Protein 1F0L (pdb70)

Solvent-accessible surface area: 42093 Å² total; per-residue (Å²): 50,38,119,83,2,19,33,60,82,116,7,38,3,27,84,78,10,39,4,37,42,6,4,71,32,71,132,6,110,64,26,60,186,32,7,112,88,69,134,85,63,79,31,31,4,73,8,84,19,1,52,1,8,46,6,4,63,46,58,40,12,0,0,30,62,0,23,34,76,151,49,36,21,14,8,99,6,0,0,0,0,62,2,26,2,69,37,36,0,13,1,4,2,7,113,55,51,26,1,38,47,0,7,98,60,4,57,26,48,79,116,85,29,0,1,106,22,0,13,66,158,130,4,19,180,119,24,0,39,72,9,68,14,0,0,1,6,15,87,8,13,80,33,37,117,11,40,27,16,2,3,12,33,113,42,0,102,47,12,63,16,107,82,65,11,26,6,86,107,138,68,78,98,27,8,9,13,2,15,86,12,5,6,87,66,50,99,76,39,81,21,60,19,50,58,0,22,90,72,1,148,86,7,13,69,32,0,102,128,42,32,76,0,103,98,22,44,96,121,16,58,110,120,108,23,50,62,119,134,0,62,97,15,0,62,65,0,9,130,32,0,13,109,14,95,69,0,60,76,0,101,105,48,20,74,107,16,109,15,3,36,12,52,58,4,0,41,7,0,2,21,0,2,67,28,5,79,66,129,19,12,119,57,52,27,103,0,0,44,19,0,12,29,0,34,30,0,0,6,2,0,0,0,0,87,26,43,17,72,3,74,62,46,42,26,0,0,0,0,0,0,0,2,3,4,0,0,39,26,0,20,53,0,30,13,86,58,222,39,18,9,49,125,23,0,7,20,0,0,1,11,0,0,6,6,2,8,9,8,40,24,48,107,50,16,46,78,36,48,138,34,173,41,88,121,65,48,21,2,12,0,0,23,29,66,103,90,16,12,9,7,81,30,55,28,106,15,12,22,38,6,22,0,2,0,13,6,134,42,28,2,18,2,4,6,0,0,24,0,0,18,6,100,43,10,6,33,5,1,87,14,28,0,21,0,1,4,2,3,17,26,7,70,3,62,17,138,86,66,136,50,50,23,12,16,0,98,10,71,16,10,3,6,0,0,60,19,3,12,0,1,0,31,0,3,0,37,32,57,41,114,61,59,10,118,80,100,74,21,80,24,74,23,0,2,1,26,0,33,32,62,68,77,123,180,76,76,53,47,1,110,1,28,16,126,15,86,29,80,120,56,36,116,88,0,16,33,46,80,119,8,38,1,25,89,76,8,50,3,45,41,7,5,65,33,72,133,6,108,62,24,55,183,22,6,143,112,68,131,82,62,77,35,32,5,73,9,87,24,2,49,1,9,48,7,4,60,48,42,38,10,0,0,31,61,0,23,33,98,138,50,22,8,16,8,97,6,0,0,0,0,62,2,21,2,69,33,38,0,14,1,4,3,9,119,49,49,27,2,38,46,0,8,87,56,3,59,26,48,82,117,85,29,0,1,109,21,0,12,49,145,117,5,22,174,134,23,0,46,73,8,68,12,0,0,2,7,18,88,7,12,77,30,33,116,11,41,27,13,2,2,10,35,109,38,0,133,44,11,61,19,97,86,61,19,28,6,86,107,133,67,104,99,26,9,13,13,2,14,100,7,7,9,93,62,47,109,104,27,78,17,68,18,51,57,0,31,90,69,2,156,64,7,11,116,34,0,87,121,48,35,72,0,99,96,32,48,95,104,17,55,105,127,98,20,48,54,120,129,0,57,103,11,0,70,59,1,8,135,27,0,15,104,17,97,54,0,54,87,0,98,100,39,18,75,97,19,112,17,3,35,12,52,55,1,0,34,4,0,1,20,0,1,52,29,3,52,54,110,17,10,115,54,52,26,90,0,0,43,19,0,12,28,0,32,29,0,0,5,0,0,0,0,0,87,27,43,20,77,3,82,69,48,44,14,0,0,0,0,0,0,0,1,1,3,0,0,16,27,0,7,33,0,9,51,90,126,10,123,125,49,12,4,48,124,22,0,6,19,0,0,2,11,0,0,6,5,2,8,10,7,40,26,47,108,51,16,47,83,29,46,136,34,171,37,92,121,64,47,22,2,12,0,1,23,29,66,102,86,15,16,10,1,80,27,56,22,104,22,12,23,40,5,22,0,3,0,12,7,132,43,26,3,18,1,4,5,0,0,20,0,0,18,4,96,52,14,0,40,5,1,90,13,29,0,21,0,1,4,1,0,17,26,6,76,5,75,20,130,85,70,137,49,47,24,12,16,0,76,6,72,16,8,3,6,0,0,61,18,3,14,0,1,0,28,0,4,0,42,32,58,16,116,109,57,6,97,70,132,58,19,79,25,74,20,0,2,1,26,0,34,32,60,61,74,127,181,75,62,54,45,1,112,2,27,15,130,14,92,22,82,115

Secondary structure (DSSP, 8-state):
-HHHHB-GGG-EEEET-EEEEEE-TT-TTGGGG-----SSS-TT-SSGGG-SEEEES-HHHHHTT-B-TTSTTTSPB-EEEEEE-SSEEEEEEBS---HHHHHHHTT--TTS-HHHHHTSHHHHHHHSTT-SEEEEEEE--TT---EEEEE-TTGGGG-EEEEEEEGGGG--STTHHHHHHHHGGG------HHHHHHHHHHHHHHHHT-HHHHHHHHTS--S---HHHHHHHHHHHHHHHTTSGGGHHHHHHHTT-GGG-HHHHHHHHHHHHHH--HHHHT-HHHHHHHHTT-S-HHHHHTEETTEE---SHHHHHHHHHHHHHHHHHHHHHH-----TTTTHHHHHHHHHHHHHHHHHTSPPP--S-SSPPEEETTEEEEESSGGGGEEETT--SEEEEEEEEEESSS-EEE-EEEEE-BTTTEEE-TTT-EEEETTEEE-EEEEEETTTEEEEEESS-EEEBTTB-EEEEEEEEE---S---TTT-S--EEEEEEEEEEETTEEEEEEEEEE-EEE-/-GGGTB-GGG-EEEET-EEEEEE-TT-HHHHTT-----SSS-TT-SSGGG-SEEEES-HHHHHTT-B-TTSTTTSPB-EEEEEE-SSEEEEEEBS---HHHHHHHTT--SSS-HHHHHTSHHHHHHHSTT-SEEEEEEE--TT---EEEEE-TTGGGG-EEEEEEETGGG--STTHHHHHHHHHTT------HHHHHHHHHHHHHHHHH-HHHHHHHHHS--S---HHHHHHHHHHHHHHHTTSGGGHHHHHHHTT-GGG-HHHHHHHHHHHHHH--HHHHT-HHHHHHHHTT-S-HHHHHTEETTEE---SHHHHHHHHHHHHHHHHHHTTTSSS---GGGGTTHHHHHHHHHHHHHHHHHTSPPP--S-SSPPEEETTEEEEESSGGGGEEETT--SEEEEEEEEEESSS-EEE-EEEEE-BTTTEEE-TTT-EEEETTEEEEEEEEEETTTEEEEEESS-EEEBTTB-EEEEEEEEE---S---TT--S--EEEEEEEEEEETTEEEEEEEEEE-EEE-

Organism: Corynephage beta (NCBI:txid10703)

Radius of gyration: 34.05 Å; Cα contacts (8 Å, |Δi|>4): 2420; chains: 2; bounding box: 90×75×73 Å

Structure (mmCIF, N/CA/C/O backbone):
data_1F0L
#
_entry.id   1F0L
#
_cell.length_a   167.770
_cell.length_b   134.880
_cell.length_c   46.870
_cell.angle_alpha   90.00
_cell.angle_beta   90.00
_cell.angle_gamma   90.00
#
_symmetry.space_group_name_H-M   'P 21 21 2'
#
loop_
_entity.id
_entity.type
_entity.pdbx_description
1 polymer 'DIPHTHERIA TOXIN'
2 non-polymer 'CHLORIDE ION'
3 non-polymer "ADENYLYL-3'-5'-PHOSPHO-URIDINE-3'-MONOPHOSPHATE"
4 water water
#
loop_
_atom_site.group_PDB
_atom_site.id
_atom_site.type_symbol
_atom_site.label_atom_id
_atom_site.label_alt_id
_atom_site.label_comp_id
_atom_site.label_asym_id
_atom_site.label_entity_id
_atom_site.label_seq_id
_atom_site.pdbx_PDB_ins_code
_atom_site.Cartn_x
_atom_site.Cartn_y
_atom_site.Cartn_z
_atom_site.occupancy
_atom_site.B_iso_or_equiv
_atom_site.auth_seq_id
_atom_site.auth_comp_id
_atom_site.auth_asym_id
_atom_site.auth_atom_id
_atom_site.pdbx_PDB_model_num
ATOM 1 N N . GLY A 1 1 ? -17.302 3.793 60.569 1.00 28.77 1 GLY A N 1
ATOM 2 C CA . GLY A 1 1 ? -18.323 3.104 59.811 1.00 28.92 1 GLY A CA 1
ATOM 3 C C . GLY A 1 1 ? -18.919 3.998 58.738 1.00 28.46 1 GLY A C 1
ATOM 4 O O . GLY A 1 1 ? -18.571 5.176 58.589 1.00 29.91 1 GLY A O 1
ATOM 5 N N . ALA A 1 2 ? -19.837 3.450 57.963 1.00 30.02 2 ALA A N 1
ATOM 6 C CA . ALA A 1 2 ? -20.446 4.174 56.852 1.00 30.01 2 ALA A CA 1
ATOM 7 C C . ALA A 1 2 ? -21.088 5.475 57.312 1.00 32.15 2 ALA A C 1
ATOM 8 O O . ALA A 1 2 ? -21.015 6.486 56.612 1.00 30.67 2 ALA A O 1
ATOM 10 N N . ASP A 1 3 ? -21.716 5.473 58.491 1.00 33.30 3 ASP A N 1
ATOM 11 C CA . ASP A 1 3 ? -22.451 6.652 58.943 1.00 35.35 3 ASP A CA 1
ATOM 12 C C . ASP A 1 3 ? -21.493 7.775 59.337 1.00 35.04 3 ASP A C 1
ATOM 13 O O . ASP A 1 3 ? -21.943 8.902 59.575 1.00 33.83 3 ASP A O 1
ATOM 18 N N . ASP A 1 4 ? -20.201 7.460 59.372 1.00 33.68 4 ASP A N 1
ATOM 19 C CA . ASP A 1 4 ? -19.167 8.469 59.550 1.00 33.63 4 ASP A CA 1
ATOM 20 C C . ASP A 1 4 ? -18.923 9.255 58.262 1.00 31.57 4 ASP A C 1
ATOM 21 O O . ASP A 1 4 ? -18.559 10.431 58.281 1.00 37.30 4 ASP A O 1
ATOM 26 N N . VAL A 1 5 ? -19.118 8.644 57.093 1.00 27.85 5 VAL A N 1
ATOM 27 C CA . VAL A 1 5 ? -18.797 9.370 55.862 1.00 25.98 5 VAL A CA 1
ATOM 28 C C . VAL A 1 5 ? -19.996 9.406 54.895 1.00 24.67 5 VAL A C 1
ATOM 29 O O . VAL A 1 5 ? -19.881 10.091 53.871 1.00 25.64 5 VAL A O 1
ATOM 33 N N . VAL A 1 6 ? -21.085 8.708 55.165 1.00 22.64 6 VAL A N 1
ATOM 34 C CA . VAL A 1 6 ? -22.241 8.791 54.274 1.00 21.03 6 VAL A CA 1
ATOM 35 C C . VAL A 1 6 ? -23.378 9.664 54.811 1.00 23.74 6 VAL A C 1
ATOM 36 O O . VAL A 1 6 ? -23.758 9.546 55.981 1.00 22.79 6 VAL A O 1
ATOM 40 N N . ASP A 1 7 ? -23.946 10.522 53.982 1.00 22.37 7 ASP A N 1
ATOM 41 C CA . ASP A 1 7 ? -25.143 11.292 54.321 1.00 22.67 7 ASP A CA 1
ATOM 42 C C . ASP A 1 7 ? -26.359 10.526 53.818 1.00 22.28 7 ASP A C 1
ATOM 43 O O . ASP A 1 7 ? -26.675 10.503 52.633 1.00 20.84 7 ASP A O 1
ATOM 48 N N . SER A 1 8 ? -27.034 9.853 54.766 1.00 22.94 8 SER A N 1
ATOM 49 C CA . SER A 1 8 ? -28.160 9.020 54.388 1.00 23.33 8 SER A CA 1
ATOM 50 C C . SER A 1 8 ? -29.310 9.831 53.811 1.00 21.00 8 SER A C 1
ATOM 51 O O . SER A 1 8 ? -30.128 9.282 53.069 1.00 26.05 8 SER A O 1
ATOM 54 N N . SER A 1 9 ? -29.400 11.134 54.145 1.00 23.66 9 SER A N 1
ATOM 55 C CA . SER A 1 9 ? -30.513 11.977 53.739 1.00 23.03 9 SER A CA 1
ATOM 56 C C . SER A 1 9 ? -30.411 12.361 52.267 1.00 21.10 9 SER A C 1
ATOM 57 O O . SER A 1 9 ? -31.371 12.818 51.667 1.00 21.55 9 SER A O 1
ATOM 60 N N . LYS A 1 10 ? -29.203 12.163 51.761 1.00 21.92 10 LYS A N 1
ATOM 61 C CA . LYS A 1 10 ? -28.875 12.496 50.376 1.00 20.18 10 LYS A CA 1
ATOM 62 C C . LYS A 1 10 ? -28.530 11.250 49.568 1.00 17.26 10 LYS A C 1
ATOM 63 O O . LYS A 1 10 ? -28.109 11.363 48.416 1.00 18.86 10 LYS A O 1
ATOM 69 N N . SER A 1 11 ? -28.738 10.082 50.175 1.00 16.52 11 SER A N 1
ATOM 70 C CA . SER A 1 11 ? -28.449 8.786 49.559 1.00 17.35 11 SER A CA 1
ATOM 71 C C . SER A 1 11 ? -29.720 8.012 49.291 1.00 20.20 11 SER A C 1
ATOM 72 O O . SER A 1 11 ? -30.612 7.985 50.122 1.00 18.12 11 SER A O 1
ATOM 75 N N . PHE A 1 12 ? -29.831 7.414 48.106 1.00 18.62 12 PHE A N 1
ATOM 76 C CA . PHE A 1 12 ? -31.088 6.820 47.701 1.00 18.28 12 PHE A CA 1
ATOM 77 C C . PHE A 1 12 ? -30.888 5.940 46.475 1.00 19.26 12 PHE A C 1
ATOM 78 O O . PHE A 1 12 ? -29.895 6.116 45.745 1.00 17.76 12 PHE A O 1
ATOM 86 N N . VAL A 1 13 ? -31.840 5.051 46.228 1.00 17.54 13 VAL A N 1
ATOM 87 C CA . VAL A 1 13 ? -31.896 4.275 45.011 1.00 15.74 13 VAL A CA 1
ATOM 88 C C . VAL A 1 13 ? -32.976 4.814 44.082 1.00 16.55 13 VAL A C 1
ATOM 89 O O . VAL A 1 13 ? -34.123 5.013 44.487 1.00 19.82 13 VAL A O 1
ATOM 93 N N . MET A 1 14 ? -32.658 5.085 42.818 1.00 17.94 14 MET A N 1
ATOM 94 C CA . MET A 1 14 ? -33.616 5.627 41.856 1.00 19.58 14 MET A CA 1
ATOM 95 C C . MET A 1 14 ? -33.559 4.866 40.541 1.00 19.17 14 MET A C 1
ATOM 96 O O . MET A 1 14 ? -32.511 4.427 40.061 1.00 17.36 14 MET A O 1
ATOM 101 N N . GLU A 1 15 ? -34.693 4.682 39.899 1.00 16.94 15 GLU A N 1
ATOM 102 C CA . GLU A 1 15 ? -34.819 4.099 38.587 1.00 16.30 15 GLU A CA 1
ATOM 103 C C . GLU A 1 15 ? -34.511 5.182 37.546 1.00 18.68 15 GLU A C 1
ATOM 104 O O . GLU A 1 15 ? -34.938 6.329 37.652 1.00 19.14 15 GLU A O 1
ATOM 110 N N . ASN A 1 16 ? -33.783 4.765 36.524 1.00 18.21 16 ASN A N 1
ATOM 111 C CA . ASN A 1 16 ? -33.434 5.608 35.396 1.00 17.95 16 ASN A CA 1
ATOM 112 C C . ASN A 1 16 ? -32.784 6.894 35.903 1.00 16.57 16 ASN A C 1
ATOM 113 O O . ASN A 1 16 ? -33.126 8.014 35.524 1.00 17.03 16 ASN A O 1
ATOM 118 N N . PHE A 1 17 ? -31.820 6.704 36.789 1.00 16.98 17 PHE A N 1
ATOM 119 C CA . PHE A 1 17 ? -31.107 7.851 37.357 1.00 16.43 17 PHE A CA 1
ATOM 120 C C . PHE A 1 17 ? -30.369 8.605 36.258 1.00 15.85 17 PHE A C 1
ATOM 121 O O . PHE A 1 17 ? -29.534 8.008 35.585 1.00 17.79 17 PHE A O 1
ATOM 129 N N . SER A 1 18 ? -30.674 9.880 36.072 1.00 16.08 18 SER A N 1
ATOM 130 C CA . SER A 1 18 ? -30.033 10.668 35.024 1.00 19.04 18 SER A CA 1
ATOM 131 C C . SER A 1 18 ? -29.252 11.844 35.592 1.00 17.24 18 SER A C 1
ATOM 132 O O . SER A 1 18 ? -29.516 12.328 36.699 1.00 16.71 18 SER A O 1
ATOM 135 N N . SER A 1 19 ? -28.262 12.266 34.799 1.00 17.62 19 SER A N 1
ATOM 136 C CA . SER A 1 19 ? -27.467 13.426 35.180 1.00 16.31 19 SER A CA 1
ATOM 137 C C . SER A 1 19 ? -26.836 14.013 33.913 1.00 18.28 19 SER A C 1
ATOM 138 O O . SER A 1 19 ? -27.034 13.465 32.831 1.00 17.78 19 SER A O 1
ATOM 141 N N . TYR A 1 20 ? -26.102 15.123 34.045 1.00 15.80 20 TYR A N 1
ATOM 142 C CA . TYR A 1 20 ? -25.575 15.785 32.858 1.00 16.73 20 TYR A CA 1
ATOM 143 C C . TYR A 1 20 ? -24.061 15.861 32.806 1.00 15.91 20 TYR A C 1
ATOM 144 O O . TYR A 1 20 ? -23.388 15.859 33.827 1.00 15.32 20 TYR A O 1
ATOM 153 N N . HIS A 1 21 ? -23.500 15.918 31.610 1.00 14.53 21 HIS A N 1
ATOM 154 C CA . HIS A 1 21 ? -22.066 15.952 31.377 1.00 17.17 21 HIS A CA 1
ATOM 155 C C . HIS A 1 21 ? -21.763 16.968 30.282 1.00 18.13 21 HIS A C 1
ATOM 156 O O . HIS A 1 21 ? -22.328 16.922 29.188 1.00 16.16 21 HIS A O 1
ATOM 163 N N . GLY A 1 22 ? -20.892 17.912 30.608 1.00 16.72 22 GLY A N 1
ATOM 164 C CA . GLY A 1 22 ? -20.460 18.923 29.660 1.00 17.82 22 GLY A CA 1
ATOM 165 C C . GLY A 1 22 ? -19.413 18.332 28.730 1.00 17.38 22 GLY A C 1
ATOM 166 O O . GLY A 1 22 ? -18.482 17.659 29.124 1.00 17.22 22 GLY A O 1
ATOM 167 N N . THR A 1 23 ? -19.618 18.558 27.429 1.00 18.17 23 THR A N 1
ATOM 168 C CA . THR A 1 23 ? -18.832 17.895 26.389 1.00 17.26 23 THR A CA 1
ATOM 169 C C . THR A 1 23 ? -18.162 18.895 25.453 1.00 16.07 23 THR A C 1
ATOM 170 O O . THR A 1 23 ? -18.791 19.892 25.092 1.00 18.53 23 THR A O 1
ATOM 174 N N . LYS A 1 24 ? -16.923 18.634 25.096 1.00 17.43 24 LYS A N 1
ATOM 175 C CA . LYS A 1 24 ? -16.132 19.564 24.298 1.00 19.81 24 LYS A CA 1
ATOM 176 C C . LYS A 1 24 ? -16.386 19.376 22.801 1.00 22.46 24 LYS A C 1
ATOM 177 O O . LYS A 1 24 ? -16.802 18.307 22.363 1.00 21.45 24 LYS A O 1
ATOM 183 N N . PRO A 1 25 ? -16.119 20.422 22.035 1.00 22.77 25 PRO A N 1
ATOM 184 C CA . PRO A 1 25 ? -16.330 20.312 20.577 1.00 22.38 25 PRO A CA 1
ATOM 185 C C . PRO A 1 25 ? -15.528 19.154 20.027 1.00 23.11 25 PRO A C 1
ATOM 186 O O . PRO A 1 25 ? -14.380 18.967 20.428 1.00 25.88 25 PRO A O 1
ATOM 190 N N . GLY A 1 26 ? -16.124 18.377 19.113 1.00 25.04 26 GLY A N 1
ATOM 191 C CA . GLY A 1 26 ? -15.428 17.210 18.600 1.00 24.66 26 GLY A CA 1
ATOM 192 C C . GLY A 1 26 ? -15.900 15.909 19.230 1.00 24.99 26 GLY A C 1
ATOM 193 O O . GLY A 1 26 ? -15.580 14.816 18.754 1.00 23.94 26 GLY A O 1
ATOM 194 N N . TYR A 1 27 ? -16.661 16.038 20.318 1.00 23.24 27 TYR A N 1
ATOM 195 C CA . TYR A 1 27 ? -17.105 14.883 21.076 1.00 20.67 27 TYR A CA 1
ATOM 196 C C . TYR A 1 27 ? -18.611 14.856 21.269 1.00 18.60 27 TYR A C 1
ATOM 197 O O . TYR A 1 27 ? -19.099 13.865 21.848 1.00 21.23 27 TYR A O 1
ATOM 206 N N . VAL A 1 28 ? -19.377 15.845 20.838 1.00 19.09 28 VAL A N 1
ATOM 207 C CA . VAL A 1 28 ? -20.808 15.863 21.143 1.00 21.19 28 VAL A CA 1
ATOM 208 C C . VAL A 1 28 ? -21.485 14.670 20.467 1.00 24.94 28 VAL A C 1
ATOM 209 O O . VAL A 1 28 ? -22.354 14.070 21.095 1.00 26.25 28 VAL A O 1
ATOM 213 N N . ASP A 1 29 ? -21.065 14.355 19.248 1.00 24.17 29 ASP A N 1
ATOM 214 C CA . ASP A 1 29 ? -21.657 13.213 18.563 1.00 24.58 29 ASP A CA 1
ATOM 215 C C . ASP A 1 29 ? -21.107 11.894 19.082 1.00 22.07 29 ASP A C 1
ATOM 216 O O . ASP A 1 29 ? -21.878 10.958 19.351 1.00 27.26 29 ASP A O 1
ATOM 221 N N . SER A 1 30 ? -19.793 11.768 19.206 1.00 22.24 30 SER A N 1
ATOM 222 C CA . SER A 1 30 ? -19.185 10.508 19.573 1.00 24.54 30 SER A CA 1
ATOM 223 C C . SER A 1 30 ? -19.559 10.098 20.996 1.00 23.21 30 SER A C 1
ATOM 224 O O . SER A 1 30 ? -19.758 8.917 21.275 1.00 23.98 30 SER A O 1
ATOM 227 N N . ILE A 1 31 ? -19.672 11.047 21.933 1.00 23.30 31 ILE A N 1
ATOM 228 C CA . ILE A 1 31 ? -20.067 10.629 23.281 1.00 20.88 31 ILE A CA 1
ATOM 229 C C . ILE A 1 31 ? -21.442 9.972 23.292 1.00 21.48 31 ILE A C 1
ATOM 230 O O . ILE A 1 31 ? -21.699 9.164 24.183 1.00 21.59 31 ILE A O 1
ATOM 235 N N . GLN A 1 32 ? -22.332 10.254 22.344 1.00 21.54 32 GLN A N 1
ATOM 236 C CA . GLN A 1 32 ? -23.658 9.618 22.411 1.00 22.47 32 GLN A CA 1
ATOM 237 C C . GLN A 1 32 ? -23.576 8.142 22.075 1.00 23.91 32 GLN A C 1
ATOM 238 O O . GLN A 1 32 ? -24.522 7.382 22.309 1.00 23.67 32 GLN A O 1
ATOM 244 N N . LYS A 1 33 ? -22.441 7.689 21.557 1.00 24.02 33 LYS A N 1
ATOM 245 C CA . LYS A 1 33 ? -22.343 6.250 21.255 1.00 24.80 33 LYS A CA 1
ATOM 246 C C . LYS A 1 33 ? -21.962 5.467 22.493 1.00 24.36 33 LYS A C 1
ATOM 247 O O . LYS A 1 33 ? -21.992 4.238 22.536 1.00 27.03 33 LYS A O 1
ATOM 253 N N . GLY A 1 34 ? -21.569 6.180 23.550 1.00 22.07 34 GLY A N 1
ATOM 254 C CA . GLY A 1 34 ? -21.250 5.477 24.774 1.00 22.22 34 GLY A CA 1
ATOM 255 C C . GLY A 1 34 ? -20.174 6.109 25.626 1.00 22.32 34 GLY A C 1
ATOM 256 O O . GLY A 1 34 ? -19.233 6.678 25.079 1.00 22.82 34 GLY A O 1
ATOM 257 N N . ILE A 1 35 ? -20.340 5.993 26.939 1.00 20.57 35 ILE A N 1
ATOM 258 C CA . ILE A 1 35 ? -19.330 6.464 27.870 1.00 19.60 35 ILE A CA 1
ATOM 259 C C . ILE A 1 35 ? -18.230 5.424 28.048 1.00 21.32 35 ILE A C 1
ATOM 260 O O . ILE A 1 35 ? -18.413 4.248 28.388 1.00 22.20 35 ILE A O 1
ATOM 265 N N . GLN A 1 36 ? -17.001 5.887 27.802 1.00 22.23 36 GLN A N 1
ATOM 266 C CA . GLN A 1 36 ? -15.814 5.064 27.787 1.00 25.39 36 GLN A CA 1
ATOM 267 C C . GLN A 1 36 ? -14.611 5.864 28.292 1.00 23.23 36 GLN A C 1
ATOM 268 O O . GLN A 1 36 ? -14.400 7.013 27.930 1.00 22.08 36 GLN A O 1
ATOM 279 N N . LYS A 1 37 ? -13.849 5.225 29.169 1.00 23.88 37 LYS A N 1
ATOM 280 C CA . LYS A 1 37 ? -12.644 5.846 29.710 1.00 23.62 37 LYS A CA 1
ATOM 281 C C . LYS A 1 37 ? -11.663 6.125 28.566 1.00 24.79 37 LYS A C 1
ATOM 282 O O . LYS A 1 37 ? -11.384 5.172 27.841 1.00 25.17 37 LYS A O 1
ATOM 288 N N . PRO A 1 38 ? -11.168 7.332 28.426 1.00 25.55 38 PRO A N 1
ATOM 289 C CA . PRO A 1 38 ? -10.135 7.625 27.422 1.00 27.79 38 PRO A CA 1
ATOM 290 C C . PRO A 1 38 ? -8.861 6.827 27.689 1.00 30.74 38 PRO A C 1
ATOM 291 O O . PRO A 1 38 ? -8.472 6.471 28.793 1.00 29.21 38 PRO A O 1
ATOM 295 N N . LYS A 1 39 ? -8.171 6.504 26.595 1.00 35.74 39 LYS A N 1
ATOM 296 C CA . LYS A 1 39 ? -6.994 5.643 26.765 1.00 40.74 39 LYS A CA 1
ATOM 297 C C . LYS A 1 39 ? -5.938 6.329 27.624 1.00 42.73 39 LYS A C 1
ATOM 298 O O . LYS A 1 39 ? -5.205 5.672 28.364 1.00 47.51 39 LYS A O 1
ATOM 301 N N . SER A 1 40 ? -5.906 7.653 27.519 1.00 42.23 40 SER A N 1
ATOM 302 C CA . SER A 1 40 ? -4.916 8.448 28.243 1.00 44.32 40 SER A CA 1
ATOM 303 C C . SER A 1 40 ? -5.562 9.652 28.917 1.00 42.95 40 SER A C 1
ATOM 304 O O . SER A 1 40 ? -6.784 9.797 28.934 1.00 46.57 40 SER A O 1
ATOM 307 N N . GLY A 1 41 ? -4.744 10.530 29.486 1.00 40.76 41 GLY A N 1
ATOM 308 C CA . GLY A 1 41 ? -5.231 11.683 30.210 1.00 37.99 41 GLY A CA 1
ATOM 309 C C . GLY A 1 41 ? -5.475 11.311 31.667 1.00 35.47 41 GLY A C 1
ATOM 310 O O . GLY A 1 41 ? -5.161 10.210 32.118 1.00 36.29 41 GLY A O 1
ATOM 311 N N . THR A 1 42 ? -6.043 12.258 32.398 1.00 31.14 42 THR A N 1
ATOM 312 C CA . THR A 1 42 ? -6.225 12.102 33.825 1.00 30.04 42 THR A CA 1
ATOM 313 C C . THR A 1 42 ? -7.465 11.278 34.134 1.00 30.08 42 THR A C 1
ATOM 314 O O . THR A 1 42 ? -7.657 10.954 35.302 1.00 27.85 42 THR A O 1
ATOM 318 N N . GLN A 1 43 ? -8.207 11.004 33.072 1.00 29.87 43 GLN A N 1
ATOM 319 C CA . GLN A 1 43 ? -9.379 10.149 33.126 1.00 28.92 43 GLN A CA 1
ATOM 320 C C . GLN A 1 43 ? -10.227 10.487 34.347 1.00 24.09 43 GLN A C 1
ATOM 321 O O . GLN A 1 43 ? -10.522 9.600 35.120 1.00 20.14 43 GLN A O 1
ATOM 327 N N . GLY A 1 44 ? -10.522 11.774 34.503 1.00 24.73 44 GLY A N 1
ATOM 328 C CA . GLY A 1 44 ? -11.378 12.202 35.592 1.00 25.07 44 GLY A CA 1
ATOM 329 C C . GLY A 1 44 ? -10.683 12.805 36.780 1.00 23.73 44 GLY A C 1
ATOM 330 O O . GLY A 1 44 ? -11.284 13.652 37.460 1.00 25.83 44 GLY A O 1
ATOM 331 N N . ASN A 1 45 ? -9.451 12.427 37.102 1.00 22.75 45 ASN A N 1
ATOM 332 C CA . ASN A 1 45 ? -8.736 13.064 38.187 1.00 22.66 45 ASN A CA 1
ATOM 333 C C . ASN A 1 45 ? -7.223 12.808 38.166 1.00 20.86 45 ASN A C 1
ATOM 334 O O . ASN A 1 45 ? -6.710 11.754 37.826 1.00 23.13 45 ASN A O 1
ATOM 339 N N . TYR A 1 46 ? -6.536 13.849 38.621 1.00 18.70 46 TYR A N 1
ATOM 340 C CA . TYR A 1 46 ? -5.139 13.808 39.033 1.00 18.14 46 TYR A CA 1
ATOM 341 C C . TYR A 1 46 ? -4.851 12.676 39.997 1.00 19.82 46 TYR A C 1
ATOM 342 O O . TYR A 1 46 ? -3.750 12.130 40.037 1.00 19.44 46 TYR A O 1
ATOM 351 N N . ASP A 1 47 ? -5.820 12.381 40.865 1.00 21.23 47 ASP A N 1
ATOM 352 C CA . ASP A 1 47 ? -5.627 11.422 41.951 1.00 20.32 47 ASP A CA 1
ATOM 353 C C . ASP A 1 47 ? -6.288 10.113 41.551 1.00 21.66 47 ASP A C 1
ATOM 354 O O . ASP A 1 47 ? -7.462 10.114 41.215 1.00 19.29 47 ASP A O 1
ATOM 359 N N . ASP A 1 48 ? -5.546 9.022 41.573 1.00 21.55 48 ASP A N 1
ATOM 360 C CA . ASP A 1 48 ? -6.071 7.738 41.117 1.00 20.23 48 ASP A CA 1
ATOM 361 C C . ASP A 1 48 ? -7.311 7.300 41.872 1.00 19.12 48 ASP A C 1
ATOM 362 O O . ASP A 1 48 ? -8.202 6.675 41.293 1.00 19.38 48 ASP A O 1
ATOM 367 N N . ASP A 1 49 ? -7.381 7.647 43.155 1.00 18.16 49 ASP A N 1
ATOM 368 C CA . ASP A 1 49 ? -8.587 7.344 43.881 1.00 19.61 49 ASP A CA 1
ATOM 369 C C . ASP A 1 49 ? -9.842 7.940 43.241 1.00 18.66 49 ASP A C 1
ATOM 370 O O . ASP A 1 49 ? -10.914 7.369 43.445 1.00 19.53 49 ASP A O 1
ATOM 375 N N . TRP A 1 50 ? -9.705 9.050 42.536 1.00 17.28 50 TRP A N 1
ATOM 376 C CA . TRP A 1 50 ? -10.864 9.812 42.071 1.00 16.27 50 TRP A CA 1
ATOM 377 C C . TRP A 1 50 ? -11.056 9.694 40.564 1.00 16.88 50 TRP A C 1
ATOM 378 O O . TRP A 1 50 ? -11.904 10.324 39.949 1.00 17.02 50 TRP A O 1
ATOM 389 N N . LYS A 1 51 ? -10.281 8.812 39.912 1.00 18.72 51 LYS A N 1
ATOM 390 C CA . LYS A 1 51 ? -10.486 8.600 38.488 1.00 18.41 51 LYS A CA 1
ATOM 391 C C . LYS A 1 51 ? -11.849 7.943 38.259 1.00 19.07 51 LYS A C 1
ATOM 392 O O . LYS A 1 51 ? -12.136 6.940 38.918 1.00 21.96 51 LYS A O 1
ATOM 401 N N . GLY A 1 52 ? -12.615 8.531 37.360 1.00 17.32 52 GLY A N 1
ATOM 402 C CA . GLY A 1 52 ? -13.949 8.104 37.012 1.00 17.65 52 GLY A CA 1
ATOM 403 C C . GLY A 1 52 ? -14.611 9.066 36.044 1.00 17.10 52 GLY A C 1
ATOM 404 O O . GLY A 1 52 ? -13.992 10.052 35.615 1.00 17.88 52 GLY A O 1
ATOM 405 N N . PHE A 1 53 ? -15.862 8.810 35.698 1.00 14.32 53 PHE A N 1
ATOM 406 C CA . PHE A 1 53 ? -16.625 9.677 34.829 1.00 15.12 53 PHE A CA 1
ATOM 407 C C . PHE A 1 53 ? -17.478 10.614 35.678 1.00 14.98 53 PHE A C 1
ATOM 408 O O . PHE A 1 53 ? -18.186 10.160 36.586 1.00 16.33 53 PHE A O 1
ATOM 416 N N . TYR A 1 54 ? -17.391 11.895 35.418 1.00 14.57 54 TYR A N 1
ATOM 417 C CA . TYR A 1 54 ? -18.013 12.941 36.200 1.00 14.40 54 TYR A CA 1
ATOM 418 C C . TYR A 1 54 ? -19.240 13.555 35.552 1.00 15.20 54 TYR A C 1
ATOM 419 O O . TYR A 1 54 ? -19.311 13.907 34.383 1.00 17.36 54 TYR A O 1
ATOM 428 N N . SER A 1 55 ? -20.300 13.724 36.356 1.00 14.55 55 SER A N 1
ATOM 429 C CA . SER A 1 55 ? -21.521 14.345 35.870 1.00 15.35 55 SER A CA 1
ATOM 430 C C . SER A 1 55 ? -22.093 15.223 36.980 1.00 15.92 55 SER A C 1
ATOM 431 O O . SER A 1 55 ? -21.475 15.305 38.054 1.00 17.10 55 SER A O 1
ATOM 434 N N . THR A 1 56 ? -23.215 15.836 36.730 1.00 15.51 56 THR A N 1
ATOM 435 C CA . THR A 1 56 ? -23.836 16.737 37.704 1.00 14.18 56 THR A CA 1
ATOM 436 C C . THR A 1 56 ? -25.338 16.779 37.493 1.00 16.02 56 THR A C 1
ATOM 437 O O . THR A 1 56 ? -25.838 16.513 36.402 1.00 17.57 56 THR A O 1
ATOM 441 N N . ASP A 1 57 ? -26.066 17.126 38.536 1.00 16.17 57 ASP A N 1
ATOM 442 C CA . ASP A 1 57 ? -27.521 17.246 38.391 1.00 18.70 57 ASP A CA 1
ATOM 443 C C . ASP A 1 57 ? -27.925 18.484 37.622 1.00 18.42 57 ASP A C 1
ATOM 444 O O . ASP A 1 57 ? -29.085 18.635 37.246 1.00 20.70 57 ASP A O 1
ATOM 449 N N . ASN A 1 58 ? -26.990 19.409 37.387 1.00 15.32 58 ASN A N 1
ATOM 450 C CA . ASN A 1 58 ? -27.372 20.715 36.864 1.00 15.70 58 ASN A CA 1
ATOM 451 C C . ASN A 1 58 ? -26.752 20.905 35.481 1.00 16.10 58 ASN A C 1
ATOM 452 O O . ASN A 1 58 ? -25.534 20.958 35.291 1.00 18.36 58 ASN A O 1
ATOM 457 N N . LYS A 1 59 ? -27.624 20.998 34.485 1.00 16.35 59 LYS A N 1
ATOM 458 C CA . LYS A 1 59 ? -27.190 21.077 33.100 1.00 16.68 59 LYS A CA 1
ATOM 459 C C . LYS A 1 59 ? -26.477 22.402 32.822 1.00 15.43 59 LYS A C 1
ATOM 460 O O . LYS A 1 59 ? -25.681 22.450 31.896 1.00 17.00 59 LYS A O 1
ATOM 466 N N . TYR A 1 60 ? -26.705 23.433 33.616 1.00 15.97 60 TYR A N 1
ATOM 467 C CA . TYR A 1 60 ? -26.014 24.705 33.388 1.00 16.34 60 TYR A CA 1
ATOM 468 C C . TYR A 1 60 ? -24.594 24.620 33.934 1.00 16.38 60 TYR A C 1
ATOM 469 O O . TYR A 1 60 ? -23.632 25.154 33.362 1.00 19.05 60 TYR A O 1
ATOM 478 N N . ASP A 1 61 ? -24.447 23.891 35.032 1.00 15.51 61 ASP A N 1
ATOM 479 C CA . ASP A 1 61 ? -23.094 23.614 35.515 1.00 17.39 61 ASP A CA 1
ATOM 480 C C . ASP A 1 61 ? -22.352 22.684 34.577 1.00 18.59 61 ASP A C 1
ATOM 481 O O . ASP A 1 61 ? -21.144 22.820 34.365 1.00 17.57 61 ASP A O 1
ATOM 486 N N . ALA A 1 62 ? -23.089 21.717 33.993 1.00 16.91 62 ALA A N 1
ATOM 487 C CA . ALA A 1 62 ? -22.421 20.853 33.021 1.00 15.74 62 ALA A CA 1
ATOM 488 C C . ALA A 1 62 ? -21.907 21.706 31.858 1.00 15.90 62 ALA A C 1
ATOM 489 O O . ALA A 1 62 ? -20.801 21.506 31.351 1.00 15.46 62 ALA A O 1
ATOM 491 N N . ALA A 1 63 ? -22.695 22.686 31.425 1.00 16.95 63 ALA A N 1
ATOM 492 C CA . ALA A 1 63 ? -22.289 23.530 30.310 1.00 17.73 63 ALA A CA 1
ATOM 493 C C . ALA A 1 63 ? -20.962 24.235 30.567 1.00 19.46 63 ALA A C 1
ATOM 494 O O . ALA A 1 63 ? -20.274 24.531 29.597 1.00 18.33 63 ALA A O 1
ATOM 496 N N . GLY A 1 64 ? -20.673 24.436 31.851 1.00 20.59 64 GLY A N 1
ATOM 497 C CA . GLY A 1 64 ? -19.416 25.092 32.189 1.00 20.69 64 GLY A CA 1
ATOM 498 C C . GLY A 1 64 ? -18.166 24.291 31.968 1.00 21.91 64 GLY A C 1
ATOM 499 O O . GLY A 1 64 ? -17.033 24.759 32.178 1.00 28.28 64 GLY A O 1
ATOM 500 N N . TYR A 1 65 ? -18.283 23.048 31.548 1.00 19.30 65 TYR A N 1
ATOM 501 C CA . TYR A 1 65 ? -17.192 22.171 31.202 1.00 17.73 65 TYR A CA 1
ATOM 502 C C . TYR A 1 65 ? -17.096 21.951 29.685 1.00 19.63 65 TYR A C 1
ATOM 503 O O . TYR A 1 65 ? -16.354 21.050 29.277 1.00 20.67 65 TYR A O 1
ATOM 512 N N . SER A 1 66 ? -17.854 22.734 28.933 1.00 16.47 66 SER A N 1
ATOM 513 C CA . SER A 1 66 ? -17.918 22.419 27.499 1.00 18.79 66 SER A CA 1
ATOM 514 C C . SER A 1 66 ? -16.951 23.176 26.608 1.00 20.61 66 SER A C 1
ATOM 515 O O . SER A 1 66 ? -17.005 22.961 25.388 1.00 17.59 66 SER A O 1
ATOM 518 N N . VAL A 1 67 ? -16.080 24.049 27.096 1.00 19.62 67 VAL A N 1
ATOM 519 C CA . VAL A 1 67 ? -15.254 24.848 26.184 1.00 19.00 67 VAL A CA 1
ATOM 520 C C . VAL A 1 67 ? -13.927 24.181 25.856 1.00 19.06 67 VAL A C 1
ATOM 521 O O . VAL A 1 67 ? -13.239 23.670 26.736 1.00 18.29 67 VAL A O 1
ATOM 525 N N . ASP A 1 68 ? -13.589 24.221 24.570 1.00 19.21 68 ASP A N 1
ATOM 526 C CA . ASP A 1 68 ? -12.362 23.764 23.974 1.00 22.01 68 ASP A CA 1
ATOM 527 C C . ASP A 1 68 ? -11.173 24.018 24.888 1.00 22.28 68 ASP A C 1
ATOM 528 O O . ASP A 1 68 ? -10.874 25.172 25.201 1.00 22.34 68 ASP A O 1
ATOM 533 N N . ASN A 1 69 ? -10.512 22.988 25.372 1.00 21.95 69 ASN A N 1
ATOM 534 C CA . ASN A 1 69 ? -9.385 23.104 26.276 1.00 21.94 69 ASN A CA 1
ATOM 535 C C . ASN A 1 69 ? -8.176 23.759 25.607 1.00 22.51 69 ASN A C 1
ATOM 536 O O . ASN A 1 69 ? -7.291 24.213 26.328 1.00 24.33 69 ASN A O 1
ATOM 538 N N . GLU A 1 70 ? -8.131 23.843 24.279 1.00 22.27 70 GLU A N 1
ATOM 539 C CA . GLU A 1 70 ? -6.975 24.502 23.658 1.00 25.54 70 GLU A CA 1
ATOM 540 C C . GLU A 1 70 ? -7.135 26.010 23.669 1.00 21.94 70 GLU A C 1
ATOM 541 O O . GLU A 1 70 ? -6.198 26.804 23.500 1.00 27.38 70 GLU A O 1
ATOM 547 N N . ASN A 1 71 ? -8.360 26.451 23.850 1.00 22.16 71 ASN A N 1
ATOM 548 C CA . ASN A 1 71 ? -8.716 27.859 23.818 1.00 21.99 71 ASN A CA 1
ATOM 549 C C . ASN A 1 71 ? -9.802 28.118 24.851 1.00 19.35 71 ASN A C 1
ATOM 550 O O . ASN A 1 71 ? -10.924 28.395 24.463 1.00 21.39 71 ASN A O 1
ATOM 555 N N . PRO A 1 72 ? -9.439 28.011 26.113 1.00 20.22 72 PRO A N 1
ATOM 556 C CA . PRO A 1 72 ? -10.461 28.005 27.160 1.00 21.59 72 PRO A CA 1
ATOM 557 C C . PRO A 1 72 ? -11.166 29.326 27.367 1.00 26.15 72 PRO A C 1
ATOM 558 O O . PRO A 1 72 ? -12.324 29.374 27.785 1.00 26.55 72 PRO A O 1
ATOM 562 N N . LEU A 1 73 ? -10.503 30.444 27.063 1.00 27.63 73 LEU A N 1
ATOM 563 C CA . LEU A 1 73 ? -11.174 31.723 27.249 1.00 26.01 73 LEU A CA 1
ATOM 564 C C . LEU A 1 73 ? -12.074 32.124 26.100 1.00 23.55 73 LEU A C 1
ATOM 565 O O . LEU A 1 73 ? -13.107 32.740 26.351 1.00 31.25 73 LEU A O 1
ATOM 570 N N . SER A 1 74 ? -11.706 31.819 24.860 1.00 25.31 74 SER A N 1
ATOM 571 C CA . SER A 1 74 ? -12.452 32.315 23.723 1.00 25.92 74 SER A CA 1
ATOM 572 C C . SER A 1 74 ? -12.944 31.226 22.773 1.00 27.96 74 SER A C 1
ATOM 573 O O . SER A 1 74 ? -13.621 31.563 21.801 1.00 27.57 74 SER A O 1
ATOM 576 N N . GLY A 1 75 ? -12.589 29.994 23.049 1.00 26.70 75 GLY A N 1
ATOM 577 C CA . GLY A 1 75 ? -12.830 28.849 22.195 1.00 25.76 75 GLY A CA 1
ATOM 578 C C . GLY A 1 75 ? -14.314 28.509 22.138 1.00 25.12 75 GLY A C 1
ATOM 579 O O . GLY A 1 75 ? -15.183 29.020 22.849 1.00 23.68 75 GLY A O 1
ATOM 580 N N . LYS A 1 76 ? -14.602 27.584 21.213 1.00 22.42 76 LYS A N 1
ATOM 581 C CA . LYS A 1 76 ? -15.981 27.144 21.058 1.00 20.64 76 LYS A CA 1
ATOM 582 C C . LYS A 1 76 ? -16.405 26.227 22.207 1.00 19.96 76 LYS A C 1
ATOM 583 O O . LYS A 1 76 ? -15.618 25.463 22.748 1.00 19.87 76 LYS A O 1
ATOM 589 N N . ALA A 1 77 ? -17.700 26.316 22.488 1.00 17.74 77 ALA A N 1
ATOM 590 C CA . ALA A 1 77 ? -18.347 25.416 23.444 1.00 20.19 77 ALA A CA 1
ATOM 591 C C . ALA A 1 77 ? -18.999 24.248 22.707 1.00 21.48 77 ALA A C 1
ATOM 592 O O . ALA A 1 77 ? -19.607 24.514 21.645 1.00 21.83 77 ALA A O 1
ATOM 594 N N . GLY A 1 78 ? -18.858 23.046 23.258 1.00 19.43 78 GLY A N 1
ATOM 595 C CA . GLY A 1 78 ? -19.369 21.832 22.600 1.00 20.49 78 GLY A CA 1
ATOM 596 C C . GLY A 1 78 ? -20.845 21.648 22.870 1.00 21.74 78 GLY A C 1
ATOM 597 O O . GLY A 1 78 ? -21.771 22.009 22.134 1.00 21.58 78 GLY A O 1
ATOM 598 N N . GLY A 1 79 ? -21.162 21.074 24.023 1.00 19.23 79 GLY A N 1
ATOM 599 C CA . GLY A 1 79 ? -22.563 20.918 24.371 1.00 19.91 79 GLY A CA 1
ATOM 600 C C . GLY A 1 79 ? -22.739 20.207 25.704 1.00 18.52 79 GLY A C 1
ATOM 601 O O . GLY A 1 79 ? -21.782 20.078 26.468 1.00 17.49 79 GLY A O 1
ATOM 602 N N . VAL A 1 80 ? -23.958 19.769 25.974 1.00 18.76 80 VAL A N 1
ATOM 603 C CA . VAL A 1 80 ? -24.290 19.029 27.183 1.00 19.25 80 VAL A CA 1
ATOM 604 C C . VAL A 1 80 ? -25.015 17.747 26.770 1.00 18.27 80 VAL A C 1
ATOM 605 O O . VAL A 1 80 ? -25.894 17.807 25.887 1.00 19.42 80 VAL A O 1
ATOM 609 N N . VAL A 1 81 ? -24.629 16.640 27.395 1.00 18.57 81 VAL A N 1
ATOM 610 C CA . VAL A 1 81 ? -25.361 15.397 27.173 1.00 18.11 81 VAL A CA 1
ATOM 611 C C . VAL A 1 81 ? -25.970 14.907 28.497 1.00 20.62 81 VAL A C 1
ATOM 612 O O . VAL A 1 81 ? -25.395 15.221 29.542 1.00 17.17 81 VAL A O 1
ATOM 616 N N . LYS A 1 82 ? -27.091 14.193 28.348 1.00 17.71 82 LYS A N 1
ATOM 617 C CA . LYS A 1 82 ? -27.781 13.619 29.504 1.00 18.42 82 LYS A CA 1
ATOM 618 C C . LYS A 1 82 ? -27.478 12.132 29.529 1.00 17.85 82 LYS A C 1
ATOM 619 O O . LYS A 1 82 ? -27.730 11.457 28.516 1.00 18.91 82 LYS A O 1
ATOM 630 N N . VAL A 1 83 ? -26.960 11.644 30.642 1.00 16.05 83 VAL A N 1
ATOM 631 C CA . VAL A 1 83 ? -26.580 10.251 30.801 1.00 17.27 83 VAL A CA 1
ATOM 632 C C . VAL A 1 83 ? -27.497 9.595 31.813 1.00 18.85 83 VAL A C 1
ATOM 633 O O . VAL A 1 83 ? -27.716 10.139 32.909 1.00 20.26 83 VAL A O 1
ATOM 637 N N . THR A 1 84 ? -28.043 8.436 31.403 1.00 17.28 84 THR A N 1
ATOM 638 C CA . THR A 1 84 ? -29.027 7.753 32.239 1.00 17.58 84 THR A CA 1
ATOM 639 C C . THR A 1 84 ? -28.656 6.298 32.473 1.00 16.13 84 THR A C 1
ATOM 640 O O . THR A 1 84 ? -28.323 5.588 31.505 1.00 19.65 84 THR A O 1
ATOM 644 N N . TYR A 1 85 ? -28.699 5.831 33.712 1.00 16.05 85 TYR A N 1
ATOM 645 C CA . TYR A 1 85 ? -28.480 4.392 33.947 1.00 16.40 85 TYR A CA 1
ATOM 646 C C . TYR A 1 85 ? -29.793 3.617 33.843 1.00 15.92 85 TYR A C 1
ATOM 647 O O . TYR A 1 85 ? -30.761 4.042 34.472 1.00 19.66 85 TYR A O 1
ATOM 656 N N . PRO A 1 86 ? -29.871 2.554 33.070 1.00 18.14 86 PRO A N 1
ATOM 657 C CA . PRO A 1 86 ? -31.129 1.771 33.115 1.00 20.44 86 PRO A CA 1
ATOM 658 C C . PRO A 1 86 ? -31.220 1.078 34.457 1.00 21.52 86 PRO A C 1
ATOM 659 O O . PRO A 1 86 ? -30.234 0.910 35.207 1.00 19.42 86 PRO A O 1
ATOM 663 N N . GLY A 1 87 ? -32.447 0.673 34.814 1.00 20.38 87 GLY A N 1
ATOM 664 C CA . GLY A 1 87 ? -32.512 -0.055 36.078 1.00 18.62 87 GLY A CA 1
ATOM 665 C C . GLY A 1 87 ? -32.388 0.838 37.288 1.00 16.39 87 GLY A C 1
ATOM 666 O O . GLY A 1 87 ? -32.744 2.016 37.214 1.00 18.67 87 GLY A O 1
ATOM 667 N N . LEU A 1 88 ? -31.924 0.270 38.385 1.00 16.14 88 LEU A N 1
ATOM 668 C CA . LEU A 1 88 ? -31.792 0.931 39.658 1.00 15.11 88 LEU A CA 1
ATOM 669 C C . LEU A 1 88 ? -30.355 1.334 39.972 1.00 16.61 88 LEU A C 1
ATOM 670 O O . LEU A 1 88 ? -29.455 0.502 39.869 1.00 17.85 88 LEU A O 1
ATOM 675 N N . THR A 1 89 ? -30.141 2.590 40.352 1.00 16.93 89 THR A N 1
ATOM 676 C CA . THR A 1 89 ? -28.842 3.123 40.733 1.00 17.93 89 THR A CA 1
ATOM 677 C C . THR A 1 89 ? -28.853 3.653 42.162 1.00 18.94 89 THR A C 1
ATOM 678 O O . THR A 1 89 ? -29.796 4.366 42.535 1.00 16.99 89 THR A O 1
ATOM 682 N N . LYS A 1 90 ? -27.835 3.321 42.937 1.00 17.63 90 LYS A N 1
ATOM 683 C CA . LYS A 1 90 ? -27.655 3.890 44.260 1.00 16.45 90 LYS A CA 1
ATOM 684 C C . LYS A 1 90 ? -26.759 5.124 44.156 1.00 15.56 90 LYS A C 1
ATOM 685 O O . LYS A 1 90 ? -25.652 5.058 43.623 1.00 15.49 90 LYS A O 1
ATOM 691 N N . VAL A 1 91 ? -27.292 6.218 44.660 1.00 16.44 91 VAL A N 1
ATOM 692 C CA . VAL A 1 91 ? -26.527 7.444 44.871 1.00 15.26 91 VAL A CA 1
ATOM 693 C C . VAL A 1 91 ? -26.062 7.433 46.319 1.00 16.01 91 VAL A C 1
ATOM 694 O O . VAL A 1 91 ? -26.889 7.376 47.237 1.00 16.28 91 VAL A O 1
ATOM 698 N N . LEU A 1 92 ? -24.755 7.419 46.478 1.00 15.28 92 LEU A N 1
ATOM 699 C CA . LEU A 1 92 ? -24.146 7.384 47.798 1.00 14.18 92 LEU A CA 1
ATOM 700 C C . LEU A 1 92 ? -23.480 8.730 48.082 1.00 15.55 92 LEU A C 1
ATOM 701 O O . LEU A 1 92 ? -22.388 9.001 47.559 1.00 14.79 92 LEU A O 1
ATOM 706 N N . ALA A 1 93 ? -24.128 9.544 48.903 1.00 15.15 93 ALA A N 1
ATOM 707 C CA . ALA A 1 93 ? -23.675 10.895 49.213 1.00 15.60 93 ALA A CA 1
ATOM 708 C C . ALA A 1 93 ? -22.646 10.921 50.322 1.00 17.33 93 ALA A C 1
ATOM 709 O O . ALA A 1 93 ? -22.847 10.309 51.382 1.00 19.09 93 ALA A O 1
ATOM 711 N N . LEU A 1 94 ? -21.527 11.603 50.071 1.00 16.73 94 LEU A N 1
ATOM 712 C CA . LEU A 1 94 ? -20.426 11.639 51.001 1.00 18.18 94 LEU A CA 1
ATOM 713 C C . LEU A 1 94 ? -20.314 12.960 51.752 1.00 17.87 94 LEU A C 1
ATOM 714 O O . LEU A 1 94 ? -20.579 13.989 51.129 1.00 18.52 94 LEU A O 1
ATOM 719 N N . LYS A 1 95 ? -19.922 12.795 53.019 1.00 18.12 95 LYS A N 1
ATOM 720 C CA . LYS A 1 95 ? -19.813 13.912 53.950 1.00 20.13 95 LYS A CA 1
ATOM 721 C C . LYS A 1 95 ? -18.410 14.494 53.974 1.00 18.79 95 LYS A C 1
ATOM 722 O O . LYS A 1 95 ? -18.163 15.604 54.468 1.00 21.00 95 LYS A O 1
ATOM 728 N N . VAL A 1 96 ? -17.502 13.736 53.393 1.00 18.49 96 VAL A N 1
ATOM 729 C CA . VAL A 1 96 ? -16.140 14.214 53.197 1.00 20.70 96 VAL A CA 1
ATOM 730 C C . VAL A 1 96 ? -15.687 13.886 51.775 1.00 21.00 96 VAL A C 1
ATOM 731 O O . VAL A 1 96 ? -16.224 12.993 51.104 1.00 22.42 96 VAL A O 1
ATOM 735 N N . ASP A 1 97 ? -14.698 14.603 51.256 1.00 20.11 97 ASP A N 1
ATOM 736 C CA . ASP A 1 97 ? -14.165 14.217 49.936 1.00 18.82 97 ASP A CA 1
ATOM 737 C C . ASP A 1 97 ? -12.708 13.767 50.006 1.00 19.10 97 ASP A C 1
ATOM 738 O O . ASP A 1 97 ? -11.917 13.984 49.084 1.00 20.75 97 ASP A O 1
ATOM 743 N N . ASN A 1 98 ? -12.350 13.107 51.095 1.00 18.55 98 ASN A N 1
ATOM 744 C CA . ASN A 1 98 ? -11.062 12.533 51.395 1.00 18.53 98 ASN A CA 1
ATOM 745 C C . ASN A 1 98 ? -11.078 11.028 51.134 1.00 21.53 98 ASN A C 1
ATOM 746 O O . ASN A 1 98 ? -11.733 10.342 51.919 1.00 21.55 98 ASN A O 1
ATOM 751 N N . ALA A 1 99 ? -10.395 10.555 50.100 1.00 18.68 99 ALA A N 1
ATOM 752 C CA . ALA A 1 99 ? -10.520 9.158 49.694 1.00 20.43 99 ALA A CA 1
ATOM 753 C C . ALA A 1 99 ? -10.014 8.213 50.776 1.00 20.73 99 ALA A C 1
ATOM 754 O O . ALA A 1 99 ? -10.624 7.179 51.036 1.00 21.01 99 ALA A O 1
ATOM 756 N N . GLU A 1 100 ? -8.887 8.563 51.407 1.00 20.88 100 GLU A N 1
ATOM 757 C CA . GLU A 1 100 ? -8.331 7.720 52.461 1.00 22.27 100 GLU A CA 1
ATOM 758 C C . GLU A 1 100 ? -9.325 7.582 53.605 1.00 25.27 100 GLU A C 1
ATOM 759 O O . GLU A 1 100 ? -9.581 6.491 54.128 1.00 23.06 100 GLU A O 1
ATOM 770 N N . THR A 1 101 ? -9.921 8.718 53.991 1.00 23.59 101 THR A N 1
ATOM 771 C CA . THR A 1 101 ? -10.919 8.609 55.055 1.00 23.94 101 THR A CA 1
ATOM 772 C C . THR A 1 101 ? -12.075 7.721 54.648 1.00 23.36 101 THR A C 1
ATOM 773 O O . THR A 1 101 ? -12.514 6.855 55.412 1.00 23.93 101 THR A O 1
ATOM 777 N N . ILE A 1 102 ? -12.581 7.928 53.432 1.00 21.79 102 ILE A N 1
ATOM 778 C CA . ILE A 1 102 ? -13.676 7.103 52.927 1.00 20.82 102 ILE A CA 1
ATOM 779 C C . ILE A 1 102 ? -13.297 5.632 52.840 1.00 22.08 102 ILE A C 1
ATOM 780 O O . ILE A 1 102 ? -14.126 4.785 53.220 1.00 23.31 102 ILE A O 1
ATOM 785 N N . LYS A 1 103 ? -12.117 5.258 52.371 1.00 21.34 103 LYS A N 1
ATOM 786 C CA . LYS A 1 103 ? -11.702 3.855 52.284 1.00 23.44 103 LYS A CA 1
ATOM 787 C C . LYS A 1 103 ? -11.576 3.247 53.679 1.00 25.00 103 LYS A C 1
ATOM 788 O O . LYS A 1 103 ? -12.040 2.135 53.949 1.00 25.17 103 LYS A O 1
ATOM 794 N N . LYS A 1 104 ? -11.005 3.994 54.622 1.00 26.91 104 LYS A N 1
ATOM 795 C CA . LYS A 1 104 ? -10.945 3.541 56.007 1.00 28.14 104 LYS A CA 1
ATOM 796 C C . LYS A 1 104 ? -12.331 3.337 56.616 1.00 29.04 104 LYS A C 1
ATOM 797 O O . LYS A 1 104 ? -12.564 2.294 57.230 1.00 28.87 104 LYS A O 1
ATOM 803 N N . GLU A 1 105 ? -13.213 4.318 56.496 1.00 27.00 105 GLU A N 1
ATOM 804 C CA . GLU A 1 105 ? -14.484 4.275 57.218 1.00 27.37 105 GLU A CA 1
ATOM 805 C C . GLU A 1 105 ? -15.474 3.302 56.594 1.00 25.03 105 GLU A C 1
ATOM 806 O O . GLU A 1 105 ? -16.369 2.810 57.284 1.00 27.83 105 GLU A O 1
ATOM 812 N N . LEU A 1 106 ? -15.366 3.026 55.306 1.00 24.51 106 LEU A N 1
ATOM 813 C CA . LEU A 1 106 ? -16.222 2.048 54.635 1.00 24.67 106 LEU A CA 1
ATOM 814 C C . LEU A 1 106 ? -15.591 0.653 54.626 1.00 26.53 106 LEU A C 1
ATOM 815 O O . LEU A 1 106 ? -16.154 -0.260 54.028 1.00 34.56 106 LEU A O 1
ATOM 820 N N . GLY A 1 107 ? -14.450 0.479 55.267 1.00 27.37 107 GLY A N 1
ATOM 821 C CA . GLY A 1 107 ? -13.748 -0.789 55.375 1.00 27.81 107 GLY A CA 1
ATOM 822 C C . GLY A 1 107 ? -13.329 -1.345 54.032 1.00 29.39 107 GLY A C 1
ATOM 823 O O . GLY A 1 107 ? -13.497 -2.523 53.697 1.00 32.58 107 GLY A O 1
ATOM 824 N N . LEU A 1 108 ? -12.764 -0.463 53.212 1.00 26.17 108 LEU A N 1
ATOM 825 C CA . LEU A 1 108 ? -12.301 -0.838 51.889 1.00 25.51 108 LEU A CA 1
ATOM 826 C C . LEU A 1 108 ? -10.803 -1.158 51.952 1.00 26.63 108 LEU A C 1
ATOM 827 O O . LEU A 1 108 ? -10.179 -0.997 53.004 1.00 31.44 108 LEU A O 1
ATOM 832 N N . SER A 1 109 ? -10.243 -1.593 50.842 1.00 28.23 109 SER A N 1
ATOM 833 C CA . SER A 1 109 ? -8.800 -1.774 50.741 1.00 28.69 109 SER A CA 1
ATOM 834 C C . SER A 1 109 ? -8.070 -0.447 50.782 1.00 29.36 109 SER A C 1
ATOM 835 O O . SER A 1 109 ? -8.487 0.508 50.112 1.00 27.60 109 SER A O 1
ATOM 838 N N . LEU A 1 110 ? -6.963 -0.311 51.513 1.00 31.33 110 LEU A N 1
ATOM 839 C CA . LEU A 1 110 ? -6.260 0.976 51.501 1.00 31.64 110 LEU A CA 1
ATOM 840 C C . LEU A 1 110 ? -5.229 1.055 50.382 1.00 31.41 110 LEU A C 1
ATOM 841 O O . LEU A 1 110 ? -4.500 2.044 50.185 1.00 30.66 110 LEU A O 1
ATOM 846 N N . THR A 1 111 ? -5.152 -0.024 49.613 1.00 31.07 111 THR A N 1
ATOM 847 C CA . THR A 1 111 ? -4.161 -0.163 48.551 1.00 31.84 111 THR A CA 1
ATOM 848 C C . THR A 1 111 ? -4.790 -0.331 47.178 1.00 31.05 111 THR A C 1
ATOM 849 O O . THR A 1 111 ? -4.132 -0.734 46.218 1.00 34.89 111 THR A O 1
ATOM 853 N N . GLU A 1 112 ? -6.069 -0.013 47.036 1.00 27.35 112 GLU A N 1
ATOM 854 C CA . GLU A 1 112 ? -6.716 0.019 45.735 1.00 25.32 112 GLU A CA 1
ATOM 855 C C . GLU A 1 112 ? -7.462 1.358 45.584 1.00 21.54 112 GLU A C 1
ATOM 856 O O . GLU A 1 112 ? -7.923 1.855 46.622 1.00 25.16 112 GLU A O 1
ATOM 862 N N . PRO A 1 113 ? -7.541 1.904 44.394 1.00 20.30 113 PRO A N 1
ATOM 863 C CA . PRO A 1 113 ? -8.215 3.205 44.208 1.00 20.39 113 PRO A CA 1
ATOM 864 C C . PRO A 1 113 ? -9.687 3.109 44.595 1.00 20.44 113 PRO A C 1
ATOM 865 O O . PRO A 1 113 ? -10.417 2.190 44.252 1.00 20.58 113 PRO A O 1
ATOM 869 N N . LEU A 1 114 ? -10.149 4.105 45.337 1.00 18.53 114 LEU A N 1
ATOM 870 C CA . LEU A 1 114 ? -11.505 4.233 45.811 1.00 18.06 114 LEU A CA 1
ATOM 871 C C . LEU A 1 114 ? -12.522 4.036 44.696 1.00 19.14 114 LEU A C 1
ATOM 872 O O . LEU A 1 114 ? -13.421 3.206 44.836 1.00 16.95 114 LEU A O 1
ATOM 877 N N . MET A 1 115 ? -12.386 4.812 43.608 1.00 19.94 115 MET A N 1
ATOM 878 C CA . MET A 1 115 ? -13.431 4.713 42.583 1.00 17.39 115 MET A CA 1
ATOM 879 C C . MET A 1 115 ? -13.384 3.354 41.877 1.00 17.24 115 MET A C 1
ATOM 880 O O . MET A 1 115 ? -14.433 2.905 41.382 1.00 21.21 115 MET A O 1
ATOM 885 N N . GLU A 1 116 ? -12.232 2.707 41.797 1.00 18.85 116 GLU A N 1
ATOM 886 C CA . GLU A 1 116 ? -12.194 1.323 41.307 1.00 18.63 116 GLU A CA 1
ATOM 887 C C . GLU A 1 116 ? -13.010 0.406 42.203 1.00 18.42 116 GLU A C 1
ATOM 888 O O . GLU A 1 116 ? -13.780 -0.432 41.742 1.00 18.33 116 GLU A O 1
ATOM 894 N N . GLN A 1 117 ? -12.859 0.569 43.507 1.00 18.74 117 GLN A N 1
ATOM 895 C CA . GLN A 1 117 ? -13.570 -0.324 44.426 1.00 20.35 117 GLN A CA 1
ATOM 896 C C . GLN A 1 117 ? -15.067 -0.086 44.358 1.00 19.54 117 GLN A C 1
ATOM 897 O O . GLN A 1 117 ? -15.883 -0.978 44.532 1.00 19.44 117 GLN A O 1
ATOM 903 N N . VAL A 1 118 ? -15.430 1.175 44.104 1.00 17.82 118 VAL A N 1
ATOM 904 C CA . VAL A 1 118 ? -16.845 1.505 43.994 1.00 18.80 118 VAL A CA 1
ATOM 905 C C . VAL A 1 118 ? -17.537 0.691 42.930 1.00 19.79 118 VAL A C 1
ATOM 906 O O . VAL A 1 118 ? -18.744 0.436 43.019 1.00 20.50 118 VAL A O 1
ATOM 910 N N . GLY A 1 119 ? -16.806 0.251 41.906 1.00 18.90 119 GLY A N 1
ATOM 911 C CA . GLY A 1 119 ? -17.526 -0.496 40.889 1.00 19.64 119 GLY A CA 1
ATOM 912 C C . GLY A 1 119 ? -17.430 -1.994 41.091 1.00 20.57 119 GLY A C 1
ATOM 913 O O . GLY A 1 119 ? -17.829 -2.755 40.214 1.00 23.40 119 GLY A O 1
ATOM 914 N N . THR A 1 120 ? -16.912 -2.441 42.227 1.00 21.95 120 THR A N 1
ATOM 915 C CA . THR A 1 120 ? -16.835 -3.908 42.364 1.00 21.68 120 THR A CA 1
ATOM 916 C C . THR A 1 120 ? -18.168 -4.481 42.843 1.00 22.75 120 THR A C 1
ATOM 917 O O . THR A 1 120 ? -19.015 -3.835 43.452 1.00 21.04 120 THR A O 1
ATOM 921 N N . GLU A 1 121 ? -18.346 -5.768 42.522 1.00 23.64 121 GLU A N 1
ATOM 922 C CA . GLU A 1 121 ? -19.581 -6.456 42.888 1.00 24.82 121 GLU A CA 1
ATOM 923 C C . GLU A 1 121 ? -19.769 -6.454 44.398 1.00 22.10 121 GLU A C 1
ATOM 924 O O . GLU A 1 121 ? -20.905 -6.306 44.867 1.00 22.24 121 GLU A O 1
ATOM 930 N N . GLU A 1 122 ? -18.700 -6.609 45.179 1.00 21.36 122 GLU A N 1
ATOM 931 C CA . GLU A 1 122 ? -18.815 -6.626 46.634 1.00 24.16 122 GLU A CA 1
ATOM 932 C C . GLU A 1 122 ? -19.327 -5.311 47.227 1.00 22.96 122 GLU A C 1
ATOM 933 O O . GLU A 1 122 ? -20.200 -5.224 48.087 1.00 21.60 122 GLU A O 1
ATOM 944 N N . PHE A 1 123 ? -18.796 -4.197 46.791 1.00 22.72 123 PHE A N 1
ATOM 945 C CA . PHE A 1 123 ? -19.130 -2.823 47.147 1.00 19.32 123 PHE A CA 1
ATOM 946 C C . PHE A 1 123 ? -20.606 -2.587 46.829 1.00 18.80 123 PHE A C 1
ATOM 947 O O . PHE A 1 123 ? -21.379 -2.044 47.605 1.00 19.93 123 PHE A O 1
ATOM 955 N N . ILE A 1 124 ? -20.996 -2.984 45.626 1.00 18.53 124 ILE A N 1
ATOM 956 C CA . ILE A 1 124 ? -22.350 -2.780 45.156 1.00 17.91 124 ILE A CA 1
ATOM 957 C C . ILE A 1 124 ? -23.298 -3.628 45.991 1.00 21.03 124 ILE A C 1
ATOM 958 O O . ILE A 1 124 ? -24.356 -3.151 46.374 1.00 18.26 124 ILE A O 1
ATOM 963 N N . LYS A 1 125 ? -22.948 -4.866 46.336 1.00 22.48 125 LYS A N 1
ATOM 964 C CA . LYS A 1 125 ? -23.833 -5.614 47.240 1.00 23.17 125 LYS A CA 1
ATOM 965 C C . LYS A 1 125 ? -23.871 -4.964 48.614 1.00 23.66 125 LYS A C 1
ATOM 966 O O . LYS A 1 125 ? -24.963 -4.833 49.170 1.00 26.08 125 LYS A O 1
ATOM 977 N N . ARG A 1 126 ? -22.738 -4.561 49.183 1.00 21.92 126 ARG A N 1
ATOM 978 C CA . ARG A 1 126 ? -22.684 -3.933 50.493 1.00 22.83 126 ARG A CA 1
ATOM 979 C C . ARG A 1 126 ? -23.422 -2.599 50.560 1.00 24.58 126 ARG A C 1
ATOM 980 O O . ARG A 1 126 ? -24.144 -2.378 51.540 1.00 22.84 126 ARG A O 1
ATOM 988 N N . PHE A 1 127 ? -23.243 -1.731 49.578 1.00 21.56 127 PHE A N 1
ATOM 989 C CA . PHE A 1 127 ? -23.796 -0.373 49.684 1.00 19.35 127 PHE A CA 1
ATOM 990 C C . PHE A 1 127 ? -24.879 -0.050 48.672 1.00 18.49 127 PHE A C 1
ATOM 991 O O . PHE A 1 127 ? -25.386 1.089 48.660 1.00 21.14 127 PHE A O 1
ATOM 999 N N . GLY A 1 128 ? -25.302 -0.935 47.794 1.00 18.93 128 GLY A N 1
ATOM 1000 C CA . GLY A 1 128 ? -26.239 -0.653 46.739 1.00 17.65 128 GLY A CA 1
ATOM 1001 C C . GLY A 1 128 ? -27.708 -0.686 47.094 1.00 19.16 128 GLY A C 1
ATOM 1002 O O . GLY A 1 128 ? -28.487 -0.158 46.306 1.00 17.26 128 GLY A O 1
ATOM 1003 N N . ASP A 1 129 ? -28.070 -1.277 48.219 1.00 20.67 129 ASP A N 1
ATOM 1004 C CA . ASP A 1 129 ? -29.476 -1.397 48.604 1.00 19.96 129 ASP A CA 1
ATOM 1005 C C . ASP A 1 129 ? -30.293 -1.959 47.447 1.00 23.05 129 ASP A C 1
ATOM 1006 O O . ASP A 1 129 ? -31.382 -1.482 47.122 1.00 20.45 129 ASP A O 1
ATOM 1011 N N . GLY A 1 130 ? -29.741 -2.979 46.789 1.00 22.57 130 GLY A N 1
ATOM 1012 C CA . GLY A 1 130 ? -30.417 -3.623 45.688 1.00 23.76 130 GLY A CA 1
ATOM 1013 C C . GLY A 1 130 ? -30.138 -3.085 44.306 1.00 24.09 130 GLY A C 1
ATOM 1014 O O . GLY A 1 130 ? -30.523 -3.696 43.301 1.00 25.27 130 GLY A O 1
ATOM 1015 N N . ALA A 1 131 ? -29.463 -1.939 44.198 1.00 20.32 131 ALA A N 1
ATOM 1016 C CA . ALA A 1 131 ? -29.201 -1.347 42.899 1.00 18.19 131 ALA A CA 1
ATOM 1017 C C . ALA A 1 131 ? -28.143 -2.122 42.131 1.00 18.23 131 ALA A C 1
ATOM 1018 O O . ALA A 1 131 ? -27.394 -2.880 42.764 1.00 18.26 131 ALA A O 1
ATOM 1020 N N . SER A 1 132 ? -28.093 -1.876 40.815 1.00 19.04 132 SER A N 1
ATOM 1021 C CA . SER A 1 132 ? -27.139 -2.509 39.887 1.00 19.65 132 SER A CA 1
ATOM 1022 C C . SER A 1 132 ? -25.757 -1.879 39.978 1.00 18.32 132 SER A C 1
ATOM 1023 O O . SER A 1 132 ? -24.757 -2.519 39.613 1.00 19.87 132 SER A O 1
ATOM 1026 N N . ARG A 1 133 ? -25.640 -0.639 40.450 1.00 17.73 133 ARG A N 1
ATOM 1027 C CA . ARG A 1 133 ? -24.357 0.038 40.620 1.00 14.58 133 ARG A CA 1
ATOM 1028 C C . ARG A 1 133 ? -24.502 1.218 41.586 1.00 16.46 133 ARG A C 1
ATOM 1029 O O . ARG A 1 133 ? -25.640 1.610 41.895 1.00 16.93 133 ARG A O 1
ATOM 1037 N N . VAL A 1 134 ? -23.364 1.701 42.066 1.00 14.87 134 VAL A N 1
ATOM 1038 C CA . VAL A 1 134 ? -23.306 2.857 42.942 1.00 15.32 134 VAL A CA 1
ATOM 1039 C C . VAL A 1 134 ? -22.551 4.006 42.259 1.00 16.99 134 VAL A C 1
ATOM 1040 O O . VAL A 1 134 ? -21.584 3.790 41.511 1.00 16.76 134 VAL A O 1
ATOM 1044 N N . VAL A 1 135 ? -23.067 5.188 42.528 1.00 15.45 135 VAL A N 1
ATOM 1045 C CA . VAL A 1 135 ? -22.535 6.457 42.069 1.00 16.85 135 VAL A CA 1
ATOM 1046 C C . VAL A 1 135 ? -22.260 7.283 43.322 1.00 17.44 135 VAL A C 1
ATOM 1047 O O . VAL A 1 135 ? -23.140 7.291 44.173 1.00 16.46 135 VAL A O 1
ATOM 1054 N N . LEU A 1 136 ? -21.101 7.917 43.452 1.00 16.30 136 LEU A N 1
ATOM 1055 C CA . LEU A 1 136 ? -20.870 8.761 44.617 1.00 16.05 136 LEU A CA 1
ATOM 1056 C C . LEU A 1 136 ? -21.362 10.169 44.327 1.00 16.26 136 LEU A C 1
ATOM 1057 O O . LEU A 1 136 ? -21.296 10.598 43.177 1.00 17.11 136 LEU A O 1
ATOM 1062 N N . SER A 1 137 ? -21.836 10.857 45.349 1.00 15.49 137 SER A N 1
ATOM 1063 C CA . SER A 1 137 ? -22.174 12.263 45.157 1.00 16.96 137 SER A CA 1
ATOM 1064 C C . SER A 1 137 ? -21.509 13.106 46.252 1.00 16.48 137 SER A C 1
ATOM 1065 O O . SER A 1 137 ? -21.278 12.688 47.372 1.00 17.07 137 SER A O 1
ATOM 1068 N N . LEU A 1 138 ? -21.194 14.309 45.813 1.00 17.02 138 LEU A N 1
ATOM 1069 C CA . LEU A 1 138 ? -20.606 15.357 46.620 1.00 15.97 138 LEU A CA 1
ATOM 1070 C C . LEU A 1 138 ? -21.203 16.701 46.285 1.00 13.69 138 LEU A C 1
ATOM 1071 O O . LEU A 1 138 ? -21.659 16.916 45.182 1.00 15.03 138 LEU A O 1
ATOM 1076 N N . PRO A 1 139 ? -21.188 17.650 47.207 1.00 15.17 139 PRO A N 1
ATOM 1077 C CA . PRO A 1 139 ? -21.591 19.005 46.847 1.00 16.21 139 PRO A CA 1
ATOM 1078 C C . PRO A 1 139 ? -20.728 19.506 45.698 1.00 16.51 139 PRO A C 1
ATOM 1079 O O . PRO A 1 139 ? -19.534 19.225 45.682 1.00 16.50 139 PRO A O 1
ATOM 1083 N N . PHE A 1 140 ? -21.378 20.194 44.766 1.00 15.07 140 PHE A N 1
ATOM 1084 C CA . PHE A 1 140 ? -20.680 20.700 43.606 1.00 14.54 140 PHE A CA 1
ATOM 1085 C C . PHE A 1 140 ? -19.675 21.809 43.920 1.00 15.68 140 PHE A C 1
ATOM 1086 O O . PHE A 1 140 ? -18.547 21.780 43.441 1.00 14.65 140 PHE A O 1
ATOM 1094 N N . ALA A 1 141 ? -20.127 22.793 44.702 1.00 15.53 141 ALA A N 1
ATOM 1095 C CA . ALA A 1 141 ? -19.244 23.929 44.967 1.00 16.56 141 ALA A CA 1
ATOM 1096 C C . ALA A 1 141 ? -19.805 24.810 46.079 1.00 15.41 141 ALA A C 1
ATOM 1097 O O . ALA A 1 141 ? -21.013 24.795 46.309 1.00 15.11 141 ALA A O 1
ATOM 1099 N N . GLU A 1 142 ? -18.914 25.565 46.729 1.00 16.62 142 GLU A N 1
ATOM 1100 C CA . GLU A 1 142 ? -19.410 26.606 47.636 1.00 15.47 142 GLU A CA 1
ATOM 1101 C C . GLU A 1 142 ? -20.201 27.625 46.839 1.00 17.38 142 GLU A C 1
ATOM 1102 O O . GLU A 1 142 ? -19.827 28.041 45.730 1.00 18.93 142 GLU A O 1
ATOM 1108 N N . GLY A 1 143 ? -21.355 28.082 47.341 1.00 17.18 143 GLY A N 1
ATOM 1109 C CA . GLY A 1 143 ? -22.133 29.036 46.582 1.00 19.21 143 GLY A CA 1
ATOM 1110 C C . GLY A 1 143 ? -23.084 28.438 45.570 1.00 20.31 143 GLY A C 1
ATOM 1111 O O . GLY A 1 143 ? -23.755 29.130 44.803 1.00 20.14 143 GLY A O 1
ATOM 1112 N N . SER A 1 144 ? -23.163 27.112 45.564 1.00 19.93 144 SER A N 1
ATOM 1113 C CA . SER A 1 144 ? -23.979 26.310 44.683 1.00 18.40 144 SER A CA 1
ATOM 1114 C C . SER A 1 144 ? -24.833 25.293 45.435 1.00 17.55 144 SER A C 1
ATOM 1115 O O . SER A 1 144 ? -24.364 24.818 46.478 1.00 19.73 144 SER A O 1
ATOM 1118 N N . SER A 1 145 ? -26.000 24.971 44.892 1.00 18.99 145 SER A N 1
ATOM 1119 C CA . SER A 1 145 ? -26.838 23.930 45.498 1.00 17.53 145 SER A CA 1
ATOM 1120 C C . SER A 1 145 ? -26.861 22.650 44.676 1.00 19.18 145 SER A C 1
ATOM 1121 O O . SER A 1 145 ? -27.556 21.667 44.914 1.00 19.46 145 SER A O 1
ATOM 1128 N N . SER A 1 146 ? -26.082 22.586 43.632 1.00 18.64 146 SER A N 1
ATOM 1129 C CA . SER A 1 146 ? -25.820 21.528 42.695 1.00 16.77 146 SER A CA 1
ATOM 1130 C C . SER A 1 146 ? -24.996 20.415 43.341 1.00 15.52 146 SER A C 1
ATOM 1131 O O . SER A 1 146 ? -24.338 20.566 44.362 1.00 14.15 146 SER A O 1
ATOM 1134 N N . VAL A 1 147 ? -25.096 19.264 42.672 1.00 15.38 147 VAL A N 1
ATOM 1135 C CA . VAL A 1 147 ? -24.441 18.047 43.060 1.00 16.59 147 VAL A CA 1
ATOM 1136 C C . VAL A 1 147 ? -23.482 17.536 41.986 1.00 16.38 147 VAL A C 1
ATOM 1137 O O . VAL A 1 147 ? -23.795 17.633 40.799 1.00 15.89 147 VAL A O 1
ATOM 1141 N N . GLU A 1 148 ? -22.356 17.003 42.423 1.00 15.57 148 GLU A N 1
ATOM 1142 C CA . GLU A 1 148 ? -21.383 16.317 41.582 1.00 14.01 148 GLU A CA 1
ATOM 1143 C C . GLU A 1 148 ? -21.558 14.811 41.745 1.00 15.59 148 GLU A C 1
ATOM 1144 O O . GLU A 1 148 ? -21.648 14.358 42.892 1.00 15.20 148 GLU A O 1
ATOM 1150 N N . TYR A 1 149 ? -21.639 14.103 40.618 1.00 13.33 149 TYR A N 1
ATOM 1151 C CA . TYR A 1 149 ? -21.701 12.659 40.618 1.00 14.09 149 TYR A CA 1
ATOM 1152 C C . TYR A 1 149 ? -20.403 12.075 40.106 1.00 15.57 149 TYR A C 1
ATOM 1153 O O . TYR A 1 149 ? -19.890 12.548 39.094 1.00 15.97 149 TYR A O 1
ATOM 1162 N N . ILE A 1 150 ? -19.885 11.065 40.798 1.00 16.50 150 ILE A N 1
ATOM 1163 C CA . ILE A 1 150 ? -18.659 10.421 40.328 1.00 16.06 150 ILE A CA 1
ATOM 1164 C C . ILE A 1 150 ? -18.978 8.952 40.078 1.00 17.82 150 ILE A C 1
ATOM 1165 O O . ILE A 1 150 ? -19.375 8.244 41.007 1.00 16.06 150 ILE A O 1
ATOM 1170 N N . ASN A 1 151 ? -18.818 8.560 38.825 1.00 17.38 151 ASN A N 1
ATOM 1171 C CA . ASN A 1 151 ? -19.208 7.266 38.310 1.00 15.83 151 ASN A CA 1
ATOM 1172 C C . ASN A 1 151 ? -17.994 6.375 38.097 1.00 17.84 151 ASN A C 1
ATOM 1173 O O . ASN A 1 151 ? -17.006 6.849 37.548 1.00 16.46 151 ASN A O 1
ATOM 1178 N N . ASN A 1 152 ? -18.104 5.114 38.488 1.00 17.06 152 ASN A N 1
ATOM 1179 C CA . ASN A 1 152 ? -17.020 4.169 38.204 1.00 16.74 152 ASN A CA 1
ATOM 1180 C C . ASN A 1 152 ? -16.933 3.974 36.700 1.00 16.80 152 ASN A C 1
ATOM 1181 O O . ASN A 1 152 ? -17.955 3.891 36.021 1.00 17.39 152 ASN A O 1
ATOM 1186 N N . TRP A 1 153 ? -15.714 3.939 36.171 1.00 16.45 153 TRP A N 1
ATOM 1187 C CA . TRP A 1 153 ? -15.545 3.912 34.722 1.00 17.79 153 TRP A CA 1
ATOM 1188 C C . TRP A 1 153 ? -16.195 2.672 34.100 1.00 16.94 153 TRP A C 1
ATOM 1189 O O . TRP A 1 153 ? -16.844 2.810 33.059 1.00 18.24 153 TRP A O 1
ATOM 1200 N N . GLU A 1 154 ? -16.018 1.516 34.717 1.00 18.40 154 GLU A N 1
ATOM 1201 C CA . GLU A 1 154 ? -16.594 0.326 34.056 1.00 22.08 154 GLU A CA 1
ATOM 1202 C C . GLU A 1 154 ? -18.102 0.320 34.185 1.00 20.13 154 GLU A C 1
ATOM 1203 O O . GLU A 1 154 ? -18.822 -0.013 33.250 1.00 19.39 154 GLU A O 1
ATOM 1209 N N . GLN A 1 155 ? -18.610 0.748 35.349 1.00 20.18 155 GLN A N 1
ATOM 1210 C CA . GLN A 1 155 ? -20.077 0.797 35.470 1.00 19.61 155 GLN A CA 1
ATOM 1211 C C . GLN A 1 155 ? -20.712 1.819 34.563 1.00 16.92 155 GLN A C 1
ATOM 1212 O O . GLN A 1 155 ? -21.852 1.733 34.114 1.00 18.70 155 GLN A O 1
ATOM 1218 N N . ALA A 1 156 ? -19.975 2.882 34.263 1.00 15.72 156 ALA A N 1
ATOM 1219 C CA . ALA A 1 156 ? -20.472 3.954 33.420 1.00 18.09 156 ALA A CA 1
ATOM 1220 C C . ALA A 1 156 ? -20.691 3.486 31.987 1.00 17.75 156 ALA A C 1
ATOM 1221 O O . ALA A 1 156 ? -21.408 4.170 31.257 1.00 19.08 156 ALA A O 1
ATOM 1223 N N . LYS A 1 157 ? -20.117 2.346 31.581 1.00 18.88 157 LYS A N 1
ATOM 1224 C CA . LYS A 1 157 ? -20.410 1.819 30.248 1.00 19.52 157 LYS A CA 1
ATOM 1225 C C . LYS A 1 157 ? -21.883 1.474 30.053 1.00 19.54 157 LYS A C 1
ATOM 1226 O O . LYS A 1 157 ? -22.316 1.411 28.891 1.00 26.04 157 LYS A O 1
ATOM 1232 N N . ALA A 1 158 ? -22.622 1.275 31.124 1.00 18.24 158 ALA A N 1
ATOM 1233 C CA . ALA A 1 158 ? -24.043 0.980 31.096 1.00 20.11 158 ALA A CA 1
ATOM 1234 C C . ALA A 1 158 ? -24.912 2.182 30.758 1.00 18.70 158 ALA A C 1
ATOM 1235 O O . ALA A 1 158 ? -26.095 2.052 30.441 1.00 20.28 158 ALA A O 1
ATOM 1237 N N . LEU A 1 159 ? -24.334 3.388 30.838 1.00 17.88 159 LEU A N 1
ATOM 1238 C CA . LEU A 1 159 ? -25.083 4.594 30.593 1.00 17.61 159 LEU A CA 1
ATOM 1239 C C . LEU A 1 159 ? -25.622 4.747 29.172 1.00 17.53 159 LEU A C 1
ATOM 1240 O O . LEU A 1 159 ? -24.914 4.464 28.209 1.00 18.38 159 LEU A O 1
ATOM 1245 N N . SER A 1 160 ? -26.849 5.198 29.090 1.00 18.13 160 SER A N 1
ATOM 1246 C CA . SER A 1 160 ? -27.415 5.687 27.852 1.00 21.27 160 SER A CA 1
ATOM 1247 C C . SER A 1 160 ? -27.199 7.193 27.778 1.00 21.89 160 SER A C 1
ATOM 1248 O O . SER A 1 160 ? -27.345 7.941 28.744 1.00 23.53 160 SER A O 1
ATOM 1255 N N . VAL A 1 161 ? -26.821 7.626 26.582 1.00 20.16 161 VAL A N 1
ATOM 1256 C CA . VAL A 1 161 ? -26.420 9.019 26.370 1.00 21.63 161 VAL A CA 1
ATOM 1257 C C . VAL A 1 161 ? -27.350 9.708 25.384 1.00 23.69 161 VAL A C 1
ATOM 1258 O O . VAL A 1 161 ? -27.548 9.219 24.262 1.00 25.56 161 VAL A O 1
ATOM 1262 N N . GLU A 1 162 ? -27.954 10.828 25.787 1.00 21.49 162 GLU A N 1
ATOM 1263 C CA . GLU A 1 162 ? -28.785 11.635 24.925 1.00 22.66 162 GLU A CA 1
ATOM 1264 C C . GLU A 1 162 ? -28.251 13.061 24.816 1.00 23.65 162 GLU A C 1
ATOM 1265 O O . GLU A 1 162 ? -27.603 13.539 25.740 1.00 20.58 162 GLU A O 1
ATOM 1271 N N . LEU A 1 163 ? -28.569 13.719 23.704 1.00 24.34 163 LEU A N 1
ATOM 1272 C CA . LEU A 1 163 ? -28.223 15.129 23.573 1.00 21.92 163 LEU A CA 1
ATOM 1273 C C . LEU A 1 163 ? -29.185 16.020 24.330 1.00 22.24 163 LEU A C 1
ATOM 1274 O O . LEU A 1 163 ? -30.409 15.987 24.274 1.00 22.80 163 LEU A O 1
ATOM 1279 N N . GLU A 1 164 ? -28.588 16.932 25.096 1.00 21.87 164 GLU A N 1
ATOM 1280 C CA . GLU A 1 164 ? -29.325 17.979 25.753 1.00 20.60 164 GLU A CA 1
ATOM 1281 C C . GLU A 1 164 ? -29.239 19.250 24.918 1.00 21.03 164 GLU A C 1
ATOM 1282 O O . GLU A 1 164 ? -30.264 19.828 24.551 1.00 23.87 164 GLU A O 1
ATOM 1288 N N . ILE A 1 165 ? -28.045 19.698 24.582 1.00 22.05 165 ILE A N 1
ATOM 1289 C CA . ILE A 1 165 ? -27.834 20.815 23.659 1.00 21.57 165 ILE A CA 1
ATOM 1290 C C . ILE A 1 165 ? -26.451 20.714 23.020 1.00 19.98 165 ILE A C 1
ATOM 1291 O O . ILE A 1 165 ? -25.459 20.293 23.591 1.00 20.42 165 ILE A O 1
ATOM 1296 N N . ASN A 1 166 ? -26.380 21.108 21.759 1.00 21.74 166 ASN A N 1
ATOM 1297 C CA . ASN A 1 166 ? -25.142 21.221 21.002 1.00 22.29 166 ASN A CA 1
ATOM 1298 C C . ASN A 1 166 ? -25.015 22.703 20.635 1.00 22.30 166 ASN A C 1
ATOM 1299 O O . ASN A 1 166 ? -25.717 23.243 19.780 1.00 24.47 166 ASN A O 1
ATOM 1304 N N . PHE A 1 167 ? -24.084 23.347 21.331 1.00 21.08 167 PHE A N 1
ATOM 1305 C CA . PHE A 1 167 ? -23.948 24.784 21.202 1.00 21.90 167 PHE A CA 1
ATOM 1306 C C . PHE A 1 167 ? -23.570 25.222 19.790 1.00 23.28 167 PHE A C 1
ATOM 1307 O O . PHE A 1 167 ? -23.990 26.315 19.400 1.00 23.29 167 PHE A O 1
ATOM 1315 N N . GLU A 1 168 ? -22.803 24.381 19.115 1.00 26.14 168 GLU A N 1
ATOM 1316 C CA . GLU A 1 168 ? -22.278 24.730 17.796 1.00 27.70 168 GLU A CA 1
ATOM 1317 C C . GLU A 1 168 ? -23.381 24.741 16.745 1.00 31.70 168 GLU A C 1
ATOM 1318 O O . GLU A 1 168 ? -23.296 25.477 15.758 1.00 35.29 168 GLU A O 1
ATOM 1324 N N . THR A 1 169 ? -24.415 23.933 16.953 1.00 32.58 169 THR A N 1
ATOM 1325 C CA . THR A 1 169 ? -25.517 23.811 16.001 1.00 34.09 169 THR A CA 1
ATOM 1326 C C . THR A 1 169 ? -26.263 25.126 15.831 1.00 37.41 169 THR A C 1
ATOM 1327 O O . THR A 1 169 ? -26.821 25.378 14.760 1.00 41.53 169 THR A O 1
ATOM 1331 N N . ARG A 1 170 ? -26.255 25.950 16.865 1.00 38.08 170 ARG A N 1
ATOM 1332 C CA . ARG A 1 170 ? -26.853 27.274 16.910 1.00 40.37 170 ARG A CA 1
ATOM 1333 C C . ARG A 1 170 ? -26.181 28.240 15.940 1.00 38.10 170 ARG A C 1
ATOM 1334 O O . ARG A 1 170 ? -26.794 29.229 15.556 1.00 40.01 170 ARG A O 1
ATOM 1342 N N . GLY A 1 171 ? -24.954 27.947 15.546 1.00 37.71 171 GLY A N 1
ATOM 1343 C CA . GLY A 1 171 ? -24.186 28.680 14.566 1.00 37.30 171 GLY A CA 1
ATOM 1344 C C . GLY A 1 171 ? -23.959 30.128 14.925 1.00 37.09 171 GLY A C 1
ATOM 1345 O O . GLY A 1 171 ? -23.921 30.986 14.036 1.00 35.87 171 GLY A O 1
ATOM 1346 N N . LYS A 1 172 ? -23.802 30.408 16.216 1.00 33.80 172 LYS A N 1
ATOM 1347 C CA . LYS A 1 172 ? -23.639 31.777 16.702 1.00 32.35 172 LYS A CA 1
ATOM 1348 C C . LYS A 1 172 ? -22.161 32.114 16.899 1.00 29.10 172 LYS A C 1
ATOM 1349 O O . LYS A 1 172 ? -21.318 31.227 16.836 1.00 24.95 172 LYS A O 1
ATOM 1358 N N . ARG A 1 173 ? -21.900 33.392 17.130 1.00 29.09 173 ARG A N 1
ATOM 1359 C CA . ARG A 1 173 ? -20.561 33.911 17.306 1.00 26.88 173 ARG A CA 1
ATOM 1360 C C . ARG A 1 173 ? -20.038 33.637 18.719 1.00 27.46 173 ARG A C 1
ATOM 1361 O O . ARG A 1 173 ? -20.856 33.599 19.636 1.00 27.87 173 ARG A O 1
ATOM 1369 N N . GLY A 1 174 ? -18.734 33.484 18.834 1.00 27.23 174 GLY A N 1
ATOM 1370 C CA . GLY A 1 174 ? -17.989 33.335 20.064 1.00 26.61 174 GLY A CA 1
ATOM 1371 C C . GLY A 1 174 ? -18.590 32.272 20.982 1.00 25.73 174 GLY A C 1
ATOM 1372 O O . GLY A 1 174 ? -18.767 31.149 20.505 1.00 31.10 174 GLY A O 1
ATOM 1373 N N . GLN A 1 175 ? -18.854 32.662 22.226 1.00 23.39 175 GLN A N 1
ATOM 1374 C CA . GLN A 1 175 ? -19.466 31.774 23.212 1.00 21.40 175 GLN A CA 1
ATOM 1375 C C . GLN A 1 175 ? -20.895 32.158 23.490 1.00 21.60 175 GLN A C 1
ATOM 1376 O O . GLN A 1 175 ? -21.495 31.873 24.523 1.00 20.31 175 GLN A O 1
ATOM 1382 N N . ASP A 1 176 ? -21.538 32.835 22.534 1.00 23.06 176 ASP A N 1
ATOM 1383 C CA . ASP A 1 176 ? -22.852 33.412 22.766 1.00 21.75 176 ASP A CA 1
ATOM 1384 C C . ASP A 1 176 ? -23.884 32.344 23.120 1.00 21.73 176 ASP A C 1
ATOM 1385 O O . ASP A 1 176 ? -24.737 32.531 23.994 1.00 24.50 176 ASP A O 1
ATOM 1390 N N . ALA A 1 177 ? -23.808 31.231 22.386 1.00 21.25 177 ALA A N 1
ATOM 1391 C CA . ALA A 1 177 ? -24.867 30.219 22.610 1.00 22.00 177 ALA A CA 1
ATOM 1392 C C . ALA A 1 177 ? -24.770 29.610 24.001 1.00 21.03 177 ALA A C 1
ATOM 1393 O O . ALA A 1 177 ? -25.789 29.433 24.674 1.00 23.41 177 ALA A O 1
ATOM 1395 N N . MET A 1 178 ? -23.548 29.298 24.422 1.00 20.44 178 MET A N 1
ATOM 1396 C CA . MET A 1 178 ? -23.299 28.827 25.781 1.00 18.94 178 MET A CA 1
ATOM 1397 C C . MET A 1 178 ? -23.817 29.813 26.810 1.00 22.64 178 MET A C 1
ATOM 1398 O O . MET A 1 178 ? -24.525 29.460 27.758 1.00 22.59 178 MET A O 1
ATOM 1403 N N . TYR A 1 179 ? -23.466 31.104 26.667 1.00 21.41 179 TYR A N 1
ATOM 1404 C CA . TYR A 1 179 ? -23.960 32.040 27.678 1.00 22.69 179 TYR A CA 1
ATOM 1405 C C . TYR A 1 179 ? -25.454 32.262 27.586 1.00 22.21 179 TYR A C 1
ATOM 1406 O O . TYR A 1 179 ? -26.066 32.457 28.645 1.00 22.06 179 TYR A O 1
ATOM 1415 N N . GLU A 1 180 ? -26.109 32.224 26.417 1.00 21.13 180 GLU A N 1
ATOM 1416 C CA . GLU A 1 180 ? -27.570 32.370 26.403 1.00 22.65 180 GLU A CA 1
ATOM 1417 C C . GLU A 1 180 ? -28.231 31.228 27.176 1.00 19.77 180 GLU A C 1
ATOM 1418 O O . GLU A 1 180 ? -29.179 31.397 27.933 1.00 24.24 180 GLU A O 1
ATOM 1424 N N . TYR A 1 181 ? -27.697 30.030 26.953 1.00 19.21 181 TYR A N 1
ATOM 1425 C CA . TYR A 1 181 ? -28.171 28.845 27.668 1.00 21.61 181 TYR A CA 1
ATOM 1426 C C . TYR A 1 181 ? -28.054 29.022 29.166 1.00 22.49 181 TYR A C 1
ATOM 1427 O O . TYR A 1 181 ? -28.995 28.803 29.914 1.00 20.82 181 TYR A O 1
ATOM 1436 N N . MET A 1 182 ? -26.866 29.402 29.660 1.00 23.66 182 MET A N 1
ATOM 1437 C CA . MET A 1 182 ? -26.697 29.591 31.092 1.00 22.94 182 MET A CA 1
ATOM 1438 C C . MET A 1 182 ? -27.665 30.600 31.680 1.00 24.15 182 MET A C 1
ATOM 1439 O O . MET A 1 182 ? -28.048 30.494 32.845 1.00 26.00 182 MET A O 1
ATOM 1444 N N . ALA A 1 183 ? -28.064 31.608 30.908 1.00 23.75 183 ALA A N 1
ATO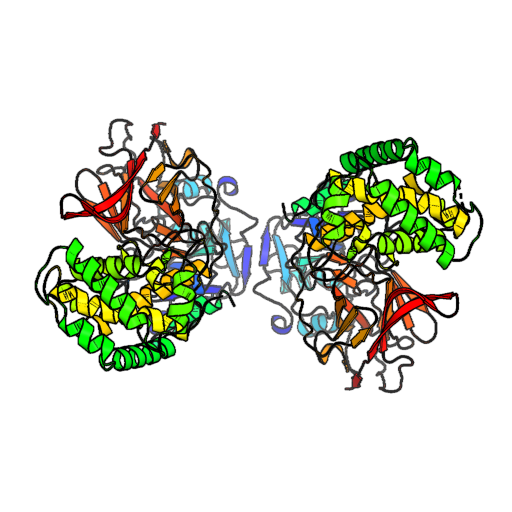M 1445 C CA . ALA A 1 183 ? -28.956 32.647 31.395 1.00 27.11 183 ALA A CA 1
ATOM 1446 C C . ALA A 1 183 ? -30.370 32.125 31.639 1.00 28.63 183 ALA A C 1
ATOM 1447 O O . ALA A 1 183 ? -31.135 32.700 32.411 1.00 25.81 183 ALA A O 1
ATOM 1449 N N . GLN A 1 184 ? -30.709 31.023 30.976 1.00 30.12 184 GLN A N 1
ATOM 1450 C CA . GLN A 1 184 ? -32.009 30.410 31.266 1.00 31.60 184 GLN A CA 1
ATOM 1451 C C . GLN A 1 184 ? -32.130 30.041 32.739 1.00 30.71 184 GLN A C 1
ATOM 1452 O O . GLN A 1 184 ? -33.242 29.992 33.287 1.00 32.22 184 GLN A O 1
ATOM 1458 N N . ALA A 1 185 ? -31.000 29.770 33.385 1.00 29.89 185 ALA A N 1
ATOM 1459 C CA . ALA A 1 185 ? -30.950 29.438 34.799 1.00 32.20 185 ALA A CA 1
ATOM 1460 C C . ALA A 1 185 ? -31.714 30.462 35.643 1.00 34.08 185 ALA A C 1
ATOM 1461 O O . ALA A 1 185 ? -32.562 30.069 36.446 1.00 37.18 185 ALA A O 1
ATOM 1463 N N . CYS A 1 186 ? -31.404 31.730 35.433 1.00 32.16 186 CYS A N 1
ATOM 1464 C CA A CYS A 1 186 ? -32.132 32.755 36.192 0.39 33.48 186 CYS A CA 1
ATOM 1465 C CA B CYS A 1 186 ? -31.879 32.915 36.089 0.61 33.07 186 CYS A CA 1
ATOM 1466 C C A CYS A 1 186 ? -33.426 33.181 35.498 0.39 34.98 186 CYS A C 1
ATOM 1467 C C B CYS A 1 186 ? -33.329 33.247 35.747 0.61 35.01 186 CYS A C 1
ATOM 1468 O O A CYS A 1 186 ? -34.138 34.043 36.015 0.39 34.36 186 CYS A O 1
ATOM 1469 O O B CYS A 1 186 ? -34.123 33.541 36.632 0.61 36.05 186 CYS A O 1
ATOM 1474 N N A ALA A 1 187 ? -33.691 32.591 34.340 0.39 36.53 187 ALA A N 1
ATOM 1475 N N B ALA A 1 187 ? -33.610 33.263 34.450 0.61 36.40 187 ALA A N 1
ATOM 1476 C CA A ALA A 1 187 ? -34.843 32.940 33.525 0.39 37.55 187 ALA A CA 1
ATOM 1477 C CA B ALA A 1 187 ? -34.887 33.711 33.926 0.61 37.80 187 ALA A CA 1
ATOM 1478 C C A ALA A 1 187 ? -34.786 32.275 32.158 0.39 38.61 187 ALA A C 1
ATOM 1479 C C B ALA A 1 187 ? -35.433 32.743 32.880 0.61 38.08 187 ALA A C 1
ATOM 1480 O O A ALA A 1 187 ? -35.779 32.252 31.428 0.39 38.77 187 ALA A O 1
ATOM 1481 O O B ALA A 1 187 ? -35.491 31.537 33.155 0.61 41.63 187 ALA A O 1
ATOM 1484 N N A CYS A 1 201 ? -31.610 38.985 36.040 0.39 35.63 201 CYS A N 1
ATOM 1485 N N B CYS A 1 201 ? -32.625 39.503 35.836 0.61 38.23 201 CYS A N 1
ATOM 1486 C CA A CYS A 1 201 ? -31.279 38.044 34.979 0.39 32.95 201 CYS A CA 1
ATOM 1487 C CA B CYS A 1 201 ? -31.722 38.711 35.010 0.61 33.44 201 CYS A CA 1
ATOM 1488 C C A CYS A 1 201 ? -31.094 38.755 33.638 0.39 33.47 201 CYS A C 1
ATOM 1489 C C B CYS A 1 201 ? -31.279 39.481 33.780 0.61 33.21 201 CYS A C 1
ATOM 1490 O O A CYS A 1 201 ? -31.995 38.766 32.800 0.39 28.21 201 CYS A O 1
ATOM 1491 O O B CYS A 1 201 ? -32.082 40.153 33.129 0.61 23.88 201 CYS A O 1
ATOM 1496 N N A ILE A 1 202 ? -29.915 39.334 33.459 0.39 34.15 202 ILE A N 1
ATOM 1497 N N B ILE A 1 202 ? -29.981 39.379 33.466 0.61 34.12 202 ILE A N 1
ATOM 1498 C CA . ILE A 1 202 ? -29.520 40.059 32.253 1.00 36.28 202 ILE A CA 1
ATOM 1499 C C . ILE A 1 202 ? -29.347 39.047 31.128 1.00 35.06 202 ILE A C 1
ATOM 1500 O O . ILE A 1 202 ? -28.561 38.105 31.243 1.00 35.75 202 ILE A O 1
ATOM 1505 N N . ASN A 1 203 ? -30.088 39.180 30.027 1.00 35.47 203 ASN A N 1
ATOM 1506 C CA . ASN A 1 203 ? -29.876 38.188 28.972 1.00 34.74 203 ASN A CA 1
ATOM 1507 C C . ASN A 1 203 ? -29.931 38.857 27.603 1.00 33.79 203 ASN A C 1
ATOM 1508 O O . ASN A 1 203 ? -30.838 38.756 26.794 1.00 35.41 203 ASN A O 1
ATOM 1513 N N . LEU A 1 204 ? -28.849 39.584 27.364 1.00 31.80 204 LEU A N 1
ATOM 1514 C CA . LEU A 1 204 ? -28.800 40.420 26.177 1.00 27.59 204 LEU A CA 1
ATOM 1515 C C . LEU A 1 204 ? -28.570 39.615 24.912 1.00 25.21 204 LEU A C 1
ATOM 1516 O O . LEU A 1 204 ? -27.988 38.535 24.894 1.00 27.31 204 LEU A O 1
ATOM 1521 N N . ASP A 1 205 ? -29.083 40.223 23.836 1.00 23.81 205 ASP A N 1
ATOM 1522 C CA . ASP A 1 205 ? -28.860 39.682 22.511 1.00 26.45 205 ASP A CA 1
ATOM 1523 C C . ASP A 1 205 ? -27.575 40.274 21.942 1.00 27.13 205 ASP A C 1
ATOM 1524 O O . ASP A 1 205 ? -27.566 41.444 21.571 1.00 27.15 205 ASP A O 1
ATOM 1529 N N . TRP A 1 206 ? -26.536 39.459 21.914 1.00 27.34 206 TRP A N 1
ATOM 1530 C CA . TRP A 1 206 ? -25.203 39.946 21.555 1.00 26.43 206 TRP A CA 1
ATOM 1531 C C . TRP A 1 206 ? -25.107 40.139 20.055 1.00 29.52 206 TRP A C 1
ATOM 1532 O O . TRP A 1 206 ? -24.305 40.936 19.562 1.00 28.68 206 TRP A O 1
ATOM 1543 N N . ASP A 1 207 ? -25.977 39.474 19.285 1.00 31.47 207 ASP A N 1
ATOM 1544 C CA . ASP A 1 207 ? -26.028 39.726 17.841 1.00 32.53 207 ASP A CA 1
ATOM 1545 C C . ASP A 1 207 ? -26.498 41.148 17.558 1.00 30.43 207 ASP A C 1
ATOM 1546 O O . ASP A 1 207 ? -25.922 41.847 16.737 1.00 36.24 207 ASP A O 1
ATOM 1551 N N . VAL A 1 208 ? -27.537 41.590 18.240 1.00 28.94 208 VAL A N 1
ATOM 1552 C CA . VAL A 1 208 ? -28.033 42.952 18.125 1.00 28.35 208 VAL A CA 1
ATOM 1553 C C . VAL A 1 208 ? -27.019 43.975 18.628 1.00 30.71 208 VAL A C 1
ATOM 1554 O O . VAL A 1 208 ? -26.862 45.063 18.078 1.00 28.89 208 VAL A O 1
ATOM 1558 N N . ILE A 1 209 ? -26.319 43.609 19.713 1.00 28.93 209 ILE A N 1
ATOM 1559 C CA . ILE A 1 209 ? -25.330 44.536 20.251 1.00 27.76 209 ILE A CA 1
ATOM 1560 C C . ILE A 1 209 ? -24.146 44.688 19.314 1.00 27.64 209 ILE A C 1
ATOM 1561 O O . ILE A 1 209 ? -23.599 45.786 19.165 1.00 31.56 209 ILE A O 1
ATOM 1566 N N . ARG A 1 210 ? -23.728 43.612 18.666 1.00 28.26 210 ARG A N 1
ATOM 1567 C CA . ARG A 1 210 ? -22.646 43.676 17.687 1.00 31.32 210 ARG A CA 1
ATOM 1568 C C . ARG A 1 210 ? -23.015 44.635 16.551 1.00 34.20 210 ARG A C 1
ATOM 1569 O O . ARG A 1 210 ? -22.268 45.543 16.184 1.00 36.53 210 ARG A O 1
ATOM 1577 N N . ASP A 1 211 ? -24.195 44.467 15.969 1.00 34.50 211 ASP A N 1
ATOM 1578 C CA . ASP A 1 211 ? -24.632 45.358 14.895 1.00 35.24 211 ASP A CA 1
ATOM 1579 C C . ASP A 1 211 ? -24.804 46.794 15.356 1.00 35.13 211 ASP A C 1
ATOM 1580 O O . ASP A 1 211 ? -24.360 47.719 14.670 1.00 41.13 211 ASP A O 1
ATOM 1589 N N . LYS A 1 212 ? -25.448 47.029 16.501 1.00 32.74 212 LYS A N 1
ATOM 1590 C CA . LYS A 1 212 ? -25.533 48.398 16.989 1.00 32.11 212 LYS A CA 1
ATOM 1591 C C . LYS A 1 212 ? -24.137 48.992 17.169 1.00 33.93 212 LYS A C 1
ATOM 1592 O O . LYS A 1 212 ? -23.949 50.186 16.924 1.00 33.31 212 LYS A O 1
ATOM 1598 N N . THR A 1 213 ? -23.191 48.155 17.603 1.00 33.88 213 THR A N 1
ATOM 1599 C CA . THR A 1 213 ? -21.849 48.688 17.833 1.00 33.51 213 THR A CA 1
ATOM 1600 C C . THR A 1 213 ? -21.227 49.104 16.507 1.00 34.53 213 THR A C 1
ATOM 1601 O O . THR A 1 213 ? -20.620 50.162 16.364 1.00 31.48 213 THR A O 1
ATOM 1605 N N . LYS A 1 214 ? -21.369 48.298 15.453 1.00 35.36 214 LYS A N 1
ATOM 1606 C CA . LYS A 1 214 ? -20.782 48.747 14.191 1.00 38.30 214 LYS A CA 1
ATOM 1607 C C . LYS A 1 214 ? -21.459 50.018 13.699 1.00 37.56 214 LYS A C 1
ATOM 1608 O O . LYS A 1 214 ? -20.832 50.932 13.175 1.00 37.60 214 LYS A O 1
ATOM 1614 N N . THR A 1 215 ? -22.776 50.053 13.854 1.00 37.40 215 THR A N 1
ATOM 1615 C CA . THR A 1 215 ? -23.520 51.176 13.302 1.00 37.62 215 THR A CA 1
ATOM 1616 C C . THR A 1 215 ? -23.147 52.442 14.053 1.00 38.78 215 THR A C 1
ATOM 1617 O O . THR A 1 215 ? -23.098 53.544 13.510 1.00 38.59 215 THR A O 1
ATOM 1621 N N . LYS A 1 216 ? -22.876 52.263 15.346 1.00 37.88 216 LYS A N 1
ATOM 1622 C CA . LYS A 1 216 ? -22.541 53.459 16.128 1.00 37.45 216 LYS A CA 1
ATOM 1623 C C . LYS A 1 216 ? -21.112 53.890 15.814 1.00 38.58 216 LYS A C 1
ATOM 1624 O O . LYS A 1 216 ? -20.816 55.082 15.707 1.00 39.54 216 LYS A O 1
ATOM 1630 N N . ILE A 1 217 ? -20.219 52.913 15.650 1.00 38.15 217 ILE A N 1
ATOM 1631 C CA . ILE A 1 217 ? -18.833 53.237 15.337 1.00 38.69 217 ILE A CA 1
ATOM 1632 C C . ILE A 1 217 ? -18.784 54.084 14.062 1.00 40.95 217 ILE A C 1
ATOM 1633 O O . ILE A 1 217 ? -18.299 55.217 14.070 1.00 35.47 217 ILE A O 1
ATOM 1638 N N . GLU A 1 218 ? -19.294 53.486 12.987 1.00 42.69 218 GLU A N 1
ATOM 1639 C CA . GLU A 1 218 ? -19.366 54.175 11.701 1.00 44.79 218 GLU A CA 1
ATOM 1640 C C . GLU A 1 218 ? -19.981 55.563 11.867 1.00 43.58 218 GLU A C 1
ATOM 1641 O O . GLU A 1 218 ? -19.464 56.542 11.327 1.00 41.34 218 GLU A O 1
ATOM 1644 N N . SER A 1 219 ? -21.069 55.628 12.628 1.00 43.33 219 SER A N 1
ATOM 1645 C CA . SER A 1 219 ? -21.729 56.903 12.872 1.00 44.51 219 SER A CA 1
ATOM 1646 C C . SER A 1 219 ? -20.708 57.895 13.432 1.00 44.93 219 SER A C 1
ATOM 1647 O O . SER A 1 219 ? -20.646 59.056 13.025 1.00 46.02 219 SER A O 1
ATOM 1650 N N . LEU A 1 220 ? -19.898 57.424 14.383 1.00 44.94 220 LEU A N 1
ATOM 1651 C CA . LEU A 1 220 ? -19.035 58.387 15.080 1.00 44.27 220 LEU A CA 1
ATOM 1652 C C . LEU A 1 220 ? -17.883 58.854 14.216 1.00 44.25 220 LEU A C 1
ATOM 1653 O O . LEU A 1 220 ? -17.403 59.996 14.291 1.00 42.25 220 LEU A O 1
ATOM 1658 N N . LYS A 1 221 ? -17.406 57.965 13.357 1.00 44.41 221 LYS A N 1
ATOM 1659 C CA . LYS A 1 221 ? -16.283 58.336 12.499 1.00 44.72 221 LYS A CA 1
ATOM 1660 C C . LYS A 1 221 ? -16.621 59.397 11.459 1.00 46.21 221 LYS A C 1
ATOM 1661 O O . LYS A 1 221 ? -15.703 60.043 10.944 1.00 49.99 221 LYS A O 1
ATOM 1667 N N . GLU A 1 222 ? -17.886 59.607 11.134 1.00 46.59 222 GLU A N 1
ATOM 1668 C CA . GLU A 1 222 ? -18.349 60.605 10.182 1.00 45.60 222 GLU A CA 1
ATOM 1669 C C . GLU A 1 222 ? -18.757 61.900 10.858 1.00 41.97 222 GLU A C 1
ATOM 1670 O O . GLU A 1 222 ? -19.283 62.843 10.264 1.00 41.78 222 GLU A O 1
ATOM 1676 N N . HIS A 1 223 ? -18.540 61.975 12.166 1.00 39.63 223 HIS A N 1
ATOM 1677 C CA . HIS A 1 223 ? -18.976 63.160 12.904 1.00 38.87 223 HIS A CA 1
ATOM 1678 C C . HIS A 1 223 ? -17.909 64.248 12.813 1.00 38.72 223 HIS A C 1
ATOM 1679 O O . HIS A 1 223 ? -16.748 63.989 13.138 1.00 42.10 223 HIS A O 1
ATOM 1686 N N . GLY A 1 224 ? -18.339 65.416 12.353 1.00 39.06 224 GLY A N 1
ATOM 1687 C CA . GLY A 1 224 ? -17.490 66.560 12.165 1.00 39.22 224 GLY A CA 1
ATOM 1688 C C . GLY A 1 224 ? -16.502 66.760 13.307 1.00 40.79 224 GLY A C 1
ATOM 1689 O O . GLY A 1 224 ? -15.302 66.570 13.115 1.00 41.90 224 GLY A O 1
ATOM 1690 N N . PRO A 1 225 ? -17.048 67.102 14.467 1.00 42.52 225 PRO A N 1
ATOM 1691 C CA . PRO A 1 225 ? -16.243 67.426 15.649 1.00 42.84 225 PRO A CA 1
ATOM 1692 C C . PRO A 1 225 ? -15.390 66.245 16.084 1.00 40.50 225 PRO A C 1
ATOM 1693 O O . PRO A 1 225 ? -14.323 66.402 16.671 1.00 37.54 225 PRO A O 1
ATOM 1697 N N . ILE A 1 226 ? -15.863 65.027 15.795 1.00 39.72 226 ILE A N 1
ATOM 1698 C CA . ILE A 1 226 ? -15.017 63.904 16.208 1.00 38.79 226 ILE A CA 1
ATOM 1699 C C . ILE A 1 226 ? -13.836 63.767 15.261 1.00 40.68 226 ILE A C 1
ATOM 1700 O O . ILE A 1 226 ? -12.690 63.824 15.710 1.00 37.95 226 ILE A O 1
ATOM 1705 N N . LYS A 1 227 ? -14.077 63.608 13.956 1.00 45.06 227 LYS A N 1
ATOM 1706 C CA . LYS A 1 227 ? -12.920 63.464 13.061 1.00 47.61 227 LYS A CA 1
ATOM 1707 C C . LYS A 1 227 ? -12.043 64.710 13.092 1.00 47.81 227 LYS A C 1
ATOM 1708 O O . LYS A 1 227 ? -10.856 64.661 12.757 1.00 47.30 227 LYS A O 1
ATOM 1714 N N . ASN A 1 228 ? -12.604 65.850 13.505 1.00 48.57 228 ASN A N 1
ATOM 1715 C CA . ASN A 1 228 ? -11.680 66.993 13.638 1.00 50.23 228 ASN A CA 1
ATOM 1716 C C . ASN A 1 228 ? -10.800 66.741 14.859 1.00 48.94 228 ASN A C 1
ATOM 1717 O O . ASN A 1 228 ? -9.582 66.954 14.822 1.00 45.90 228 ASN A O 1
ATOM 1722 N N . LYS A 1 229 ? -11.417 66.251 15.939 1.00 47.67 229 LYS A N 1
ATOM 1723 C CA . LYS A 1 229 ? -10.671 65.889 17.136 1.00 46.06 229 LYS A CA 1
ATOM 1724 C C . LYS A 1 229 ? -9.563 64.897 16.803 1.00 43.53 229 LYS A C 1
ATOM 1725 O O . LYS A 1 229 ? -8.439 65.003 17.289 1.00 43.59 229 LYS A O 1
ATOM 1731 N N . MET A 1 230 ? -9.913 63.932 15.965 1.00 42.82 230 MET A N 1
ATOM 1732 C CA . MET A 1 230 ? -8.955 62.953 15.466 1.00 42.97 230 MET A CA 1
ATOM 1733 C C . MET A 1 230 ? -7.765 63.674 14.856 1.00 45.34 230 MET A C 1
ATOM 1734 O O . MET A 1 230 ? -6.608 63.426 15.180 1.00 46.26 230 MET A O 1
ATOM 1743 N N . SER A 1 231 ? -8.064 64.612 13.956 1.00 47.98 231 SER A N 1
ATOM 1744 C CA . SER A 1 231 ? -7.017 65.401 13.313 1.00 48.74 231 SER A CA 1
ATOM 1745 C C . SER A 1 231 ? -6.033 66.012 14.299 1.00 49.98 231 SER A C 1
ATOM 1746 O O . SER A 1 231 ? -4.872 66.259 13.953 1.00 59.56 231 SER A O 1
ATOM 1749 N N . GLU A 1 232 ? -6.453 66.278 15.535 1.00 48.53 232 GLU A N 1
ATOM 1750 C CA . GLU A 1 232 ? -5.533 66.848 16.510 1.00 48.34 232 GLU A CA 1
ATOM 1751 C C . GLU A 1 232 ? -4.635 65.798 17.151 1.00 48.27 232 GLU A C 1
ATOM 1752 O O . GLU A 1 232 ? -3.723 66.117 17.926 1.00 46.91 232 GLU A O 1
ATOM 1758 N N . SER A 1 233 ? -4.845 64.503 16.901 1.00 46.50 233 SER A N 1
ATOM 1759 C CA . SER A 1 233 ? -4.020 63.549 17.644 1.00 44.66 233 SER A CA 1
ATOM 1760 C C . SER A 1 233 ? -2.559 63.603 17.212 1.00 44.45 233 SER A C 1
ATOM 1761 O O . SER A 1 233 ? -2.311 63.788 16.018 1.00 48.03 233 SER A O 1
ATOM 1764 N N . PRO A 1 234 ? -1.630 63.434 18.145 1.00 44.73 234 PRO A N 1
ATOM 1765 C CA . PRO A 1 234 ? -0.206 63.391 17.815 1.00 44.63 234 PRO A CA 1
ATOM 1766 C C . PRO A 1 234 ? 0.103 62.294 16.793 1.00 44.93 234 PRO A C 1
ATOM 1767 O O . PRO A 1 234 ? 1.078 62.388 16.054 1.00 47.98 234 PRO A O 1
ATOM 1771 N N . ASN A 1 235 ? -0.739 61.263 16.786 1.00 44.27 235 ASN A N 1
ATOM 1772 C CA . ASN A 1 235 ? -0.591 60.166 15.840 1.00 45.48 235 ASN A CA 1
ATOM 1773 C C . ASN A 1 235 ? 0.820 59.609 15.899 1.00 45.21 235 ASN A C 1
ATOM 1774 O O . ASN A 1 235 ? 1.417 59.215 14.903 1.00 50.15 235 ASN A O 1
ATOM 1779 N N . LYS A 1 236 ? 1.352 59.592 17.115 1.00 43.76 236 LYS A N 1
ATOM 1780 C CA . LYS A 1 236 ? 2.720 59.143 17.316 1.00 43.73 236 LYS A CA 1
ATOM 1781 C C . LYS A 1 236 ? 2.943 58.765 18.776 1.00 39.06 236 LYS A C 1
ATOM 1782 O O . LYS A 1 236 ? 2.192 59.140 19.672 1.00 36.20 236 LYS A O 1
ATOM 1788 N N . THR A 1 237 ? 4.002 57.985 18.994 1.00 36.88 237 THR A N 1
ATOM 1789 C CA . THR A 1 237 ? 4.301 57.583 20.368 1.00 34.35 237 THR A CA 1
ATOM 1790 C C . THR A 1 237 ? 4.499 58.833 21.228 1.00 33.97 237 THR A C 1
ATOM 1791 O O . THR A 1 237 ? 5.429 59.603 20.964 1.00 34.49 237 THR A O 1
ATOM 1795 N N . VAL A 1 238 ? 3.638 59.018 22.208 1.00 31.75 238 VAL A N 1
ATOM 1796 C CA . VAL A 1 238 ? 3.648 60.095 23.183 1.00 32.22 238 VAL A CA 1
ATOM 1797 C C . VAL A 1 238 ? 3.569 59.483 24.572 1.00 32.81 238 VAL A C 1
ATOM 1798 O O . VAL A 1 238 ? 3.244 58.311 24.748 1.00 30.20 238 VAL A O 1
ATOM 1802 N N . SER A 1 239 ? 3.828 60.261 25.617 1.00 34.36 239 SER A N 1
ATOM 1803 C CA . SER A 1 239 ? 3.697 59.653 26.945 1.00 32.39 239 SER A CA 1
ATOM 1804 C C . SER A 1 239 ? 2.245 59.342 27.290 1.00 30.11 239 SER A C 1
ATOM 1805 O O . SER A 1 239 ? 1.292 59.880 26.737 1.00 28.93 239 SER A O 1
ATOM 1808 N N . GLU A 1 240 ? 2.127 58.452 28.255 1.00 32.28 240 GLU A N 1
ATOM 1809 C CA . GLU A 1 240 ? 0.876 58.009 28.835 1.00 36.09 240 GLU A CA 1
ATOM 1810 C C . GLU A 1 240 ? 0.023 59.188 29.278 1.00 34.50 240 GLU A C 1
ATOM 1811 O O . GLU A 1 240 ? -1.196 59.227 29.138 1.00 35.09 240 GLU A O 1
ATOM 1817 N N . GLU A 1 241 ? 0.664 60.208 29.835 1.00 31.61 241 GLU A N 1
ATOM 1818 C CA . GLU A 1 241 ? -0.038 61.395 30.304 1.00 31.47 241 GLU A CA 1
ATOM 1819 C C . GLU A 1 241 ? -0.706 62.116 29.152 1.00 28.82 241 GLU A C 1
ATOM 1820 O O . GLU A 1 241 ? -1.905 62.412 29.116 1.00 30.00 241 GLU A O 1
ATOM 1826 N N . LYS A 1 242 ? 0.121 62.398 28.132 1.00 25.71 242 LYS A N 1
ATOM 1827 C CA . LYS A 1 242 ? -0.398 63.029 26.946 1.00 27.08 242 LYS A CA 1
ATOM 1828 C C . LYS A 1 242 ? -1.515 62.204 26.314 1.00 27.16 242 LYS A C 1
ATOM 1829 O O . LYS A 1 242 ? -2.524 62.744 25.885 1.00 28.22 242 LYS A O 1
ATOM 1835 N N . ALA A 1 243 ? -1.271 60.898 26.276 1.00 27.14 243 ALA A N 1
ATOM 1836 C CA . ALA A 1 243 ? -2.232 59.995 25.637 1.00 29.30 243 ALA A CA 1
ATOM 1837 C C . ALA A 1 243 ? -3.589 60.044 26.336 1.00 28.34 243 ALA A C 1
ATOM 1838 O O . ALA A 1 243 ? -4.606 60.222 25.662 1.00 25.67 243 ALA A O 1
ATOM 1840 N N . LYS A 1 244 ? -3.602 59.891 27.650 1.00 28.87 244 LYS A N 1
ATOM 1841 C CA . LYS A 1 244 ? -4.809 59.922 28.467 1.00 30.68 244 LYS A CA 1
ATOM 1842 C C . LYS A 1 244 ? -5.540 61.260 28.373 1.00 27.54 244 LYS A C 1
ATOM 1843 O O . LYS A 1 244 ? -6.766 61.344 28.338 1.00 26.84 244 LYS A O 1
ATOM 1854 N N . GLN A 1 245 ? -4.773 62.345 28.342 1.00 27.42 245 GLN A N 1
ATOM 1855 C CA . GLN A 1 245 ? -5.349 63.677 28.246 1.00 27.95 245 GLN A CA 1
ATOM 1856 C C . GLN A 1 245 ? -6.142 63.854 26.958 1.00 24.45 245 GLN A C 1
ATOM 1857 O O . GLN A 1 245 ? -7.292 64.295 26.977 1.00 29.91 245 GLN A O 1
ATOM 1863 N N . TYR A 1 246 ? -5.539 63.491 25.840 1.00 22.63 246 TYR A N 1
ATOM 1864 C CA . TYR A 1 246 ? -6.144 63.559 24.525 1.00 24.91 246 TYR A CA 1
ATOM 1865 C C . TYR A 1 246 ? -7.405 62.696 24.488 1.00 23.90 246 TYR A C 1
ATOM 1866 O O . TYR A 1 246 ? -8.467 63.068 23.999 1.00 28.89 246 TYR A O 1
ATOM 1875 N N . LEU A 1 247 ? -7.257 61.500 25.049 1.00 24.70 247 LEU A N 1
ATOM 1876 C CA . LEU A 1 247 ? -8.387 60.565 25.022 1.00 22.84 247 LEU A CA 1
ATOM 1877 C C . LEU A 1 247 ? -9.521 61.053 25.897 1.00 24.34 247 LEU A C 1
ATOM 1878 O O . LEU A 1 247 ? -10.695 60.879 25.578 1.00 26.68 247 LEU A O 1
ATOM 1883 N N . GLU A 1 248 ? -9.227 61.695 27.028 1.00 25.50 248 GLU A N 1
ATOM 1884 C CA . GLU A 1 248 ? -10.349 62.236 27.801 1.00 28.05 248 GLU A CA 1
ATOM 1885 C C . GLU A 1 248 ? -11.097 63.268 26.967 1.00 29.43 248 GLU A C 1
ATOM 1886 O O . GLU A 1 248 ? -12.320 63.306 26.964 1.00 28.27 248 GLU A O 1
ATOM 1892 N N . GLU A 1 249 ? -10.327 64.092 26.264 1.00 29.97 249 GLU A N 1
ATOM 1893 C CA . GLU A 1 249 ? -10.937 65.125 25.427 1.00 30.62 249 GLU A CA 1
ATOM 1894 C C . GLU A 1 249 ? -11.790 64.482 24.329 1.00 29.73 249 GLU A C 1
ATOM 1895 O O . GLU A 1 249 ? -12.911 64.929 24.104 1.00 31.83 249 GLU A O 1
ATOM 1901 N N . PHE A 1 250 ? -11.270 63.451 23.691 1.00 30.07 250 PHE A N 1
ATOM 1902 C CA . PHE A 1 250 ? -11.977 62.694 22.662 1.00 30.91 250 PHE A CA 1
ATOM 1903 C C . PHE A 1 250 ? -13.296 62.149 23.217 1.00 30.37 250 PHE A C 1
ATOM 1904 O O . PHE A 1 250 ? -14.311 62.150 22.515 1.00 30.20 250 PHE A O 1
ATOM 1912 N N . HIS A 1 251 ? -13.270 61.682 24.464 1.00 30.68 251 HIS A N 1
ATOM 1913 C CA . HIS A 1 251 ? -14.488 61.108 25.062 1.00 30.70 251 HIS A CA 1
ATOM 1914 C C . HIS A 1 251 ? -15.562 62.173 25.238 1.00 33.09 251 HIS A C 1
ATOM 1915 O O . HIS A 1 251 ? -16.713 61.939 24.870 1.00 29.94 251 HIS A O 1
ATOM 1922 N N . GLN A 1 252 ? -15.182 63.332 25.777 1.00 32.72 252 GLN A N 1
ATOM 1923 C CA . GLN A 1 252 ? -16.100 64.437 25.984 1.00 34.90 252 GLN A CA 1
ATOM 1924 C C . GLN A 1 252 ? -16.813 64.799 24.679 1.00 32.62 252 GLN A C 1
ATOM 1925 O O . GLN A 1 252 ? -18.004 65.100 24.626 1.00 33.10 252 GLN A O 1
ATOM 1931 N N . THR A 1 253 ? -16.014 64.756 23.625 1.00 31.52 253 THR A N 1
ATOM 1932 C CA . THR A 1 253 ? -16.433 65.166 22.288 1.00 33.32 253 THR A CA 1
ATOM 1933 C C . THR A 1 253 ? -17.458 64.206 21.717 1.00 33.91 253 THR A C 1
ATOM 1934 O O . THR A 1 253 ? -18.547 64.584 21.275 1.00 35.45 253 THR A O 1
ATOM 1938 N N . ALA A 1 254 ? -17.074 62.929 21.758 1.00 34.75 254 ALA A N 1
ATOM 1939 C CA . ALA A 1 254 ? -17.944 61.862 21.270 1.00 34.23 254 ALA A CA 1
ATOM 1940 C C . ALA A 1 254 ? -19.191 61.698 22.111 1.00 33.32 254 ALA A C 1
ATOM 1941 O O . ALA A 1 254 ? -20.265 61.366 21.601 1.00 36.68 254 ALA A O 1
ATOM 1943 N N . LEU A 1 255 ? -19.080 61.913 23.418 1.00 33.44 255 LEU A N 1
ATOM 1944 C CA . LEU A 1 255 ? -20.265 61.762 24.263 1.00 36.99 255 LEU A CA 1
ATOM 1945 C C . LEU A 1 255 ? -21.344 62.784 23.923 1.00 39.62 255 LEU A C 1
ATOM 1946 O O . LEU A 1 255 ? -22.496 62.614 24.342 1.00 39.45 255 LEU A O 1
ATOM 1951 N N . GLU A 1 256 ? -21.051 63.840 23.166 1.00 41.19 256 GLU A N 1
ATOM 1952 C CA . GLU A 1 256 ? -22.046 64.827 22.765 1.00 43.01 256 GLU A CA 1
ATOM 1953 C C . GLU A 1 256 ? -22.854 64.387 21.545 1.00 42.26 256 GLU A C 1
ATOM 1954 O O . GLU A 1 256 ? -23.848 65.031 21.196 1.00 44.01 256 GLU A O 1
ATOM 1960 N N . HIS A 1 257 ? -22.412 63.311 20.914 1.00 40.77 257 HIS A N 1
ATOM 1961 C CA . HIS A 1 257 ? -22.980 62.760 19.692 1.00 40.09 257 HIS A CA 1
ATOM 1962 C C . HIS A 1 257 ? -24.353 62.111 19.874 1.00 40.41 257 HIS A C 1
ATOM 1963 O O . HIS A 1 257 ? -24.552 61.366 20.832 1.00 43.94 257 HIS A O 1
ATOM 1970 N N . PRO A 1 258 ? -25.301 62.400 18.986 1.00 40.74 258 PRO A N 1
ATOM 1971 C CA A PRO A 1 258 ? -26.631 61.799 18.966 0.67 41.09 258 PRO A CA 1
ATOM 1972 C CA B PRO A 1 258 ? -26.643 61.812 19.022 0.33 40.96 258 PRO A CA 1
ATOM 1973 C C . PRO A 1 258 ? -26.750 60.335 19.391 1.00 38.82 258 PRO A C 1
ATOM 1974 O O . PRO A 1 258 ? -27.470 60.039 20.357 1.00 40.06 258 PRO A O 1
ATOM 1981 N N . GLU A 1 259 ? -26.114 59.417 18.709 1.00 36.19 259 GLU A N 1
ATOM 1982 C CA . GLU A 1 259 ? -26.161 57.991 18.979 1.00 36.86 259 GLU A CA 1
ATOM 1983 C C . GLU A 1 259 ? -25.594 57.586 20.341 1.00 34.74 259 GLU A C 1
ATOM 1984 O O . GLU A 1 259 ? -25.729 56.401 20.688 1.00 36.08 259 GLU A O 1
ATOM 1990 N N . LEU A 1 260 ? -24.991 58.461 21.136 1.00 33.15 260 LEU A N 1
ATOM 1991 C CA . LEU A 1 260 ? -24.527 58.115 22.489 1.00 31.06 260 LEU A CA 1
ATOM 1992 C C . LEU A 1 260 ? -25.280 58.865 23.576 1.00 33.59 260 LEU A C 1
ATOM 1993 O O . LEU A 1 260 ? -24.826 59.102 24.707 1.00 33.35 260 LEU A O 1
ATOM 1998 N N . SER A 1 261 ? -26.496 59.296 23.234 1.00 32.99 261 SER A N 1
ATOM 1999 C CA . SER A 1 261 ? -27.266 60.187 24.082 1.00 35.13 261 SER A CA 1
ATOM 2000 C C . SER A 1 261 ? -27.620 59.550 25.416 1.00 35.26 261 SER A C 1
ATOM 2001 O O . SER A 1 261 ? -27.578 60.211 26.447 1.00 35.70 261 SER A O 1
ATOM 2004 N N . GLU A 1 262 ? -27.960 58.272 25.389 1.00 36.57 262 GLU A N 1
ATOM 2005 C CA . GLU A 1 262 ? -28.299 57.577 26.624 1.00 37.64 262 GLU A CA 1
ATOM 2006 C C . GLU A 1 262 ? -27.062 57.497 27.524 1.00 36.67 262 GLU A C 1
ATOM 2007 O O . GLU A 1 262 ? -27.149 57.753 28.725 1.00 36.24 262 GLU A O 1
ATOM 2013 N N . LEU A 1 263 ? -25.930 57.166 26.914 1.00 36.92 263 LEU A N 1
ATOM 2014 C CA . LEU A 1 263 ? -24.662 57.122 27.636 1.00 38.40 263 LEU A CA 1
ATOM 2015 C C . LEU A 1 263 ? -24.349 58.448 28.316 1.00 41.36 263 LEU A C 1
ATOM 2016 O O . LEU A 1 263 ? -23.974 58.462 29.496 1.00 47.47 263 LEU A O 1
ATOM 2021 N N . LYS A 1 264 ? -24.504 59.570 27.611 1.00 41.82 264 LYS A N 1
ATOM 2022 C CA . LYS A 1 264 ? -24.171 60.844 28.249 1.00 42.59 264 LYS A CA 1
ATOM 2023 C C . LYS A 1 264 ? -24.996 61.061 29.509 1.00 43.39 264 LYS A C 1
ATOM 2024 O O . LYS A 1 264 ? -24.466 61.500 30.538 1.00 47.24 264 LYS A O 1
ATOM 2030 N N . THR A 1 265 ? -26.287 60.737 29.431 1.00 41.29 265 THR A N 1
ATOM 2031 C CA . THR A 1 265 ? -27.146 61.039 30.578 1.00 42.30 265 THR A CA 1
ATOM 2032 C C . THR A 1 265 ? -26.649 60.347 31.838 1.00 41.72 265 THR A C 1
ATOM 2033 O O . THR A 1 265 ? -26.462 60.959 32.886 1.00 35.10 265 THR A O 1
ATOM 2037 N N . VAL A 1 266 ? -26.434 59.043 31.701 1.00 43.11 266 VAL A N 1
ATOM 2038 C CA . VAL A 1 266 ? -26.023 58.228 32.829 1.00 45.26 266 VAL A CA 1
ATOM 2039 C C . VAL A 1 266 ? -24.599 58.540 33.277 1.00 46.24 266 VAL A C 1
ATOM 2040 O O . VAL A 1 266 ? -24.233 58.258 34.417 1.00 42.41 266 VAL A O 1
ATOM 2044 N N . THR A 1 267 ? -23.796 59.105 32.381 1.00 47.40 267 THR A N 1
ATOM 2045 C CA . THR A 1 267 ? -22.364 59.220 32.674 1.00 49.63 267 THR A CA 1
ATOM 2046 C C . THR A 1 267 ? -22.061 60.058 33.901 1.00 51.25 267 THR A C 1
ATOM 2047 O O . THR A 1 267 ? -21.145 59.733 34.668 1.00 54.41 267 THR A O 1
ATOM 2051 N N . GLY A 1 268 ? -22.805 61.141 34.135 1.00 50.54 268 GLY A N 1
ATOM 2052 C CA . GLY A 1 268 ? -22.468 61.955 35.299 1.00 49.76 268 GLY A CA 1
ATOM 2053 C C . GLY A 1 268 ? -22.883 61.284 36.595 1.00 49.48 268 GLY A C 1
ATOM 2054 O O . GLY A 1 268 ? -22.377 61.605 37.672 1.00 52.47 268 GLY A O 1
ATOM 2055 N N . THR A 1 269 ? -23.800 60.354 36.464 1.00 49.53 269 THR A N 1
ATOM 2056 C CA . THR A 1 269 ? -24.500 59.614 37.500 1.00 49.07 269 THR A CA 1
ATOM 2057 C C . THR A 1 269 ? -23.603 58.770 38.391 1.00 45.15 269 THR A C 1
ATOM 2058 O O . THR A 1 269 ? -23.929 58.497 39.554 1.00 40.41 269 THR A O 1
ATOM 2062 N N . ASN A 1 270 ? -22.453 58.336 37.881 1.00 41.47 270 ASN A N 1
ATOM 2063 C CA . ASN A 1 270 ? -21.554 57.509 38.677 1.00 38.42 270 ASN A CA 1
ATOM 2064 C C . ASN A 1 270 ? -20.106 57.741 38.272 1.00 34.70 270 ASN A C 1
ATOM 2065 O O . ASN A 1 270 ? -19.847 57.671 37.067 1.00 32.99 270 ASN A O 1
ATOM 2070 N N . PRO A 1 271 ? -19.210 57.992 39.211 1.00 34.81 271 PRO A N 1
ATOM 2071 C CA . PRO A 1 271 ? -17.806 58.282 38.883 1.00 34.65 271 PRO A CA 1
ATOM 2072 C C . PRO A 1 271 ? -17.134 57.170 38.085 1.00 31.58 271 PRO A C 1
ATOM 2073 O O . PRO A 1 271 ? -16.191 57.414 37.329 1.00 34.66 271 PRO A O 1
ATOM 2077 N N . VAL A 1 272 ? -17.612 55.940 38.248 1.00 28.82 272 VAL A N 1
ATOM 2078 C CA . VAL A 1 272 ? -17.054 54.811 37.517 1.00 28.11 272 VAL A CA 1
ATOM 2079 C C . VAL A 1 272 ? -17.108 54.977 36.004 1.00 28.29 272 VAL A C 1
ATOM 2080 O O . VAL A 1 272 ? -16.291 54.455 35.233 1.00 28.24 272 VAL A O 1
ATOM 2084 N N . PHE A 1 273 ? -18.099 55.729 35.540 1.00 28.41 273 PHE A N 1
ATOM 2085 C CA . PHE A 1 273 ? -18.347 55.814 34.101 1.00 28.55 273 PHE A CA 1
ATOM 2086 C C . PHE A 1 273 ? -17.647 57.009 33.473 1.00 26.66 273 PHE A C 1
ATOM 2087 O O . PHE A 1 273 ? -17.797 57.249 32.277 1.00 26.36 273 PHE A O 1
ATOM 2095 N N . ALA A 1 274 ? -16.871 57.734 34.277 1.00 26.57 274 ALA A N 1
ATOM 2096 C CA . ALA A 1 274 ? -16.237 58.940 33.745 1.00 25.27 274 ALA A CA 1
ATOM 2097 C C . ALA A 1 274 ? -15.217 58.689 32.653 1.00 24.57 274 ALA A C 1
ATOM 2098 O O . ALA A 1 274 ? -14.528 57.687 32.461 1.00 24.91 274 ALA A O 1
ATOM 2100 N N . GLY A 1 275 ? -15.063 59.743 31.842 1.00 24.71 275 GLY A N 1
ATOM 2101 C CA . GLY A 1 275 ? -14.194 59.754 30.698 1.00 24.39 275 GLY A CA 1
ATOM 2102 C C . GLY A 1 275 ? -12.758 59.446 31.035 1.00 23.77 275 GLY A C 1
ATOM 2103 O O . GLY A 1 275 ? -12.088 58.784 30.266 1.00 26.03 275 GLY A O 1
ATOM 2104 N N . ALA A 1 276 ? -12.274 59.951 32.167 1.00 27.09 276 ALA A N 1
ATOM 2105 C CA . ALA A 1 276 ? -10.935 59.598 32.625 1.00 26.79 276 ALA A CA 1
ATOM 2106 C C . ALA A 1 276 ? -10.771 58.086 32.697 1.00 24.33 276 ALA A C 1
ATOM 2107 O O . ALA A 1 276 ? -9.698 57.571 32.410 1.00 21.69 276 ALA A O 1
ATOM 2109 N N . ASN A 1 277 ? -11.833 57.395 33.083 1.00 24.16 277 ASN A N 1
ATOM 2110 C CA . ASN A 1 277 ? -11.758 55.951 33.273 1.00 24.80 277 ASN A CA 1
ATOM 2111 C C . ASN A 1 277 ? -11.794 55.250 31.929 1.00 22.47 277 ASN A C 1
ATOM 2112 O O . ASN A 1 277 ? -11.082 54.279 31.663 1.00 22.47 277 ASN A O 1
ATOM 2117 N N . TYR A 1 278 ? -12.622 55.768 31.023 1.00 21.91 278 TYR A N 1
ATOM 2118 C CA . TYR A 1 278 ? -12.594 55.236 29.667 1.00 23.50 278 TYR A CA 1
ATOM 2119 C C . TYR A 1 278 ? -11.229 55.434 29.032 1.00 23.67 278 TYR A C 1
ATOM 2120 O O . TYR A 1 278 ? -10.683 54.593 28.326 1.00 23.52 278 TYR A O 1
ATOM 2129 N N . ALA A 1 279 ? -10.637 56.619 29.281 1.00 22.91 279 ALA A N 1
ATOM 2130 C CA . ALA A 1 279 ? -9.309 56.869 28.717 1.00 20.85 279 ALA A CA 1
ATOM 2131 C C . ALA A 1 279 ? -8.204 56.008 29.303 1.00 20.98 279 ALA A C 1
ATOM 2132 O O . ALA A 1 279 ? -7.274 55.529 28.653 1.00 20.80 279 ALA A O 1
ATOM 2134 N N . ALA A 1 280 ? -8.255 55.771 30.608 1.00 22.27 280 ALA A N 1
ATOM 2135 C CA . ALA A 1 280 ? -7.273 54.913 31.244 1.00 21.94 280 ALA A CA 1
ATOM 2136 C C . ALA A 1 280 ? -7.350 53.482 30.713 1.00 19.95 280 ALA A C 1
ATOM 2137 O O . ALA A 1 280 ? -6.340 52.806 30.544 1.00 20.48 280 ALA A O 1
ATOM 2139 N N . TRP A 1 281 ? -8.592 53.053 30.473 1.00 20.46 281 TRP A N 1
ATOM 2140 C CA . TRP A 1 281 ? -8.827 51.727 29.935 1.00 18.55 281 TRP A CA 1
ATOM 2141 C C . TRP A 1 281 ? -8.210 51.614 28.554 1.00 17.76 281 TRP A C 1
ATOM 2142 O O . TRP A 1 281 ? -7.423 50.698 28.284 1.00 20.71 281 TRP A O 1
ATOM 2153 N N . ALA A 1 282 ? -8.579 52.571 27.684 1.00 19.75 282 ALA A N 1
ATOM 2154 C CA . ALA A 1 282 ? -8.083 52.524 26.299 1.00 20.47 282 ALA A CA 1
ATOM 2155 C C . ALA A 1 282 ? -6.558 52.529 26.275 1.00 20.92 282 ALA A C 1
ATOM 2156 O O . ALA A 1 282 ? -5.902 51.800 25.535 1.00 21.93 282 ALA A O 1
ATOM 2158 N N . VAL A 1 283 ? -5.970 53.374 27.119 1.00 20.47 283 VAL A N 1
ATOM 2159 C CA . VAL A 1 283 ? -4.515 53.438 27.219 1.00 21.69 283 VAL A CA 1
ATOM 2160 C C . VAL A 1 283 ? -3.913 52.102 27.622 1.00 20.40 283 VAL A C 1
ATOM 2161 O O . VAL A 1 283 ? -2.953 51.581 27.053 1.00 21.96 283 VAL A O 1
ATOM 2165 N N . ASN A 1 284 ? -4.527 51.495 28.674 1.00 18.89 284 ASN A N 1
ATOM 2166 C CA . ASN A 1 284 ? -4.001 50.227 29.158 1.00 18.05 284 ASN A CA 1
ATOM 2167 C C . ASN A 1 284 ? -4.084 49.130 28.092 1.00 17.34 284 ASN A C 1
ATOM 2168 O O . ASN A 1 284 ? -3.158 48.342 27.921 1.00 22.54 284 ASN A O 1
ATOM 2173 N N . VAL A 1 285 ? -5.191 49.103 27.375 1.00 18.37 285 VAL A N 1
ATOM 2174 C CA . VAL A 1 285 ? -5.379 48.164 26.282 1.00 16.65 285 VAL A CA 1
ATOM 2175 C C . VAL A 1 285 ? -4.286 48.344 25.231 1.00 20.27 285 VAL A C 1
ATOM 2176 O O . VAL A 1 285 ? -3.595 47.391 24.880 1.00 21.97 285 VAL A O 1
ATOM 2180 N N . ALA A 1 286 ? -4.112 49.571 24.735 1.00 22.78 286 ALA A N 1
ATOM 2181 C CA . ALA A 1 286 ? -3.087 49.756 23.696 1.00 23.43 286 ALA A CA 1
ATOM 2182 C C . ALA A 1 286 ? -1.707 49.350 24.165 1.00 22.48 286 ALA A C 1
ATOM 2183 O O . ALA A 1 286 ? -0.862 48.926 23.402 1.00 24.79 286 ALA A O 1
ATOM 2185 N N . GLN A 1 287 ? -1.469 49.490 25.462 1.00 22.85 287 GLN A N 1
ATOM 2186 C CA . GLN A 1 287 ? -0.176 49.190 26.033 1.00 24.37 287 GLN A CA 1
ATOM 2187 C C . GLN A 1 287 ? 0.132 47.707 26.005 1.00 24.44 287 GLN A C 1
ATOM 2188 O O . GLN A 1 287 ? 1.272 47.319 25.767 1.00 27.05 287 GLN A O 1
ATOM 2194 N N . VAL A 1 288 ? -0.904 46.883 26.247 1.00 21.52 288 VAL A N 1
ATOM 2195 C CA . VAL A 1 288 ? -0.657 45.455 26.397 1.00 21.52 288 VAL A CA 1
ATOM 2196 C C . VAL A 1 288 ? -0.902 44.676 25.112 1.00 21.73 288 VAL A C 1
ATOM 2197 O O . VAL A 1 288 ? -0.489 43.517 25.018 1.00 26.36 288 VAL A O 1
ATOM 2201 N N . ILE A 1 289 ? -1.545 45.285 24.117 1.00 22.35 289 ILE A N 1
ATOM 2202 C CA . ILE A 1 289 ? -1.783 44.490 22.905 1.00 23.94 289 ILE A CA 1
ATOM 2203 C C . ILE A 1 289 ? -0.690 44.717 21.868 1.00 25.38 289 ILE A C 1
ATOM 2204 O O . ILE A 1 289 ? -0.653 45.798 21.284 1.00 28.08 289 ILE A O 1
ATOM 2209 N N . ASP A 1 290 ? 0.152 43.709 21.684 1.00 25.78 290 ASP A N 1
ATOM 2210 C CA . ASP A 1 290 ? 1.164 43.790 20.630 1.00 26.67 290 ASP A CA 1
ATOM 2211 C C . ASP A 1 290 ? 0.626 43.072 19.404 1.00 27.15 290 ASP A C 1
ATOM 2212 O O . ASP A 1 290 ? -0.466 42.508 19.493 1.00 31.28 290 ASP A O 1
ATOM 2217 N N . SER A 1 291 ? 1.356 43.084 18.306 1.00 28.52 291 SER A N 1
ATOM 2218 C CA . SER A 1 291 ? 1.008 42.452 17.047 1.00 29.44 291 SER A CA 1
ATOM 2219 C C . SER A 1 291 ? 0.572 40.999 17.188 1.00 28.83 291 SER A C 1
ATOM 2220 O O . SER A 1 291 ? -0.507 40.641 16.713 1.00 29.39 291 SER A O 1
ATOM 2223 N N . GLU A 1 292 ? 1.360 40.161 17.819 1.00 30.29 292 GLU A N 1
ATOM 2224 C CA . GLU A 1 292 ? 1.042 38.745 17.989 1.00 34.18 292 GLU A CA 1
ATOM 2225 C C . GLU A 1 292 ? -0.273 38.572 18.737 1.00 34.28 292 GLU A C 1
ATOM 2226 O O . GLU A 1 292 ? -1.137 37.792 18.349 1.00 40.06 292 GLU A O 1
ATOM 2232 N N . THR A 1 293 ? -0.429 39.328 19.817 1.00 31.27 293 THR A N 1
ATOM 2233 C CA . THR A 1 293 ? -1.666 39.287 20.596 1.00 25.81 293 THR A CA 1
ATOM 2234 C C . THR A 1 293 ? -2.857 39.766 19.804 1.00 25.95 293 THR A C 1
ATOM 2235 O O . THR A 1 293 ? -3.943 39.175 19.830 1.00 26.79 293 THR A O 1
ATOM 2239 N N . ALA A 1 294 ? -2.723 40.867 19.069 1.00 24.27 294 ALA A N 1
ATOM 2240 C CA . ALA A 1 294 ? -3.846 41.433 18.328 1.00 24.56 294 ALA A CA 1
ATOM 2241 C C . ALA A 1 294 ? -4.408 40.448 17.274 1.00 26.55 294 ALA A C 1
ATOM 2242 O O . ALA A 1 294 ? -5.587 40.578 16.944 1.00 25.55 294 ALA A O 1
ATOM 2244 N N . ASP A 1 295 ? -3.564 39.556 16.807 1.00 28.69 295 ASP A N 1
ATOM 2245 C CA . ASP A 1 295 ? -3.802 38.596 15.753 1.00 33.70 295 ASP A CA 1
ATOM 2246 C C . ASP A 1 295 ? -4.426 37.307 16.270 1.00 34.18 295 ASP A C 1
ATOM 2247 O O . ASP A 1 295 ? -4.561 36.323 15.548 1.00 33.61 295 ASP A O 1
ATOM 2252 N N . ASN A 1 296 ? -4.806 37.307 17.546 1.00 32.61 296 ASN A N 1
ATOM 2253 C CA . ASN A 1 296 ? -5.248 36.057 18.162 1.00 30.19 296 ASN A CA 1
ATOM 2254 C C . ASN A 1 296 ? -6.246 36.366 19.269 1.00 28.11 296 ASN A C 1
ATOM 2255 O O . ASN A 1 296 ? -5.884 37.000 20.260 1.00 25.73 296 ASN A O 1
ATOM 2260 N N . LEU A 1 297 ? -7.489 35.942 19.053 1.00 26.60 297 LEU A N 1
ATOM 2261 C CA . LEU A 1 297 ? -8.557 36.289 19.987 1.00 24.86 297 LEU A CA 1
ATOM 2262 C C . LEU A 1 297 ? -8.302 35.715 21.375 1.00 24.20 297 LEU A C 1
ATOM 2263 O O . LEU A 1 297 ? -8.681 36.371 22.362 1.00 22.20 297 LEU A O 1
ATOM 2268 N N . GLU A 1 298 ? -7.727 34.517 21.438 1.00 24.43 298 GLU A N 1
ATOM 2269 C CA . GLU A 1 298 ? -7.527 33.863 22.731 1.00 21.74 298 GLU A CA 1
ATOM 2270 C C . GLU A 1 298 ? -6.471 34.630 23.523 1.00 20.83 298 GLU A C 1
ATOM 2271 O O . GLU A 1 298 ? -6.656 34.948 24.698 1.00 19.40 298 GLU A O 1
ATOM 2277 N N . LYS A 1 299 ? -5.361 34.978 22.867 1.00 20.27 299 LYS A N 1
ATOM 2278 C CA . LYS A 1 299 ? -4.389 35.864 23.498 1.00 19.90 299 LYS A CA 1
ATOM 2279 C C . LYS A 1 299 ? -4.942 37.230 23.859 1.00 20.97 299 LYS A C 1
ATOM 2280 O O . LYS A 1 299 ? -4.604 37.758 24.930 1.00 20.88 299 LYS A O 1
ATOM 2286 N N . THR A 1 300 ? -5.779 37.823 23.014 1.00 19.58 300 THR A N 1
ATOM 2287 C CA . THR A 1 300 ? -6.388 39.113 23.297 1.00 19.05 300 THR A CA 1
ATOM 2288 C C . THR A 1 300 ? -7.209 39.014 24.582 1.00 17.68 300 THR A C 1
ATOM 2289 O O . THR A 1 300 ? -7.087 39.814 25.492 1.00 18.35 300 THR A O 1
ATOM 2293 N N . THR A 1 301 ? -8.062 37.997 24.627 1.00 18.62 301 THR A N 1
ATOM 2294 C CA . THR A 1 301 ? -8.892 37.828 25.818 1.00 16.40 301 THR A CA 1
ATOM 2295 C C . THR A 1 301 ? -8.047 37.567 27.050 1.00 17.92 301 THR A C 1
ATOM 2296 O O . THR A 1 301 ? -8.389 38.088 28.123 1.00 17.67 301 THR A O 1
ATOM 2300 N N . ALA A 1 302 ? -6.965 36.802 26.926 1.00 16.96 302 ALA A N 1
ATOM 2301 C CA . ALA A 1 302 ? -6.078 36.595 28.086 1.00 19.00 302 ALA A CA 1
ATOM 2302 C C . ALA A 1 302 ? -5.557 37.939 28.587 1.00 20.30 302 ALA A C 1
ATOM 2303 O O . ALA A 1 302 ? -5.517 38.231 29.782 1.00 19.58 302 ALA A O 1
ATOM 2305 N N . ALA A 1 303 ? -5.121 38.767 27.636 1.00 19.00 303 ALA A N 1
ATOM 2306 C CA . ALA A 1 303 ? -4.562 40.051 28.049 1.00 19.33 303 ALA A CA 1
ATOM 2307 C C . ALA A 1 303 ? -5.597 40.995 28.646 1.00 18.45 303 ALA A C 1
ATOM 2308 O O . ALA A 1 303 ? -5.334 41.645 29.656 1.00 19.13 303 ALA A O 1
ATOM 2310 N N . LEU A 1 304 ? -6.774 41.125 28.027 1.00 16.87 304 LEU A N 1
ATOM 2311 C CA . LEU A 1 304 ? -7.765 42.056 28.508 1.00 16.54 304 LEU A CA 1
ATOM 2312 C C . LEU A 1 304 ? -8.307 41.590 29.860 1.00 15.90 304 LEU A C 1
ATOM 2313 O O . LEU A 1 304 ? -8.680 42.400 30.707 1.00 15.72 304 LEU A O 1
ATOM 2318 N N . SER A 1 305 ? -8.334 40.246 30.021 1.00 15.76 305 SER A N 1
ATOM 2319 C CA . SER A 1 305 ? -8.998 39.712 31.211 1.00 17.37 305 SER A CA 1
ATOM 2320 C C . SER A 1 305 ? -8.284 40.044 32.512 1.00 16.34 305 SER A C 1
ATOM 2321 O O . SER A 1 305 ? -8.886 39.877 33.573 1.00 16.95 305 SER A O 1
ATOM 2324 N N . ILE A 1 306 ? -7.031 40.488 32.451 1.00 14.90 306 ILE A N 1
ATOM 2325 C CA . ILE A 1 306 ? -6.317 40.774 33.683 1.00 15.65 306 ILE A CA 1
ATOM 2326 C C . ILE A 1 306 ? -6.131 42.260 33.914 1.00 17.63 306 ILE A C 1
ATOM 2327 O O . ILE A 1 306 ? -5.389 42.639 34.831 1.00 18.81 306 ILE A O 1
ATOM 2332 N N . LEU A 1 307 ? -6.852 43.088 33.162 1.00 16.62 307 LEU A N 1
ATOM 2333 C CA . LEU A 1 307 ? -6.788 44.525 33.374 1.00 16.85 307 LEU A CA 1
ATOM 2334 C C . LEU A 1 307 ? -7.791 44.970 34.418 1.00 18.62 307 LEU A C 1
ATOM 2335 O O . LEU A 1 307 ? -8.883 44.415 34.582 1.00 17.25 307 LEU A O 1
ATOM 2340 N N . PRO A 1 308 ? -7.432 46.060 35.097 1.00 18.11 308 PRO A N 1
ATOM 2341 C CA . PRO A 1 308 ? -8.377 46.729 35.976 1.00 18.02 308 PRO A CA 1
ATOM 2342 C C . PRO A 1 308 ? -9.293 47.676 35.213 1.00 18.25 308 PRO A C 1
ATOM 2343 O O . PRO A 1 308 ? -9.017 47.978 34.059 1.00 19.50 308 PRO A O 1
ATOM 2347 N N . GLY A 1 309 ? -10.387 48.135 35.837 1.00 19.26 309 GLY A N 1
ATOM 2348 C CA . GLY A 1 309 ? -11.205 49.158 35.253 1.00 17.82 309 GLY A CA 1
ATOM 2349 C C . GLY A 1 309 ? -12.248 48.745 34.257 1.00 20.06 309 GLY A C 1
ATOM 2350 O O . GLY A 1 309 ? -12.920 49.609 33.681 1.00 22.32 309 GLY A O 1
ATOM 2351 N N . ILE A 1 310 ? -12.429 47.442 34.031 1.00 19.68 310 ILE A N 1
ATOM 2352 C CA . ILE A 1 310 ? -13.427 47.061 33.027 1.00 20.96 310 ILE A CA 1
ATOM 2353 C C . ILE A 1 310 ? -14.837 47.421 33.474 1.00 21.11 310 ILE A C 1
ATOM 2354 O O . ILE A 1 310 ? -15.756 47.513 32.652 1.00 21.84 310 ILE A O 1
ATOM 2359 N N . GLY A 1 311 ? -15.033 47.661 34.770 1.00 18.56 311 GLY A N 1
ATOM 2360 C CA . GLY A 1 311 ? -16.340 48.117 35.209 1.00 18.41 311 GLY A CA 1
ATOM 2361 C C . GLY A 1 311 ? -16.791 49.416 34.583 1.00 22.39 311 GLY A C 1
ATOM 2362 O O . GLY A 1 311 ? -17.989 49.701 34.459 1.00 23.98 311 GLY A O 1
ATOM 2363 N N . SER A 1 312 ? -15.850 50.266 34.179 1.00 21.46 312 SER A N 1
ATOM 2364 C CA . SER A 1 312 ? -16.256 51.520 33.541 1.00 22.57 312 SER A CA 1
ATOM 2365 C C . SER A 1 312 ? -16.973 51.241 32.236 1.00 25.66 312 SER A C 1
ATOM 2366 O O . SER A 1 312 ? -18.102 51.706 32.011 1.00 30.33 312 SER A O 1
ATOM 2373 N N . VAL A 1 313 ? -16.368 50.447 31.356 1.00 23.33 313 VAL A N 1
ATOM 2374 C CA . VAL A 1 313 ? -17.000 50.161 30.071 1.00 22.26 313 VAL A CA 1
ATOM 2375 C C . VAL A 1 313 ? -18.245 49.304 30.237 1.00 21.33 313 VAL A C 1
ATOM 2376 O O . VAL A 1 313 ? -19.212 49.428 29.482 1.00 24.19 313 VAL A O 1
ATOM 2383 N N . MET A 1 314 ? -18.264 48.417 31.236 1.00 22.20 314 MET A N 1
ATOM 2384 C CA . MET A 1 314 ? -19.479 47.619 31.379 1.00 21.19 314 MET A CA 1
ATOM 2385 C C . MET A 1 314 ? -20.591 48.310 32.137 1.00 18.61 314 MET A C 1
ATOM 2386 O O . MET A 1 314 ? -21.713 47.799 32.291 1.00 22.56 314 MET A O 1
ATOM 2391 N N . GLY A 1 315 ? -20.313 49.468 32.716 1.00 19.11 315 GLY A N 1
ATOM 2392 C CA . GLY A 1 315 ? -21.266 50.183 33.521 1.00 21.98 315 GLY A CA 1
ATOM 2393 C C . GLY A 1 315 ? -21.689 49.360 34.719 1.00 24.01 315 GLY A C 1
ATOM 2394 O O . GLY A 1 315 ? -22.883 49.289 35.026 1.00 26.42 315 GLY A O 1
ATOM 2395 N N . ILE A 1 316 ? -20.720 48.760 35.400 1.00 21.23 316 ILE A N 1
ATOM 2396 C CA . ILE A 1 316 ? -20.974 47.989 36.606 1.00 22.83 316 ILE A CA 1
ATOM 2397 C C . ILE A 1 316 ? -20.281 48.618 37.802 1.00 24.32 316 ILE A C 1
ATOM 2398 O O . ILE A 1 316 ? -19.077 48.851 37.819 1.00 25.15 316 ILE A O 1
ATOM 2403 N N . ALA A 1 317 ? -21.068 48.918 38.817 1.00 23.13 317 ALA A N 1
ATOM 2404 C CA . ALA A 1 317 ? -20.626 49.591 40.010 1.00 24.07 317 ALA A CA 1
ATOM 2405 C C . ALA A 1 317 ? -21.641 49.381 41.129 1.00 24.25 317 ALA A C 1
ATOM 2406 O O . ALA A 1 317 ? -22.809 49.245 40.808 1.00 24.69 317 ALA A O 1
ATOM 2408 N N . ASP A 1 318 ? -21.170 49.395 42.351 1.00 25.67 318 ASP A N 1
ATOM 2409 C CA . ASP A 1 318 ? -22.000 49.393 43.544 1.00 27.26 318 ASP A CA 1
ATOM 2410 C C . ASP A 1 318 ? -22.941 48.209 43.565 1.00 27.55 318 ASP A C 1
ATOM 2411 O O . ASP A 1 318 ? -24.040 48.267 44.121 1.00 27.58 318 ASP A O 1
ATOM 2416 N N . GLY A 1 319 ? -22.485 47.090 42.993 1.00 27.26 319 GLY A N 1
ATOM 2417 C CA . GLY A 1 319 ? -23.232 45.853 43.165 1.00 26.67 319 GLY A CA 1
ATOM 2418 C C . GLY A 1 319 ? -24.277 45.677 42.075 1.00 25.94 319 GLY A C 1
ATOM 2419 O O . GLY A 1 319 ? -25.044 44.715 42.126 1.00 28.35 319 GLY A O 1
ATOM 2420 N N . ALA A 1 320 ? -24.302 46.587 41.106 1.00 27.15 320 ALA A N 1
ATOM 2421 C CA . ALA A 1 320 ? -25.308 46.482 40.054 1.00 27.34 320 ALA A CA 1
ATOM 2422 C C . ALA A 1 320 ? -24.778 46.670 38.645 1.00 25.86 320 ALA A C 1
ATOM 2423 O O . ALA A 1 320 ? -23.797 47.337 38.365 1.00 23.43 320 ALA A O 1
ATOM 2425 N N . VAL A 1 321 ? -25.501 46.090 37.685 1.00 27.05 321 VAL A N 1
ATOM 2426 C CA . VAL A 1 321 ? -25.199 46.247 36.270 1.00 25.37 321 VAL A CA 1
ATOM 2427 C C . VAL A 1 321 ? -26.059 47.357 35.684 1.00 27.88 321 VAL A C 1
ATOM 2428 O O . VAL A 1 321 ? -27.253 47.145 35.432 1.00 28.19 321 VAL A O 1
ATOM 2432 N N . HIS A 1 322 ? -25.477 48.541 35.498 1.00 27.58 322 HIS A N 1
ATOM 2433 C CA . HIS A 1 322 ? -26.290 49.692 35.108 1.00 29.10 322 HIS A CA 1
ATOM 2434 C C . HIS A 1 322 ? -26.565 49.688 33.617 1.00 28.64 322 HIS A C 1
ATOM 2435 O O . HIS A 1 322 ? -27.681 50.025 33.206 1.00 35.80 322 HIS A O 1
ATOM 2448 N N . HIS A 1 323 ? -25.576 49.306 32.841 1.00 26.49 323 HIS A N 1
ATOM 2449 C CA . HIS A 1 323 ? -25.658 49.158 31.397 1.00 24.54 323 HIS A CA 1
ATOM 2450 C C . HIS A 1 323 ? -26.312 47.808 31.106 1.00 25.44 323 HIS A C 1
ATOM 2451 O O . HIS A 1 323 ? -25.648 46.824 30.790 1.00 27.54 323 HIS A O 1
ATOM 2458 N N . ASN A 1 324 ? -27.641 47.812 31.240 1.00 26.85 324 ASN A N 1
ATOM 2459 C CA . ASN A 1 324 ? -28.446 46.604 31.099 1.00 28.36 324 ASN A CA 1
ATOM 2460 C C . ASN A 1 324 ? -29.383 46.616 29.905 1.00 28.90 324 ASN A C 1
ATOM 2461 O O . ASN A 1 324 ? -30.433 45.954 29.910 1.00 37.53 324 ASN A O 1
ATOM 2466 N N . THR A 1 325 ? -29.084 47.328 28.830 1.00 29.57 325 THR A N 1
ATOM 2467 C CA . THR A 1 325 ? -29.840 47.159 27.592 1.00 30.12 325 THR A CA 1
ATOM 2468 C C . THR A 1 325 ? -28.890 47.005 26.425 1.00 29.55 325 THR A C 1
ATOM 2469 O O . THR A 1 325 ? -27.733 47.453 26.481 1.00 27.46 325 THR A O 1
ATOM 2473 N N . GLU A 1 326 ? -29.327 46.389 25.331 1.00 27.09 326 GLU A N 1
ATOM 2474 C CA . GLU A 1 326 ? -28.442 46.291 24.177 1.00 28.46 326 GLU A CA 1
ATOM 2475 C C . GLU A 1 326 ? -27.987 47.676 23.708 1.00 27.53 326 GLU A C 1
ATOM 2476 O O . GLU A 1 326 ? -26.870 47.853 23.247 1.00 28.94 326 GLU A O 1
ATOM 2482 N N . GLU A 1 327 ? -28.879 48.667 23.822 1.00 27.49 327 GLU A N 1
ATOM 2483 C CA . GLU A 1 327 ? -28.543 49.947 23.174 1.00 29.88 327 GLU A CA 1
ATOM 2484 C C . GLU A 1 327 ? -27.367 50.622 23.873 1.00 29.90 327 GLU A C 1
ATOM 2485 O O . GLU A 1 327 ? -26.381 50.942 23.207 1.00 29.64 327 GLU A O 1
ATOM 2491 N N . ILE A 1 328 ? -27.481 50.820 25.169 1.00 32.54 328 ILE A N 1
ATOM 2492 C CA . ILE A 1 328 ? -26.457 51.407 26.026 1.00 33.07 328 ILE A CA 1
ATOM 2493 C C . ILE A 1 328 ? -25.206 50.544 26.121 1.00 30.26 328 ILE A C 1
ATOM 2494 O O . ILE A 1 328 ? -24.106 51.117 26.159 1.00 27.75 328 ILE A O 1
ATOM 2499 N N . VAL A 1 329 ? -25.279 49.211 26.128 1.00 25.07 329 VAL A N 1
ATOM 2500 C CA . VAL A 1 329 ? -24.040 48.413 26.074 1.00 23.89 329 VAL A CA 1
ATOM 2501 C C . VAL A 1 329 ? -23.333 48.681 24.762 1.00 25.73 329 VAL A C 1
ATOM 2502 O O . VAL A 1 329 ? -22.116 48.885 24.635 1.00 27.42 329 VAL A O 1
ATOM 2506 N N . ALA A 1 330 ? -24.104 48.721 23.665 1.00 26.59 330 ALA A N 1
ATOM 2507 C CA . ALA A 1 330 ? -23.524 48.997 22.359 1.00 26.39 330 ALA A CA 1
ATOM 2508 C C . ALA A 1 330 ? -22.883 50.391 22.296 1.00 23.50 330 ALA A C 1
ATOM 2509 O O . ALA A 1 330 ? -21.843 50.524 21.668 1.00 28.31 330 ALA A O 1
ATOM 2511 N N . GLN A 1 331 ? -23.515 51.373 22.912 1.00 25.33 331 GLN A N 1
ATOM 2512 C CA . GLN A 1 331 ? -22.967 52.738 22.957 1.00 25.14 331 GLN A CA 1
ATOM 2513 C C . GLN A 1 331 ? -21.624 52.692 23.687 1.00 26.73 331 GLN A C 1
ATOM 2514 O O . GLN A 1 331 ? -20.628 53.206 23.187 1.00 28.98 331 GLN A O 1
ATOM 2520 N N . SER A 1 332 ? -21.615 52.067 24.863 1.00 26.24 332 SER A N 1
ATOM 2521 C CA . SER A 1 332 ? -20.388 51.972 25.661 1.00 25.72 332 SER A CA 1
ATOM 2522 C C . SER A 1 332 ? -19.294 51.254 24.912 1.00 20.49 332 SER A C 1
ATOM 2523 O O . SER A 1 332 ? -18.133 51.696 24.833 1.00 23.21 332 SER A O 1
ATOM 2526 N N . ILE A 1 333 ? -19.604 50.084 24.339 1.00 21.14 333 ILE A N 1
ATOM 2527 C CA . ILE A 1 333 ? -18.626 49.324 23.591 1.00 20.29 333 ILE A CA 1
ATOM 2528 C C . ILE A 1 333 ? -18.131 50.100 22.371 1.00 23.28 333 ILE A C 1
ATOM 2529 O O . ILE A 1 333 ? -16.937 50.101 22.073 1.00 25.97 333 ILE A O 1
ATOM 2534 N N . ALA A 1 334 ? -19.005 50.806 21.662 1.00 24.00 334 ALA A N 1
ATOM 2535 C CA . ALA A 1 334 ? -18.589 51.575 20.503 1.00 23.58 334 ALA A CA 1
ATOM 2536 C C . ALA A 1 334 ? -17.587 52.666 20.893 1.00 22.89 334 ALA A C 1
ATOM 2537 O O . ALA A 1 334 ? -16.558 52.765 20.229 1.00 26.77 334 ALA A O 1
ATOM 2539 N N . LEU A 1 335 ? -17.933 53.402 21.928 1.00 23.76 335 LEU A N 1
ATOM 2540 C CA . LEU A 1 335 ? -17.086 54.511 22.388 1.00 22.65 335 LEU A CA 1
ATOM 2541 C C . LEU A 1 335 ? -15.731 53.975 22.801 1.00 23.49 335 LEU A C 1
ATOM 2542 O O . LEU A 1 335 ? -14.661 54.440 22.412 1.00 25.96 335 LEU A O 1
ATOM 2547 N N . SER A 1 336 ? -15.712 52.904 23.615 1.00 24.37 336 SER A N 1
ATOM 2548 C CA . SER A 1 336 ? -14.441 52.326 24.023 1.00 24.31 336 SER A CA 1
ATOM 2549 C C . SER A 1 336 ? -13.617 51.836 22.852 1.00 24.91 336 SER A C 1
ATOM 2550 O O . SER A 1 336 ? -12.392 51.997 22.740 1.00 23.08 336 SER A O 1
ATOM 2553 N N . SER A 1 337 ? -14.281 51.201 21.871 1.00 25.72 337 SER A N 1
ATOM 2554 C CA . SER A 1 337 ? -13.600 50.734 20.691 1.00 23.71 337 SER A CA 1
ATOM 2555 C C . SER A 1 337 ? -12.936 51.889 19.924 1.00 22.39 337 SER A C 1
ATOM 2556 O O . SER A 1 337 ? -11.781 51.761 19.504 1.00 22.25 337 SER A O 1
ATOM 2559 N N . LEU A 1 338 ? -13.697 52.950 19.766 1.00 25.88 338 LEU A N 1
ATOM 2560 C CA . LEU A 1 338 ? -13.182 54.135 19.047 1.00 25.76 338 LEU A CA 1
ATOM 2561 C C . LEU A 1 338 ? -11.964 54.672 19.780 1.00 25.32 338 LEU A C 1
ATOM 2562 O O . LEU A 1 338 ? -10.947 55.017 19.165 1.00 27.88 338 LEU A O 1
ATOM 2567 N N . MET A 1 339 ? -12.030 54.739 21.107 1.00 24.54 339 MET A N 1
ATOM 2568 C CA . MET A 1 339 ? -10.923 55.226 21.935 1.00 24.64 339 MET A CA 1
ATOM 2569 C C . MET A 1 339 ? -9.706 54.344 21.883 1.00 23.42 339 MET A C 1
ATOM 2570 O O . MET A 1 339 ? -8.531 54.755 21.872 1.00 26.68 339 MET A O 1
ATOM 2575 N N . VAL A 1 340 ? -9.904 53.025 21.835 1.00 21.26 340 VAL A N 1
ATOM 2576 C CA . VAL A 1 340 ? -8.808 52.097 21.684 1.00 19.36 340 VAL A CA 1
ATOM 2577 C C . VAL A 1 340 ? -8.081 52.271 20.359 1.00 18.93 340 VAL A C 1
ATOM 2578 O O . VAL A 1 340 ? -6.859 52.152 20.212 1.00 25.64 340 VAL A O 1
ATOM 2582 N N . ALA A 1 341 ? -8.883 52.564 19.331 1.00 23.52 341 ALA A N 1
ATOM 2583 C CA . ALA A 1 341 ? -8.261 52.833 18.048 1.00 25.15 341 ALA A CA 1
ATOM 2584 C C . ALA A 1 341 ? -7.414 54.108 18.179 1.00 23.66 341 ALA A C 1
ATOM 2585 O O . ALA A 1 341 ? -6.360 54.114 17.561 1.00 33.19 341 ALA A O 1
ATOM 2587 N N . GLN A 1 342 ? -7.867 55.072 18.948 1.00 27.28 342 GLN A N 1
ATOM 2588 C CA . GLN A 1 342 ? -7.099 56.339 18.990 1.00 27.95 342 GLN A CA 1
ATOM 2589 C C . GLN A 1 342 ? -5.829 56.129 19.794 1.00 28.67 342 GLN A C 1
ATOM 2590 O O . GLN A 1 342 ? -4.774 56.708 19.523 1.00 31.34 342 GLN A O 1
ATOM 2596 N N . ALA A 1 343 ? -5.902 55.270 20.817 1.00 25.06 343 ALA A N 1
ATOM 2597 C CA . ALA A 1 343 ? -4.769 55.058 21.699 1.00 24.31 343 ALA A CA 1
ATOM 2598 C C . ALA A 1 343 ? -3.628 54.261 21.116 1.00 23.19 343 ALA A C 1
ATOM 2599 O O . ALA A 1 343 ? -2.466 54.324 21.502 1.00 26.58 343 ALA A O 1
ATOM 2601 N N . ILE A 1 344 ? -3.939 53.397 20.156 1.00 24.91 344 ILE A N 1
ATOM 2602 C CA . ILE A 1 344 ? -2.942 52.455 19.664 1.00 26.75 344 ILE A CA 1
ATOM 2603 C C . ILE A 1 344 ? -1.717 53.167 19.078 1.00 26.85 344 ILE A C 1
ATOM 2604 O O . ILE A 1 344 ? -0.634 52.716 19.464 1.00 27.53 344 ILE A O 1
ATOM 2609 N N . PRO A 1 345 ? -1.874 54.173 18.234 1.00 27.84 345 PRO A N 1
ATOM 2610 C CA . PRO A 1 345 ? -0.681 54.886 17.770 1.00 29.38 345 PRO A CA 1
ATOM 2611 C C . PRO A 1 345 ? 0.017 55.658 18.887 1.00 30.16 345 PRO A C 1
ATOM 2612 O O . PRO A 1 345 ? 1.233 55.868 18.834 1.00 37.44 345 PRO A O 1
ATOM 2616 N N . LEU A 1 346 ? -0.743 56.103 19.879 1.00 29.51 346 LEU A N 1
ATOM 2617 C CA . LEU A 1 346 ? -0.135 56.952 20.910 1.00 28.99 346 LEU A CA 1
ATOM 2618 C C . LEU A 1 346 ? 0.750 56.183 21.861 1.00 28.73 346 LEU A C 1
ATOM 2619 O O . LEU A 1 346 ? 1.801 56.614 22.326 1.00 28.41 346 LEU A O 1
ATOM 2624 N N . VAL A 1 347 ? 0.290 54.971 22.204 1.00 30.67 347 VAL A N 1
ATOM 2625 C CA . VAL A 1 347 ? 1.047 54.170 23.162 1.00 33.53 347 VAL A CA 1
ATOM 2626 C C . VAL A 1 347 ? 1.185 52.714 22.714 1.00 38.01 347 VAL A C 1
ATOM 2627 O O . VAL A 1 347 ? 2.182 52.090 23.106 1.00 43.94 347 VAL A O 1
ATOM 2631 N N . GLY A 1 348 ? 0.289 52.134 21.931 1.00 42.45 348 GLY A N 1
ATOM 2632 C CA . GLY A 1 348 ? 0.409 50.751 21.474 1.00 46.18 348 GLY A CA 1
ATOM 2633 C C . GLY A 1 348 ? 1.436 50.589 20.374 1.00 49.53 348 GLY A C 1
ATOM 2634 O O . GLY A 1 348 ? 2.401 51.358 20.300 1.00 51.69 348 GLY A O 1
ATOM 2635 N N . GLU A 1 349 ? 1.252 49.602 19.499 1.00 52.02 349 GLU A N 1
ATOM 2636 C CA . GLU A 1 349 ? 2.204 49.405 18.405 1.00 56.01 349 GLU A CA 1
ATOM 2637 C C . GLU A 1 349 ? 1.683 48.507 17.291 1.00 60.13 349 GLU A C 1
ATOM 2638 O O . GLU A 1 349 ? 2.436 47.714 16.702 1.00 61.86 349 GLU A O 1
ATOM 2640 N N . LEU A 1 350 ? 0.389 48.588 16.955 1.00 61.87 350 LEU A N 1
ATOM 2641 C CA . LEU A 1 350 ? -0.109 47.684 15.911 1.00 64.04 350 LEU A CA 1
ATOM 2642 C C . LEU A 1 350 ? -0.662 48.453 14.712 1.00 66.07 350 LEU A C 1
ATOM 2643 O O . LEU A 1 350 ? -1.205 49.544 14.822 1.00 72.82 350 LEU A O 1
ATOM 2645 N N . ILE A 1 353 ? -4.021 46.956 11.216 1.00 54.15 353 ILE A N 1
ATOM 2646 C CA . ILE A 1 353 ? -5.168 47.783 11.585 1.00 52.42 353 ILE A CA 1
ATOM 2647 C C . ILE A 1 353 ? -6.461 46.976 11.633 1.00 47.43 353 ILE A C 1
ATOM 2648 O O . ILE A 1 353 ? -6.672 46.064 10.825 1.00 51.82 353 ILE A O 1
ATOM 2653 N N . GLY A 1 354 ? -7.343 47.310 12.579 1.00 40.50 354 GLY A N 1
ATOM 2654 C CA . GLY A 1 354 ? -8.616 46.611 12.641 1.00 35.53 354 GLY A CA 1
ATOM 2655 C C . GLY A 1 354 ? -8.858 45.865 13.936 1.00 31.04 354 GLY A C 1
ATOM 2656 O O . GLY A 1 354 ? -10.007 45.517 14.214 1.00 28.37 354 GLY A O 1
ATOM 2657 N N . PHE A 1 355 ? -7.805 45.650 14.721 1.00 28.68 355 PHE A N 1
ATOM 2658 C CA . PHE A 1 355 ? -8.022 45.102 16.069 1.00 25.85 355 PHE A CA 1
ATOM 2659 C C . PHE A 1 355 ? -9.123 45.789 16.840 1.00 24.35 355 PHE A C 1
ATOM 2660 O O . PHE A 1 355 ? -9.936 45.190 17.569 1.00 24.38 355 PHE A O 1
ATOM 2668 N N . ALA A 1 356 ? -9.258 47.113 16.783 1.00 22.86 356 ALA A N 1
ATOM 2669 C CA . ALA A 1 356 ? -10.131 47.823 17.703 1.00 22.90 356 ALA A CA 1
ATOM 2670 C C . ALA A 1 356 ? -11.613 47.515 17.482 1.00 23.42 356 ALA A C 1
ATOM 2671 O O . ALA A 1 356 ? -12.399 47.476 18.432 1.00 26.85 356 ALA A O 1
ATOM 2673 N N . ALA A 1 357 ? -12.007 47.293 16.228 1.00 25.35 357 ALA A N 1
ATOM 2674 C CA . ALA A 1 357 ? -13.434 47.077 15.976 1.00 25.01 357 ALA A CA 1
ATOM 2675 C C . ALA A 1 357 ? -13.718 45.585 15.819 1.00 23.44 357 ALA A C 1
ATOM 2676 O O . ALA A 1 357 ? -14.868 45.180 15.723 1.00 27.53 357 ALA A O 1
ATOM 2678 N N . TYR A 1 358 ? -12.676 44.762 15.776 1.00 23.86 358 TYR A N 1
ATOM 2679 C CA . TYR A 1 358 ? -12.936 43.316 15.691 1.00 25.23 358 TYR A CA 1
ATOM 2680 C C . TYR A 1 358 ? -12.523 42.636 17.009 1.00 24.51 358 TYR A C 1
ATOM 2681 O O . TYR A 1 358 ? -13.433 42.485 17.832 1.00 28.16 358 TYR A O 1
ATOM 2690 N N . ASN A 1 359 ? -11.300 42.197 17.180 1.00 23.13 359 ASN A N 1
ATOM 2691 C CA . ASN A 1 359 ? -10.905 41.331 18.291 1.00 23.91 359 ASN A CA 1
ATOM 2692 C C . ASN A 1 359 ? -11.088 42.068 19.604 1.00 26.17 359 ASN A C 1
ATOM 2693 O O . ASN A 1 359 ? -11.416 41.407 20.593 1.00 25.17 359 ASN A O 1
ATOM 2698 N N . PHE A 1 360 ? -10.915 43.389 19.598 1.00 24.38 360 PHE A N 1
ATOM 2699 C CA . PHE A 1 360 ? -11.200 44.068 20.862 1.00 18.78 360 PHE A CA 1
ATOM 2700 C C . PHE A 1 360 ? -12.661 43.885 21.228 1.00 21.14 360 PHE A C 1
ATOM 2701 O O . PHE A 1 360 ? -13.026 43.598 22.357 1.00 20.66 360 PHE A O 1
ATOM 2709 N N . VAL A 1 361 ? -13.536 44.075 20.235 1.00 20.50 361 VAL A N 1
ATOM 2710 C CA . VAL A 1 361 ? -14.963 44.000 20.460 1.00 21.66 361 VAL A CA 1
ATOM 2711 C C . VAL A 1 361 ? -15.349 42.540 20.788 1.00 21.17 361 VAL A C 1
ATOM 2712 O O . VAL A 1 361 ? -16.124 42.370 21.737 1.00 18.71 361 VAL A O 1
ATOM 2716 N N . GLU A 1 362 ? -14.854 41.567 20.052 1.00 22.10 362 GLU A N 1
ATOM 2717 C CA . GLU A 1 362 ? -15.251 40.172 20.298 1.00 23.13 362 GLU A CA 1
ATOM 2718 C C . GLU A 1 362 ? -14.740 39.724 21.664 1.00 22.49 362 GLU A C 1
ATOM 2719 O O . GLU A 1 362 ? -15.425 39.030 22.406 1.00 21.02 362 GLU A O 1
ATOM 2725 N N . SER A 1 363 ? -13.529 40.133 22.000 1.00 22.36 363 SER A N 1
ATOM 2726 C CA . SER A 1 363 ? -12.999 39.756 23.307 1.00 21.92 363 SER A CA 1
ATOM 2727 C C . SER A 1 363 ? -13.768 40.412 24.436 1.00 19.98 363 SER A C 1
ATOM 2728 O O . SER A 1 363 ? -14.145 39.778 25.440 1.00 21.08 363 SER A O 1
ATOM 2731 N N . ILE A 1 364 ? -13.983 41.722 24.327 1.00 18.39 364 ILE A N 1
ATOM 2732 C CA . ILE A 1 364 ? -14.674 42.406 25.418 1.00 17.71 364 ILE A CA 1
ATOM 2733 C C . ILE A 1 364 ? -16.118 41.924 25.562 1.00 18.47 364 ILE A C 1
ATOM 2734 O O . ILE A 1 364 ? -16.617 41.878 26.692 1.00 21.37 364 ILE A O 1
ATOM 2739 N N . ILE A 1 365 ? -16.778 41.549 24.471 1.00 19.05 365 ILE A N 1
ATOM 2740 C CA . ILE A 1 365 ? -18.129 40.957 24.535 1.00 18.50 365 ILE A CA 1
ATOM 2741 C C . ILE A 1 365 ? -18.100 39.690 25.388 1.00 17.54 365 ILE A C 1
ATOM 2742 O O . ILE A 1 365 ? -18.971 39.470 26.259 1.00 22.97 365 ILE A O 1
ATOM 2747 N N . ASN A 1 366 ? -17.080 38.861 25.180 1.00 17.36 366 ASN A N 1
ATOM 2748 C CA . ASN A 1 366 ? -16.932 37.644 25.976 1.00 15.76 366 ASN A CA 1
ATOM 2749 C C . ASN A 1 366 ? -16.817 38.010 27.452 1.00 18.44 366 ASN A C 1
ATOM 2750 O O . ASN A 1 366 ? -17.414 37.416 28.341 1.00 19.41 366 ASN A O 1
ATOM 2755 N N . LEU A 1 367 ? -16.032 39.049 27.764 1.00 18.67 367 LEU A N 1
ATOM 2756 C CA . LEU A 1 367 ? -15.934 39.372 29.201 1.00 17.60 367 LEU A CA 1
ATOM 2757 C C . LEU A 1 367 ? -17.198 39.938 29.819 1.00 18.15 367 LEU A C 1
ATOM 2758 O O . LEU A 1 367 ? -17.485 39.667 30.981 1.00 17.36 367 LEU A O 1
ATOM 2763 N N . PHE A 1 368 ? -17.979 40.736 29.093 1.00 16.49 368 PHE A N 1
ATOM 2764 C CA . PHE A 1 368 ? -19.295 41.144 29.542 1.00 16.90 368 PHE A CA 1
ATOM 2765 C C . PHE A 1 368 ? -20.115 39.897 29.883 1.00 16.92 368 PHE A C 1
ATOM 2766 O O . PHE A 1 368 ? -20.782 39.861 30.905 1.00 20.27 368 PHE A O 1
ATOM 2774 N N . GLN A 1 369 ? -20.011 38.923 28.980 1.00 16.72 369 GLN A N 1
ATOM 2775 C CA . GLN A 1 369 ? -20.837 37.726 29.132 1.00 17.10 369 GLN A CA 1
ATOM 2776 C C . GLN A 1 369 ? -20.484 37.027 30.441 1.00 17.12 369 GLN A C 1
ATOM 2777 O O . GLN A 1 369 ? -21.344 36.563 31.178 1.00 18.16 369 GLN A O 1
ATOM 2783 N N . VAL A 1 370 ? -19.191 36.965 30.739 1.00 18.01 370 VAL A N 1
ATOM 2784 C CA . VAL A 1 370 ? -18.736 36.336 31.973 1.00 17.56 370 VAL A CA 1
ATOM 2785 C C . VAL A 1 370 ? -19.236 37.039 33.207 1.00 18.96 370 VAL A C 1
ATOM 2786 O O . VAL A 1 370 ? -19.758 36.465 34.165 1.00 20.18 370 VAL A O 1
ATOM 2790 N N . VAL A 1 371 ? -19.075 38.372 33.212 1.00 18.24 371 VAL A N 1
ATOM 2791 C CA . VAL A 1 371 ? -19.473 39.133 34.385 1.00 16.86 371 VAL A CA 1
ATOM 2792 C C . VAL A 1 371 ? -20.986 39.176 34.508 1.00 20.19 371 VAL A C 1
ATOM 2793 O O . VAL A 1 371 ? -21.468 39.066 35.633 1.00 19.02 371 VAL A O 1
ATOM 2797 N N . HIS A 1 372 ? -21.739 39.316 33.414 1.00 19.26 372 HIS A N 1
ATOM 2798 C CA . HIS A 1 372 ? -23.198 39.261 33.477 1.00 18.53 372 HIS A CA 1
ATOM 2799 C C . HIS A 1 372 ? -23.652 37.921 34.037 1.00 19.89 372 HIS A C 1
ATOM 2800 O O . HIS A 1 372 ? -24.571 37.819 34.847 1.00 19.50 372 HIS A O 1
ATOM 2807 N N . ASN A 1 373 ? -23.000 36.853 33.586 1.00 18.47 373 ASN A N 1
ATOM 2808 C CA . ASN A 1 373 ? -23.350 35.522 34.114 1.00 19.27 373 ASN A CA 1
ATOM 2809 C C . ASN A 1 373 ? -23.138 35.455 35.620 1.00 19.82 373 ASN A C 1
ATOM 2810 O O . ASN A 1 373 ? -23.941 34.851 36.346 1.00 20.68 373 ASN A O 1
ATOM 2815 N N . SER A 1 374 ? -22.081 36.089 36.156 1.00 18.30 374 SER A N 1
ATOM 2816 C CA . SER A 1 374 ? -21.885 36.137 37.593 1.00 17.55 374 SER A CA 1
ATOM 2817 C C . SER A 1 374 ? -22.951 36.927 38.322 1.00 19.79 374 SER A C 1
ATOM 2818 O O . SER A 1 374 ? -23.486 36.481 39.349 1.00 18.91 374 SER A O 1
ATOM 2821 N N . TYR A 1 375 ? -23.308 38.090 37.800 1.00 18.06 375 TYR A N 1
ATOM 2822 C CA . TYR A 1 375 ? -24.369 38.884 38.422 1.00 19.88 375 TYR A CA 1
ATOM 2823 C C . TYR A 1 375 ? -25.733 38.231 38.313 1.00 21.05 375 TYR A C 1
ATOM 2824 O O . TYR A 1 375 ? -26.652 38.568 39.064 1.00 24.40 375 TYR A O 1
ATOM 2833 N N . ASN A 1 376 ? -25.874 37.284 37.372 1.00 20.53 376 ASN A N 1
ATOM 2834 C CA . ASN A 1 376 ? -27.161 36.593 37.228 1.00 22.74 376 ASN A CA 1
ATOM 2835 C C . ASN A 1 376 ? -27.308 35.470 38.251 1.00 24.76 376 ASN A C 1
ATOM 2836 O O . ASN A 1 376 ? -28.381 34.848 38.347 1.00 27.68 376 ASN A O 1
ATOM 2841 N N . ARG A 1 377 ? -26.259 35.186 38.998 1.00 24.20 377 ARG A N 1
ATOM 2842 C CA . ARG A 1 377 ? -26.199 34.143 40.016 1.00 22.00 377 ARG A CA 1
ATOM 2843 C C . ARG A 1 377 ? -26.365 34.725 41.410 1.00 23.60 377 ARG A C 1
ATOM 2844 O O . ARG A 1 377 ? -26.060 35.894 41.648 1.00 27.94 377 ARG A O 1
ATOM 2852 N N . PRO A 1 378 ? -26.821 33.944 42.377 1.00 26.25 378 PRO A N 1
ATOM 2853 C CA A PRO A 1 378 ? -26.899 34.460 43.745 0.60 26.37 378 PRO A CA 1
ATOM 2854 C CA B PRO A 1 378 ? -26.893 34.423 43.757 0.40 26.46 378 PRO A CA 1
ATOM 2855 C C . PRO A 1 378 ? -25.492 34.761 44.253 1.00 26.07 378 PRO A C 1
ATOM 2856 O O . PRO A 1 378 ? -24.528 34.029 43.980 1.00 24.81 378 PRO A O 1
ATOM 2863 N N . ALA A 1 379 ? -25.378 35.870 44.986 1.00 26.30 379 ALA A N 1
ATOM 2864 C CA . ALA A 1 379 ? -24.114 36.294 45.538 1.00 26.34 379 ALA A CA 1
ATOM 2865 C C . ALA A 1 379 ? -23.657 35.322 46.630 1.00 25.21 379 ALA A C 1
ATOM 2866 O O . ALA A 1 379 ? -24.330 35.063 47.624 1.00 26.56 379 ALA A O 1
ATOM 2868 N N . TYR A 1 380 ? -22.450 34.806 46.401 1.00 23.80 380 TYR A N 1
ATOM 2869 C CA . TYR A 1 380 ? -21.854 33.885 47.353 1.00 23.53 380 TYR A CA 1
ATOM 2870 C C . TYR A 1 380 ? -21.616 34.660 48.650 1.00 26.27 380 TYR A C 1
ATOM 2871 O O . TYR A 1 380 ? -21.181 35.802 48.489 1.00 30.75 380 TYR A O 1
ATOM 2880 N N . SER A 1 381 ? -21.905 34.044 49.770 1.00 28.15 381 SER A N 1
ATOM 2881 C CA . SER A 1 381 ? -21.685 34.450 51.141 1.00 33.17 381 SER A CA 1
ATOM 2882 C C . SER A 1 381 ? -20.750 35.644 51.242 1.00 34.18 381 SER A C 1
ATOM 2883 O O . SER A 1 381 ? -19.540 35.459 51.351 1.00 32.41 381 SER A O 1
ATOM 2886 N N . PRO A 1 382 ? -21.266 36.859 51.144 1.00 34.06 382 PRO A N 1
ATOM 2887 C CA . PRO A 1 382 ? -20.421 38.065 51.076 1.00 34.28 382 PRO A CA 1
ATOM 2888 C C . PRO A 1 382 ? -19.532 38.338 52.275 1.00 33.32 382 PRO A C 1
ATOM 2889 O O . PRO A 1 382 ? -18.427 38.877 52.117 1.00 31.07 382 PRO A O 1
ATOM 2893 N N . GLY A 1 383 ? -19.921 38.006 53.503 1.00 31.32 383 GLY A N 1
ATOM 2894 C CA . GLY A 1 383 ? -19.043 38.434 54.594 1.00 27.32 383 GLY A CA 1
ATOM 2895 C C . GLY A 1 383 ? -17.859 37.538 54.863 1.00 25.65 383 GLY A C 1
ATOM 2896 O O . GLY A 1 383 ? -17.959 36.321 54.919 1.00 26.90 383 GLY A O 1
ATOM 2897 N N . HIS A 1 384 ? -16.669 38.126 55.076 1.00 24.11 384 HIS A N 1
ATOM 2898 C CA . HIS A 1 384 ? -15.505 37.390 55.516 1.00 22.09 384 HIS A CA 1
ATOM 2899 C C . HIS A 1 384 ? -15.670 36.900 56.952 1.00 21.61 384 HIS A C 1
ATOM 2900 O O . HIS A 1 384 ? -16.056 37.622 57.880 1.00 24.70 384 HIS A O 1
ATOM 2907 N N . LYS A 1 385 ? -15.376 35.634 57.157 1.00 22.39 385 LYS A N 1
ATOM 2908 C CA . LYS A 1 385 ? -15.643 34.935 58.406 1.00 24.45 385 LYS A CA 1
ATOM 2909 C C . LYS A 1 385 ? -14.404 34.871 59.295 1.00 24.49 385 LYS A C 1
ATOM 2910 O O . LYS A 1 385 ? -14.467 34.470 60.460 1.00 22.90 385 LYS A O 1
ATOM 2916 N N . THR A 1 386 ? -13.278 35.274 58.730 1.00 22.55 386 THR A N 1
ATOM 2917 C CA . THR A 1 386 ? -12.039 35.584 59.434 1.00 21.17 386 THR A CA 1
ATOM 2918 C C . THR A 1 386 ? -11.546 36.928 58.924 1.00 20.37 386 THR A C 1
ATOM 2919 O O . THR A 1 386 ? -11.972 37.376 57.864 1.00 20.89 386 THR A O 1
ATOM 2923 N N . GLN A 1 387 ? -10.687 37.609 59.684 1.00 23.95 387 GLN A N 1
ATOM 2924 C CA . GLN A 1 387 ? -10.294 38.950 59.281 1.00 22.83 387 GLN A CA 1
ATOM 2925 C C . GLN A 1 387 ? -9.567 38.948 57.941 1.00 18.25 387 GLN A C 1
ATOM 2926 O O . GLN A 1 387 ? -8.555 38.294 57.746 1.00 20.43 387 GLN A O 1
ATOM 2932 N N . PRO A 1 388 ? -10.061 39.684 56.948 1.00 18.59 388 PRO A N 1
ATOM 2933 C CA . PRO A 1 388 ? -9.388 39.619 55.647 1.00 18.63 388 PRO A CA 1
ATOM 2934 C C . PRO A 1 388 ? -8.099 40.425 55.516 1.00 19.69 388 PRO A C 1
ATOM 2935 O O . PRO A 1 388 ? -7.817 41.332 56.284 1.00 23.13 388 PRO A O 1
ATOM 2939 N N . PHE A 1 389 ? -7.327 40.054 54.504 1.00 20.83 389 PHE A N 1
ATOM 2940 C CA . PHE A 1 389 ? -6.181 40.834 54.051 1.00 21.07 389 PHE A CA 1
ATOM 2941 C C . PHE A 1 389 ? -6.707 41.718 52.925 1.00 19.79 389 PHE A C 1
ATOM 2942 O O . PHE A 1 389 ? -7.363 41.235 51.997 1.00 18.72 389 PHE A O 1
ATOM 2950 N N . LEU A 1 390 ? -6.445 43.015 53.056 1.00 20.63 390 LEU A N 1
ATOM 2951 C CA . LEU A 1 390 ? -6.943 44.005 52.112 1.00 20.45 390 LEU A CA 1
ATOM 2952 C C . LEU A 1 390 ? -5.836 44.602 51.247 1.00 21.28 390 LEU A C 1
ATOM 2953 O O . LEU A 1 390 ? -4.807 45.061 51.756 1.00 23.87 390 LEU A O 1
ATOM 2958 N N . HIS A 1 391 ? -6.025 44.595 49.925 1.00 18.88 391 HIS A N 1
ATOM 2959 C CA . HIS A 1 391 ? -4.997 45.125 49.019 1.00 18.59 391 HIS A CA 1
ATOM 2960 C C . HIS A 1 391 ? -5.578 45.455 47.650 1.00 19.56 391 HIS A C 1
ATOM 2961 O O . HIS A 1 391 ? -6.247 44.587 47.080 1.00 19.05 391 HIS A O 1
ATOM 2968 N N . ASP A 1 392 ? -5.341 46.645 47.115 1.00 18.66 392 ASP A N 1
ATOM 2969 C CA . ASP A 1 392 ? -5.723 47.078 45.789 1.00 21.14 392 ASP A CA 1
ATOM 2970 C C . ASP A 1 392 ? -7.198 46.824 45.494 1.00 21.15 392 ASP A C 1
ATOM 2971 O O . ASP A 1 392 ? -7.586 46.593 44.341 1.00 23.09 392 ASP A O 1
ATOM 2976 N N . GLY A 1 393 ? -8.021 46.879 46.548 1.00 18.41 393 GLY A N 1
ATOM 2977 C CA . GLY A 1 393 ? -9.472 46.781 46.353 1.00 20.27 393 GLY A CA 1
ATOM 2978 C C . GLY A 1 393 ? -10.000 45.378 46.623 1.00 17.92 393 GLY A C 1
ATOM 2979 O O . GLY A 1 393 ? -11.214 45.150 46.716 1.00 20.45 393 GLY A O 1
ATOM 2980 N N . TYR A 1 394 ? -9.096 44.430 46.751 1.00 18.69 394 TYR A N 1
ATOM 2981 C CA . TYR A 1 394 ? -9.424 43.038 47.035 1.00 18.46 394 TYR A CA 1
ATOM 2982 C C . TYR A 1 394 ? -9.405 42.805 48.546 1.00 18.86 394 TYR A C 1
ATOM 2983 O O . TYR A 1 394 ? -8.702 43.505 49.283 1.00 21.38 394 TYR A O 1
ATOM 2992 N N . ALA A 1 395 ? -10.155 41.789 48.938 1.00 18.33 395 ALA A N 1
ATOM 2993 C CA . ALA A 1 395 ? -10.169 41.263 50.285 1.00 18.89 395 ALA A CA 1
ATOM 2994 C C . ALA A 1 395 ? -10.161 39.731 50.233 1.00 19.67 395 ALA A C 1
ATOM 2995 O O . ALA A 1 395 ? -11.013 39.152 49.546 1.00 19.39 395 ALA A O 1
ATOM 2997 N N . VAL A 1 396 ? -9.193 39.147 50.908 1.00 19.61 396 VAL A N 1
ATOM 2998 C CA . VAL A 1 396 ? -9.009 37.703 50.925 1.00 18.80 396 VAL A CA 1
ATOM 2999 C C . VAL A 1 396 ? -8.948 37.231 52.375 1.00 19.78 396 VAL A C 1
ATOM 3000 O O . VAL A 1 396 ? -8.313 37.866 53.220 1.00 18.72 396 VAL A O 1
ATOM 3004 N N . SER A 1 397 ? -9.654 36.135 52.631 1.00 18.79 397 SER A N 1
ATOM 3005 C CA . SER A 1 397 ? -9.624 35.564 53.973 1.00 18.05 397 SER A CA 1
ATOM 3006 C C . SER A 1 397 ? -9.702 34.047 53.955 1.00 18.47 397 SER A C 1
ATOM 3007 O O . SER A 1 397 ? -10.251 33.447 53.032 1.00 18.44 397 SER A O 1
ATOM 3010 N N . TRP A 1 398 ? -9.140 33.410 54.980 1.00 18.28 398 TRP A N 1
ATOM 3011 C CA . TRP A 1 398 ? -9.416 31.996 55.197 1.00 18.13 398 TRP A CA 1
ATOM 3012 C C . TRP A 1 398 ? -10.896 31.806 55.486 1.00 19.87 398 TRP A C 1
ATOM 3013 O O . TRP A 1 398 ? -11.489 32.528 56.305 1.00 19.30 398 TRP A O 1
ATOM 3024 N N . ASN A 1 399 ? -11.538 30.830 54.829 1.00 18.10 399 ASN A N 1
ATOM 3025 C CA . ASN A 1 399 ? -12.969 30.649 55.072 1.00 18.91 399 ASN A CA 1
ATOM 3026 C C . ASN A 1 399 ? -13.251 30.377 56.550 1.00 18.34 399 ASN A C 1
ATOM 3027 O O . ASN A 1 399 ? -14.230 30.887 57.089 1.00 22.86 399 ASN A O 1
ATOM 3032 N N . THR A 1 400 ? -12.406 29.590 57.168 1.00 18.00 400 THR A N 1
ATOM 3033 C CA . THR A 1 400 ? -12.415 29.248 58.581 1.00 21.25 400 THR A CA 1
ATOM 3034 C C . THR A 1 400 ? -10.982 29.143 59.087 1.00 21.33 400 THR A C 1
ATOM 3035 O O . THR A 1 400 ? -10.026 29.012 58.325 1.00 20.51 400 THR A O 1
ATOM 3039 N N . VAL A 1 401 ? -10.764 29.191 60.408 1.00 22.04 401 VAL A N 1
ATOM 3040 C CA . VAL A 1 401 ? -9.403 29.086 60.919 1.00 21.90 401 VAL A CA 1
ATOM 3041 C C . VAL A 1 401 ? -8.743 27.788 60.471 1.00 20.50 401 VAL A C 1
ATOM 3042 O O . VAL A 1 401 ? -7.579 27.747 60.055 1.00 24.87 401 VAL A O 1
ATOM 3046 N N . GLU A 1 402 ? -9.508 26.696 60.493 1.00 19.53 402 GLU A N 1
ATOM 3047 C CA . GLU A 1 402 ? -8.983 25.396 60.139 1.00 22.83 402 GLU A CA 1
ATOM 3048 C C . GLU A 1 402 ? -8.409 25.399 58.717 1.00 23.66 402 GLU A C 1
ATOM 3049 O O . GLU A 1 402 ? -7.448 24.701 58.452 1.00 22.24 402 GLU A O 1
ATOM 3055 N N . ASP A 1 403 ? -8.989 26.191 57.822 1.00 22.63 403 ASP A N 1
ATOM 3056 C CA . ASP A 1 403 ? -8.491 26.215 56.442 1.00 21.01 403 ASP A CA 1
ATOM 3057 C C . ASP A 1 403 ? -7.078 26.757 56.418 1.00 20.83 403 ASP A C 1
ATOM 3058 O O . ASP A 1 403 ? -6.307 26.421 55.536 1.00 20.89 403 ASP A O 1
ATOM 3063 N N . SER A 1 404 ? -6.707 27.589 57.389 1.00 21.23 404 SER A N 1
ATOM 3064 C CA . SER A 1 404 ? -5.364 28.131 57.459 1.00 21.52 404 SER A CA 1
ATOM 3065 C C . SER A 1 404 ? -4.304 27.185 58.028 1.00 23.26 404 SER A C 1
ATOM 3066 O O . SER A 1 404 ? -3.134 27.544 58.137 1.00 27.10 404 SER A O 1
ATOM 3069 N N . ILE A 1 405 ? -4.685 25.984 58.408 1.00 22.03 405 ILE A N 1
ATOM 3070 C CA . ILE A 1 405 ? -3.775 25.034 59.027 1.00 21.90 405 ILE A CA 1
ATOM 3071 C C . ILE A 1 405 ? -3.533 23.854 58.101 1.00 22.31 405 ILE A C 1
ATOM 3072 O O . ILE A 1 405 ? -4.467 23.244 57.574 1.00 24.50 405 ILE A O 1
ATOM 3077 N N . ILE A 1 406 ? -2.274 23.527 57.884 1.00 21.59 406 ILE A N 1
ATOM 3078 C CA . ILE A 1 406 ? -1.943 22.259 57.254 1.00 21.83 406 ILE A CA 1
ATOM 3079 C C . ILE A 1 406 ? -1.572 21.321 58.392 1.00 22.32 406 ILE A C 1
ATOM 3080 O O . ILE A 1 406 ? -0.546 21.565 59.036 1.00 26.74 406 ILE A O 1
ATOM 3085 N N . ARG A 1 407 ? -2.387 20.338 58.660 1.00 23.37 407 ARG A N 1
ATOM 3086 C CA . ARG A 1 407 ? -2.170 19.332 59.683 1.00 24.47 407 ARG A CA 1
ATOM 3087 C C . ARG A 1 407 ? -1.060 18.388 59.240 1.00 25.88 407 ARG A C 1
ATOM 3088 O O . ARG A 1 407 ? -1.189 17.698 58.235 1.00 27.00 407 ARG A O 1
ATOM 3096 N N . THR A 1 408 ? 0.022 18.350 60.002 1.00 28.21 408 THR A N 1
ATOM 3097 C CA . THR A 1 408 ? 1.244 17.646 59.653 1.00 30.98 408 THR A CA 1
ATOM 3098 C C . THR A 1 408 ? 1.034 16.157 59.417 1.00 30.14 408 THR A C 1
ATOM 3099 O O . THR A 1 408 ? 1.731 15.538 58.607 1.00 29.53 408 THR A O 1
ATOM 3106 N N . GLY A 1 409 ? 0.071 15.562 60.113 1.00 28.65 409 GLY A N 1
ATOM 3107 C CA . GLY A 1 409 ? -0.182 14.132 59.995 1.00 28.19 409 GLY A CA 1
ATOM 3108 C C . GLY A 1 409 ? -1.368 13.776 59.108 1.00 27.15 409 GLY A C 1
ATOM 3109 O O . GLY A 1 409 ? -1.830 12.636 59.158 1.00 29.93 409 GLY A O 1
ATOM 3110 N N . PHE A 1 410 ? -1.862 14.717 58.312 1.00 26.40 410 PHE A N 1
ATOM 3111 C CA . PHE A 1 410 ? -3.086 14.496 57.543 1.00 26.72 410 PHE A CA 1
ATOM 3112 C C . PHE A 1 410 ? -2.914 13.289 56.641 1.00 26.04 410 PHE A C 1
ATOM 3113 O O . PHE A 1 410 ? -1.843 12.986 56.146 1.00 25.74 410 PHE A O 1
ATOM 3121 N N . GLN A 1 411 ? -4.028 12.593 56.393 1.00 26.03 411 GLN A N 1
ATOM 3122 C CA . GLN A 1 411 ? -3.883 11.413 55.542 1.00 27.83 411 GLN A CA 1
ATOM 3123 C C . GLN A 1 411 ? -4.637 11.639 54.233 1.00 24.16 411 GLN A C 1
ATOM 3124 O O . GLN A 1 411 ? -5.743 12.155 54.204 1.00 25.34 411 GLN A O 1
ATOM 3130 N N . GLY A 1 412 ? -3.999 11.237 53.140 1.00 24.56 412 GLY A N 1
ATOM 3131 C CA . GLY A 1 412 ? -4.667 11.194 51.849 1.00 22.49 412 GLY A CA 1
ATOM 3132 C C . GLY A 1 412 ? -4.645 12.504 51.097 1.00 20.52 412 GLY A C 1
ATOM 3133 O O . GLY A 1 412 ? -3.962 12.620 50.074 1.00 21.12 412 GLY A O 1
ATOM 3134 N N . GLU A 1 413 ? -5.411 13.445 51.611 1.00 20.17 413 GLU A N 1
ATOM 3135 C CA . GLU A 1 413 ? -5.551 14.757 50.987 1.00 19.04 413 GLU A CA 1
ATOM 3136 C C . GLU A 1 413 ? -6.137 15.723 51.999 1.00 17.68 413 GLU A C 1
ATOM 3137 O O . GLU A 1 413 ? -6.560 15.315 53.086 1.00 18.64 413 GLU A O 1
ATOM 3143 N N . SER A 1 414 ? -6.139 16.999 51.634 1.00 18.36 414 SER A N 1
ATOM 3144 C CA . SER A 1 414 ? -6.577 18.107 52.460 1.00 19.62 414 SER A CA 1
ATOM 3145 C C . SER A 1 414 ? -7.119 19.215 51.564 1.00 19.69 414 SER A C 1
ATOM 3146 O O . SER A 1 414 ? -6.555 19.551 50.516 1.00 28.53 414 SER A O 1
ATOM 3151 N N . GLY A 1 415 ? -8.224 19.791 51.962 1.00 17.16 415 GLY A N 1
ATOM 3152 C CA . GLY A 1 415 ? -8.824 20.897 51.261 1.00 18.09 415 GLY A CA 1
ATOM 3153 C C . GLY A 1 415 ? -8.863 22.150 52.095 1.00 17.88 415 GLY A C 1
ATOM 3154 O O . GLY A 1 415 ? -8.991 22.130 53.320 1.00 19.59 415 GLY A O 1
ATOM 3155 N N . HIS A 1 416 ? -8.626 23.288 51.462 1.00 15.48 416 HIS A N 1
ATOM 3156 C CA . HIS A 1 416 ? -8.492 24.606 52.075 1.00 16.48 416 HIS A CA 1
ATOM 3157 C C . HIS A 1 416 ? -9.289 25.647 51.312 1.00 16.42 416 HIS A C 1
ATOM 3158 O O . HIS A 1 416 ? -9.073 25.844 50.108 1.00 19.39 416 HIS A O 1
ATOM 3165 N N . ASP A 1 417 ? -10.214 26.347 51.946 1.00 17.33 417 ASP A N 1
ATOM 3166 C CA . ASP A 1 417 ? -11.051 27.336 51.306 1.00 16.65 417 ASP A CA 1
ATOM 3167 C C . ASP A 1 417 ? -10.649 28.760 51.675 1.00 18.99 417 ASP A C 1
ATOM 3168 O O . ASP A 1 417 ? -10.454 29.054 52.863 1.00 16.13 417 ASP A O 1
ATOM 3173 N N . ILE A 1 418 ? -10.584 29.593 50.644 1.00 17.96 418 ILE A N 1
ATOM 3174 C CA . ILE A 1 418 ? -10.246 31.011 50.792 1.00 17.26 418 ILE A CA 1
ATOM 3175 C C . ILE A 1 418 ? -11.294 31.864 50.114 1.00 16.79 418 ILE A C 1
ATOM 3176 O O . ILE A 1 418 ? -11.588 31.690 48.940 1.00 17.79 418 ILE A O 1
ATOM 3181 N N . LYS A 1 419 ? -11.870 32.812 50.827 1.00 16.29 419 LYS A N 1
ATOM 3182 C CA . LYS A 1 419 ? -12.862 33.706 50.273 1.00 16.39 419 LYS A CA 1
ATOM 3183 C C . LYS A 1 419 ? -12.153 34.889 49.606 1.00 16.96 419 LYS A C 1
ATOM 3184 O O . LYS A 1 419 ? -11.212 35.450 50.155 1.00 17.17 419 LYS A O 1
ATOM 3190 N N . ILE A 1 420 ? -12.624 35.244 48.415 1.00 16.63 420 ILE A N 1
ATOM 3191 C CA . ILE A 1 420 ? -12.043 36.361 47.680 1.00 17.04 420 ILE A CA 1
ATOM 3192 C C . ILE A 1 420 ? -13.147 37.299 47.236 1.00 19.18 420 ILE A C 1
ATOM 3193 O O . ILE A 1 420 ? -14.115 36.906 46.559 1.00 19.81 420 ILE A O 1
ATOM 3198 N N . THR A 1 421 ? -13.060 38.564 47.632 1.00 17.82 421 THR A N 1
ATOM 3199 C CA . THR A 1 421 ? -14.017 39.580 47.225 1.00 17.68 421 THR A CA 1
ATOM 3200 C C . THR A 1 421 ? -13.235 40.815 46.742 1.00 18.25 421 THR A C 1
ATOM 3201 O O . THR A 1 421 ? -12.023 40.885 46.863 1.00 17.59 421 THR A O 1
ATOM 3205 N N . ALA A 1 422 ? -13.981 41.764 46.175 1.00 20.39 422 ALA A N 1
ATOM 3206 C CA . ALA A 1 422 ? -13.407 43.077 45.855 1.00 21.38 422 ALA A CA 1
ATOM 3207 C C . ALA A 1 422 ? -14.509 44.069 46.184 1.00 22.43 422 ALA A C 1
ATOM 3208 O O . ALA A 1 422 ? -15.687 43.739 46.251 1.00 22.14 422 ALA A O 1
ATOM 3210 N N . GLU A 1 423 ? -14.076 45.288 46.446 1.00 22.07 423 GLU A N 1
ATOM 3211 C CA . GLU A 1 423 ? -14.922 46.267 47.102 1.00 23.01 423 GLU A CA 1
ATOM 3212 C C . GLU A 1 423 ? -16.031 46.832 46.235 1.00 21.02 423 GLU A C 1
ATOM 3213 O O . GLU A 1 423 ? -17.063 47.226 46.776 1.00 25.10 423 GLU A O 1
ATOM 3219 N N . ASN A 1 424 ? -15.846 46.920 44.924 1.00 20.52 424 ASN A N 1
ATOM 3220 C CA . ASN A 1 424 ? -16.837 47.624 44.128 1.00 20.62 424 ASN A CA 1
ATOM 3221 C C . ASN A 1 424 ? -16.835 47.120 42.697 1.00 20.58 424 ASN A C 1
ATOM 3222 O O . ASN A 1 424 ? -17.564 46.151 42.393 1.00 21.63 424 ASN A O 1
ATOM 3227 N N . THR A 1 425 ? -16.106 47.724 41.776 1.00 18.80 425 THR A N 1
ATOM 3228 C CA . THR A 1 425 ? -16.156 47.293 40.383 1.00 18.80 425 THR A CA 1
ATOM 3229 C C . THR A 1 425 ? -15.494 45.939 40.150 1.00 20.23 425 THR A C 1
ATOM 3230 O O . THR A 1 425 ? -14.750 45.462 41.002 1.00 18.67 425 THR A O 1
ATOM 3234 N N . PRO A 1 426 ? -15.761 45.264 39.030 1.00 18.99 426 PRO A N 1
ATOM 3235 C CA . PRO A 1 426 ? -15.171 43.949 38.811 1.00 19.88 426 PRO A CA 1
ATOM 3236 C C . PRO A 1 426 ? -13.659 43.982 38.609 1.00 19.05 426 PRO A C 1
ATOM 3237 O O . PRO A 1 426 ? -13.190 44.649 37.682 1.00 20.43 426 PRO A O 1
ATOM 3241 N N . LEU A 1 427 ? -12.979 43.231 39.461 1.00 17.17 427 LEU A N 1
ATOM 3242 C CA . LEU A 1 427 ? -11.535 43.099 39.451 1.00 17.94 427 LEU A CA 1
ATOM 3243 C C . LEU A 1 427 ? -11.124 41.653 39.227 1.00 16.14 427 LEU A C 1
ATOM 3244 O O . LEU A 1 427 ? -11.706 40.740 39.809 1.00 17.75 427 LEU A O 1
ATOM 3249 N N . PRO A 1 428 ? -10.170 41.412 38.352 1.00 14.97 428 PRO A N 1
ATOM 3250 C CA . PRO A 1 428 ? -9.820 40.052 37.945 1.00 15.53 428 PRO A CA 1
ATOM 3251 C C . PRO A 1 428 ? -8.917 39.351 38.939 1.00 16.39 428 PRO A C 1
ATOM 3252 O O . PRO A 1 428 ? -8.139 39.946 39.690 1.00 16.37 428 PRO A O 1
ATOM 3256 N N . ILE A 1 429 ? -9.005 38.032 38.931 1.00 15.65 429 ILE A N 1
ATOM 3257 C CA . ILE A 1 429 ? -8.046 37.175 39.596 1.00 17.08 429 ILE A CA 1
ATOM 3258 C C . ILE A 1 429 ? -7.286 36.426 38.517 1.00 19.10 429 ILE A C 1
ATOM 3259 O O . ILE A 1 429 ? -7.860 35.618 37.784 1.00 17.03 429 ILE A O 1
ATOM 3264 N N . ALA A 1 430 ? -6.015 36.788 38.356 1.00 15.98 430 ALA A N 1
ATOM 3265 C CA . ALA A 1 430 ? -5.197 36.185 37.326 1.00 14.89 430 ALA A CA 1
ATOM 3266 C C . ALA A 1 430 ? -4.763 34.771 37.618 1.00 17.20 430 ALA A C 1
ATOM 3267 O O . ALA A 1 430 ? -4.545 33.990 36.683 1.00 19.40 430 ALA A O 1
ATOM 3269 N N . GLY A 1 431 ? -4.575 34.425 38.884 1.00 16.46 431 GLY A N 1
ATOM 3270 C CA . GLY A 1 431 ? -4.078 33.137 39.281 1.00 17.28 431 GLY A CA 1
ATOM 3271 C C . GLY A 1 431 ? -3.735 33.097 40.756 1.00 16.69 431 GLY A C 1
ATOM 3272 O O . GLY A 1 431 ? -3.929 34.074 41.483 1.00 18.35 431 GLY A O 1
ATOM 3273 N N . VAL A 1 432 ? -3.288 31.943 41.175 1.00 14.26 432 VAL A N 1
ATOM 3274 C CA . VAL A 1 432 ? -2.952 31.651 42.569 1.00 16.45 432 VAL A CA 1
ATOM 3275 C C . VAL A 1 432 ? -1.641 30.882 42.614 1.00 16.75 432 VAL A C 1
ATOM 3276 O O . VAL A 1 432 ? -1.245 30.172 41.705 1.00 16.75 432 VAL A O 1
ATOM 3280 N N . LEU A 1 433 ? -0.955 31.101 43.727 1.00 16.64 433 LEU A N 1
ATOM 3281 C CA . LEU A 1 433 ? 0.373 30.593 44.016 1.00 15.88 433 LEU A CA 1
ATOM 3282 C C . LEU A 1 433 ? 0.248 29.679 45.228 1.00 16.86 433 LEU A C 1
ATOM 3283 O O . LEU A 1 433 ? -0.066 30.128 46.330 1.00 18.75 433 LEU A O 1
ATOM 3288 N N . LEU A 1 434 ? 0.486 28.405 44.993 1.00 18.04 434 LEU A N 1
ATOM 3289 C CA . LEU A 1 434 ? 0.281 27.391 46.015 1.00 18.05 434 LEU A CA 1
ATOM 3290 C C . LEU A 1 434 ? 1.555 26.715 46.456 1.00 19.50 434 LEU A C 1
ATOM 3291 O O . LEU A 1 434 ? 2.364 26.311 45.622 1.00 19.18 434 LEU A O 1
ATOM 3296 N N . PRO A 1 435 ? 1.763 26.525 47.752 1.00 20.78 435 PRO A N 1
ATOM 3297 C CA . PRO A 1 435 ? 3.003 25.898 48.230 1.00 21.84 435 PRO A CA 1
ATOM 3298 C C . PRO A 1 435 ? 3.006 24.393 48.087 1.00 22.87 435 PRO A C 1
ATOM 3299 O O . PRO A 1 435 ? 1.982 23.734 48.267 1.00 21.33 435 PRO A O 1
ATOM 3303 N N A THR A 1 436 ? 4.170 23.807 47.797 0.50 22.35 436 THR A N 1
ATOM 3304 N N B THR A 1 436 ? 4.173 23.834 47.764 0.50 22.36 436 THR A N 1
ATOM 3305 C CA A THR A 1 436 ? 4.279 22.356 47.743 0.50 22.18 436 THR A CA 1
ATOM 3306 C CA B THR A 1 436 ? 4.280 22.390 47.681 0.50 22.15 436 THR A CA 1
ATOM 3307 C C A THR A 1 436 ? 5.410 21.847 48.636 0.50 22.88 436 THR A C 1
ATOM 3308 C C B THR A 1 436 ? 5.562 21.902 48.358 0.50 22.97 436 THR A C 1
ATOM 3309 O O A THR A 1 436 ? 6.184 22.633 49.191 0.50 22.34 436 THR A O 1
ATOM 3310 O O B THR A 1 436 ? 6.468 22.686 48.624 0.50 25.28 436 THR A O 1
ATOM 3317 N N A ILE A 1 437 ? 5.525 20.537 48.793 0.50 23.90 437 ILE A N 1
ATOM 3318 N N B ILE A 1 437 ? 5.595 20.614 48.613 0.50 24.00 437 ILE A N 1
ATOM 3319 C CA A ILE A 1 437 ? 6.682 19.903 49.409 0.50 24.98 437 ILE A CA 1
ATOM 3320 C CA B ILE A 1 437 ? 6.746 19.780 48.855 0.50 25.56 437 ILE A CA 1
ATOM 3321 C C A ILE A 1 437 ? 7.128 18.728 48.522 0.50 26.89 437 ILE A C 1
ATOM 3322 C C B ILE A 1 437 ? 6.734 18.694 47.772 0.50 28.41 437 ILE A C 1
ATOM 3323 O O A ILE A 1 437 ? 6.309 17.847 48.257 0.50 27.55 437 ILE A O 1
ATOM 3324 O O B ILE A 1 437 ? 6.198 17.617 48.058 0.50 26.21 437 ILE A O 1
ATOM 3333 N N A PRO A 1 438 ? 8.381 18.794 48.101 0.50 29.46 438 PRO A N 1
ATOM 3334 N N B PRO A 1 438 ? 7.250 18.977 46.584 0.50 31.06 438 PRO A N 1
ATOM 3335 C CA A PRO A 1 438 ? 9.030 17.830 47.211 0.50 32.22 438 PRO A CA 1
ATOM 3336 C CA B PRO A 1 438 ? 7.123 18.108 45.404 0.50 33.31 438 PRO A CA 1
ATOM 3337 C C A PRO A 1 438 ? 8.558 16.402 47.437 0.50 34.64 438 PRO A C 1
ATOM 3338 C C B PRO A 1 438 ? 7.182 16.607 45.650 0.50 35.51 438 PRO A C 1
ATOM 3339 O O A PRO A 1 438 ? 8.991 15.738 48.373 0.50 32.39 438 PRO A O 1
ATOM 3340 O O B PRO A 1 438 ? 6.608 15.860 44.846 0.50 35.27 438 PRO A O 1
ATOM 3347 N N A GLY A 1 439 ? 7.670 16.005 46.537 0.50 36.63 439 GLY A N 1
ATOM 3348 N N B GLY A 1 439 ? 7.800 16.110 46.717 0.50 36.56 439 GLY A N 1
ATOM 3349 C CA A GLY A 1 439 ? 6.935 14.762 46.590 0.50 36.65 439 GLY A CA 1
ATOM 3350 C CA B GLY A 1 439 ? 7.769 14.715 47.090 0.50 36.41 439 GLY A CA 1
ATOM 3351 C C A GLY A 1 439 ? 5.789 14.838 47.592 0.50 36.61 439 GLY A C 1
ATOM 3352 C C B GLY A 1 439 ? 6.610 14.229 47.935 0.50 36.35 439 GLY A C 1
ATOM 3353 O O A GLY A 1 439 ? 4.634 14.947 47.185 0.50 45.29 439 GLY A O 1
ATOM 3354 O O B GLY A 1 439 ? 6.092 13.137 47.673 0.50 35.24 439 GLY A O 1
ATOM 3355 N N A LYS A 1 440 ? 6.125 14.792 48.870 0.50 35.61 440 LYS A N 1
ATOM 3356 N N B LYS A 1 440 ? 6.175 14.957 48.947 0.50 35.62 440 LYS A N 1
ATOM 3357 C CA . LYS A 1 440 ? 5.201 14.609 49.967 1.00 33.98 440 LYS A CA 1
ATOM 3358 C C . LYS A 1 440 ? 3.893 15.373 49.847 1.00 30.50 440 LYS A C 1
ATOM 3359 O O . LYS A 1 440 ? 2.816 14.860 50.184 1.00 30.42 440 LYS A O 1
ATOM 3361 N N . LEU A 1 441 ? 3.913 16.615 49.387 1.00 25.57 441 LEU A N 1
ATOM 3362 C CA . LEU A 1 441 ? 2.715 17.432 49.343 1.00 23.45 441 LEU A CA 1
ATOM 3363 C C . LEU A 1 441 ? 2.565 18.100 47.977 1.00 23.47 441 LEU A C 1
ATOM 3364 O O . LEU A 1 441 ? 3.355 18.970 47.624 1.00 22.69 441 LEU A O 1
ATOM 3369 N N . ASP A 1 442 ? 1.546 17.678 47.228 1.00 21.15 442 ASP A N 1
ATOM 3370 C CA . ASP A 1 442 ? 1.363 18.214 45.882 1.00 20.87 442 ASP A CA 1
ATOM 3371 C C . ASP A 1 442 ? -0.027 18.803 45.693 1.00 19.57 442 ASP A C 1
ATOM 3372 O O . ASP A 1 442 ? -0.930 18.440 46.424 1.00 19.24 442 ASP A O 1
ATOM 3377 N N . VAL A 1 443 ? -0.162 19.689 44.730 1.00 18.49 443 VAL A N 1
ATOM 3378 C CA . VAL A 1 443 ? -1.470 20.249 44.390 1.00 19.56 443 VAL A CA 1
ATOM 3379 C C . VAL A 1 443 ? -2.221 19.231 43.546 1.00 16.86 443 VAL A C 1
ATOM 3380 O O . VAL A 1 443 ? -1.702 18.797 42.519 1.00 19.15 443 VAL A O 1
ATOM 3384 N N . ASN A 1 444 ? -3.428 18.881 43.992 1.00 16.56 444 ASN A N 1
ATOM 3385 C CA . ASN A 1 444 ? -4.335 18.091 43.140 1.00 16.82 444 ASN A CA 1
ATOM 3386 C C . ASN A 1 444 ? -4.897 19.068 42.117 1.00 16.67 444 ASN A C 1
ATOM 3387 O O . ASN A 1 444 ? -5.779 19.896 42.396 1.00 15.25 444 ASN A O 1
ATOM 3392 N N . LYS A 1 445 ? -4.356 18.948 40.898 1.00 18.73 445 LYS A N 1
ATOM 3393 C CA . LYS A 1 445 ? -4.747 19.917 39.888 1.00 18.56 445 LYS A CA 1
ATOM 3394 C C . LYS A 1 445 ? -6.162 19.741 39.350 1.00 18.53 445 LYS A C 1
ATOM 3395 O O . LYS A 1 445 ? -6.623 20.602 38.596 1.00 20.03 445 LYS A O 1
ATOM 3407 N N . SER A 1 446 ? -6.810 18.632 39.700 1.00 17.05 446 SER A N 1
ATOM 3408 C CA . SER A 1 446 ? -8.178 18.395 39.258 1.00 15.40 446 SER A CA 1
ATOM 3409 C C . SER A 1 446 ? -9.183 18.933 40.262 1.00 15.21 446 SER A C 1
ATOM 3410 O O . SER A 1 446 ? -10.262 19.406 39.911 1.00 16.43 446 SER A O 1
ATOM 3413 N N . LYS A 1 447 ? -8.855 18.821 41.549 1.00 15.64 447 LYS A N 1
ATOM 3414 C CA . LYS A 1 447 ? -9.818 19.233 42.583 1.00 16.10 447 LYS A CA 1
ATOM 3415 C C . LYS A 1 447 ? -9.616 20.655 43.068 1.00 15.13 447 LYS A C 1
ATOM 3416 O O . LYS A 1 447 ? -10.477 21.198 43.762 1.00 16.59 447 LYS A O 1
ATOM 3422 N N . THR A 1 448 ? -8.483 21.276 42.723 1.00 14.39 448 THR A N 1
ATOM 3423 C CA . THR A 1 448 ? -8.270 22.692 42.980 1.00 15.56 448 THR A CA 1
ATOM 3424 C C . THR A 1 448 ? -9.053 23.556 41.995 1.00 17.79 448 THR A C 1
ATOM 3425 O O . THR A 1 448 ? -8.976 23.322 40.795 1.00 17.92 448 THR A O 1
ATOM 3429 N N . HIS A 1 449 ? -9.836 24.522 42.470 1.00 15.98 449 HIS A N 1
ATOM 3430 C CA . HIS A 1 449 ? -10.684 25.329 41.590 1.00 15.33 449 HIS A CA 1
ATOM 3431 C C . HIS A 1 449 ? -11.079 26.650 42.223 1.00 15.92 449 HIS A C 1
ATOM 3432 O O . HIS A 1 449 ? -10.804 26.849 43.408 1.00 16.22 449 HIS A O 1
ATOM 3439 N N . ILE A 1 450 ? -11.720 27.548 41.476 1.00 14.66 450 ILE A N 1
ATOM 3440 C CA . ILE A 1 450 ? -12.313 28.756 41.999 1.00 16.09 450 ILE A CA 1
ATOM 3441 C C . ILE A 1 450 ? -13.800 28.771 41.640 1.00 15.53 450 ILE A C 1
ATOM 3442 O O . ILE A 1 450 ? -14.120 28.540 40.476 1.00 16.55 450 ILE A O 1
ATOM 3447 N N . SER A 1 451 ? -14.650 28.982 42.621 1.00 15.17 451 SER A N 1
ATOM 3448 C CA . SER A 1 451 ? -16.095 29.068 42.406 1.00 15.00 451 SER A CA 1
ATOM 3449 C C . SER A 1 451 ? -16.556 30.499 42.567 1.00 16.64 451 SER A C 1
ATOM 3450 O O . SER A 1 451 ? -16.355 31.094 43.643 1.00 18.12 451 SER A O 1
ATOM 3455 N N . VAL A 1 452 ? -17.157 31.052 41.525 1.00 14.44 452 VAL A N 1
ATOM 3456 C CA . VAL A 1 452 ? -17.583 32.437 41.521 1.00 12.80 452 VAL A CA 1
ATOM 3457 C C . VAL A 1 452 ? -19.104 32.496 41.557 1.00 16.76 452 VAL A C 1
ATOM 3458 O O . VAL A 1 452 ? -19.744 32.107 40.574 1.00 15.43 452 VAL A O 1
ATOM 3462 N N . ASN A 1 453 ? -19.698 32.909 42.663 1.00 16.51 453 ASN A N 1
ATOM 3463 C CA . ASN A 1 453 ? -21.122 32.825 42.888 1.00 15.90 453 ASN A CA 1
ATOM 3464 C C . ASN A 1 453 ? -21.695 31.459 42.462 1.00 15.57 453 ASN A C 1
ATOM 3465 O O . ASN A 1 453 ? -22.759 31.435 41.858 1.00 17.28 453 ASN A O 1
ATOM 3470 N N . GLY A 1 454 ? -20.949 30.430 42.808 1.00 1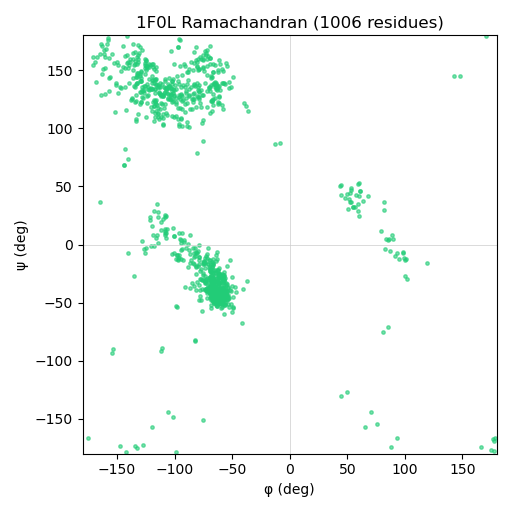5.21 454 GLY A N 1
ATOM 3471 C CA . GLY A 1 454 ? -21.240 29.048 42.533 1.00 16.13 454 GLY A CA 1
ATOM 3472 C C . GLY A 1 454 ? -20.879 28.489 41.194 1.00 17.62 454 GLY A C 1
ATOM 3473 O O . GLY A 1 454 ? -21.049 27.276 41.018 1.00 16.39 454 GLY A O 1
ATOM 3474 N N . ARG A 1 455 ? -20.378 29.295 40.266 1.00 15.45 455 ARG A N 1
ATOM 3475 C CA . ARG A 1 455 ? -19.814 28.788 39.014 1.00 14.19 455 ARG A CA 1
ATOM 3476 C C . ARG A 1 455 ? -18.427 28.232 39.270 1.00 14.74 455 ARG A C 1
ATOM 3477 O O . ARG A 1 455 ? -17.516 28.970 39.663 1.00 15.74 455 ARG A O 1
ATOM 3485 N N . LYS A 1 456 ? -18.216 26.947 39.027 1.00 15.16 456 LYS A N 1
ATOM 3486 C CA . LYS A 1 456 ? -16.970 26.276 39.362 1.00 15.79 456 LYS A CA 1
ATOM 3487 C C . LYS A 1 456 ? -16.065 26.389 38.146 1.00 17.06 456 LYS A C 1
ATOM 3488 O O . LYS A 1 456 ? -16.413 25.965 37.050 1.00 16.73 456 LYS A O 1
ATOM 3494 N N . ILE A 1 457 ? -14.907 27.007 38.363 1.00 15.48 457 ILE A N 1
ATOM 3495 C CA . ILE A 1 457 ? -13.905 27.197 37.335 1.00 13.97 457 ILE A CA 1
ATOM 3496 C C . ILE A 1 457 ? -12.656 26.366 37.606 1.00 15.56 457 ILE A C 1
ATOM 3497 O O . ILE A 1 457 ? -12.018 26.429 38.653 1.00 15.26 457 ILE A O 1
ATOM 3502 N N . ARG A 1 458 ? -12.336 25.518 36.639 1.00 15.11 458 ARG A N 1
ATOM 3503 C CA . ARG A 1 458 ? -11.175 24.651 36.707 1.00 16.64 458 ARG A CA 1
ATOM 3504 C C . ARG A 1 458 ? -9.907 25.458 36.492 1.00 15.77 458 ARG A C 1
ATOM 3505 O O . ARG A 1 458 ? -9.974 26.606 36.061 1.00 17.72 458 ARG A O 1
ATOM 3513 N N . MET A 1 459 ? -8.779 24.831 36.804 1.00 15.54 459 MET A N 1
ATOM 3514 C CA . MET A 1 459 ? -7.516 25.547 36.726 1.00 16.87 459 MET A CA 1
ATOM 3515 C C . MET A 1 459 ? -6.496 24.826 35.861 1.00 19.44 459 MET A C 1
ATOM 3516 O O . MET A 1 459 ? -6.536 23.612 35.699 1.00 22.23 459 MET A O 1
ATOM 3525 N N . ARG A 1 460 ? -5.541 25.613 35.349 1.00 19.57 460 ARG A N 1
ATOM 3526 C CA . ARG A 1 460 ? -4.381 25.053 34.685 1.00 19.87 460 ARG A CA 1
ATOM 3527 C C . ARG A 1 460 ? -3.153 25.430 35.549 1.00 17.67 460 ARG A C 1
ATOM 3528 O O . ARG A 1 460 ? -2.979 26.625 35.772 1.00 21.17 460 ARG A O 1
ATOM 3531 N N . CYS A 1 461 ? -2.444 24.440 36.022 1.00 17.50 461 CYS A N 1
ATOM 3532 C CA . CYS A 1 461 ? -1.405 24.605 37.020 1.00 18.82 461 CYS A CA 1
ATOM 3533 C C . CYS A 1 461 ? -0.041 24.143 36.517 1.00 22.35 461 CYS A C 1
ATOM 3534 O O . CYS A 1 461 ? 0.111 23.102 35.873 1.00 26.73 461 CYS A O 1
ATOM 3537 N N . ARG A 1 462 ? 0.969 24.945 36.865 1.00 20.66 462 ARG A N 1
ATOM 3538 C CA . ARG A 1 462 ? 2.333 24.518 36.552 1.00 20.59 462 ARG A CA 1
ATOM 3539 C C . ARG A 1 462 ? 3.294 24.916 37.665 1.00 19.59 462 ARG A C 1
ATOM 3540 O O . ARG A 1 462 ? 3.074 25.912 38.341 1.00 22.60 462 ARG A O 1
ATOM 3548 N N . ALA A 1 463 ? 4.356 24.136 37.798 1.00 19.70 463 ALA A N 1
ATOM 3549 C CA . ALA A 1 463 ? 5.409 24.421 38.769 1.00 22.16 463 ALA A CA 1
ATOM 3550 C C . ALA A 1 463 ? 6.154 25.711 38.440 1.00 21.19 463 ALA A C 1
ATOM 3551 O O . ALA A 1 463 ? 6.446 25.994 37.273 1.00 24.18 463 ALA A O 1
ATOM 3553 N N . ILE A 1 464 ? 6.450 26.492 39.477 1.00 20.12 464 ILE A N 1
ATOM 3554 C CA . ILE A 1 464 ? 7.317 27.669 39.302 1.00 21.36 464 ILE A CA 1
ATOM 3555 C C . ILE A 1 464 ? 8.368 27.655 40.404 1.00 21.89 464 ILE A C 1
ATOM 3556 O O . ILE A 1 464 ? 8.499 26.696 41.169 1.00 23.78 464 ILE A O 1
ATOM 3561 N N . ASP A 1 465 ? 9.200 28.697 40.477 1.00 21.60 465 ASP A N 1
ATOM 3562 C CA . ASP A 1 465 ? 10.366 28.549 41.340 1.00 21.49 465 ASP A CA 1
ATOM 3563 C C . ASP A 1 465 ? 10.009 28.435 42.811 1.00 21.12 465 ASP A C 1
ATOM 3564 O O . ASP A 1 465 ? 9.051 29.078 43.249 1.00 23.71 465 ASP A O 1
ATOM 3569 N N . GLY A 1 466 ? 10.802 27.694 43.594 1.00 20.66 466 GLY A N 1
ATOM 3570 C CA . GLY A 1 466 ? 10.663 27.692 45.029 1.00 21.09 466 GLY A CA 1
ATOM 3571 C C . GLY A 1 466 ? 9.595 26.803 45.644 1.00 21.48 466 GLY A C 1
ATOM 3572 O O . GLY A 1 466 ? 9.068 27.156 46.705 1.00 23.99 466 GLY A O 1
ATOM 3573 N N . ASP A 1 467 ? 9.281 25.696 45.009 1.00 24.04 467 ASP A N 1
ATOM 3574 C CA . ASP A 1 467 ? 8.277 24.771 45.516 1.00 24.25 467 ASP A CA 1
ATOM 3575 C C . ASP A 1 467 ? 6.926 25.474 45.636 1.00 26.06 467 ASP A C 1
ATOM 3576 O O . ASP A 1 467 ? 6.244 25.510 46.663 1.00 23.75 467 ASP A O 1
ATOM 3581 N N . VAL A 1 468 ? 6.593 26.056 44.485 1.00 24.33 468 VAL A N 1
ATOM 3582 C CA . VAL A 1 468 ? 5.349 26.788 44.339 1.00 20.83 468 VAL A CA 1
ATOM 3583 C C . VAL A 1 468 ? 4.715 26.327 43.030 1.00 22.14 468 VAL A C 1
ATOM 3584 O O . VAL A 1 468 ? 5.417 26.143 42.046 1.00 20.80 468 VAL A O 1
ATOM 3588 N N . THR A 1 469 ? 3.400 26.130 43.075 1.00 19.92 469 THR A N 1
ATOM 3589 C CA . THR A 1 469 ? 2.638 25.813 41.873 1.00 19.53 469 THR A CA 1
ATOM 3590 C C . THR A 1 469 ? 1.692 26.972 41.567 1.00 19.13 469 THR A C 1
ATOM 3591 O O . THR A 1 469 ? 0.960 27.452 42.426 1.00 18.31 469 THR A O 1
ATOM 3595 N N . PHE A 1 470 ? 1.723 27.407 40.322 1.00 18.10 470 PHE A N 1
ATOM 3596 C CA . PHE A 1 470 ? 0.919 28.523 39.865 1.00 17.98 470 PHE A CA 1
ATOM 3597 C C . PHE A 1 470 ? -0.286 27.963 39.112 1.00 18.67 470 PHE A C 1
ATOM 3598 O O . PHE A 1 470 ? -0.029 27.195 38.181 1.00 19.09 470 PHE A O 1
ATOM 3606 N N . CYS A 1 471 ? -1.469 28.337 39.555 1.00 18.31 471 CYS A N 1
ATOM 3607 C CA . CYS A 1 471 ? -2.694 27.902 38.873 1.00 18.09 471 CYS A CA 1
ATOM 3608 C C . CYS A 1 471 ? -3.442 29.104 38.323 1.00 17.60 471 CYS A C 1
ATOM 3609 O O . CYS A 1 471 ? -3.694 30.086 39.006 1.00 17.36 471 CYS A O 1
ATOM 3612 N N . ARG A 1 472 ? -3.824 29.020 37.051 1.00 18.32 472 ARG A N 1
ATOM 3613 C CA . ARG A 1 472 ? -4.569 30.040 36.346 1.00 19.20 472 ARG A CA 1
ATOM 3614 C C . ARG A 1 472 ? -5.985 29.528 36.107 1.00 16.74 472 ARG A C 1
ATOM 3615 O O . ARG A 1 472 ? -6.127 28.368 35.700 1.00 19.35 472 ARG A O 1
ATOM 3623 N N . PRO A 1 473 ? -7.026 30.318 36.327 1.00 14.83 473 PRO A N 1
ATOM 3624 C CA . PRO A 1 473 ? -8.367 29.821 36.028 1.00 15.70 473 PRO A CA 1
ATOM 3625 C C . PRO A 1 473 ? -8.564 29.613 34.513 1.00 16.76 473 PRO A C 1
ATOM 3626 O O . PRO A 1 473 ? -7.981 30.361 33.728 1.00 15.77 473 PRO A O 1
ATOM 3630 N N . LYS A 1 474 ? -9.386 28.616 34.163 1.00 16.92 474 LYS A N 1
ATOM 3631 C CA A LYS A 1 474 ? -9.630 28.284 32.756 0.46 18.03 474 LYS A CA 1
ATOM 3632 C CA B LYS A 1 474 ? -9.603 28.291 32.752 0.54 17.97 474 LYS A CA 1
ATOM 3633 C C A LYS A 1 474 ? -10.760 29.096 32.148 0.46 18.00 474 LYS A C 1
ATOM 3634 C C B LYS A 1 474 ? -10.349 29.427 32.065 0.54 18.10 474 LYS A C 1
ATOM 3635 O O A LYS A 1 474 ? -11.115 28.968 30.971 0.46 21.31 474 LYS A O 1
ATOM 3636 O O B LYS A 1 474 ? -9.973 29.825 30.956 0.54 19.13 474 LYS A O 1
ATOM 3647 N N A SER A 1 475 ? -11.368 29.973 32.929 0.46 16.05 475 SER A N 1
ATOM 3648 N N B SER A 1 475 ? -11.376 29.925 32.738 0.54 15.77 475 SER A N 1
ATOM 3649 C CA A SER A 1 475 ? -12.187 31.021 32.336 0.46 17.06 475 SER A CA 1
ATOM 3650 C CA B SER A 1 475 ? -12.211 31.032 32.331 0.54 17.15 475 SER A CA 1
ATOM 3651 C C . SER A 1 475 ? -11.991 32.265 33.191 1.00 15.94 475 SER A C 1
ATOM 3652 O O . SER A 1 475 ? -11.552 32.144 34.342 1.00 17.66 475 SER A O 1
ATOM 3657 N N . PRO A 1 476 ? -12.274 33.437 32.686 1.00 15.44 476 PRO A N 1
ATOM 3658 C CA . PRO A 1 476 ? -11.974 34.647 33.468 1.00 15.74 476 PRO A CA 1
ATOM 3659 C C . PRO A 1 476 ? -12.714 34.707 34.795 1.00 16.60 476 PRO A C 1
ATOM 3660 O O . PRO A 1 476 ? -13.929 34.512 34.827 1.00 19.68 476 PRO A O 1
ATOM 3664 N N . VAL A 1 477 ? -11.980 35.029 35.854 1.00 15.01 477 VAL A N 1
ATOM 3665 C CA . VAL A 1 477 ? -12.472 35.251 37.191 1.00 13.69 477 VAL A CA 1
ATOM 3666 C C . VAL A 1 477 ? -12.498 36.752 37.497 1.00 15.01 477 VAL A C 1
ATOM 3667 O O . VAL A 1 477 ? -11.472 37.416 37.375 1.00 15.94 477 VAL A O 1
ATOM 3671 N N . TYR A 1 478 ? -13.620 37.284 37.896 1.00 15.18 478 TYR A N 1
ATOM 3672 C CA . TYR A 1 478 ? -13.822 38.602 38.437 1.00 14.27 478 TYR A CA 1
ATOM 3673 C C . TYR A 1 478 ? -14.618 38.535 39.757 1.00 15.82 478 TYR A C 1
ATOM 3674 O O . TYR A 1 478 ? -15.551 37.771 39.858 1.00 16.71 478 TYR A O 1
ATOM 3683 N N . VAL A 1 479 ? -14.198 39.388 40.686 1.00 14.75 479 VAL A N 1
ATOM 3684 C CA . VAL A 1 479 ? -14.895 39.599 41.946 1.00 16.98 479 VAL A CA 1
ATOM 3685 C C . VAL A 1 479 ? -15.185 41.088 42.085 1.00 17.51 479 VAL A C 1
ATOM 3686 O O . VAL A 1 479 ? -14.585 41.955 41.433 1.00 18.62 479 VAL A O 1
ATOM 3690 N N . GLY A 1 480 ? -16.150 41.378 42.931 1.00 16.56 480 GLY A N 1
ATOM 3691 C CA . GLY A 1 480 ? -16.604 42.756 43.073 1.00 18.54 480 GLY A CA 1
ATOM 3692 C C . GLY A 1 480 ? -17.783 42.781 44.038 1.00 19.98 480 GLY A C 1
ATOM 3693 O O . GLY A 1 480 ? -18.035 41.780 44.730 1.00 18.37 480 GLY A O 1
ATOM 3694 N N . ASN A 1 481 ? -18.467 43.925 44.065 1.00 19.65 481 ASN A N 1
ATOM 3695 C CA . ASN A 1 481 ? -19.658 44.025 44.925 1.00 20.03 481 ASN A CA 1
ATOM 3696 C C . ASN A 1 481 ? -20.719 43.132 44.319 1.00 21.76 481 ASN A C 1
ATOM 3697 O O . ASN A 1 481 ? -21.153 43.388 43.198 1.00 24.60 481 ASN A O 1
ATOM 3702 N N . GLY A 1 482 ? -21.089 42.057 45.012 1.00 21.34 482 GLY A N 1
ATOM 3703 C CA . GLY A 1 482 ? -22.124 41.179 44.499 1.00 19.50 482 GLY A CA 1
ATOM 3704 C C . GLY A 1 482 ? -21.599 39.940 43.799 1.00 21.78 482 GLY A C 1
ATOM 3705 O O . GLY A 1 482 ? -22.409 39.081 43.442 1.00 20.27 482 GLY A O 1
ATOM 3706 N N . VAL A 1 483 ? -20.303 39.840 43.601 1.00 19.87 483 VAL A N 1
ATOM 3707 C CA . VAL A 1 483 ? -19.648 38.719 42.948 1.00 19.73 483 VAL A CA 1
ATOM 3708 C C . VAL A 1 483 ? -18.449 38.307 43.793 1.00 18.70 483 VAL A C 1
ATOM 3709 O O . VAL A 1 483 ? -17.406 38.945 43.893 1.00 17.07 483 VAL A O 1
ATOM 3713 N N . HIS A 1 484 ? -18.638 37.160 44.458 1.00 19.92 484 HIS A N 1
ATOM 3714 C CA . HIS A 1 484 ? -17.655 36.682 45.412 1.00 16.20 484 HIS A CA 1
ATOM 3715 C C . HIS A 1 484 ? -17.203 35.283 45.053 1.00 18.35 484 HIS A C 1
ATOM 3716 O O . HIS A 1 484 ? -17.914 34.492 44.427 1.00 18.01 484 HIS A O 1
ATOM 3723 N N . ALA A 1 485 ? -15.983 34.937 45.419 1.00 17.18 485 ALA A N 1
ATOM 3724 C CA . ALA A 1 485 ? -15.409 33.657 45.066 1.00 19.47 485 ALA A CA 1
ATOM 3725 C C . ALA A 1 485 ? -14.898 32.888 46.288 1.00 20.09 485 ALA A C 1
ATOM 3726 O O . ALA A 1 485 ? -14.549 33.437 47.322 1.00 18.90 485 ALA A O 1
ATOM 3728 N N . ASN A 1 486 ? -14.889 31.591 46.066 1.00 16.59 486 ASN A N 1
ATOM 3729 C CA . ASN A 1 486 ? -14.198 30.637 46.895 1.00 16.09 486 ASN A CA 1
ATOM 3730 C C . ASN A 1 486 ? -13.072 29.984 46.105 1.00 16.92 486 ASN A C 1
ATOM 3731 O O . ASN A 1 486 ? -13.369 29.310 45.120 1.00 18.07 486 ASN A O 1
ATOM 3736 N N . LEU A 1 487 ? -11.837 30.192 46.554 1.00 14.06 487 LEU A N 1
ATOM 3737 C CA . LEU A 1 487 ? -10.700 29.419 46.117 1.00 14.28 487 LEU A CA 1
ATOM 3738 C C . LEU A 1 487 ? -10.604 28.143 46.949 1.00 12.99 487 LEU A C 1
ATOM 3739 O O . LEU A 1 487 ? -10.429 28.216 48.161 1.00 16.03 487 LEU A O 1
ATOM 3744 N N . HIS A 1 488 ? -10.742 27.003 46.304 1.00 14.37 488 HIS A N 1
ATOM 3745 C CA . HIS A 1 488 ? -10.585 25.694 46.947 1.00 15.22 488 HIS A CA 1
ATOM 3746 C C . HIS A 1 488 ? -9.277 25.084 46.494 1.00 15.89 488 HIS A C 1
ATOM 3747 O O . HIS A 1 488 ? -9.108 24.714 45.336 1.00 15.28 488 HIS A O 1
ATOM 3754 N N . VAL A 1 489 ? -8.344 24.988 47.452 1.00 14.98 489 VAL A N 1
ATOM 3755 C CA . VAL A 1 489 ? -7.080 24.322 47.239 1.00 16.18 489 VAL A CA 1
ATOM 3756 C C . VAL A 1 489 ? -7.182 22.888 47.733 1.00 17.33 489 VAL A C 1
ATOM 3757 O O . VAL A 1 489 ? -7.562 22.671 48.891 1.00 16.64 489 VAL A O 1
ATOM 3761 N N . ALA A 1 490 ? -6.871 21.964 46.851 1.00 16.41 490 ALA A N 1
ATOM 3762 C CA . ALA A 1 490 ? -6.828 20.546 47.176 1.00 18.42 490 ALA A CA 1
ATOM 3763 C C . ALA A 1 490 ? -5.391 20.050 47.160 1.00 18.46 490 ALA A C 1
ATOM 3764 O O . ALA A 1 490 ? -4.820 20.071 46.071 1.00 19.76 490 ALA A O 1
ATOM 3766 N N . PHE A 1 491 ? -4.866 19.688 48.324 1.00 17.23 491 PHE A N 1
ATOM 3767 C CA . PHE A 1 491 ? -3.555 19.077 48.414 1.00 16.83 491 PHE A CA 1
ATOM 3768 C C . PHE A 1 491 ? -3.695 17.555 48.407 1.00 19.60 491 PHE A C 1
ATOM 3769 O O . PHE A 1 491 ? -4.632 16.989 48.954 1.00 20.13 491 PHE A O 1
ATOM 3777 N N . HIS A 1 492 ? -2.722 16.907 47.813 1.00 19.11 492 HIS A N 1
ATOM 3778 C CA . HIS A 1 492 ? -2.621 15.459 47.785 1.00 20.22 492 HIS A CA 1
ATOM 3779 C C . HIS A 1 492 ? -1.360 15.026 48.510 1.00 18.77 492 HIS A C 1
ATOM 3780 O O . HIS A 1 492 ? -0.288 15.610 48.317 1.00 20.36 492 HIS A O 1
ATOM 3787 N N . ARG A 1 493 ? -1.471 14.031 49.368 1.00 23.55 493 ARG A N 1
ATOM 3788 C CA . ARG A 1 493 ? -0.279 13.524 50.050 1.00 29.06 493 ARG A CA 1
ATOM 3789 C C . ARG A 1 493 ? 0.301 12.402 49.197 1.00 30.93 493 ARG A C 1
ATOM 3790 O O . ARG A 1 493 ? -0.365 11.382 49.059 1.00 28.47 493 ARG A O 1
ATOM 3798 N N . SER A 1 494 ? 1.489 12.594 48.643 1.00 32.75 494 SER A N 1
ATOM 3799 C CA . SER A 1 494 ? 2.058 11.585 47.762 1.00 37.50 494 SER A CA 1
ATOM 3800 C C . SER A 1 494 ? 3.102 10.730 48.466 1.00 40.05 494 SER A C 1
ATOM 3801 O O . SER A 1 494 ? 3.748 9.934 47.778 1.00 44.87 494 SER A O 1
ATOM 3804 N N . SER A 1 495 ? 3.232 10.915 49.772 1.00 42.74 495 SER A N 1
ATOM 3805 C CA . SER A 1 495 ? 4.207 10.204 50.574 1.00 47.18 495 SER A CA 1
ATOM 3806 C C . SER A 1 495 ? 3.815 10.155 52.058 1.00 50.86 495 SER A C 1
ATOM 3807 O O . SER A 1 495 ? 3.450 11.166 52.665 1.00 46.31 495 SER A O 1
ATOM 3810 N N . SER A 1 496 ? 3.900 8.946 52.609 1.00 55.01 496 SER A N 1
ATOM 3811 C CA . SER A 1 496 ? 3.627 8.582 53.978 1.00 58.98 496 SER A CA 1
ATOM 3812 C C . SER A 1 496 ? 4.563 9.328 54.934 1.00 61.47 496 SER A C 1
ATOM 3813 O O . SER A 1 496 ? 4.100 9.767 55.985 1.00 63.27 496 SER A O 1
ATOM 3816 N N . GLU A 1 497 ? 5.818 9.425 54.517 1.00 63.11 497 GLU A N 1
ATOM 3817 C CA . GLU A 1 497 ? 6.874 10.136 55.225 1.00 64.31 497 GLU A CA 1
ATOM 3818 C C . GLU A 1 497 ? 6.337 11.433 55.817 1.00 64.82 497 GLU A C 1
ATOM 3819 O O . GLU A 1 497 ? 5.812 12.255 55.058 1.00 68.43 497 GLU A O 1
ATOM 3821 N N . LYS A 1 498 ? 6.440 11.618 57.130 1.00 64.19 498 LYS A N 1
ATOM 3822 C CA . LYS A 1 498 ? 5.781 12.736 57.804 1.00 63.02 498 LYS A CA 1
ATOM 3823 C C . LYS A 1 498 ? 6.267 14.100 57.318 1.00 61.63 498 LYS A C 1
ATOM 3824 O O . LYS A 1 498 ? 7.349 14.236 56.750 1.00 60.31 498 LYS A O 1
ATOM 3826 N N . ILE A 1 499 ? 5.448 15.133 57.536 1.00 60.75 499 ILE A N 1
ATOM 3827 C CA . ILE A 1 499 ? 5.815 16.473 57.078 1.00 59.42 499 ILE A CA 1
ATOM 3828 C C . ILE A 1 499 ? 6.226 17.341 58.257 1.00 57.24 499 ILE A C 1
ATOM 3829 O O . ILE A 1 499 ? 5.512 17.413 59.256 1.00 52.95 499 ILE A O 1
ATOM 3831 N N . HIS A 1 500 ? 7.375 18.014 58.180 1.00 55.81 500 HIS A N 1
ATOM 3832 C CA . HIS A 1 500 ? 7.787 18.846 59.311 1.00 54.47 500 HIS A CA 1
ATOM 3833 C C . HIS A 1 500 ? 7.532 20.324 59.058 1.00 54.67 500 HIS A C 1
ATOM 3834 O O . HIS A 1 500 ? 7.743 20.815 57.948 1.00 52.98 500 HIS A O 1
ATOM 3841 N N . SER A 1 501 ? 7.096 21.021 60.096 1.00 55.01 501 SER A N 1
ATOM 3842 C CA . SER A 1 501 ? 6.691 22.406 60.143 1.00 55.73 501 SER A CA 1
ATOM 3843 C C . SER A 1 501 ? 7.702 23.394 59.569 1.00 55.36 501 SER A C 1
ATOM 3844 O O . SER A 1 501 ? 7.311 24.551 59.364 1.00 60.08 501 SER A O 1
ATOM 3847 N N . ASN A 1 502 ? 8.927 22.952 59.350 1.00 53.48 502 ASN A N 1
ATOM 3848 C CA . ASN A 1 502 ? 10.046 23.701 58.826 1.00 50.74 502 ASN A CA 1
ATOM 3849 C C . ASN A 1 502 ? 10.546 23.106 57.512 1.00 47.57 502 ASN A C 1
ATOM 3850 O O . ASN A 1 502 ? 11.576 23.503 56.971 1.00 49.23 502 ASN A O 1
ATOM 3852 N N . GLU A 1 503 ? 9.798 22.140 56.997 1.00 44.11 503 GLU A N 1
ATOM 3853 C CA . GLU A 1 503 ? 10.121 21.493 55.735 1.00 41.84 503 GLU A CA 1
ATOM 3854 C C . GLU A 1 503 ? 9.661 22.294 54.533 1.00 39.00 503 GLU A C 1
ATOM 3855 O O . GLU A 1 503 ? 10.176 22.172 53.423 1.00 41.06 503 GLU A O 1
ATOM 3861 N N . ILE A 1 504 ? 8.644 23.137 54.683 1.00 37.20 504 ILE A N 1
ATOM 3862 C CA . ILE A 1 504 ? 8.107 23.734 53.449 1.00 35.76 504 ILE A CA 1
ATOM 3863 C C . ILE A 1 504 ? 8.860 24.998 53.083 1.00 33.80 504 ILE A C 1
ATOM 3864 O O . ILE A 1 504 ? 9.112 25.831 53.967 1.00 35.19 504 ILE A O 1
ATOM 3869 N N . SER A 1 505 ? 9.237 25.158 51.818 1.00 31.15 505 SER A N 1
ATOM 3870 C CA . SER A 1 505 ? 9.923 26.380 51.406 1.00 30.16 505 SER A CA 1
ATOM 3871 C C . SER A 1 505 ? 8.995 27.583 51.468 1.00 33.35 505 SER A C 1
ATOM 3872 O O . SER A 1 505 ? 9.262 28.677 51.972 1.00 36.98 505 SER A O 1
ATOM 3875 N N . SER A 1 506 ? 7.792 27.412 50.909 1.00 34.12 506 SER A N 1
ATOM 3876 C CA . SER A 1 506 ? 6.851 28.521 50.975 1.00 34.29 506 SER A CA 1
ATOM 3877 C C . SER A 1 506 ? 5.811 28.250 52.057 1.00 34.28 506 SER A C 1
ATOM 3878 O O . SER A 1 506 ? 5.376 27.105 52.145 1.00 34.56 506 SER A O 1
ATOM 3881 N N . ASP A 1 507 ? 5.437 29.286 52.802 1.00 34.66 507 ASP A N 1
ATOM 3882 C CA . ASP A 1 507 ? 4.378 29.104 53.792 1.00 36.88 507 ASP A CA 1
ATOM 3883 C C . ASP A 1 507 ? 3.196 30.028 53.541 1.00 33.43 507 ASP A C 1
ATOM 3884 O O . ASP A 1 507 ? 2.414 30.363 54.431 1.00 37.18 507 ASP A O 1
ATOM 3889 N N . SER A 1 508 ? 3.026 30.486 52.301 1.00 29.77 508 SER A N 1
ATOM 3890 C CA . SER A 1 508 ? 1.848 31.312 52.060 1.00 28.96 508 SER A CA 1
ATOM 3891 C C . SER A 1 508 ? 1.129 30.837 50.791 1.00 26.44 508 SER A C 1
ATOM 3892 O O . SER A 1 508 ? 1.732 30.167 49.959 1.00 28.37 508 SER A O 1
ATOM 3895 N N . ILE A 1 509 ? -0.123 31.235 50.689 1.00 24.24 509 ILE A N 1
ATOM 3896 C CA . ILE A 1 509 ? -0.850 31.127 49.427 1.00 23.77 509 ILE A CA 1
ATOM 3897 C C . ILE A 1 509 ? -0.961 32.530 48.837 1.00 21.39 509 ILE A C 1
ATOM 3898 O O . ILE A 1 509 ? -1.380 33.474 49.523 1.00 22.32 509 ILE A O 1
ATOM 3903 N N . GLY A 1 510 ? -0.587 32.678 47.569 1.00 18.89 510 GLY A N 1
ATOM 3904 C CA . GLY A 1 510 ? -0.679 33.958 46.896 1.00 17.82 510 GLY A CA 1
ATOM 3905 C C . GLY A 1 510 ? -1.880 34.056 45.996 1.00 19.81 510 GLY A C 1
ATOM 3906 O O . GLY A 1 510 ? -2.284 33.075 45.363 1.00 22.12 510 GLY A O 1
ATOM 3907 N N . VAL A 1 511 ? -2.465 35.244 45.970 1.00 18.03 511 VAL A N 1
ATOM 3908 C CA . VAL A 1 511 ? -3.551 35.545 45.054 1.00 17.09 511 VAL A CA 1
ATOM 3909 C C . VAL A 1 511 ? -3.132 36.687 44.138 1.00 15.42 511 VAL A C 1
ATOM 3910 O O . VAL A 1 511 ? -2.765 37.746 44.603 1.00 18.41 511 VAL A O 1
ATOM 3914 N N . LEU A 1 512 ? -3.161 36.442 42.842 1.00 16.27 512 LEU A N 1
ATOM 3915 C CA . LEU A 1 512 ? -2.728 37.469 41.904 1.00 17.32 512 LEU A CA 1
ATOM 3916 C C . LEU A 1 512 ? -3.941 38.168 41.314 1.00 17.61 512 LEU A C 1
ATOM 3917 O O . LEU A 1 512 ? -4.810 37.460 40.825 1.00 16.24 512 LEU A O 1
ATOM 3922 N N . GLY A 1 513 ? -3.929 39.487 41.392 1.00 17.19 513 GLY A N 1
ATOM 3923 C CA . GLY A 1 513 ? -4.956 40.354 40.862 1.00 18.04 513 GLY A CA 1
ATOM 3924 C C . GLY A 1 513 ? -4.568 40.988 39.540 1.00 15.60 513 GLY A C 1
ATOM 3925 O O . GLY A 1 513 ? -3.847 40.382 38.739 1.00 18.18 513 GLY A O 1
ATOM 3926 N N . TYR A 1 514 ? -5.067 42.190 39.345 1.00 16.93 514 TYR A N 1
ATOM 3927 C CA . TYR A 1 514 ? -4.989 42.865 38.061 1.00 19.37 514 TYR A CA 1
ATOM 3928 C C . TYR A 1 514 ? -3.531 43.254 37.759 1.00 20.22 514 TYR A C 1
ATOM 3929 O O . TYR A 1 514 ? -2.753 43.436 38.679 1.00 18.35 514 TYR A O 1
ATOM 3938 N N . GLN A 1 515 ? -3.291 43.389 36.458 1.00 21.17 515 GLN A N 1
ATOM 3939 C CA . GLN A 1 515 ? -1.983 43.840 35.969 1.00 23.31 515 GLN A CA 1
ATOM 3940 C C . GLN A 1 515 ? -1.882 45.347 36.106 1.00 22.28 515 GLN A C 1
ATOM 3941 O O . GLN A 1 515 ? -2.822 46.099 35.806 1.00 21.78 515 GLN A O 1
ATOM 3947 N N . LYS A 1 516 ? -0.733 45.825 36.596 1.00 21.73 516 LYS A N 1
ATOM 3948 C CA . LYS A 1 516 ? -0.461 47.240 36.808 1.00 23.87 516 LYS A CA 1
ATOM 3949 C C . LYS A 1 516 ? 1.019 47.496 36.502 1.00 23.93 516 LYS A C 1
ATOM 3950 O O . LYS A 1 516 ? 1.788 46.569 36.268 1.00 25.08 516 LYS A O 1
ATOM 3956 N N . THR A 1 517 ? 1.390 48.772 36.463 1.00 25.78 517 THR A N 1
ATOM 3957 C CA . THR A 1 517 ? 2.799 49.075 36.189 1.00 28.18 517 THR A CA 1
ATOM 3958 C C . THR A 1 517 ? 3.526 49.464 37.470 1.00 28.29 517 THR A C 1
ATOM 3959 O O . THR A 1 517 ? 3.086 50.343 38.204 1.00 28.25 517 THR A O 1
ATOM 3963 N N . VAL A 1 518 ? 4.656 48.807 37.701 1.00 26.64 518 VAL A N 1
ATOM 3964 C CA . VAL A 1 518 ? 5.563 49.178 38.778 1.00 28.12 518 VAL A CA 1
ATOM 3965 C C . VAL A 1 518 ? 6.959 49.326 38.188 1.00 29.04 518 VAL A C 1
ATOM 3966 O O . VAL A 1 518 ? 7.436 48.405 37.529 1.00 30.77 518 VAL A O 1
ATOM 3970 N N . ASP A 1 519 ? 7.604 50.472 38.427 1.00 29.05 519 ASP A N 1
ATOM 3971 C CA . ASP A 1 519 ? 8.968 50.634 37.898 1.00 31.64 519 ASP A C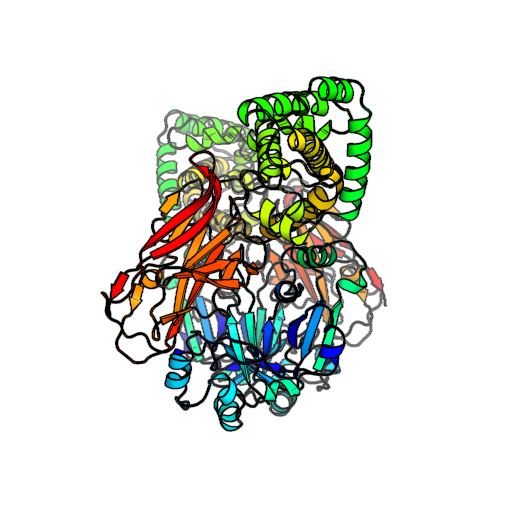A 1
ATOM 3972 C C . ASP A 1 519 ? 8.972 50.451 36.390 1.00 33.25 519 ASP A C 1
ATOM 3973 O O . ASP A 1 519 ? 9.836 49.793 35.815 1.00 36.16 519 ASP A O 1
ATOM 3978 N N . HIS A 1 520 ? 7.973 51.041 35.743 1.00 35.09 520 HIS A N 1
ATOM 3979 C CA . HIS A 1 520 ? 7.840 51.001 34.287 1.00 38.48 520 HIS A CA 1
ATOM 3980 C C . HIS A 1 520 ? 7.731 49.588 33.738 1.00 35.61 520 HIS A C 1
ATOM 3981 O O . HIS A 1 520 ? 8.134 49.310 32.612 1.00 38.20 520 HIS A O 1
ATOM 3988 N N . THR A 1 521 ? 7.192 48.679 34.532 1.00 32.55 521 THR A N 1
ATOM 3989 C CA . THR A 1 521 ? 7.140 47.255 34.225 1.00 30.89 521 THR A CA 1
ATOM 3990 C C . THR A 1 521 ? 5.756 46.708 34.579 1.00 29.16 521 THR A C 1
ATOM 3991 O O . THR A 1 521 ? 5.136 47.115 35.561 1.00 30.35 521 THR A O 1
ATOM 3995 N N . LYS A 1 522 ? 5.268 45.775 33.755 1.00 29.93 522 LYS A N 1
ATOM 3996 C CA . LYS A 1 522 ? 3.974 45.189 34.088 1.00 26.69 522 LYS A CA 1
ATOM 3997 C C . LYS A 1 522 ? 4.092 44.051 35.092 1.00 24.27 522 LYS A C 1
ATOM 3998 O O . LYS A 1 522 ? 4.790 43.081 34.850 1.00 24.90 522 LYS A O 1
ATOM 4004 N N . VAL A 1 523 ? 3.337 44.192 36.176 1.00 21.85 523 VAL A N 1
ATOM 4005 C CA . VAL A 1 523 ? 3.333 43.202 37.234 1.00 20.27 523 VAL A CA 1
ATOM 4006 C C . VAL A 1 523 ? 1.888 42.952 37.660 1.00 16.95 523 VAL A C 1
ATOM 4007 O O . VAL A 1 523 ? 1.018 43.774 37.347 1.00 22.43 523 VAL A O 1
ATOM 4011 N N . ASN A 1 524 ? 1.638 41.877 38.384 1.00 17.59 524 ASN A N 1
ATOM 4012 C CA . ASN A 1 524 ? 0.288 41.615 38.860 1.00 17.00 524 ASN A CA 1
ATOM 4013 C C . ASN A 1 524 ? 0.205 41.989 40.340 1.00 17.46 524 ASN A C 1
ATOM 4014 O O . ASN A 1 524 ? 1.155 41.702 41.068 1.00 19.11 524 ASN A O 1
ATOM 4019 N N . SER A 1 525 ? -0.890 42.634 40.713 1.00 17.82 525 SER A N 1
ATOM 4020 C CA . SER A 1 525 ? -1.211 42.897 42.109 1.00 19.54 525 SER A CA 1
ATOM 4021 C C . SER A 1 525 ? -1.102 41.587 42.881 1.00 19.15 525 SER A C 1
ATOM 4022 O O . SER A 1 525 ? -1.568 40.541 42.398 1.00 17.68 525 SER A O 1
ATOM 4025 N N . LYS A 1 526 ? -0.492 41.539 44.055 1.00 17.71 526 LYS A N 1
ATOM 4026 C CA . LYS A 1 526 ? -0.329 40.319 44.821 1.00 18.77 526 LYS A CA 1
ATOM 4027 C C . LYS A 1 526 ? -0.757 40.445 46.282 1.00 20.76 526 LYS A C 1
ATOM 4028 O O . LYS A 1 526 ? -0.339 41.416 46.905 1.00 21.91 526 LYS A O 1
ATOM 4034 N N . LEU A 1 527 ? -1.565 39.490 46.757 1.00 21.14 527 LEU A N 1
ATOM 4035 C CA . LEU A 1 527 ? -2.043 39.297 48.095 1.00 21.04 527 LEU A CA 1
ATOM 4036 C C . LEU A 1 527 ? -1.642 37.910 48.596 1.00 23.72 527 LEU A C 1
ATOM 4037 O O . LEU A 1 527 ? -1.659 36.944 47.828 1.00 21.63 527 LEU A O 1
ATOM 4042 N N . SER A 1 528 ? -1.296 37.822 49.870 1.00 24.25 528 SER A N 1
ATOM 4043 C CA . SER A 1 528 ? -0.822 36.570 50.461 1.00 24.55 528 SER A CA 1
ATOM 4044 C C . SER A 1 528 ? -1.532 36.294 51.783 1.00 25.14 528 SER A C 1
ATOM 4045 O O . SER A 1 528 ? -1.786 37.171 52.613 1.00 28.13 528 SER A O 1
ATOM 4048 N N . LEU A 1 529 ? -1.899 35.039 52.008 1.00 23.93 529 LEU A N 1
ATOM 4049 C CA . LEU A 1 529 ? -2.408 34.555 53.288 1.00 21.80 529 LEU A CA 1
ATOM 4050 C C . LEU A 1 529 ? -1.454 33.500 53.816 1.00 23.00 529 LEU A C 1
ATOM 4051 O O . LEU A 1 529 ? -0.939 32.652 53.086 1.00 26.09 529 LEU A O 1
ATOM 4056 N N . PHE A 1 530 ? -1.182 33.516 55.122 1.00 23.84 530 PHE A N 1
ATOM 4057 C CA . PHE A 1 530 ? -0.170 32.583 55.610 1.00 26.24 530 PHE A CA 1
ATOM 4058 C C . PHE A 1 530 ? -0.753 31.366 56.314 1.00 24.42 530 PHE A C 1
ATOM 4059 O O . PHE A 1 530 ? -1.677 31.506 57.102 1.00 29.26 530 PHE A O 1
ATOM 4067 N N . PHE A 1 531 ? -0.212 30.208 55.976 1.00 25.60 531 PHE A N 1
ATOM 4068 C CA . PHE A 1 531 ? -0.578 28.917 56.524 1.00 30.08 531 PHE A CA 1
ATOM 4069 C C . PHE A 1 531 ? 0.072 28.721 57.895 1.00 31.94 531 PHE A C 1
ATOM 4070 O O . PHE A 1 531 ? 1.155 29.259 58.138 1.00 31.22 531 PHE A O 1
ATOM 4078 N N . GLU A 1 532 ? -0.574 27.946 58.749 1.00 32.87 532 GLU A N 1
ATOM 4079 C CA . GLU A 1 532 ? 0.058 27.537 60.008 1.00 35.48 532 GLU A CA 1
ATOM 4080 C C . GLU A 1 532 ? 0.295 26.039 59.905 1.00 36.57 532 GLU A C 1
ATOM 4081 O O . GLU A 1 532 ? -0.701 25.324 59.774 1.00 34.24 532 GLU A O 1
ATOM 4087 N N . ILE A 1 533 ? 1.538 25.556 59.924 1.00 38.86 533 ILE A N 1
ATOM 4088 C CA . ILE A 1 533 ? 1.687 24.099 59.886 1.00 40.67 533 ILE A CA 1
ATOM 4089 C C . ILE A 1 533 ? 1.793 23.545 61.308 1.00 40.17 533 ILE A C 1
ATOM 4090 O O . ILE A 1 533 ? 2.685 23.974 62.044 1.00 39.61 533 ILE A O 1
ATOM 4095 N N . LYS A 1 534 ? 0.911 22.617 61.685 1.00 38.75 534 LYS A N 1
ATOM 4096 C CA . LYS A 1 534 ? 0.968 22.033 63.026 1.00 38.70 534 LYS A CA 1
ATOM 4097 C C . LYS A 1 534 ? 0.294 20.669 63.098 1.00 39.60 534 LYS A C 1
ATOM 4098 O O . LYS A 1 534 ? -0.538 20.286 62.272 1.00 35.94 534 LYS A O 1
ATOM 4104 N N . SER A 1 535 ? 0.640 19.892 64.129 1.00 40.37 535 SER A N 1
ATOM 4105 C CA . SER A 1 535 ? -0.018 18.596 64.300 1.00 40.55 535 SER A CA 1
ATOM 4106 C C . SER A 1 535 ? -1.532 18.719 64.365 1.00 41.02 535 SER A C 1
ATOM 4107 O O . SER A 1 535 ? -2.240 17.799 63.888 1.00 42.73 535 SER A O 1
ATOM 4113 N N . GLY B 1 1 ? -50.862 2.687 32.806 1.00 37.14 1 GLY B N 1
ATOM 4114 C CA . GLY B 1 1 ? -49.573 2.300 33.332 1.00 32.06 1 GLY B CA 1
ATOM 4115 C C . GLY B 1 1 ? -49.128 3.250 34.431 1.00 32.57 1 GLY B C 1
ATOM 4116 O O . GLY B 1 1 ? -49.624 4.379 34.445 1.00 32.36 1 GLY B O 1
ATOM 4117 N N . ALA B 1 2 ? -48.245 2.775 35.289 1.00 33.18 2 ALA B N 1
ATOM 4118 C CA . ALA B 1 2 ? -47.647 3.553 36.355 1.00 34.89 2 ALA B CA 1
ATOM 4119 C C . ALA B 1 2 ? -47.158 4.901 35.844 1.00 35.98 2 ALA B C 1
ATOM 4120 O O . ALA B 1 2 ? -47.252 5.915 36.537 1.00 33.45 2 ALA B O 1
ATOM 4122 N N . ASP B 1 3 ? -46.634 4.908 34.620 1.00 37.78 3 ASP B N 1
ATOM 4123 C CA . ASP B 1 3 ? -46.072 6.115 34.022 1.00 39.09 3 ASP B CA 1
ATOM 4124 C C . ASP B 1 3 ? -47.082 7.223 33.846 1.00 37.83 3 ASP B C 1
ATOM 4125 O O . ASP B 1 3 ? -46.721 8.395 33.733 1.00 37.13 3 ASP B O 1
ATOM 4130 N N . ASP B 1 4 ? -48.358 6.859 33.818 1.00 37.83 4 ASP B N 1
ATOM 4131 C CA . ASP B 1 4 ? -49.426 7.843 33.718 1.00 38.57 4 ASP B CA 1
ATOM 4132 C C . ASP B 1 4 ? -49.620 8.559 35.046 1.00 35.89 4 ASP B C 1
ATOM 4133 O O . ASP B 1 4 ? -50.258 9.606 35.166 1.00 35.51 4 ASP B O 1
ATOM 4138 N N . VAL B 1 5 ? -49.078 7.961 36.131 1.00 31.75 5 VAL B N 1
ATOM 4139 C CA . VAL B 1 5 ? -49.391 8.522 37.445 1.00 26.97 5 VAL B CA 1
ATOM 4140 C C . VAL B 1 5 ? -48.212 8.543 38.411 1.00 26.75 5 VAL B C 1
ATOM 4141 O O . VAL B 1 5 ? -48.413 9.177 39.471 1.00 30.05 5 VAL B O 1
ATOM 4145 N N . VAL B 1 6 ? -47.059 7.963 38.134 1.00 26.33 6 VAL B N 1
ATOM 4146 C CA . VAL B 1 6 ? -45.886 8.039 38.993 1.00 27.52 6 VAL B CA 1
ATOM 4147 C C . VAL B 1 6 ? -44.799 8.949 38.440 1.00 29.90 6 VAL B C 1
ATOM 4148 O O . VAL B 1 6 ? -44.468 8.831 37.258 1.00 30.01 6 VAL B O 1
ATOM 4152 N N . ASP B 1 7 ? -44.211 9.815 39.268 1.00 29.49 7 ASP B N 1
ATOM 4153 C CA . ASP B 1 7 ? -43.028 10.585 38.864 1.00 28.34 7 ASP B CA 1
ATOM 4154 C C . ASP B 1 7 ? -41.741 9.937 39.331 1.00 28.17 7 ASP B C 1
ATOM 4155 O O . ASP B 1 7 ? -41.369 9.988 40.504 1.00 25.01 7 ASP B O 1
ATOM 4160 N N . SER B 1 8 ? -40.970 9.274 38.457 1.00 29.32 8 SER B N 1
ATOM 4161 C CA . SER B 1 8 ? -39.768 8.570 38.861 1.00 30.66 8 SER B CA 1
ATOM 4162 C C . SER B 1 8 ? -38.677 9.480 39.391 1.00 27.05 8 SER B C 1
ATOM 4163 O O . SER B 1 8 ? -37.780 9.087 40.126 1.00 28.18 8 SER B O 1
ATOM 4166 N N . SER B 1 9 ? -38.754 10.749 38.947 1.00 26.08 9 SER B N 1
ATOM 4167 C CA . SER B 1 9 ? -37.695 11.671 39.326 1.00 25.84 9 SER B CA 1
ATOM 4168 C C . SER B 1 9 ? -37.788 12.028 40.805 1.00 22.27 9 SER B C 1
ATOM 4169 O O . SER B 1 9 ? -36.843 12.545 41.381 1.00 23.98 9 SER B O 1
ATOM 4172 N N . LYS B 1 10 ? -38.988 11.732 41.339 1.00 21.54 10 LYS B N 1
ATOM 4173 C CA . LYS B 1 10 ? -39.252 12.082 42.723 1.00 19.92 10 LYS B CA 1
ATOM 4174 C C . LYS B 1 10 ? -39.483 10.824 43.568 1.00 17.82 10 LYS B C 1
ATOM 4175 O O . LYS B 1 10 ? -39.837 10.912 44.742 1.00 16.79 10 LYS B O 1
ATOM 4183 N N . SER B 1 11 ? -39.291 9.665 42.965 1.00 17.29 11 SER B N 1
ATOM 4184 C CA . SER B 1 11 ? -39.516 8.367 43.611 1.00 15.50 11 SER B CA 1
ATOM 4185 C C . SER B 1 11 ? -38.186 7.699 43.890 1.00 16.52 11 SER B C 1
ATOM 4186 O O . SER B 1 11 ? -37.288 7.781 43.065 1.00 19.38 11 SER B O 1
ATOM 4189 N N . PHE B 1 12 ? -38.038 7.021 45.008 1.00 16.52 12 PHE B N 1
ATOM 4190 C CA . PHE B 1 12 ? -36.709 6.557 45.404 1.00 16.38 12 PHE B CA 1
ATOM 4191 C C . PHE B 1 12 ? -36.849 5.622 46.593 1.00 18.28 12 PHE B C 1
ATOM 4192 O O . PHE B 1 12 ? -37.865 5.635 47.277 1.00 15.40 12 PHE B O 1
ATOM 4200 N N . VAL B 1 13 ? -35.796 4.830 46.801 1.00 17.68 13 VAL B N 1
ATOM 4201 C CA . VAL B 1 13 ? -35.719 4.009 48.003 1.00 16.89 13 VAL B CA 1
ATOM 4202 C C . VAL B 1 13 ? -34.640 4.573 48.922 1.00 17.89 13 VAL B C 1
ATOM 4203 O O . VAL B 1 13 ? -33.507 4.847 48.504 1.00 19.14 13 VAL B O 1
ATOM 4207 N N . MET B 1 14 ? -34.951 4.777 50.195 1.00 16.15 14 MET B N 1
ATOM 4208 C CA . MET B 1 14 ? -34.021 5.329 51.155 1.00 16.22 14 MET B CA 1
ATOM 4209 C C . MET B 1 14 ? -34.011 4.505 52.443 1.00 16.34 14 MET B C 1
ATOM 4210 O O . MET B 1 14 ? -35.030 3.973 52.914 1.00 17.37 14 MET B O 1
ATOM 4215 N N . GLU B 1 15 ? -32.815 4.451 53.030 1.00 15.46 15 GLU B N 1
ATOM 4216 C CA . GLU B 1 15 ? -32.655 3.851 54.341 1.00 16.03 15 GLU B CA 1
ATOM 4217 C C . GLU B 1 15 ? -33.007 4.860 55.428 1.00 16.97 15 GLU B C 1
ATOM 4218 O O . GLU B 1 15 ? -32.673 6.041 55.391 1.00 18.20 15 GLU B O 1
ATOM 4224 N N . ASN B 1 16 ? -33.740 4.364 56.433 1.00 17.33 16 ASN B N 1
ATOM 4225 C CA . ASN B 1 16 ? -34.125 5.156 57.590 1.00 17.61 16 ASN B CA 1
ATOM 4226 C C . ASN B 1 16 ? -34.822 6.447 57.152 1.00 17.42 16 ASN B C 1
ATOM 4227 O O . ASN B 1 16 ? -34.492 7.527 57.626 1.00 20.04 16 ASN B O 1
ATOM 4232 N N . PHE B 1 17 ? -35.742 6.221 56.232 1.00 16.02 17 PHE B N 1
ATOM 4233 C CA . PHE B 1 17 ? -36.585 7.290 55.715 1.00 16.91 17 PHE B CA 1
ATOM 4234 C C . PHE B 1 17 ? -37.371 7.928 56.873 1.00 17.09 17 PHE B C 1
ATOM 4235 O O . PHE B 1 17 ? -38.151 7.235 57.519 1.00 18.69 17 PHE B O 1
ATOM 4243 N N . SER B 1 18 ? -37.136 9.221 57.035 1.00 15.30 18 SER B N 1
ATOM 4244 C CA . SER B 1 18 ? -37.768 9.983 58.110 1.00 16.25 18 SER B CA 1
ATOM 4245 C C . SER B 1 18 ? -38.630 11.123 57.567 1.00 14.77 18 SER B C 1
ATOM 4246 O O . SER B 1 18 ? -38.421 11.661 56.499 1.00 17.81 18 SER B O 1
ATOM 4249 N N . SER B 1 19 ? -39.597 11.476 58.416 1.00 15.90 19 SER B N 1
ATOM 4250 C CA . SER B 1 19 ? -40.486 12.612 58.151 1.00 16.73 19 SER B CA 1
ATOM 4251 C C . SER B 1 19 ? -41.085 13.105 59.459 1.00 16.65 19 SER B C 1
ATOM 4252 O O . SER B 1 19 ? -40.851 12.550 60.519 1.00 17.26 19 SER B O 1
ATOM 4255 N N . TYR B 1 20 ? -41.852 14.187 59.366 1.00 16.11 20 TYR B N 1
ATOM 4256 C CA . TYR B 1 20 ? -42.392 14.871 60.524 1.00 15.83 20 TYR B CA 1
ATOM 4257 C C . TYR B 1 20 ? -43.908 14.821 60.572 1.00 17.18 20 TYR B C 1
ATOM 4258 O O . TYR B 1 20 ? -44.567 14.782 59.532 1.00 15.97 20 TYR B O 1
ATOM 4267 N N . HIS B 1 21 ? -44.414 14.824 61.794 1.00 15.80 21 HIS B N 1
ATOM 4268 C CA . HIS B 1 21 ? -45.867 14.849 62.017 1.00 15.29 21 HIS B CA 1
ATOM 4269 C C . HIS B 1 21 ? -46.251 15.801 63.130 1.00 16.75 21 HIS B C 1
ATOM 4270 O O . HIS B 1 21 ? -45.773 15.706 64.264 1.00 16.84 21 HIS B O 1
ATOM 4277 N N . GLY B 1 22 ? -47.169 16.716 62.814 1.00 16.95 22 GLY B N 1
ATOM 4278 C CA . GLY B 1 22 ? -47.627 17.689 63.792 1.00 16.41 22 GLY B CA 1
ATOM 4279 C C . GLY B 1 22 ? -48.604 17.023 64.740 1.00 15.92 22 GLY B C 1
ATOM 4280 O O . GLY B 1 22 ? -49.520 16.317 64.352 1.00 16.79 22 GLY B O 1
ATOM 4281 N N . THR B 1 23 ? -48.370 17.276 66.029 1.00 17.50 23 THR B N 1
ATOM 4282 C CA . THR B 1 23 ? -49.117 16.570 67.075 1.00 17.79 23 THR B CA 1
ATOM 4283 C C . THR B 1 23 ? -49.792 17.542 68.032 1.00 16.99 23 THR B C 1
ATOM 4284 O O . THR B 1 23 ? -49.180 18.546 68.416 1.00 16.14 23 THR B O 1
ATOM 4288 N N . LYS B 1 24 ? -51.028 17.272 68.388 1.00 17.61 24 LYS B N 1
ATOM 4289 C CA . LYS B 1 24 ? -51.858 18.168 69.185 1.00 19.37 24 LYS B CA 1
ATOM 4290 C C . LYS B 1 24 ? -51.521 18.019 70.674 1.00 22.66 24 LYS B C 1
ATOM 4291 O O . LYS B 1 24 ? -51.010 16.957 71.046 1.00 20.60 24 LYS B O 1
ATOM 4297 N N . PRO B 1 25 ? -51.840 19.027 71.468 1.00 20.87 25 PRO B N 1
ATOM 4298 C CA . PRO B 1 25 ? -51.658 18.915 72.924 1.00 20.73 25 PRO B CA 1
ATOM 4299 C C . PRO B 1 25 ? -52.344 17.671 73.454 1.00 21.09 25 PRO B C 1
ATOM 4300 O O . PRO B 1 25 ? -53.462 17.355 73.082 1.00 23.31 25 PRO B O 1
ATOM 4304 N N . GLY B 1 26 ? -51.632 16.951 74.318 1.00 22.92 26 GLY B N 1
ATOM 4305 C CA . GLY B 1 26 ? -52.159 15.750 74.929 1.00 26.87 26 GLY B CA 1
ATOM 4306 C C . GLY B 1 26 ? -51.664 14.476 74.271 1.00 27.65 26 GLY B C 1
ATOM 4307 O O . GLY B 1 26 ? -51.833 13.389 74.822 1.00 26.62 26 GLY B O 1
ATOM 4308 N N . TYR B 1 27 ? -51.060 14.598 73.091 1.00 26.17 27 TYR B N 1
ATOM 4309 C CA . TYR B 1 27 ? -50.599 13.431 72.364 1.00 22.18 27 TYR B CA 1
ATOM 4310 C C . TYR B 1 27 ? -49.096 13.452 72.112 1.00 19.82 27 TYR B C 1
ATOM 4311 O O . TYR B 1 27 ? -48.585 12.489 71.521 1.00 23.75 27 TYR B O 1
ATOM 4320 N N . VAL B 1 28 ? -48.377 14.477 72.515 1.00 19.61 28 VAL B N 1
ATOM 4321 C CA . VAL B 1 28 ? -46.949 14.525 72.169 1.00 21.78 28 VAL B CA 1
ATOM 4322 C C . VAL B 1 28 ? -46.230 13.356 72.828 1.00 23.86 28 VAL B C 1
ATOM 4323 O O . VAL B 1 28 ? -45.367 12.737 72.227 1.00 26.20 28 VAL B O 1
ATOM 4327 N N . ASP B 1 29 ? -46.595 13.005 74.068 1.00 23.68 29 ASP B N 1
ATOM 4328 C CA . ASP B 1 29 ? -45.885 11.871 74.671 1.00 24.69 29 ASP B CA 1
ATOM 4329 C C . ASP B 1 29 ? -46.381 10.535 74.144 1.00 24.27 29 ASP B C 1
ATOM 4330 O O . ASP B 1 29 ? -45.598 9.614 73.857 1.00 24.67 29 ASP B O 1
ATOM 4335 N N . SER B 1 30 ? -47.697 10.378 74.045 1.00 22.07 30 SER B N 1
ATOM 4336 C CA . SER B 1 30 ? -48.283 9.092 73.706 1.00 22.98 30 SER B CA 1
ATOM 4337 C C . SER B 1 30 ? -47.944 8.691 72.277 1.00 22.53 30 SER B C 1
ATOM 4338 O O . SER B 1 30 ? -47.799 7.511 71.973 1.00 22.50 30 SER B O 1
ATOM 4341 N N . ILE B 1 31 ? -47.789 9.686 71.398 1.00 21.22 31 ILE B N 1
ATOM 4342 C CA . ILE B 1 31 ? -47.517 9.285 70.016 1.00 21.12 31 ILE B CA 1
ATOM 4343 C C . ILE B 1 31 ? -46.137 8.654 69.894 1.00 24.20 31 ILE B C 1
ATOM 4344 O O . ILE B 1 31 ? -45.877 7.866 68.983 1.00 23.20 31 ILE B O 1
ATOM 4349 N N . GLN B 1 32 ? -45.246 8.990 70.823 1.00 22.72 32 GLN B N 1
ATOM 4350 C CA . GLN B 1 32 ? -43.892 8.433 70.798 1.00 23.43 32 GLN B CA 1
ATOM 4351 C C . GLN B 1 32 ? -43.884 6.943 71.123 1.00 25.38 32 GLN B C 1
ATOM 4352 O O . GLN B 1 32 ? -42.884 6.265 70.865 1.00 25.18 32 GLN B O 1
ATOM 4358 N N . LYS B 1 33 ? -44.976 6.422 71.638 1.00 26.36 33 LYS B N 1
ATOM 4359 C CA . LYS B 1 33 ? -45.116 4.991 71.890 1.00 26.99 33 LYS B CA 1
ATOM 4360 C C . LYS B 1 33 ? -45.440 4.198 70.640 1.00 24.33 33 LYS B C 1
ATOM 4361 O O . LYS B 1 33 ? -45.383 2.969 70.608 1.00 25.40 33 LYS B O 1
ATOM 4370 N N . GLY B 1 34 ? -45.776 4.874 69.540 1.00 22.12 34 GLY B N 1
ATOM 4371 C CA . GLY B 1 34 ? -46.129 4.134 68.335 1.00 21.33 34 GLY B CA 1
ATOM 4372 C C . GLY B 1 34 ? -47.261 4.804 67.575 1.00 23.45 34 GLY B C 1
ATOM 4373 O O . GLY B 1 34 ? -48.155 5.356 68.203 1.00 23.38 34 GLY B O 1
ATOM 4374 N N . ILE B 1 35 ? -47.194 4.704 66.258 1.00 21.78 35 ILE B N 1
ATOM 4375 C CA . ILE B 1 35 ? -48.241 5.169 65.364 1.00 19.80 35 ILE B CA 1
ATOM 4376 C C . ILE B 1 35 ? -49.302 4.081 65.243 1.00 21.97 35 ILE B C 1
ATOM 4377 O O . ILE B 1 35 ? -49.059 2.918 64.922 1.00 19.48 35 ILE B O 1
ATOM 4382 N N . GLN B 1 36 ? -50.524 4.477 65.597 1.00 21.34 36 GLN B N 1
ATOM 4383 C CA . GLN B 1 36 ? -51.676 3.607 65.590 1.00 24.57 36 GLN B CA 1
ATOM 4384 C C . GLN B 1 36 ? -52.900 4.362 65.055 1.00 23.59 36 GLN B C 1
ATOM 4385 O O . GLN B 1 36 ? -53.041 5.527 65.425 1.00 22.59 36 GLN B O 1
ATOM 4396 N N . LYS B 1 37 ? -53.679 3.666 64.238 1.00 26.59 37 LYS B N 1
ATOM 4397 C CA . LYS B 1 37 ? -54.889 4.255 63.666 1.00 25.43 37 LYS B CA 1
ATOM 4398 C C . LYS B 1 37 ? -55.864 4.535 64.793 1.00 26.59 37 LYS B C 1
ATOM 4399 O O . LYS B 1 37 ? -56.146 3.604 65.549 1.00 25.92 37 LYS B O 1
ATOM 4405 N N . PRO B 1 38 ? -56.337 5.765 64.903 1.00 26.46 38 PRO B N 1
ATOM 4406 C CA . PRO B 1 38 ? -57.349 6.091 65.903 1.00 29.26 38 PRO B CA 1
ATOM 4407 C C . PRO B 1 38 ? -58.570 5.179 65.782 1.00 31.04 38 PRO B C 1
ATOM 4408 O O . PRO B 1 38 ? -58.889 4.654 64.711 1.00 31.99 38 PRO B O 1
ATOM 4412 N N . LYS B 1 39 ? -59.241 5.016 66.907 1.00 33.47 39 LYS B N 1
ATOM 4413 C CA . LYS B 1 39 ? -60.410 4.170 67.041 1.00 37.54 39 LYS B CA 1
ATOM 4414 C C . LYS B 1 39 ? -61.565 4.683 66.192 1.00 41.57 39 LYS B C 1
ATOM 4415 O O . LYS B 1 39 ? -62.374 3.926 65.650 1.00 49.78 39 LYS B O 1
ATOM 4418 N N . SER B 1 40 ? -61.656 6.014 66.067 1.00 42.96 40 SER B N 1
ATOM 4419 C CA . SER B 1 40 ? -62.748 6.522 65.223 1.00 43.67 40 SER B CA 1
ATOM 4420 C C . SER B 1 40 ? -62.307 7.805 64.545 1.00 42.05 40 SER B C 1
ATOM 4421 O O . SER B 1 40 ? -61.141 8.174 64.673 1.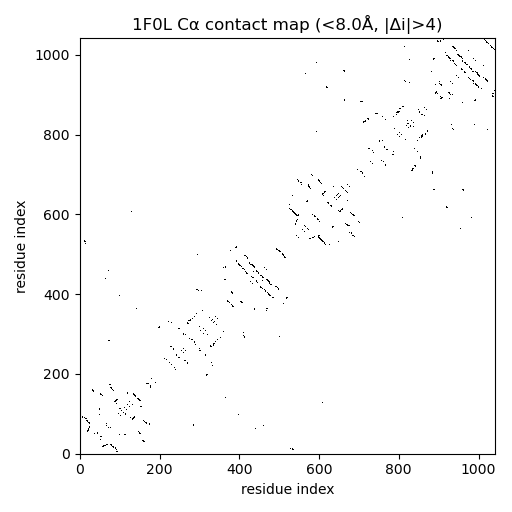00 46.55 40 SER B O 1
ATOM 4424 N N . GLY B 1 41 ? -63.217 8.479 63.850 1.00 40.14 41 GLY B N 1
ATOM 4425 C CA . GLY B 1 41 ? -62.842 9.716 63.179 1.00 36.91 41 GLY B CA 1
ATOM 4426 C C . GLY B 1 41 ? -62.423 9.473 61.750 1.00 33.96 41 GLY B C 1
ATOM 4427 O O . GLY B 1 41 ? -62.649 8.411 61.182 1.00 39.63 41 GLY B O 1
ATOM 4428 N N . THR B 1 42 ? -61.793 10.454 61.108 1.00 30.96 42 THR B N 1
ATOM 4429 C CA . THR B 1 42 ? -61.559 10.300 59.673 1.00 27.51 42 THR B CA 1
ATOM 4430 C C . THR B 1 42 ? -60.266 9.539 59.379 1.00 27.93 42 THR B C 1
ATOM 4431 O O . THR B 1 42 ? -60.058 9.215 58.213 1.00 29.62 42 THR B O 1
ATOM 4435 N N . GLN B 1 43 ? -59.485 9.292 60.416 1.00 27.52 43 GLN B N 1
ATOM 4436 C CA . GLN B 1 43 ? -58.285 8.471 60.334 1.00 29.12 43 GLN B CA 1
ATOM 4437 C C . GLN B 1 43 ? -57.453 8.827 59.105 1.00 24.55 43 GLN B C 1
ATOM 4438 O O . GLN B 1 43 ? -57.131 7.943 58.306 1.00 21.17 43 GLN B O 1
ATOM 4444 N N . GLY B 1 44 ? -57.164 10.108 58.931 1.00 24.74 44 GLY B N 1
ATOM 4445 C CA . GLY B 1 44 ? -56.399 10.610 57.799 1.00 24.78 44 GLY B CA 1
ATOM 4446 C C . GLY B 1 44 ? -57.191 11.225 56.676 1.00 23.59 44 GLY B C 1
ATOM 4447 O O . GLY B 1 44 ? -56.692 12.077 55.941 1.00 23.09 44 GLY B O 1
ATOM 4448 N N . ASN B 1 45 ? -58.455 10.838 56.453 1.00 23.89 45 ASN B N 1
ATOM 4449 C CA . ASN B 1 45 ? -59.200 11.454 55.359 1.00 23.38 45 ASN B CA 1
ATOM 4450 C C . ASN B 1 45 ? -60.708 11.151 55.368 1.00 21.21 45 ASN B C 1
ATOM 4451 O O . ASN B 1 45 ? -61.197 10.054 55.597 1.00 23.19 45 ASN B O 1
ATOM 4456 N N . TYR B 1 46 ? -61.446 12.213 55.050 1.00 17.91 46 TYR B N 1
ATOM 4457 C CA . TYR B 1 46 ? -62.815 12.165 54.580 1.00 19.42 46 TYR B CA 1
ATOM 4458 C C . TYR B 1 46 ? -63.081 11.035 53.603 1.00 20.30 46 TYR B C 1
ATOM 4459 O O . TYR B 1 46 ? -64.157 10.443 53.570 1.00 20.61 46 TYR B O 1
ATOM 4468 N N . ASP B 1 47 ? -62.103 10.776 52.735 1.00 20.17 47 ASP B N 1
ATOM 4469 C CA . ASP B 1 47 ? -62.246 9.802 51.660 1.00 20.84 47 ASP B CA 1
ATOM 4470 C C . ASP B 1 47 ? -61.527 8.505 52.021 1.00 20.48 47 ASP B C 1
ATOM 4471 O O . ASP B 1 47 ? -60.316 8.570 52.289 1.00 19.20 47 ASP B O 1
ATOM 4476 N N . ASP B 1 48 ? -62.250 7.398 52.021 1.00 20.33 48 ASP B N 1
ATOM 4477 C CA . ASP B 1 48 ? -61.715 6.126 52.454 1.00 21.19 48 ASP B CA 1
ATOM 4478 C C . ASP B 1 48 ? -60.443 5.762 51.678 1.00 19.19 48 ASP B C 1
ATOM 4479 O O . ASP B 1 48 ? -59.592 5.118 52.273 1.00 18.17 48 ASP B O 1
ATOM 4484 N N . ASP B 1 49 ? -60.377 6.160 50.403 1.00 19.68 49 ASP B N 1
ATOM 4485 C CA . ASP B 1 49 ? -59.180 5.858 49.617 1.00 20.98 49 ASP B CA 1
ATOM 4486 C C . ASP B 1 49 ? -57.917 6.465 50.207 1.00 19.15 49 ASP B C 1
ATOM 4487 O O . ASP B 1 49 ? -56.805 5.946 49.951 1.00 17.39 49 ASP B O 1
ATOM 4492 N N . TRP B 1 50 ? -58.025 7.566 50.942 1.00 17.41 50 TRP B N 1
ATOM 4493 C CA . TRP B 1 50 ? -56.882 8.359 51.379 1.00 17.59 50 TRP B CA 1
ATOM 4494 C C . TRP B 1 50 ? -56.665 8.286 52.890 1.00 17.54 50 TRP B C 1
ATOM 4495 O O . TRP B 1 50 ? -55.861 9.005 53.488 1.00 17.08 50 TRP B O 1
ATOM 4506 N N . LYS B 1 51 ? -57.367 7.334 53.506 1.00 19.68 51 LYS B N 1
ATOM 4507 C CA . LYS B 1 51 ? -57.159 7.060 54.926 1.00 18.07 51 LYS B CA 1
ATOM 4508 C C . LYS B 1 51 ? -55.758 6.482 55.149 1.00 17.76 51 LYS B C 1
ATOM 4509 O O . LYS B 1 51 ? -55.359 5.497 54.519 1.00 22.90 51 LYS B O 1
ATOM 4521 N N . GLY B 1 52 ? -55.035 7.146 56.039 1.00 18.29 52 GLY B N 1
ATOM 4522 C CA . GLY B 1 52 ? -53.654 6.783 56.333 1.00 18.25 52 GLY B CA 1
ATOM 4523 C C . GLY B 1 52 ? -53.075 7.750 57.342 1.00 17.64 52 GLY B C 1
ATOM 4524 O O . GLY B 1 52 ? -53.799 8.631 57.802 1.00 18.43 52 GLY B O 1
ATOM 4525 N N . PHE B 1 53 ? -51.794 7.561 57.664 1.00 15.62 53 PHE B N 1
ATOM 4526 C CA . PHE B 1 53 ? -51.060 8.418 58.565 1.00 15.22 53 PHE B CA 1
ATOM 4527 C C . PHE B 1 53 ? -50.233 9.392 57.736 1.00 14.76 53 PHE B C 1
ATOM 4528 O O . PHE B 1 53 ? -49.508 8.973 56.815 1.00 18.15 53 PHE B O 1
ATOM 4536 N N . TYR B 1 54 ? -50.394 10.670 58.011 1.00 12.54 54 TYR B N 1
ATOM 4537 C CA . TYR B 1 54 ? -49.828 11.723 57.177 1.00 13.43 54 TYR B CA 1
ATOM 4538 C C . TYR B 1 54 ? -48.613 12.358 57.816 1.00 13.77 54 TYR B C 1
ATOM 4539 O O . TYR B 1 54 ? -48.551 12.654 59.019 1.00 17.12 54 TYR B O 1
ATOM 4548 N N . SER B 1 55 ? -47.570 12.585 57.021 1.00 14.87 55 SER B N 1
ATOM 4549 C CA . SER B 1 55 ? -46.377 13.278 57.471 1.00 14.73 55 SER B CA 1
ATOM 4550 C C . SER B 1 55 ? -45.857 14.189 56.366 1.00 15.16 55 SER B C 1
ATOM 4551 O O . SER B 1 55 ? -46.482 14.232 55.306 1.00 16.64 55 SER B O 1
ATOM 4554 N N . THR B 1 56 ? -44.770 14.887 56.650 1.00 16.39 56 THR B N 1
ATOM 4555 C CA . THR B 1 56 ? -44.214 15.822 55.659 1.00 14.29 56 THR B CA 1
ATOM 4556 C C . THR B 1 56 ? -42.710 15.909 55.860 1.00 16.79 56 THR B C 1
ATOM 4557 O O . THR B 1 56 ? -42.200 15.670 56.955 1.00 16.51 56 THR B O 1
ATOM 4561 N N . ASP B 1 57 ? -41.986 16.304 54.807 1.00 13.85 57 ASP B N 1
ATOM 4562 C CA . ASP B 1 57 ? -40.538 16.442 54.951 1.00 16.16 57 ASP B CA 1
ATOM 4563 C C . ASP B 1 57 ? -40.127 17.659 55.766 1.00 18.19 57 ASP B C 1
ATOM 4564 O O . ASP B 1 57 ? -38.968 17.741 56.198 1.00 20.37 57 ASP B O 1
ATOM 4569 N N . ASN B 1 58 ? -41.063 18.592 55.981 1.00 17.28 58 ASN B N 1
ATOM 4570 C CA . ASN B 1 58 ? -40.725 19.909 56.499 1.00 18.08 58 ASN B CA 1
ATOM 4571 C C . ASN B 1 58 ? -41.334 20.079 57.880 1.00 17.51 58 ASN B C 1
ATOM 4572 O O . ASN B 1 58 ? -42.543 20.081 58.080 1.00 16.32 58 ASN B O 1
ATOM 4577 N N . LYS B 1 59 ? -40.463 20.167 58.878 1.00 15.91 59 LYS B N 1
ATOM 4578 C CA . LYS B 1 59 ? -40.947 20.190 60.249 1.00 15.64 59 LYS B CA 1
ATOM 4579 C C . LYS B 1 59 ? -41.750 21.439 60.609 1.00 16.96 59 LYS B C 1
ATOM 4580 O O . LYS B 1 59 ? -42.571 21.335 61.539 1.00 16.18 59 LYS B O 1
ATOM 4586 N N . TYR B 1 60 ? -41.534 22.539 59.924 1.00 16.73 60 TYR B N 1
ATOM 4587 C CA . TYR B 1 60 ? -42.283 23.773 60.120 1.00 17.90 60 TYR B CA 1
ATOM 4588 C C . TYR B 1 60 ? -43.700 23.645 59.573 1.00 17.33 60 TYR B C 1
ATOM 4589 O O . TYR B 1 60 ? -44.685 24.127 60.137 1.00 19.36 60 TYR B O 1
ATOM 4598 N N . ASP B 1 61 ? -43.829 22.970 58.427 1.00 19.17 61 ASP B N 1
ATOM 4599 C CA . ASP B 1 61 ? -45.150 22.616 57.927 1.00 17.86 61 ASP B CA 1
ATOM 4600 C C . ASP B 1 61 ? -45.831 21.631 58.859 1.00 17.72 61 ASP B C 1
ATOM 4601 O O . ASP B 1 61 ? -47.033 21.683 59.076 1.00 17.16 61 ASP B O 1
ATOM 4606 N N . ALA B 1 62 ? -45.067 20.700 59.444 1.00 16.50 62 ALA B N 1
ATOM 4607 C CA . ALA B 1 62 ? -45.687 19.779 60.397 1.00 16.13 62 ALA B CA 1
ATOM 4608 C C . ALA B 1 62 ? -46.249 20.540 61.593 1.00 17.54 62 ALA B C 1
ATOM 4609 O O . ALA B 1 62 ? -47.341 20.292 62.121 1.00 14.37 62 ALA B O 1
ATOM 4611 N N . ALA B 1 63 ? -45.464 21.534 62.056 1.00 16.65 63 ALA B N 1
ATOM 4612 C CA . ALA B 1 63 ? -45.943 22.329 63.174 1.00 16.27 63 ALA B CA 1
ATOM 4613 C C . ALA B 1 63 ? -47.291 22.998 62.891 1.00 17.17 63 ALA B C 1
ATOM 4614 O O . ALA B 1 63 ? -47.995 23.275 63.861 1.00 17.43 63 ALA B O 1
ATOM 4616 N N . GLY B 1 64 ? -47.618 23.203 61.622 1.00 18.05 64 GLY B N 1
ATOM 4617 C CA . GLY B 1 64 ? -48.894 23.775 61.221 1.00 20.21 64 GLY B CA 1
ATOM 4618 C C . GLY B 1 64 ? -50.119 22.950 61.576 1.00 22.20 64 GLY B C 1
ATOM 4619 O O . GLY B 1 64 ? -51.249 23.469 61.513 1.00 24.25 64 GLY B O 1
ATOM 4620 N N . TYR B 1 65 ? -49.951 21.700 61.975 1.00 16.17 65 TYR B N 1
ATOM 4621 C CA . TYR B 1 65 ? -50.991 20.774 62.359 1.00 14.42 65 TYR B CA 1
ATOM 4622 C C . TYR B 1 65 ? -51.015 20.559 63.881 1.00 19.38 65 TYR B C 1
ATOM 4623 O O . TYR B 1 65 ? -51.652 19.600 64.301 1.00 22.89 65 TYR B O 1
ATOM 4632 N N . SER B 1 66 ? -50.329 21.400 64.646 1.00 17.75 66 SER B N 1
ATOM 4633 C CA . SER B 1 66 ? -50.213 21.117 66.077 1.00 18.59 66 SER B CA 1
ATOM 4634 C C . SER B 1 66 ? -51.225 21.792 66.983 1.00 19.93 66 SER B C 1
ATOM 4635 O O . SER B 1 66 ? -51.193 21.532 68.204 1.00 16.68 66 SER B O 1
ATOM 4638 N N . VAL B 1 67 ? -52.094 22.661 66.461 1.00 17.26 67 VAL B N 1
ATOM 4639 C CA . VAL B 1 67 ? -52.947 23.409 67.388 1.00 16.88 67 VAL B CA 1
ATOM 4640 C C . VAL B 1 67 ? -54.252 22.709 67.718 1.00 18.49 67 VAL B C 1
ATOM 4641 O O . VAL B 1 67 ? -54.925 22.154 66.836 1.00 17.96 67 VAL B O 1
ATOM 4645 N N . ASP B 1 68 ? -54.605 22.768 69.000 1.00 20.65 68 ASP B N 1
ATOM 4646 C CA . ASP B 1 68 ? -55.825 22.244 69.600 1.00 21.54 68 ASP B CA 1
ATOM 4647 C C . ASP B 1 68 ? -57.019 22.459 68.666 1.00 20.92 68 ASP B C 1
ATOM 4648 O O . ASP B 1 68 ? -57.301 23.610 68.352 1.00 21.47 68 ASP B O 1
ATOM 4653 N N . ASN B 1 69 ? -57.668 21.394 68.244 1.00 21.03 69 ASN B N 1
ATOM 4654 C CA . ASN B 1 69 ? -58.780 21.439 67.307 1.00 23.77 69 ASN B CA 1
ATOM 4655 C C . ASN B 1 69 ? -59.996 22.135 67.910 1.00 20.95 69 ASN B C 1
ATOM 4656 O O . ASN B 1 69 ? -60.860 22.623 67.185 1.00 24.38 69 ASN B O 1
ATOM 4661 N N . GLU B 1 70 ? -60.081 22.202 69.240 1.00 20.90 70 GLU B N 1
ATOM 4662 C CA . GLU B 1 70 ? -61.241 22.824 69.880 1.00 21.76 70 GLU B CA 1
ATOM 4663 C C . GLU B 1 70 ? -61.089 24.347 69.912 1.00 20.38 70 GLU B C 1
ATOM 4664 O O . GLU B 1 70 ? -62.077 25.044 70.097 1.00 23.59 70 GLU B O 1
ATOM 4670 N N . ASN B 1 71 ? -59.880 24.840 69.759 1.00 20.39 71 ASN B N 1
ATOM 4671 C CA . ASN B 1 71 ? -59.559 26.253 69.804 1.00 20.59 71 ASN B CA 1
ATOM 4672 C C . ASN B 1 71 ? -58.453 26.522 68.781 1.00 18.78 71 ASN B C 1
ATOM 4673 O O . ASN B 1 71 ? -57.346 26.800 69.143 1.00 20.33 71 ASN B O 1
ATOM 4678 N N . PRO B 1 72 ? -58.830 26.389 67.514 1.00 20.62 72 PRO B N 1
ATOM 4679 C CA . PRO B 1 72 ? -57.827 26.470 66.445 1.00 21.82 72 PRO B CA 1
ATOM 4680 C C . PRO B 1 72 ? -57.166 27.819 66.279 1.00 23.79 72 PRO B C 1
ATOM 4681 O O . PRO B 1 72 ? -56.017 27.903 65.840 1.00 24.47 72 PRO B O 1
ATOM 4685 N N . LEU B 1 73 ? -57.866 28.902 66.614 1.00 22.81 73 LEU B N 1
ATOM 4686 C CA . LEU B 1 73 ? -57.220 30.197 66.432 1.00 23.35 73 LEU B CA 1
ATOM 4687 C C . LEU B 1 73 ? -56.331 30.631 67.584 1.00 22.17 73 LEU B C 1
ATOM 4688 O O . LEU B 1 73 ? -55.329 31.340 67.391 1.00 26.65 73 LEU B O 1
ATOM 4693 N N . SER B 1 74 ? -56.631 30.292 68.824 1.00 22.36 74 SER B N 1
ATOM 4694 C CA . SER B 1 74 ? -55.913 30.797 69.979 1.00 23.09 74 SER B CA 1
ATOM 4695 C C . SER B 1 74 ? -55.440 29.710 70.928 1.00 22.95 74 SER B C 1
ATOM 4696 O O . SER B 1 74 ? -54.835 30.001 71.974 1.00 26.92 74 SER B O 1
ATOM 4699 N N . GLY B 1 75 ? -55.675 28.452 70.588 1.00 23.18 75 GLY B N 1
ATOM 4700 C CA . GLY B 1 75 ? -55.391 27.287 71.388 1.00 23.28 75 GLY B CA 1
ATOM 4701 C C . GLY B 1 75 ? -53.890 27.004 71.467 1.00 21.90 75 GLY B C 1
ATOM 4702 O O . GLY B 1 75 ? -53.115 27.578 70.719 1.00 22.45 75 GLY B O 1
ATOM 4703 N N . LYS B 1 76 ? -53.555 26.118 72.389 1.00 21.90 76 LYS B N 1
ATOM 4704 C CA . LYS B 1 76 ? -52.204 25.655 72.567 1.00 23.27 76 LYS B CA 1
ATOM 4705 C C . LYS B 1 76 ? -51.799 24.735 71.403 1.00 19.52 76 LYS B C 1
ATOM 4706 O O . LYS B 1 76 ? -52.636 24.000 70.897 1.00 20.39 76 LYS B O 1
ATOM 4712 N N . ALA B 1 77 ? -50.531 24.850 71.082 1.00 21.05 77 ALA B N 1
ATOM 4713 C CA . ALA B 1 77 ? -49.797 24.028 70.132 1.00 19.14 77 ALA B CA 1
ATOM 4714 C C . ALA B 1 77 ? -49.100 22.883 70.864 1.00 20.26 77 ALA B C 1
ATOM 4715 O O . ALA B 1 77 ? -48.515 23.107 71.926 1.00 22.35 77 ALA B O 1
ATOM 4717 N N . GLY B 1 78 ? -49.194 21.688 70.296 1.00 20.10 78 GLY B N 1
ATOM 4718 C CA . GLY B 1 78 ? -48.658 20.485 70.904 1.00 22.83 78 GLY B CA 1
ATOM 4719 C C . GLY B 1 78 ? -47.179 20.378 70.602 1.00 21.81 78 GLY B C 1
ATOM 4720 O O . GLY B 1 78 ? -46.293 20.742 71.363 1.00 19.46 78 GLY B O 1
ATOM 4721 N N . GLY B 1 79 ? -46.876 19.870 69.410 1.00 21.52 79 GLY B N 1
ATOM 4722 C CA . GLY B 1 79 ? -45.466 19.724 69.067 1.00 21.69 79 GLY B CA 1
ATOM 4723 C C . GLY B 1 79 ? -45.329 19.061 67.700 1.00 19.46 79 GLY B C 1
ATOM 4724 O O . GLY B 1 79 ? -46.320 18.922 66.972 1.00 19.16 79 GLY B O 1
ATOM 4725 N N . VAL B 1 80 ? -44.109 18.673 67.391 1.00 17.66 80 VAL B N 1
ATOM 4726 C CA . VAL B 1 80 ? -43.715 17.940 66.197 1.00 16.70 80 VAL B CA 1
ATOM 4727 C C . VAL B 1 80 ? -42.941 16.682 66.601 1.00 18.39 80 VAL B C 1
ATOM 4728 O O . VAL B 1 80 ? -42.054 16.787 67.475 1.00 20.97 80 VAL B O 1
ATOM 4732 N N . VAL B 1 81 ? -43.311 15.563 65.999 1.00 17.32 81 VAL B N 1
ATOM 4733 C CA . VAL B 1 81 ? -42.536 14.338 66.179 1.00 17.05 81 VAL B CA 1
ATOM 4734 C C . VAL B 1 81 ? -41.939 13.915 64.841 1.00 19.45 81 VAL B C 1
ATOM 4735 O O . VAL B 1 81 ? -42.441 14.244 63.760 1.00 16.73 81 VAL B O 1
ATOM 4739 N N . LYS B 1 82 ? -40.820 13.207 64.933 1.00 18.12 82 LYS B N 1
ATOM 4740 C CA . LYS B 1 82 ? -40.089 12.711 63.770 1.00 19.42 82 LYS B CA 1
ATOM 4741 C C . LYS B 1 82 ? -40.348 11.209 63.702 1.00 18.02 82 LYS B C 1
ATOM 4742 O O . LYS B 1 82 ? -40.144 10.532 64.718 1.00 22.00 82 LYS B O 1
ATOM 4751 N N . VAL B 1 83 ? -40.821 10.732 62.576 1.00 15.41 83 VAL B N 1
ATOM 4752 C CA . VAL B 1 83 ? -41.138 9.318 62.390 1.00 17.19 83 VAL B CA 1
ATOM 4753 C C . VAL B 1 83 ? -40.181 8.704 61.365 1.00 17.55 83 VAL B C 1
ATOM 4754 O O . VAL B 1 83 ? -39.927 9.299 60.323 1.00 16.69 83 VAL B O 1
ATOM 4758 N N . THR B 1 84 ? -39.619 7.553 61.770 1.00 17.87 84 THR B N 1
ATOM 4759 C CA . THR B 1 84 ? -38.579 6.913 60.955 1.00 17.98 84 THR B CA 1
ATOM 4760 C C . THR B 1 84 ? -38.882 5.452 60.697 1.00 16.70 84 THR B C 1
ATOM 4761 O O . THR B 1 84 ? -39.223 4.665 61.573 1.00 17.98 84 THR B O 1
ATOM 4765 N N . TYR B 1 85 ? -38.788 5.035 59.419 1.00 15.74 85 TYR B N 1
ATOM 4766 C CA . TYR B 1 85 ? -38.921 3.639 59.097 1.00 16.10 85 TYR B CA 1
ATOM 4767 C C . TYR B 1 85 ? -37.545 2.976 59.145 1.00 18.03 85 TYR B C 1
ATOM 4768 O O . TYR B 1 85 ? -36.609 3.447 58.503 1.00 16.72 85 TYR B O 1
ATOM 4777 N N . PRO B 1 86 ? -37.466 1.863 59.843 1.00 21.18 86 PRO B N 1
ATOM 4778 C CA . PRO B 1 86 ? -36.179 1.154 59.813 1.00 22.32 86 PRO B CA 1
ATOM 4779 C C . PRO B 1 86 ? -36.037 0.527 58.441 1.00 21.62 86 PRO B C 1
ATOM 4780 O O . PRO B 1 86 ? -37.024 0.236 57.770 1.00 20.01 86 PRO B O 1
ATOM 4784 N N . GLY B 1 87 ? -34.778 0.337 58.026 1.00 21.19 87 GLY B N 1
ATOM 4785 C CA . GLY B 1 87 ? -34.520 -0.321 56.777 1.00 19.97 87 GLY B CA 1
ATOM 4786 C C . GLY B 1 87 ? -34.883 0.491 55.556 1.00 18.25 87 GLY B C 1
ATOM 4787 O O . GLY B 1 87 ? -34.683 1.710 55.603 1.00 18.69 87 GLY B O 1
ATOM 4788 N N . LEU B 1 88 ? -35.374 -0.171 54.527 1.00 18.50 88 LEU B N 1
ATOM 4789 C CA . LEU B 1 88 ?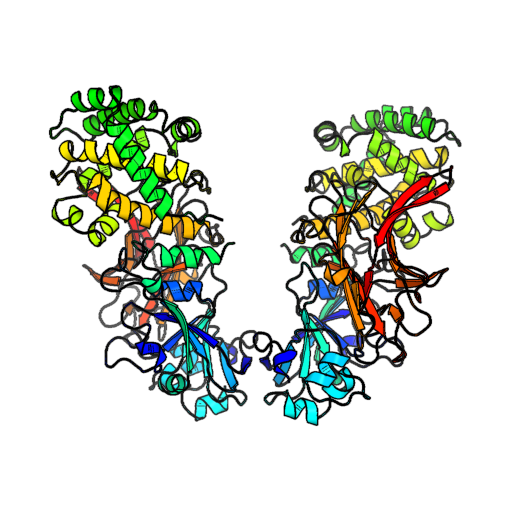 -35.525 0.512 53.247 1.00 16.94 88 LEU B CA 1
ATOM 4790 C C . LEU B 1 88 ? -37.003 0.771 52.991 1.00 17.44 88 LEU B C 1
ATOM 4791 O O . LEU B 1 88 ? -37.859 -0.080 53.182 1.00 17.71 88 LEU B O 1
ATOM 4796 N N . THR B 1 89 ? -37.273 1.996 52.547 1.00 17.42 89 THR B N 1
ATOM 4797 C CA . THR B 1 89 ? -38.618 2.447 52.240 1.00 16.57 89 THR B CA 1
ATOM 4798 C C . THR B 1 89 ? -38.674 3.057 50.852 1.00 16.93 89 THR B C 1
ATOM 4799 O O . THR B 1 89 ? -37.809 3.863 50.483 1.00 17.42 89 THR B O 1
ATOM 4803 N N . LYS B 1 90 ? -39.664 2.669 50.086 1.00 16.23 90 LYS B N 1
ATOM 4804 C CA . LYS B 1 90 ? -39.892 3.257 48.777 1.00 16.76 90 LYS B CA 1
ATOM 4805 C C . LYS B 1 90 ? -40.828 4.454 48.934 1.00 14.56 90 LYS B C 1
ATOM 4806 O O . LYS B 1 90 ? -41.947 4.268 49.460 1.00 15.60 90 LYS B O 1
ATOM 4812 N N . VAL B 1 91 ? -40.374 5.596 48.417 1.00 14.93 91 VAL B N 1
ATOM 4813 C CA . VAL B 1 91 ? -41.235 6.778 48.259 1.00 15.82 91 VAL B CA 1
ATOM 4814 C C . VAL B 1 91 ? -41.740 6.791 46.821 1.00 16.61 91 VAL B C 1
ATOM 4815 O O . VAL B 1 91 ? -40.968 6.849 45.864 1.00 15.12 91 VAL B O 1
ATOM 4819 N N . LEU B 1 92 ? -43.048 6.688 46.641 1.00 16.40 92 LEU B N 1
ATOM 4820 C CA . LEU B 1 92 ? -43.667 6.631 45.330 1.00 16.84 92 LEU B CA 1
ATOM 4821 C C . LEU B 1 92 ? -44.421 7.948 45.100 1.00 16.41 92 LEU B C 1
ATOM 4822 O O . LEU B 1 92 ? -45.481 8.106 45.692 1.00 14.62 92 LEU B O 1
ATOM 4827 N N . ALA B 1 93 ? -43.826 8.815 44.313 1.00 16.15 93 ALA B N 1
ATOM 4828 C CA . ALA B 1 93 ? -44.342 10.153 44.059 1.00 15.50 93 ALA B CA 1
ATOM 4829 C C . ALA B 1 93 ? -45.400 10.127 42.960 1.00 17.09 93 ALA B C 1
ATOM 4830 O O . ALA B 1 93 ? -45.166 9.540 41.896 1.00 20.12 93 ALA B O 1
ATOM 4832 N N . LEU B 1 94 ? -46.546 10.737 43.216 1.00 16.55 94 LEU B N 1
ATOM 4833 C CA . LEU B 1 94 ? -47.729 10.745 42.403 1.00 17.36 94 LEU B CA 1
ATOM 4834 C C . LEU B 1 94 ? -47.864 12.027 41.564 1.00 16.35 94 LEU B C 1
ATOM 4835 O O . LEU B 1 94 ? -47.632 13.127 42.063 1.00 19.36 94 LEU B O 1
ATOM 4840 N N . LYS B 1 95 ? -48.246 11.827 40.315 1.00 18.37 95 LYS B N 1
ATOM 4841 C CA . LYS B 1 95 ? -48.448 12.929 39.378 1.00 22.26 95 LYS B CA 1
ATOM 4842 C C . LYS B 1 95 ? -49.861 13.521 39.461 1.00 18.99 95 LYS B C 1
ATOM 4843 O O . LYS B 1 95 ? -50.115 14.623 38.952 1.00 20.54 95 LYS B O 1
ATOM 4849 N N . VAL B 1 96 ? -50.740 12.764 40.097 1.00 19.07 96 VAL B N 1
ATOM 4850 C CA . VAL B 1 96 ? -52.124 13.096 40.339 1.00 20.56 96 VAL B CA 1
ATOM 4851 C C . VAL B 1 96 ? -52.568 12.694 41.734 1.00 22.22 96 VAL B C 1
ATOM 4852 O O . VAL B 1 96 ? -51.968 11.791 42.331 1.00 19.17 96 VAL B O 1
ATOM 4856 N N . ASP B 1 97 ? -53.620 13.342 42.239 1.00 20.46 97 ASP B N 1
ATOM 4857 C CA . ASP B 1 97 ? -54.087 12.975 43.575 1.00 16.62 97 ASP B CA 1
ATOM 4858 C C . ASP B 1 97 ? -55.504 12.448 43.503 1.00 19.23 97 ASP B C 1
ATOM 4859 O O . ASP B 1 97 ? -56.270 12.521 44.447 1.00 20.97 97 ASP B O 1
ATOM 4864 N N . ASN B 1 98 ? -55.825 11.853 42.351 1.00 19.50 98 ASN B N 1
ATOM 4865 C CA . ASN B 1 98 ? -57.112 11.210 42.136 1.00 19.66 98 ASN B CA 1
ATOM 4866 C C . ASN B 1 98 ? -56.967 9.713 42.385 1.00 19.58 98 ASN B C 1
ATOM 4867 O O . ASN B 1 98 ? -56.350 9.033 41.570 1.00 17.95 98 ASN B O 1
ATOM 4872 N N . ALA B 1 99 ? -57.510 9.208 43.473 1.00 19.80 99 ALA B N 1
ATOM 4873 C CA . ALA B 1 99 ? -57.421 7.800 43.820 1.00 19.10 99 ALA B CA 1
ATOM 4874 C C . ALA B 1 99 ? -57.998 6.904 42.726 1.00 21.41 99 ALA B C 1
ATOM 4875 O O . ALA B 1 99 ? -57.359 5.894 42.405 1.00 19.45 99 ALA B O 1
ATOM 4877 N N . GLU B 1 100 ? -59.146 7.229 42.148 1.00 20.07 100 GLU B N 1
ATOM 4878 C CA . GLU B 1 100 ? -59.684 6.328 41.103 1.00 21.01 100 GLU B CA 1
ATOM 4879 C C . GLU B 1 100 ? -58.750 6.215 39.921 1.00 20.86 100 GLU B C 1
ATOM 4880 O O . GLU B 1 100 ? -58.481 5.141 39.343 1.00 22.82 100 GLU B O 1
ATOM 4886 N N . THR B 1 101 ? -58.167 7.325 39.489 1.00 20.22 101 THR B N 1
ATOM 4887 C CA . THR B 1 101 ? -57.193 7.310 38.401 1.00 21.26 101 THR B CA 1
ATOM 4888 C C . THR B 1 101 ? -55.987 6.433 38.759 1.00 22.47 101 THR B C 1
ATOM 4889 O O . THR B 1 101 ? -55.490 5.655 37.936 1.00 24.12 101 THR B O 1
ATOM 4893 N N . ILE B 1 102 ? -55.505 6.553 39.996 1.00 20.73 102 ILE B N 1
ATOM 4894 C CA . ILE B 1 102 ? -54.287 5.861 40.401 1.00 21.78 102 ILE B CA 1
ATOM 4895 C C . ILE B 1 102 ? -54.519 4.357 40.437 1.00 22.55 102 ILE B C 1
ATOM 4896 O O . ILE B 1 102 ? -53.643 3.618 39.985 1.00 24.02 102 ILE B O 1
ATOM 4901 N N . LYS B 1 103 ? -55.666 3.963 40.962 1.00 20.63 103 LYS B N 1
ATOM 4902 C CA . LYS B 1 103 ? -56.077 2.551 41.018 1.00 21.65 103 LYS B CA 1
ATOM 4903 C C . LYS B 1 103 ? -56.198 2.004 39.607 1.00 24.19 103 LYS B C 1
ATOM 4904 O O . LYS B 1 103 ? -55.681 0.922 39.298 1.00 26.51 103 LYS B O 1
ATOM 4910 N N . LYS B 1 104 ? -56.838 2.710 38.686 1.00 22.67 104 LYS B N 1
ATOM 4911 C CA . LYS B 1 104 ? -56.928 2.209 37.331 1.00 26.01 104 LYS B CA 1
ATOM 4912 C C . LYS B 1 104 ? -55.544 2.022 36.730 1.00 29.13 104 LYS B C 1
ATOM 4913 O O . LYS B 1 104 ? -55.176 0.953 36.244 1.00 34.20 104 LYS B O 1
ATOM 4919 N N . GLU B 1 105 ? -54.787 3.116 36.773 1.00 29.24 105 GLU B N 1
ATOM 4920 C CA . GLU B 1 105 ? -53.512 3.172 36.068 1.00 29.43 105 GLU B CA 1
ATOM 4921 C C . GLU B 1 105 ? -52.478 2.237 36.678 1.00 28.79 105 GLU B C 1
ATOM 4922 O O . GLU B 1 105 ? -51.583 1.755 35.976 1.00 31.17 105 GLU B O 1
ATOM 4928 N N . LEU B 1 106 ? -52.598 1.933 37.972 1.00 26.68 106 LEU B N 1
ATOM 4929 C CA . LEU B 1 106 ? -51.702 0.955 38.585 1.00 25.54 106 LEU B CA 1
ATOM 4930 C C . LEU B 1 106 ? -52.285 -0.454 38.585 1.00 25.93 106 LEU B C 1
ATOM 4931 O O . LEU B 1 106 ? -51.734 -1.368 39.211 1.00 31.99 106 LEU B O 1
ATOM 4936 N N . GLY B 1 107 ? -53.383 -0.655 37.877 1.00 25.83 107 GLY B N 1
ATOM 4937 C CA . GLY B 1 107 ? -53.929 -2.009 37.786 1.00 29.15 107 GLY B CA 1
ATOM 4938 C C . GLY B 1 107 ? -54.299 -2.550 39.144 1.00 30.80 107 GLY B C 1
ATOM 4939 O O . GLY B 1 107 ? -54.053 -3.710 39.473 1.00 34.82 107 GLY B O 1
ATOM 4940 N N . LEU B 1 108 ? -54.899 -1.677 39.962 1.00 27.60 108 LEU B N 1
ATOM 4941 C CA . LEU B 1 108 ? -55.315 -2.101 41.284 1.00 24.96 108 LEU B CA 1
ATOM 4942 C C . LEU B 1 108 ? -56.798 -2.474 41.268 1.00 26.53 108 LEU B C 1
ATOM 4943 O O . LEU B 1 108 ? -57.528 -2.230 40.312 1.00 28.75 108 LEU B O 1
ATOM 4948 N N . SER B 1 109 ? -57.242 -3.070 42.365 1.00 28.30 109 SER B N 1
ATOM 4949 C CA . SER B 1 109 ? -58.673 -3.339 42.529 1.00 30.36 109 SER B CA 1
ATOM 4950 C C . SER B 1 109 ? -59.457 -2.046 42.613 1.00 30.62 109 SER B C 1
ATOM 4951 O O . SER B 1 109 ? -58.993 -1.099 43.278 1.00 29.27 109 SER B O 1
ATOM 4954 N N . LEU B 1 110 ? -60.621 -1.934 41.971 1.00 30.85 110 LEU B N 1
ATOM 4955 C CA . LEU B 1 110 ? -61.392 -0.703 42.104 1.00 33.28 110 LEU B CA 1
ATOM 4956 C C . LEU B 1 110 ? -62.427 -0.772 43.219 1.00 32.85 110 LEU B C 1
ATOM 4957 O O . LEU B 1 110 ? -63.135 0.190 43.510 1.00 41.70 110 LEU B O 1
ATOM 4962 N N . THR B 1 111 ? -62.559 -1.912 43.859 1.00 31.91 111 THR B N 1
ATOM 4963 C CA . THR B 1 111 ? -63.462 -2.134 44.981 1.00 31.33 111 THR B CA 1
ATOM 4964 C C . THR B 1 111 ? -62.814 -2.107 46.352 1.00 31.11 111 THR B C 1
ATOM 4965 O O . THR B 1 111 ? -63.458 -2.425 47.358 1.00 37.23 111 THR B O 1
ATOM 4969 N N . GLU B 1 112 ? -61.545 -1.739 46.443 1.00 28.89 112 GLU B N 1
ATOM 4970 C CA . GLU B 1 112 ? -60.807 -1.627 47.688 1.00 27.33 112 GLU B CA 1
ATOM 4971 C C . GLU B 1 112 ? -60.106 -0.263 47.791 1.00 24.80 112 GLU B C 1
ATOM 4972 O O . GLU B 1 112 ? -59.633 0.241 46.754 1.00 25.25 112 GLU B O 1
ATOM 4978 N N . PRO B 1 113 ? -60.025 0.330 48.975 1.00 23.55 113 PRO B N 1
ATOM 4979 C CA . PRO B 1 113 ? -59.414 1.664 49.105 1.00 23.12 113 PRO B CA 1
ATOM 4980 C C . PRO B 1 113 ? -57.917 1.667 48.762 1.00 22.91 113 PRO B C 1
ATOM 4981 O O . PRO B 1 113 ? -57.150 0.758 49.084 1.00 20.25 113 PRO B O 1
ATOM 4985 N N . LEU B 1 114 ? -57.527 2.729 48.078 1.00 19.95 114 LEU B N 1
ATOM 4986 C CA . LEU B 1 114 ? -56.169 2.871 47.582 1.00 20.25 114 LEU B CA 1
ATOM 4987 C C . LEU B 1 114 ? -55.137 2.683 48.680 1.00 19.72 114 LEU B C 1
ATOM 4988 O O . LEU B 1 114 ? -54.213 1.868 48.518 1.00 17.98 114 LEU B O 1
ATOM 4993 N N . MET B 1 115 ? -55.250 3.435 49.788 1.00 18.06 115 MET B N 1
ATOM 4994 C CA . MET B 1 115 ? -54.180 3.389 50.781 1.00 17.47 115 MET B CA 1
ATOM 4995 C C . MET B 1 115 ? -54.140 2.032 51.467 1.00 19.66 115 MET B C 1
ATOM 4996 O O . MET B 1 115 ? -53.063 1.636 51.929 1.00 22.27 115 MET B O 1
ATOM 5001 N N . GLU B 1 116 ? -55.268 1.307 51.541 1.00 18.90 116 GLU B N 1
ATOM 5002 C CA . GLU B 1 116 ? -55.153 -0.063 52.061 1.00 20.10 116 GLU B CA 1
ATOM 5003 C C . GLU B 1 116 ? -54.321 -0.909 51.122 1.00 20.42 116 GLU B C 1
ATOM 5004 O O . GLU B 1 116 ? -53.470 -1.721 51.537 1.00 21.22 116 GLU B O 1
ATOM 5010 N N . GLN B 1 117 ? -54.551 -0.753 49.821 1.00 20.24 117 GLN B N 1
ATOM 5011 C CA . GLN B 1 117 ? -53.844 -1.615 48.878 1.00 19.80 117 GLN B CA 1
ATOM 5012 C C . GLN B 1 117 ? -52.362 -1.293 48.850 1.00 19.25 117 GLN B C 1
ATOM 5013 O O . GLN B 1 117 ? -51.544 -2.178 48.581 1.00 20.54 117 GLN B O 1
ATOM 5019 N N . VAL B 1 118 ? -51.985 -0.051 49.125 1.00 16.32 118 VAL B N 1
ATOM 5020 C CA . VAL B 1 118 ? -50.578 0.336 49.182 1.00 17.38 118 VAL B CA 1
ATOM 5021 C C . VAL B 1 118 ? -49.801 -0.438 50.238 1.00 18.08 118 VAL B C 1
ATOM 5022 O O . VAL B 1 118 ? -48.593 -0.631 50.051 1.00 21.35 118 VAL B O 1
ATOM 5026 N N . GLY B 1 119 ? -50.482 -0.887 51.294 1.00 18.28 119 GLY B N 1
ATOM 5027 C CA . GLY B 1 119 ? -49.855 -1.653 52.357 1.00 20.44 119 GLY B CA 1
ATOM 5028 C C . GLY B 1 119 ? -49.800 -3.150 52.110 1.00 21.75 119 GLY B C 1
ATOM 5029 O O . GLY B 1 119 ? -49.181 -3.831 52.940 1.00 23.95 119 GLY B O 1
ATOM 5030 N N . THR B 1 120 ? -50.384 -3.652 51.036 1.00 23.62 120 THR B N 1
ATOM 5031 C CA . THR B 1 120 ? -50.397 -5.088 50.764 1.00 23.94 120 THR B CA 1
ATOM 5032 C C . THR B 1 120 ? -49.035 -5.565 50.272 1.00 23.43 120 THR B C 1
ATOM 5033 O O . THR B 1 120 ? -48.197 -4.893 49.656 1.00 22.54 120 THR B O 1
ATOM 5037 N N . GLU B 1 121 ? -48.799 -6.850 50.571 1.00 24.47 121 GLU B N 1
ATOM 5038 C CA . GLU B 1 121 ? -47.554 -7.469 50.139 1.00 25.68 121 GLU B CA 1
ATOM 5039 C C . GLU B 1 121 ? -47.371 -7.385 48.631 1.00 23.48 121 GLU B C 1
ATOM 5040 O O . GLU B 1 121 ? -46.260 -7.122 48.180 1.00 22.60 121 GLU B O 1
ATOM 5046 N N . GLU B 1 122 ? -48.418 -7.588 47.851 1.00 23.27 122 GLU B N 1
ATOM 5047 C CA . GLU B 1 122 ? -48.345 -7.605 46.396 1.00 24.21 122 GLU B CA 1
ATOM 5048 C C . GLU B 1 122 ? -47.892 -6.264 45.819 1.00 21.95 122 GLU B C 1
ATOM 5049 O O . GLU B 1 122 ? -47.101 -6.143 44.884 1.00 24.35 122 GLU B O 1
ATOM 5060 N N . PHE B 1 123 ? -48.409 -5.201 46.399 1.00 21.50 123 PHE B N 1
ATOM 5061 C CA . PHE B 1 123 ? -48.213 -3.817 46.038 1.00 19.60 123 PHE B CA 1
ATOM 5062 C C . PHE B 1 123 ? -46.745 -3.487 46.313 1.00 17.67 123 PHE B C 1
ATOM 5063 O O . PHE B 1 123 ? -46.130 -2.845 45.488 1.00 20.53 123 PHE B O 1
ATOM 5071 N N . ILE B 1 124 ? -46.334 -3.882 47.508 1.00 19.91 124 ILE B N 1
ATOM 5072 C CA . ILE B 1 124 ? -44.943 -3.598 47.891 1.00 20.28 124 ILE B CA 1
ATOM 5073 C C . ILE B 1 124 ? -44.011 -4.351 46.962 1.00 20.87 124 ILE B C 1
ATOM 5074 O O . ILE B 1 124 ? -42.951 -3.882 46.583 1.00 20.71 124 ILE B O 1
ATOM 5079 N N . LYS B 1 125 ? -44.416 -5.558 46.553 1.00 20.83 125 LYS B N 1
ATOM 5080 C CA . LYS B 1 125 ? -43.534 -6.288 45.625 1.00 22.63 125 LYS B CA 1
ATOM 5081 C C . LYS B 1 125 ? -43.450 -5.592 44.285 1.00 22.32 125 LYS B C 1
ATOM 5082 O O . LYS B 1 125 ? -42.348 -5.427 43.763 1.00 24.14 125 LYS B O 1
ATOM 5088 N N . ARG B 1 126 ? -44.593 -5.173 43.735 1.00 22.33 126 ARG B N 1
ATOM 5089 C CA . ARG B 1 126 ? -44.694 -4.560 42.428 1.00 23.60 126 ARG B CA 1
ATOM 5090 C C . ARG B 1 126 ? -44.005 -3.201 42.337 1.00 23.14 126 ARG B C 1
ATOM 5091 O O . ARG B 1 126 ? -43.359 -2.900 41.335 1.00 23.90 126 ARG B O 1
ATOM 5099 N N . PHE B 1 127 ? -44.155 -2.387 43.383 1.00 20.67 127 PHE B N 1
ATOM 5100 C CA . PHE B 1 127 ? -43.726 -0.997 43.309 1.00 19.66 127 PHE B CA 1
ATOM 5101 C C . PHE B 1 127 ? -42.627 -0.625 44.291 1.00 20.13 127 PHE B C 1
ATOM 5102 O O . PHE B 1 127 ? -42.162 0.515 44.298 1.00 21.49 127 PHE B O 1
ATOM 5110 N N . GLY B 1 128 ? -42.165 -1.545 45.139 1.00 20.92 128 GLY B N 1
ATOM 5111 C CA . GLY B 1 128 ? -41.241 -1.223 46.209 1.00 19.13 128 GLY B CA 1
ATOM 5112 C C . GLY B 1 128 ? -39.769 -1.215 45.887 1.00 17.51 128 GLY B C 1
ATOM 5113 O O . GLY B 1 128 ? -38.970 -0.728 46.696 1.00 17.65 128 GLY B O 1
ATOM 5114 N N . ASP B 1 129 ? -39.369 -1.762 44.744 1.00 17.69 129 ASP B N 1
ATOM 5115 C CA . ASP B 1 129 ? -37.963 -1.822 44.356 1.00 18.81 129 ASP B CA 1
ATOM 5116 C C . ASP B 1 129 ? -37.118 -2.418 45.473 1.00 18.14 129 ASP B C 1
ATOM 5117 O O . ASP B 1 129 ? -35.999 -2.008 45.773 1.00 23.64 129 ASP B O 1
ATOM 5122 N N . GLY B 1 130 ? -37.681 -3.444 46.128 1.00 18.66 130 GLY B N 1
ATOM 5123 C CA . GLY B 1 130 ? -36.928 -4.140 47.164 1.00 22.12 130 GLY B CA 1
ATOM 5124 C C . GLY B 1 130 ? -37.133 -3.635 48.563 1.00 21.29 130 GLY B C 1
ATOM 5125 O O . GLY B 1 130 ? -36.648 -4.186 49.562 1.00 23.47 130 GLY B O 1
ATOM 5126 N N . ALA B 1 131 ? -37.857 -2.528 48.729 1.00 17.25 131 ALA B N 1
ATOM 5127 C CA . ALA B 1 131 ? -38.071 -1.959 50.042 1.00 17.51 131 ALA B CA 1
ATOM 5128 C C . ALA B 1 131 ? -39.076 -2.699 50.911 1.00 17.79 131 ALA B C 1
ATOM 5129 O O . ALA B 1 131 ? -39.854 -3.500 50.373 1.00 20.52 131 ALA B O 1
ATOM 5131 N N . SER B 1 132 ? -39.084 -2.453 52.214 1.00 19.25 132 SER B N 1
ATOM 5132 C CA . SER B 1 132 ? -39.973 -3.123 53.162 1.00 19.59 132 SER B CA 1
ATOM 5133 C C . SER B 1 132 ? -41.404 -2.600 53.081 1.00 20.52 132 SER B C 1
ATOM 5134 O O . SER B 1 132 ? -42.360 -3.294 53.465 1.00 20.77 132 SER B O 1
ATOM 5137 N N . ARG B 1 133 ? -41.559 -1.368 52.607 1.00 18.59 133 ARG B N 1
ATOM 5138 C CA . ARG B 1 133 ? -42.892 -0.797 52.432 1.00 17.53 133 ARG B CA 1
ATOM 5139 C C . ARG B 1 133 ? -42.808 0.391 51.472 1.00 16.90 133 ARG B C 1
ATOM 5140 O O . ARG B 1 133 ? -41.722 0.886 51.207 1.00 16.40 133 ARG B O 1
ATOM 5148 N N . VAL B 1 134 ? -43.971 0.823 51.029 1.00 17.87 134 VAL B N 1
ATOM 5149 C CA . VAL B 1 134 ? -44.164 1.999 50.197 1.00 15.35 134 VAL B CA 1
ATOM 5150 C C . VAL B 1 134 ? -45.008 3.068 50.914 1.00 16.78 134 VAL B C 1
ATOM 5151 O O . VAL B 1 134 ? -45.959 2.769 51.636 1.00 17.55 134 VAL B O 1
ATOM 5155 N N . VAL B 1 135 ? -44.595 4.296 50.669 1.00 17.27 135 VAL B N 1
ATOM 5156 C CA . VAL B 1 135 ? -45.228 5.522 51.127 1.00 18.15 135 VAL B CA 1
ATOM 5157 C C . VAL B 1 135 ? -45.548 6.345 49.882 1.00 18.74 135 VAL B C 1
ATOM 5158 O O . VAL B 1 135 ? -44.679 6.409 49.013 1.00 20.10 135 VAL B O 1
ATOM 5165 N N . LEU B 1 136 ? -46.734 6.919 49.801 1.00 15.74 136 LEU B N 1
ATOM 5166 C CA . LEU B 1 136 ? -47.032 7.784 48.647 1.00 15.71 136 LEU B CA 1
ATOM 5167 C C . LEU B 1 136 ? -46.607 9.212 48.992 1.00 17.28 136 LEU B C 1
ATOM 5168 O O . LEU B 1 136 ? -46.637 9.599 50.162 1.00 16.78 136 LEU B O 1
ATOM 5173 N N . SER B 1 137 ? -46.194 9.938 47.955 1.00 16.63 137 SER B N 1
ATOM 5174 C CA . SER B 1 137 ? -45.856 11.354 48.162 1.00 15.62 137 SER B CA 1
ATOM 5175 C C . SER B 1 137 ? -46.585 12.187 47.116 1.00 15.64 137 SER B C 1
ATOM 5176 O O . SER B 1 137 ? -46.808 11.769 45.989 1.00 17.90 137 SER B O 1
ATOM 5179 N N . LEU B 1 138 ? -46.973 13.361 47.593 1.00 16.91 138 LEU B N 1
ATOM 5180 C CA . LEU B 1 138 ? -47.609 14.402 46.799 1.00 15.91 138 LEU B CA 1
ATOM 5181 C C . LEU B 1 138 ? -46.988 15.737 47.126 1.00 15.64 138 LEU B C 1
ATOM 5182 O O . LEU B 1 138 ? -46.471 15.980 48.231 1.00 15.77 138 LEU B O 1
ATOM 5187 N N . PRO B 1 139 ? -47.043 16.691 46.196 1.00 16.10 139 PRO B N 1
ATOM 5188 C CA . PRO B 1 139 ? -46.626 18.038 46.581 1.00 16.80 139 PRO B CA 1
ATOM 5189 C C . PRO B 1 139 ? -47.484 18.538 47.757 1.00 15.33 139 PRO B C 1
ATOM 5190 O O . PRO B 1 139 ? -48.686 18.271 47.747 1.00 16.23 139 PRO B O 1
ATOM 5194 N N . PHE B 1 140 ? -46.871 19.193 48.718 1.00 15.46 140 PHE B N 1
ATOM 5195 C CA . PHE B 1 140 ? -47.557 19.669 49.918 1.00 14.63 140 PHE B CA 1
ATOM 5196 C C . PHE B 1 140 ? -48.579 20.751 49.603 1.00 15.61 140 PHE B C 1
ATOM 5197 O O . PHE B 1 140 ? -49.690 20.734 50.125 1.00 15.30 140 PHE B O 1
ATOM 5205 N N . ALA B 1 141 ? -48.191 21.728 48.795 1.00 14.61 141 ALA B N 1
ATOM 5206 C CA . ALA B 1 141 ? -49.043 22.867 48.558 1.00 16.73 141 ALA B CA 1
ATOM 5207 C C . ALA B 1 141 ? -48.510 23.756 47.447 1.00 17.29 141 ALA B C 1
ATOM 5208 O O . ALA B 1 141 ? -47.311 23.832 47.212 1.00 16.91 141 ALA B O 1
ATOM 5210 N N . GLU B 1 142 ? -49.453 24.462 46.828 1.00 18.78 142 GLU B N 1
ATOM 5211 C CA . GLU B 1 142 ? -49.048 25.547 45.944 1.00 16.60 142 GLU B CA 1
ATOM 5212 C C . GLU B 1 142 ? -48.283 26.601 46.745 1.00 16.64 142 GLU B C 1
ATOM 5213 O O . GLU B 1 142 ? -48.668 26.956 47.859 1.00 18.97 142 GLU B O 1
ATOM 5219 N N . GLY B 1 143 ? -47.177 27.136 46.243 1.00 16.97 143 GLY B N 1
ATOM 5220 C CA . GLY B 1 143 ? -46.340 28.105 46.912 1.00 17.46 143 GLY B CA 1
ATOM 5221 C C . GLY B 1 143 ? -45.401 27.507 47.946 1.00 16.35 143 GLY B C 1
ATOM 5222 O O . GLY B 1 143 ? -44.799 28.225 48.728 1.00 20.67 143 GLY B O 1
ATOM 5223 N N . SER B 1 144 ? -45.305 26.182 47.926 1.00 17.02 144 SER B N 1
ATOM 5224 C CA . SER B 1 144 ? -44.492 25.365 48.793 1.00 17.45 144 SER B CA 1
ATOM 5225 C C . SER B 1 144 ? -43.561 24.425 48.043 1.00 16.12 144 SER B C 1
ATOM 5226 O O . SER B 1 144 ? -43.936 23.907 46.984 1.00 19.18 144 SER B O 1
ATOM 5229 N N . SER B 1 145 ? -42.380 24.175 48.623 1.00 16.64 145 SER B N 1
ATOM 5230 C CA . SER B 1 145 ? -41.525 23.152 48.022 1.00 18.70 145 SER B CA 1
ATOM 5231 C C . SER B 1 145 ? -41.422 21.869 48.841 1.00 19.80 145 SER B C 1
ATOM 5232 O O . SER B 1 145 ? -40.654 20.938 48.664 1.00 20.06 145 SER B O 1
ATOM 5237 N N . SER B 1 146 ? -42.240 21.758 49.842 1.00 18.14 146 SER B N 1
ATOM 5238 C CA . SER B 1 146 ? -42.450 20.660 50.755 1.00 16.55 146 SER B CA 1
ATOM 5239 C C . SER B 1 146 ? -43.240 19.541 50.090 1.00 17.63 146 SER B C 1
ATOM 5240 O O . SER B 1 146 ? -43.937 19.698 49.094 1.00 17.05 146 SER B O 1
ATOM 5243 N N . VAL B 1 147 ? -43.073 18.389 50.735 1.00 16.89 147 VAL B N 1
ATOM 5244 C CA . VAL B 1 147 ? -43.694 17.150 50.316 1.00 14.75 147 VAL B CA 1
ATOM 5245 C C . VAL B 1 147 ? -44.640 16.608 51.395 1.00 14.01 147 VAL B C 1
ATOM 5246 O O . VAL B 1 147 ? -44.290 16.693 52.587 1.00 16.17 147 VAL B O 1
ATOM 5250 N N . GLU B 1 148 ? -45.764 16.058 50.981 1.00 16.25 148 GLU B N 1
ATOM 5251 C CA . GLU B 1 148 ? -46.688 15.340 51.830 1.00 14.83 148 GLU B CA 1
ATOM 5252 C C . GLU B 1 148 ? -46.468 13.836 51.616 1.00 15.30 148 GLU B C 1
ATOM 5253 O O . GLU B 1 148 ? -46.373 13.372 50.486 1.00 13.81 148 GLU B O 1
ATOM 5259 N N . TYR B 1 149 ? -46.405 13.118 52.728 1.00 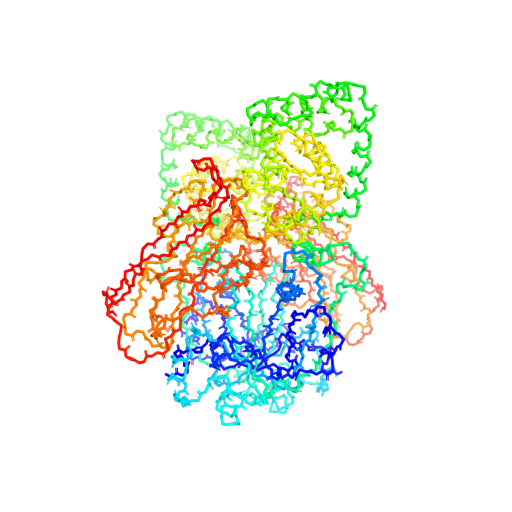13.50 149 TYR B N 1
ATOM 5260 C CA . TYR B 1 149 ? -46.270 11.676 52.695 1.00 14.37 149 TYR B CA 1
ATOM 5261 C C . TYR B 1 149 ? -47.534 11.021 53.261 1.00 14.53 149 TYR B C 1
ATOM 5262 O O . TYR B 1 149 ? -48.017 11.423 54.300 1.00 15.32 149 TYR B O 1
ATOM 5271 N N . ILE B 1 150 ? -48.009 9.989 52.584 1.00 14.87 150 ILE B N 1
ATOM 5272 C CA . ILE B 1 150 ? -49.191 9.278 53.051 1.00 17.07 150 ILE B CA 1
ATOM 5273 C C . ILE B 1 150 ? -48.774 7.834 53.298 1.00 17.49 150 ILE B C 1
ATOM 5274 O O . ILE B 1 150 ? -48.390 7.135 52.347 1.00 16.90 150 ILE B O 1
ATOM 5279 N N . ASN B 1 151 ? -48.846 7.459 54.568 1.00 16.76 151 ASN B N 1
ATOM 5280 C CA . ASN B 1 151 ? -48.426 6.166 55.072 1.00 15.57 151 ASN B CA 1
ATOM 5281 C C . ASN B 1 151 ? -49.607 5.216 55.290 1.00 16.57 151 ASN B C 1
ATOM 5282 O O . ASN B 1 151 ? -50.626 5.621 55.851 1.00 18.14 151 ASN B O 1
ATOM 5287 N N . ASN B 1 152 ? -49.469 3.984 54.821 1.00 17.42 152 ASN B N 1
ATOM 5288 C CA . ASN B 1 152 ? -50.483 2.966 55.116 1.00 18.10 152 ASN B CA 1
ATOM 5289 C C . ASN B 1 152 ? -50.509 2.720 56.612 1.00 17.80 152 ASN B C 1
ATOM 5290 O O . ASN B 1 152 ? -49.478 2.662 57.288 1.00 16.54 152 ASN B O 1
ATOM 5295 N N . TRP B 1 153 ? -51.703 2.566 57.193 1.00 16.69 153 TRP B N 1
ATOM 5296 C CA . TRP B 1 153 ? -51.812 2.480 58.643 1.00 17.55 153 TRP B CA 1
ATOM 5297 C C . TRP B 1 153 ? -51.070 1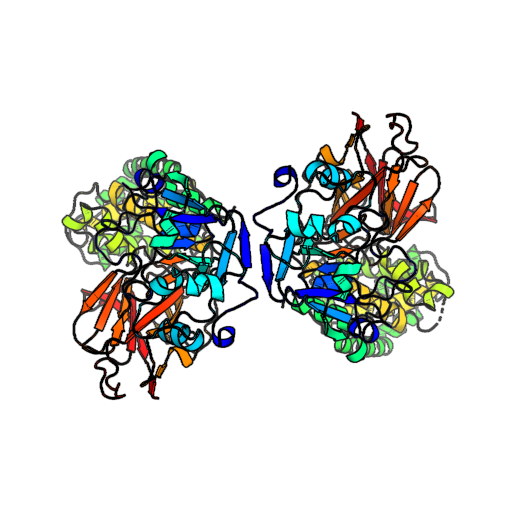.243 59.157 1.00 19.76 153 TRP B C 1
ATOM 5298 O O . TRP B 1 153 ? -50.351 1.392 60.144 1.00 21.84 153 TRP B O 1
ATOM 5309 N N . GLU B 1 154 ? -51.225 0.090 58.528 1.00 19.60 154 GLU B N 1
ATOM 5310 C CA . GLU B 1 154 ? -50.592 -1.093 59.095 1.00 21.02 154 GLU B CA 1
ATOM 5311 C C . GLU B 1 154 ? -49.082 -0.981 59.007 1.00 19.47 154 GLU B C 1
ATOM 5312 O O . GLU B 1 154 ? -48.334 -1.281 59.932 1.00 21.15 154 GLU B O 1
ATOM 5318 N N . GLN B 1 155 ? -48.618 -0.523 57.836 1.00 18.44 155 GLN B N 1
ATOM 5319 C CA . GLN B 1 155 ? -47.179 -0.379 57.674 1.00 18.23 155 GLN B CA 1
ATOM 5320 C C . GLN B 1 155 ? -46.607 0.663 58.612 1.00 19.22 155 GLN B C 1
ATOM 5321 O O . GLN B 1 155 ? -45.454 0.602 59.041 1.00 21.42 155 GLN B O 1
ATOM 5327 N N . ALA B 1 156 ? -47.410 1.676 58.952 1.00 15.88 156 ALA B N 1
ATOM 5328 C CA . ALA B 1 156 ? -46.956 2.709 59.855 1.00 17.17 156 ALA B CA 1
ATOM 5329 C C . ALA B 1 156 ? -46.704 2.213 61.276 1.00 17.67 156 ALA B C 1
ATOM 5330 O O . ALA B 1 156 ? -46.089 2.912 62.055 1.00 18.24 156 ALA B O 1
ATOM 5332 N N . LYS B 1 157 ? -47.150 1.011 61.600 1.00 20.26 157 LYS B N 1
ATOM 5333 C CA . LYS B 1 157 ? -46.795 0.419 62.890 1.00 21.02 157 LYS B CA 1
ATOM 5334 C C . LYS B 1 157 ? -45.288 0.259 63.012 1.00 19.96 157 LYS B C 1
ATOM 5335 O O . LYS B 1 157 ? -44.727 0.262 64.108 1.00 22.64 157 LYS B O 1
ATOM 5341 N N . ALA B 1 158 ? -44.615 0.151 61.883 1.00 19.59 158 ALA B N 1
ATOM 5342 C CA . ALA B 1 158 ? -43.164 -0.039 61.898 1.00 20.89 158 ALA B CA 1
ATOM 5343 C C . ALA B 1 158 ? -42.374 1.208 62.242 1.00 20.34 158 ALA B C 1
ATOM 5344 O O . ALA B 1 158 ? -41.169 1.164 62.527 1.00 22.46 158 ALA B O 1
ATOM 5346 N N . LEU B 1 159 ? -42.975 2.386 62.221 1.00 19.76 159 LEU B N 1
ATOM 5347 C CA . LEU B 1 159 ? -42.303 3.636 62.497 1.00 18.74 159 LEU B CA 1
ATOM 5348 C C . LEU B 1 159 ? -41.767 3.780 63.917 1.00 18.91 159 LEU B C 1
ATOM 5349 O O . LEU B 1 159 ? -42.480 3.487 64.871 1.00 19.83 159 LEU B O 1
ATOM 5354 N N . SER B 1 160 ? -40.533 4.233 64.069 1.00 20.15 160 SER B N 1
ATOM 5355 C CA . SER B 1 160 ? -40.004 4.698 65.338 1.00 20.88 160 SER B CA 1
ATOM 5356 C C . SER B 1 160 ? -40.314 6.175 65.460 1.00 20.66 160 SER B C 1
ATOM 5357 O O . SER B 1 160 ? -40.275 6.924 64.466 1.00 21.78 160 SER B O 1
ATOM 5362 N N . VAL B 1 161 ? -40.654 6.641 66.657 1.00 18.80 161 VAL B N 1
ATOM 5363 C CA . VAL B 1 161 ? -41.058 8.034 66.839 1.00 19.22 161 VAL B CA 1
ATOM 5364 C C . VAL B 1 161 ? -40.210 8.749 67.880 1.00 24.67 161 VAL B C 1
ATOM 5365 O O . VAL B 1 161 ? -40.052 8.229 68.990 1.00 26.75 161 VAL B O 1
ATOM 5369 N N . GLU B 1 162 ? -39.661 9.899 67.502 1.00 22.63 162 GLU B N 1
ATOM 5370 C CA . GLU B 1 162 ? -38.849 10.705 68.388 1.00 24.62 162 GLU B CA 1
ATOM 5371 C C . GLU B 1 162 ? -39.446 12.111 68.524 1.00 24.03 162 GLU B C 1
ATOM 5372 O O . GLU B 1 162 ? -40.092 12.613 67.609 1.00 23.55 162 GLU B O 1
ATOM 5383 N N . LEU B 1 163 ? -39.197 12.753 69.653 1.00 24.67 163 LEU B N 1
ATOM 5384 C CA . LEU B 1 163 ? -39.575 14.146 69.778 1.00 23.01 163 LEU B CA 1
ATOM 5385 C C . LEU B 1 163 ? -38.700 15.072 68.969 1.00 24.14 163 LEU B C 1
ATOM 5386 O O . LEU B 1 163 ? -37.474 15.039 69.001 1.00 23.86 163 LEU B O 1
ATOM 5391 N N . GLU B 1 164 ? -39.334 15.975 68.209 1.00 20.47 164 GLU B N 1
ATOM 5392 C CA . GLU B 1 164 ? -38.623 17.054 67.534 1.00 19.59 164 GLU B CA 1
ATOM 5393 C C . GLU B 1 164 ? -38.770 18.300 68.398 1.00 22.94 164 GLU B C 1
ATOM 5394 O O . GLU B 1 164 ? -37.763 18.929 68.781 1.00 21.63 164 GLU B O 1
ATOM 5405 N N . ILE B 1 165 ? -40.011 18.655 68.756 1.00 20.92 165 ILE B N 1
ATOM 5406 C CA . ILE B 1 165 ? -40.241 19.745 69.700 1.00 19.92 165 ILE B CA 1
ATOM 5407 C C . ILE B 1 165 ? -41.595 19.612 70.387 1.00 20.44 165 ILE B C 1
ATOM 5408 O O . ILE B 1 165 ? -42.553 19.166 69.743 1.00 21.06 165 ILE B O 1
ATOM 5413 N N . ASN B 1 166 ? -41.685 19.971 71.660 1.00 21.04 166 ASN B N 1
ATOM 5414 C CA . ASN B 1 166 ? -42.912 20.083 72.438 1.00 20.76 166 ASN B CA 1
ATOM 5415 C C . ASN B 1 166 ? -43.107 21.554 72.774 1.00 21.72 166 ASN B C 1
ATOM 5416 O O . ASN B 1 166 ? -42.377 22.139 73.576 1.00 22.12 166 ASN B O 1
ATOM 5421 N N . PHE B 1 167 ? -44.091 22.192 72.121 1.00 19.06 167 PHE B N 1
ATOM 5422 C CA . PHE B 1 167 ? -44.196 23.631 72.306 1.00 19.90 167 PHE B CA 1
ATOM 5423 C C . PHE B 1 167 ? -44.647 23.976 73.726 1.00 22.55 167 PHE B C 1
ATOM 5424 O O . PHE B 1 167 ? -44.277 25.062 74.166 1.00 26.27 167 PHE B O 1
ATOM 5432 N N . GLU B 1 168 ? -45.405 23.096 74.350 1.00 23.57 168 GLU B N 1
ATOM 5433 C CA . GLU B 1 168 ? -45.947 23.329 75.685 1.00 25.96 168 GLU B CA 1
ATOM 5434 C C . GLU B 1 168 ? -44.810 23.365 76.698 1.00 30.28 168 GLU B C 1
ATOM 5435 O O . GLU B 1 168 ? -44.836 24.111 77.674 1.00 28.70 168 GLU B O 1
ATOM 5441 N N . THR B 1 169 ? -43.781 22.565 76.441 1.00 32.81 169 THR B N 1
ATOM 5442 C CA . THR B 1 169 ? -42.664 22.500 77.379 1.00 33.58 169 THR B CA 1
ATOM 5443 C C . THR B 1 169 ? -42.031 23.859 77.610 1.00 34.57 169 THR B C 1
ATOM 5444 O O . THR B 1 169 ? -41.500 24.119 78.679 1.00 38.11 169 THR B O 1
ATOM 5448 N N . ARG B 1 170 ? -42.116 24.672 76.570 1.00 35.34 170 ARG B N 1
ATOM 5449 C CA . ARG B 1 170 ? -41.564 26.022 76.569 1.00 35.59 170 ARG B CA 1
ATOM 5450 C C . ARG B 1 170 ? -42.236 26.915 77.612 1.00 34.78 170 ARG B C 1
ATOM 5451 O O . ARG B 1 170 ? -41.659 27.924 78.044 1.00 34.91 170 ARG B O 1
ATOM 5459 N N . GLY B 1 171 ? -43.452 26.577 78.048 1.00 33.60 171 GLY B N 1
ATOM 5460 C CA . GLY B 1 171 ? -44.162 27.424 79.001 1.00 31.24 171 GLY B CA 1
ATOM 5461 C C . GLY B 1 171 ? -44.244 28.867 78.540 1.00 31.85 171 GLY B C 1
ATOM 5462 O O . GLY B 1 171 ? -44.014 29.828 79.285 1.00 40.10 171 GLY B O 1
ATOM 5463 N N . LYS B 1 172 ? -44.562 29.116 77.266 1.00 29.49 172 LYS B N 1
ATOM 5464 C CA . LYS B 1 172 ? -44.766 30.489 76.814 1.00 27.91 172 LYS B CA 1
ATOM 5465 C C . LYS B 1 172 ? -46.256 30.781 76.676 1.00 24.37 172 LYS B C 1
ATOM 5466 O O . LYS B 1 172 ? -47.076 29.869 76.686 1.00 25.77 172 LYS B O 1
ATOM 5472 N N . ARG B 1 173 ? -46.576 32.067 76.550 1.00 24.35 173 ARG B N 1
ATOM 5473 C CA . ARG B 1 173 ? -47.960 32.483 76.376 1.00 27.21 173 ARG B CA 1
ATOM 5474 C C . ARG B 1 173 ? -48.471 32.200 74.957 1.00 27.53 173 ARG B C 1
ATOM 5475 O O . ARG B 1 173 ? -47.679 32.081 74.023 1.00 26.42 173 ARG B O 1
ATOM 5483 N N . GLY B 1 174 ? -49.783 32.129 74.809 1.00 26.47 174 GLY B N 1
ATOM 5484 C CA . GLY B 1 174 ? -50.452 31.954 73.534 1.00 25.83 174 GLY B CA 1
ATOM 5485 C C . GLY B 1 174 ? -49.808 30.897 72.654 1.00 24.39 174 GLY B C 1
ATOM 5486 O O . GLY B 1 174 ? -49.561 29.771 73.103 1.00 24.88 174 GLY B O 1
ATOM 5487 N N . GLN B 1 175 ? -49.554 31.256 71.401 1.00 21.50 175 GLN B N 1
ATOM 5488 C CA . GLN B 1 175 ? -48.915 30.386 70.421 1.00 19.48 175 GLN B CA 1
ATOM 5489 C C . GLN B 1 175 ? -47.510 30.851 70.134 1.00 19.57 175 GLN B C 1
ATOM 5490 O O . GLN B 1 175 ? -46.930 30.579 69.078 1.00 19.63 175 GLN B O 1
ATOM 5496 N N . ASP B 1 176 ? -46.889 31.588 71.074 1.00 19.67 176 ASP B N 1
ATOM 5497 C CA . ASP B 1 176 ? -45.591 32.176 70.850 1.00 19.53 176 ASP B CA 1
ATOM 5498 C C . ASP B 1 176 ? -44.536 31.132 70.451 1.00 20.13 176 ASP B C 1
ATOM 5499 O O . ASP B 1 176 ? -43.720 31.372 69.563 1.00 19.32 176 ASP B O 1
ATOM 5504 N N . ALA B 1 177 ? -44.555 30.018 71.191 1.00 23.50 177 ALA B N 1
ATOM 5505 C CA . ALA B 1 177 ? -43.558 28.968 70.964 1.00 21.04 177 ALA B CA 1
ATOM 5506 C C . ALA B 1 177 ? -43.642 28.432 69.539 1.00 20.71 177 ALA B C 1
ATOM 5507 O O . ALA B 1 177 ? -42.640 28.322 68.847 1.00 21.50 177 ALA B O 1
ATOM 5509 N N . MET B 1 178 ? -44.884 28.131 69.160 1.00 18.06 178 MET B N 1
ATOM 5510 C CA . MET B 1 178 ? -45.077 27.637 67.791 1.00 18.71 178 MET B CA 1
ATOM 5511 C C . MET B 1 178 ? -44.589 28.648 66.770 1.00 18.44 178 MET B C 1
ATOM 5512 O O . MET B 1 178 ? -43.879 28.295 65.813 1.00 20.43 178 MET B O 1
ATOM 5517 N N . TYR B 1 179 ? -44.949 29.933 66.887 1.00 19.11 179 TYR B N 1
ATOM 5518 C CA . TYR B 1 179 ? -44.497 30.890 65.874 1.00 20.62 179 TYR B CA 1
ATOM 5519 C C . TYR B 1 179 ? -43.010 31.183 65.937 1.00 23.25 179 TYR B C 1
ATOM 5520 O O . TYR B 1 179 ? -42.371 31.458 64.916 1.00 22.27 179 TYR B O 1
ATOM 5529 N N . GLU B 1 180 ? -42.426 31.111 67.140 1.00 23.85 180 GLU B N 1
ATOM 5530 C CA . GLU B 1 180 ? -40.990 31.311 67.222 1.00 25.44 180 GLU B CA 1
ATOM 5531 C C . GLU B 1 180 ? -40.246 30.203 66.469 1.00 20.15 180 GLU B C 1
ATOM 5532 O O . GLU B 1 180 ? -39.267 30.444 65.766 1.00 23.70 180 GLU B O 1
ATOM 5538 N N . TYR B 1 181 ? -40.752 29.000 66.639 1.00 19.14 181 TYR B N 1
ATOM 5539 C CA . TYR B 1 181 ? -40.155 27.851 65.938 1.00 20.97 181 TYR B CA 1
ATOM 5540 C C . TYR B 1 181 ? -40.292 28.009 64.430 1.00 20.37 181 TYR B C 1
ATOM 5541 O O . TYR B 1 181 ? -39.348 27.893 63.660 1.00 21.44 181 TYR B O 1
ATOM 5550 N N . MET B 1 182 ? -41.540 28.300 64.005 1.00 19.68 182 MET B N 1
ATOM 5551 C CA . MET B 1 182 ? -41.730 28.486 62.567 1.00 21.03 182 MET B CA 1
ATOM 5552 C C . MET B 1 182 ? -40.867 29.586 62.007 1.00 21.83 182 MET B C 1
ATOM 5553 O O . MET B 1 182 ? -40.488 29.549 60.825 1.00 23.99 182 MET B O 1
ATOM 5558 N N . ALA B 1 183 ? -40.514 30.576 62.812 1.00 23.21 183 ALA B N 1
ATOM 5559 C CA . ALA B 1 183 ? -39.659 31.656 62.331 1.00 26.37 183 ALA B CA 1
ATOM 5560 C C . ALA B 1 183 ? -38.220 31.218 62.101 1.00 28.25 183 ALA B C 1
ATOM 5561 O O . ALA B 1 183 ? -37.463 31.918 61.409 1.00 27.64 183 ALA B O 1
ATOM 5563 N N . GLN B 1 184 ? -37.850 30.076 62.666 1.00 26.92 184 GLN B N 1
ATOM 5564 C CA . GLN B 1 184 ? -36.497 29.567 62.411 1.00 30.26 184 GLN B CA 1
ATOM 5565 C C . GLN B 1 184 ? -36.292 29.288 60.938 1.00 30.52 184 GLN B C 1
ATOM 5566 O O . GLN B 1 184 ? -35.195 29.370 60.394 1.00 31.68 184 GLN B O 1
ATOM 5572 N N . ALA B 1 185 ? -37.381 28.963 60.260 1.00 30.24 185 ALA B N 1
ATOM 5573 C CA . ALA B 1 185 ? -37.341 28.635 58.841 1.00 30.91 185 ALA B CA 1
ATOM 5574 C C . ALA B 1 185 ? -36.665 29.710 57.992 1.00 32.25 185 ALA B C 1
ATOM 5575 O O . ALA B 1 185 ? -35.954 29.385 57.032 1.00 34.77 185 ALA B O 1
ATOM 5577 N N . CYS B 1 186 ? -36.842 30.983 58.293 0.39 29.49 186 CYS B N 1
ATOM 5578 C CA A CYS B 1 186 ? -36.466 32.171 57.562 0.39 29.80 186 CYS B CA 1
ATOM 5579 C CA B CYS B 1 186 ? -36.062 31.951 57.505 0.61 30.61 186 CYS B CA 1
ATOM 5580 C C A CYS B 1 186 ? -34.998 32.518 57.787 0.39 31.16 186 CYS B C 1
ATOM 5581 C C B CYS B 1 186 ? -34.791 32.399 58.224 0.61 31.68 186 CYS B C 1
ATOM 5582 O O A CYS B 1 186 ? -34.229 32.660 56.836 0.39 30.74 186 CYS B O 1
ATOM 5583 O O B CYS B 1 186 ? -34.165 33.401 57.859 0.61 31.97 186 CYS B O 1
ATOM 5588 N N A ALA B 1 187 ? -34.619 32.664 59.053 0.39 31.68 187 ALA B N 1
ATOM 5589 N N B ALA B 1 187 ? -34.400 31.677 59.266 0.61 32.22 187 ALA B N 1
ATOM 5590 C CA A ALA B 1 187 ? -33.248 32.985 59.418 0.39 31.91 187 ALA B CA 1
ATOM 5591 C CA B ALA B 1 187 ? -33.262 32.055 60.094 0.61 32.45 187 ALA B CA 1
ATOM 5592 C C A ALA B 1 187 ? -32.355 31.745 59.346 0.39 32.42 187 ALA B C 1
ATOM 5593 C C B ALA B 1 187 ? -31.936 32.051 59.349 0.61 32.31 187 ALA B C 1
ATOM 5594 O O A ALA B 1 187 ? -32.813 30.678 58.909 0.39 33.57 187 ALA B O 1
ATOM 5595 O O B ALA B 1 187 ? -31.784 31.554 58.235 0.61 32.75 187 ALA B O 1
ATOM 5598 N N A CYS B 1 201 ? -35.870 38.980 57.924 0.39 32.98 201 CYS B N 1
ATOM 5599 N N B CYS B 1 201 ? -36.424 38.286 57.896 0.61 34.59 201 CYS B N 1
ATOM 5600 C CA A CYS B 1 201 ? -36.767 38.083 58.635 0.39 30.47 201 CYS B CA 1
ATOM 5601 C CA B CYS B 1 201 ? -36.986 37.271 58.793 0.61 29.62 201 CYS B CA 1
ATOM 5602 C C A CYS B 1 201 ? -37.299 38.732 59.907 0.39 30.15 201 CYS B C 1
ATOM 5603 C C B CYS B 1 201 ? -37.376 37.891 60.130 0.61 30.23 201 CYS B C 1
ATOM 5604 O O A CYS B 1 201 ? -36.567 39.420 60.613 0.39 28.68 201 CYS B O 1
ATOM 5605 O O B CYS B 1 201 ? -36.593 37.929 61.081 0.61 31.59 201 CYS B O 1
ATOM 5610 N N A ILE B 1 202 ? -38.575 38.465 60.169 0.39 29.90 202 ILE B N 1
ATOM 5611 N N B ILE B 1 202 ? -38.603 38.389 60.189 0.61 29.76 202 ILE B N 1
ATOM 5612 C CA . ILE B 1 202 ? -39.223 38.974 61.358 1.00 30.59 202 ILE B CA 1
ATOM 5613 C C . ILE B 1 202 ? -39.349 37.932 62.451 1.00 29.63 202 ILE B C 1
ATOM 5614 O O . ILE B 1 202 ? -40.124 36.978 62.309 1.00 33.83 202 ILE B O 1
ATOM 5619 N N . ASN B 1 203 ? -38.643 38.083 63.570 1.00 26.93 203 ASN B N 1
ATOM 5620 C CA . ASN B 1 203 ? -38.874 37.126 64.654 1.00 27.41 203 ASN B CA 1
ATOM 5621 C C . ASN B 1 203 ? -38.795 37.857 65.986 1.00 26.87 203 ASN B C 1
ATOM 5622 O O . ASN B 1 203 ? -37.796 37.914 66.696 1.00 31.30 203 ASN B O 1
ATOM 5627 N N . LEU B 1 204 ? -39.914 38.473 66.326 1.00 26.50 204 LEU B N 1
ATOM 5628 C CA . LEU B 1 204 ? -39.945 39.308 67.514 1.00 22.79 204 LEU B CA 1
ATOM 5629 C C . LEU B 1 204 ? -40.110 38.515 68.786 1.00 23.64 204 LEU B C 1
ATOM 5630 O O . LEU B 1 204 ? -40.683 37.427 68.825 1.00 26.05 204 LEU B O 1
ATOM 5635 N N . ASP B 1 205 ? -39.595 39.115 69.861 1.00 22.82 205 ASP B N 1
ATOM 5636 C CA . ASP B 1 205 ? -39.831 38.549 71.184 1.00 24.58 205 ASP B CA 1
ATOM 5637 C C . ASP B 1 205 ? -41.144 39.109 71.745 1.00 24.65 205 ASP B C 1
ATOM 5638 O O . ASP B 1 205 ? -41.142 40.244 72.219 1.00 24.42 205 ASP B O 1
ATOM 5643 N N . TRP B 1 206 ? -42.197 38.314 71.661 1.00 23.16 206 TRP B N 1
ATOM 5644 C CA . TRP B 1 206 ? -43.552 38.702 72.039 1.00 20.66 206 TRP B CA 1
ATOM 5645 C C . TRP B 1 206 ? -43.659 38.847 73.540 1.00 23.03 206 TRP B C 1
ATOM 5646 O O . TRP B 1 206 ? -44.521 39.553 74.063 1.00 23.37 206 TRP B O 1
ATOM 5657 N N . ASP B 1 207 ? -42.754 38.244 74.319 1.00 24.40 207 ASP B N 1
ATOM 5658 C CA . ASP B 1 207 ? -42.783 38.532 75.752 1.00 27.29 207 ASP B CA 1
ATOM 5659 C C . ASP B 1 207 ? -42.328 39.950 76.054 1.00 25.19 207 ASP B C 1
ATOM 5660 O O . ASP B 1 207 ? -42.939 40.605 76.901 1.00 25.03 207 ASP B O 1
ATOM 5665 N N . VAL B 1 208 ? -41.281 40.378 75.350 1.00 25.14 208 VAL B N 1
ATOM 5666 C CA . VAL B 1 208 ? -40.769 41.729 75.434 1.00 24.72 208 VAL B CA 1
ATOM 5667 C C . VAL B 1 208 ? -41.886 42.687 75.007 1.00 25.49 208 VAL B C 1
ATOM 5668 O O . VAL B 1 208 ? -42.174 43.667 75.682 1.00 26.25 208 VAL B O 1
ATOM 5672 N N . ILE B 1 209 ? -42.539 42.375 73.882 1.00 23.49 209 ILE B N 1
ATOM 5673 C CA . ILE B 1 209 ? -43.610 43.294 73.452 1.00 22.18 209 ILE B CA 1
ATOM 5674 C C . ILE B 1 209 ? -44.728 43.404 74.473 1.00 25.94 209 ILE B C 1
ATOM 5675 O O . ILE B 1 209 ? -45.235 44.515 74.733 1.00 23.49 209 ILE B O 1
ATOM 5680 N N . ARG B 1 210 ? -45.120 42.293 75.101 1.00 24.32 210 ARG B N 1
ATOM 5681 C CA . ARG B 1 210 ? -46.174 42.290 76.098 1.00 24.33 210 ARG B CA 1
ATOM 5682 C C . ARG B 1 210 ? -45.772 43.213 77.253 1.00 25.68 210 ARG B C 1
ATOM 5683 O O . ARG B 1 210 ? -46.588 44.001 77.726 1.00 22.74 210 ARG B O 1
ATOM 5691 N N . ASP B 1 211 ? -44.512 43.084 77.678 1.00 26.15 211 ASP B N 1
ATOM 5692 C CA . ASP B 1 211 ? -44.024 43.924 78.762 1.00 25.05 211 ASP B CA 1
ATOM 5693 C C . ASP B 1 211 ? -44.003 45.401 78.382 1.00 24.89 211 ASP B C 1
ATOM 5694 O O . ASP B 1 211 ? -44.414 46.250 79.170 1.00 29.24 211 ASP B O 1
ATOM 5703 N N . LYS B 1 212 ? -43.498 45.733 77.200 1.00 24.24 212 LYS B N 1
ATOM 5704 C CA . LYS B 1 212 ? -43.453 47.128 76.805 1.00 23.80 212 LYS B CA 1
ATOM 5705 C C . LYS B 1 212 ? -44.863 47.670 76.627 1.00 26.63 212 LYS B C 1
ATOM 5706 O O . LYS B 1 212 ? -45.120 48.836 76.907 1.00 29.66 212 LYS B O 1
ATOM 5712 N N . THR B 1 213 ? -45.748 46.791 76.159 1.00 26.06 213 THR B N 1
ATOM 5713 C CA . THR B 1 213 ? -47.105 47.289 75.896 1.00 24.79 213 THR B CA 1
ATOM 5714 C C . THR B 1 213 ? -47.795 47.651 77.204 1.00 27.13 213 THR B C 1
ATOM 5715 O O . THR B 1 213 ? -48.410 48.716 77.304 1.00 25.41 213 THR B O 1
ATOM 5719 N N . LYS B 1 214 ? -47.683 46.777 78.192 1.00 27.95 214 LYS B N 1
ATOM 5720 C CA . LYS B 1 214 ? -48.192 47.009 79.531 1.00 30.37 214 LYS B CA 1
ATOM 5721 C C . LYS B 1 214 ? -47.640 48.316 80.098 1.00 30.73 214 LYS B C 1
ATOM 5722 O O . LYS B 1 214 ? -48.383 49.131 80.644 1.00 31.66 214 LYS B O 1
ATOM 5728 N N . THR B 1 215 ? -46.337 48.539 79.978 1.00 30.19 215 THR B N 1
ATOM 5729 C CA . THR B 1 215 ? -45.682 49.720 80.535 1.00 30.83 215 THR B CA 1
ATOM 5730 C C . THR B 1 215 ? -46.173 50.983 79.836 1.00 31.17 215 THR B C 1
ATOM 5731 O O . THR B 1 215 ? -46.438 52.010 80.472 1.00 26.70 215 THR B O 1
ATOM 5735 N N . LYS B 1 216 ? -46.307 50.890 78.511 1.00 29.68 216 LYS B N 1
ATOM 5736 C CA . LYS B 1 216 ? -46.679 52.074 77.742 1.00 26.24 216 LYS B CA 1
ATOM 5737 C C . LYS B 1 216 ? -48.152 52.409 77.977 1.00 25.52 216 LYS B C 1
ATOM 5738 O O . LYS B 1 216 ? -48.496 53.590 77.958 1.00 27.70 216 LYS B O 1
ATOM 5744 N N . ILE B 1 217 ? -48.992 51.413 78.181 1.00 22.83 217 ILE B N 1
ATOM 5745 C CA . ILE B 1 217 ? -50.412 51.691 78.447 1.00 24.29 217 ILE B CA 1
ATOM 5746 C C . ILE B 1 217 ? -50.545 52.437 79.761 1.00 24.94 217 ILE B C 1
ATOM 5747 O O . ILE B 1 217 ? -51.249 53.449 79.812 1.00 27.41 217 ILE B O 1
ATOM 5752 N N . GLU B 1 218 ? -49.850 51.957 80.772 1.00 25.69 218 GLU B N 1
ATOM 5753 C CA . GLU B 1 218 ? -49.782 52.569 82.092 1.00 30.23 218 GLU B CA 1
ATOM 5754 C C . GLU B 1 218 ? -49.307 54.016 81.998 1.00 30.50 218 GLU B C 1
ATOM 5755 O O . GLU B 1 218 ? -49.939 54.927 82.542 1.00 26.36 218 GLU B O 1
ATOM 5761 N N . SER B 1 219 ? -48.183 54.229 81.309 1.00 28.44 219 SER B N 1
ATOM 5762 C CA . SER B 1 219 ? -47.664 55.569 81.116 1.00 25.98 219 SER B CA 1
ATOM 5763 C C . SER B 1 219 ? -48.667 56.492 80.429 1.00 23.09 219 SER B C 1
ATOM 5764 O O . SER B 1 219 ? -48.797 57.656 80.807 1.00 26.32 219 SER B O 1
ATOM 5767 N N . LEU B 1 220 ? -49.332 55.969 79.396 1.00 19.47 220 LEU B N 1
ATOM 5768 C CA . LEU B 1 220 ? -50.264 56.815 78.636 1.00 20.59 220 LEU B CA 1
ATOM 5769 C C . LEU B 1 220 ? -51.451 57.192 79.508 1.00 22.48 220 LEU B C 1
ATOM 5770 O O . LEU B 1 220 ? -51.919 58.343 79.520 1.00 21.83 220 LEU B O 1
ATOM 5775 N N . LYS B 1 221 ? -51.943 56.214 80.260 1.00 23.32 221 LYS B N 1
ATOM 5776 C CA . LYS B 1 221 ? -53.127 56.444 81.084 1.00 27.47 221 LYS B CA 1
ATOM 5777 C C . LYS B 1 221 ? -52.928 57.526 82.143 1.00 29.38 221 LYS B C 1
ATOM 5778 O O . LYS B 1 221 ? -53.896 58.140 82.619 1.00 29.46 221 LYS B O 1
ATOM 5784 N N . GLU B 1 222 ? -51.680 57.735 82.535 1.00 29.21 222 GLU B N 1
ATOM 5785 C CA . GLU B 1 222 ? -51.353 58.680 83.594 1.00 29.02 222 GLU B CA 1
ATOM 5786 C C . GLU B 1 222 ? -50.949 60.049 83.080 1.00 26.83 222 GLU B C 1
ATOM 5787 O O . GLU B 1 222 ? -50.765 61.013 83.831 1.00 29.91 222 GLU B O 1
ATOM 5793 N N . HIS B 1 223 ? -50.769 60.150 81.772 1.00 23.60 223 HIS B N 1
ATOM 5794 C CA . HIS B 1 223 ? -50.371 61.383 81.122 1.00 23.13 223 HIS B CA 1
ATOM 5795 C C . HIS B 1 223 ? -51.462 62.447 81.207 1.00 23.47 223 HIS B C 1
ATOM 5796 O O . HIS B 1 223 ? -52.571 62.175 80.789 1.00 23.12 223 HIS B O 1
ATOM 5803 N N . GLY B 1 224 ? -51.097 63.601 81.754 1.00 25.52 224 GLY B N 1
ATOM 5804 C CA . GLY B 1 224 ? -52.078 64.649 82.006 1.00 21.63 224 GLY B CA 1
ATOM 5805 C C . GLY B 1 224 ? -52.924 64.942 80.781 1.00 20.63 224 GLY B C 1
ATOM 5806 O O . GLY B 1 224 ? -54.157 64.862 80.817 1.00 24.63 224 GLY B O 1
ATOM 5807 N N . PRO B 1 225 ? -52.298 65.321 79.685 1.00 20.46 225 PRO B N 1
ATOM 5808 C CA . PRO B 1 225 ? -53.040 65.610 78.456 1.00 20.06 225 PRO B CA 1
ATOM 5809 C C . PRO B 1 225 ? -53.920 64.456 77.991 1.00 21.56 225 PRO B C 1
ATOM 5810 O O . PRO B 1 225 ? -54.994 64.728 77.462 1.00 20.51 225 PRO B O 1
ATOM 5814 N N . ILE B 1 226 ? -53.508 63.215 78.180 1.00 20.82 226 ILE B N 1
ATOM 5815 C CA . ILE B 1 226 ? -54.362 62.111 77.749 1.00 22.59 226 ILE B CA 1
ATOM 5816 C C . ILE B 1 226 ? -55.573 61.985 78.656 1.00 22.93 226 ILE B C 1
ATOM 5817 O O . ILE B 1 226 ? -56.702 61.754 78.201 1.00 25.33 226 ILE B O 1
ATOM 5822 N N . LYS B 1 227 ? -55.317 62.179 79.948 1.00 26.04 227 LYS B N 1
ATOM 5823 C CA . LYS B 1 227 ? -56.394 62.168 80.941 1.00 25.65 227 LYS B CA 1
ATOM 5824 C C . LYS B 1 227 ? -57.437 63.219 80.646 1.00 24.95 227 LYS B C 1
ATOM 5825 O O . LYS B 1 227 ? -58.646 63.025 80.808 1.00 26.35 227 LYS B O 1
ATOM 5831 N N . ASN B 1 228 ? -56.949 64.378 80.197 1.00 23.76 228 ASN B N 1
ATOM 5832 C CA . ASN B 1 228 ? -57.866 65.477 79.926 1.00 21.72 228 ASN B CA 1
ATOM 5833 C C . ASN B 1 228 ? -58.677 65.192 78.678 1.00 22.78 228 ASN B C 1
ATOM 5834 O O . ASN B 1 228 ? -59.880 65.486 78.656 1.00 28.19 228 ASN B O 1
ATOM 5839 N N . LYS B 1 229 ? -58.039 64.624 77.657 1.00 22.72 229 LYS B N 1
ATOM 5840 C CA . LYS B 1 229 ? -58.802 64.237 76.477 1.00 22.40 229 LYS B CA 1
ATOM 5841 C C . LYS B 1 229 ? -59.813 63.166 76.854 1.00 24.60 229 LYS B C 1
ATOM 5842 O O . LYS B 1 229 ? -60.948 63.151 76.369 1.00 26.65 229 LYS B O 1
ATOM 5848 N N . MET B 1 230 ? -59.472 62.228 77.729 1.00 23.30 230 MET B N 1
ATOM 5849 C CA . MET B 1 230 ? -60.458 61.237 78.149 1.00 24.61 230 MET B CA 1
ATOM 5850 C C . MET B 1 230 ? -61.697 61.877 78.768 1.00 26.43 230 MET B C 1
ATOM 5851 O O . MET B 1 230 ? -62.805 61.411 78.582 1.00 27.08 230 MET B O 1
ATOM 5856 N N . SER B 1 231 ? -61.471 62.950 79.532 1.00 25.94 231 SER B N 1
ATOM 5857 C CA . SER B 1 231 ? -62.592 63.668 80.116 1.00 28.62 231 SER B CA 1
ATOM 5858 C C . SER B 1 231 ? -63.504 64.271 79.057 1.00 29.49 231 SER B C 1
ATOM 5859 O O . SER B 1 231 ? -64.683 64.511 79.339 1.00 34.87 231 SER B O 1
ATOM 5862 N N . GLU B 1 232 ? -62.985 64.539 77.864 1.00 28.44 232 GLU B N 1
ATOM 5863 C CA . GLU B 1 232 ? -63.788 65.147 76.809 1.00 29.38 232 GLU B CA 1
ATOM 5864 C C . GLU B 1 232 ? -64.692 64.122 76.128 1.00 27.57 232 GLU B C 1
ATOM 5865 O O . GLU B 1 232 ? -65.586 64.477 75.353 1.00 29.78 232 GLU B O 1
ATOM 5871 N N . SER B 1 233 ? -64.484 62.839 76.411 1.00 26.93 233 SER B N 1
ATOM 5872 C CA . SER B 1 233 ? -65.274 61.790 75.791 1.00 27.07 233 SER B CA 1
ATOM 5873 C C . SER B 1 233 ? -66.767 61.955 76.057 1.00 29.53 233 SER B C 1
ATOM 5874 O O . SER B 1 233 ? -67.177 62.308 77.168 1.00 34.72 233 SER B O 1
ATOM 5877 N N . PRO B 1 234 ? -67.593 61.712 75.052 1.00 30.80 234 PRO B N 1
ATOM 5878 C CA . PRO B 1 234 ? -69.038 61.570 75.285 1.00 30.56 234 PRO B CA 1
ATOM 5879 C C . PRO B 1 234 ? -69.318 60.576 76.406 1.00 34.42 234 PRO B C 1
ATOM 5880 O O . PRO B 1 234 ? -70.189 60.768 77.254 1.00 41.31 234 PRO B O 1
ATOM 5884 N N . ASN B 1 235 ? -68.562 59.488 76.432 1.00 36.92 235 ASN B N 1
ATOM 5885 C CA . ASN B 1 235 ? -68.663 58.396 77.387 1.00 37.13 235 ASN B CA 1
ATOM 5886 C C . ASN B 1 235 ? -70.092 57.855 77.449 1.00 37.64 235 ASN B C 1
ATOM 5887 O O . ASN B 1 235 ? -70.649 57.458 78.465 1.00 38.55 235 ASN B O 1
ATOM 5892 N N . LYS B 1 236 ? -70.682 57.852 76.259 1.00 36.80 236 LYS B N 1
ATOM 5893 C CA . LYS B 1 236 ? -72.046 57.411 76.058 1.00 36.47 236 LYS B CA 1
ATOM 5894 C C . LYS B 1 236 ? -72.209 56.931 74.624 1.00 33.90 236 LYS B C 1
ATOM 5895 O O . LYS B 1 236 ? -71.351 57.230 73.790 1.00 31.19 236 LYS B O 1
ATOM 5901 N N . THR B 1 237 ? -73.289 56.199 74.360 1.00 30.82 237 THR B N 1
ATOM 5902 C CA . THR B 1 237 ? -73.459 55.746 72.983 1.00 27.99 237 THR B CA 1
ATOM 5903 C C . THR B 1 237 ? -73.590 56.946 72.070 1.00 28.22 237 THR B C 1
ATOM 5904 O O . THR B 1 237 ? -74.418 57.848 72.258 1.00 32.71 237 THR B O 1
ATOM 5908 N N . VAL B 1 238 ? -72.765 56.978 71.034 1.00 25.91 238 VAL B N 1
ATOM 5909 C CA . VAL B 1 238 ? -72.873 58.041 70.039 1.00 25.45 238 VAL B CA 1
ATOM 5910 C C . VAL B 1 238 ? -72.742 57.354 68.673 1.00 26.37 238 VAL B C 1
ATOM 5911 O O . VAL B 1 238 ? -72.441 56.154 68.589 1.00 25.72 238 VAL B O 1
ATOM 5915 N N . SER B 1 239 ? -72.972 58.116 67.612 1.00 28.01 239 SER B N 1
ATOM 5916 C CA . SER B 1 239 ? -72.834 57.642 66.260 1.00 27.98 239 SER B CA 1
ATOM 5917 C C . SER B 1 239 ? -71.398 57.184 65.954 1.00 27.24 239 SER B C 1
ATOM 5918 O O . SER B 1 239 ? -70.527 57.704 66.633 1.00 26.61 239 SER B O 1
ATOM 5921 N N . GLU B 1 240 ? -71.264 56.314 64.989 1.00 28.78 240 GLU B N 1
ATOM 5922 C CA . GLU B 1 240 ? -69.994 55.800 64.497 1.00 31.75 240 GLU B CA 1
ATOM 5923 C C . GLU B 1 240 ? -69.106 56.991 64.151 1.00 31.17 240 GLU B C 1
ATOM 5924 O O . GLU B 1 240 ? -67.939 57.071 64.509 1.00 27.29 240 GLU B O 1
ATOM 5930 N N . GLU B 1 241 ? -69.709 57.951 63.457 1.00 31.51 241 GLU B N 1
ATOM 5931 C CA . GLU B 1 241 ? -69.024 59.149 62.989 1.00 30.20 241 GLU B CA 1
ATOM 5932 C C . GLU B 1 241 ? -68.437 59.957 64.122 1.00 29.62 241 GLU B C 1
ATOM 5933 O O . GLU B 1 241 ? -67.274 60.400 64.096 1.00 33.03 241 GLU B O 1
ATOM 5939 N N . LYS B 1 242 ? -69.258 60.164 65.156 1.00 26.46 242 LYS B N 1
ATOM 5940 C CA . LYS B 1 242 ? -68.799 60.959 66.275 1.00 25.81 242 LYS B CA 1
ATOM 5941 C C . LYS B 1 242 ? -67.742 60.215 67.090 1.00 21.97 242 LYS B C 1
ATOM 5942 O O . LYS B 1 242 ? -66.829 60.838 67.617 1.00 25.74 242 LYS B O 1
ATOM 5948 N N . ALA B 1 243 ? -67.919 58.906 67.185 1.00 21.14 243 ALA B N 1
ATOM 5949 C CA . ALA B 1 243 ? -66.934 58.083 67.904 1.00 20.36 243 ALA B CA 1
ATOM 5950 C C . ALA B 1 243 ? -65.585 58.181 67.204 1.00 20.63 243 ALA B C 1
ATOM 5951 O O . ALA B 1 243 ? -64.575 58.357 67.868 1.00 24.72 243 ALA B O 1
ATOM 5953 N N . LYS B 1 244 ? -65.601 58.034 65.886 1.00 21.09 244 LYS B N 1
ATOM 5954 C CA . LYS B 1 244 ? -64.373 58.124 65.101 1.00 22.05 244 LYS B CA 1
ATOM 5955 C C . LYS B 1 244 ? -63.714 59.474 65.289 1.00 22.58 244 LYS B C 1
ATOM 5956 O O . LYS B 1 244 ? -62.507 59.625 65.465 1.00 22.77 244 LYS B O 1
ATOM 5967 N N . GLN B 1 245 ? -64.528 60.539 65.261 1.00 22.52 245 GLN B N 1
ATOM 5968 C CA . GLN B 1 245 ? -63.940 61.865 65.393 1.00 23.68 245 GLN B CA 1
ATOM 5969 C C . GLN B 1 245 ? -63.260 62.037 66.733 1.00 20.52 245 GLN B C 1
ATOM 5970 O O . GLN B 1 245 ? -62.172 62.608 66.797 1.00 25.06 245 GLN B O 1
ATOM 5981 N N . TYR B 1 246 ? -63.882 61.542 67.792 1.00 19.57 246 TYR B N 1
ATOM 5982 C CA . TYR B 1 246 ? -63.283 61.675 69.112 1.00 19.48 246 TYR B CA 1
ATOM 5983 C C . TYR B 1 246 ? -61.977 60.885 69.165 1.00 22.03 246 TYR B C 1
ATOM 5984 O O . TYR B 1 246 ? -60.955 61.320 69.676 1.00 22.09 246 TYR B O 1
ATOM 5993 N N . LEU B 1 247 ? -62.048 59.669 68.622 1.00 21.00 247 LEU B N 1
ATOM 5994 C CA . LEU B 1 247 ? -60.808 58.859 68.674 1.00 17.32 247 LEU B CA 1
ATOM 5995 C C . LEU B 1 247 ? -59.716 59.431 67.800 1.00 19.04 247 LEU B C 1
ATOM 5996 O O . LEU B 1 247 ? -58.529 59.228 68.106 1.00 17.98 247 LEU B O 1
ATOM 6001 N N . GLU B 1 248 ? -60.024 60.155 66.715 1.00 19.53 248 GLU B N 1
ATOM 6002 C CA . GLU B 1 248 ? -58.924 60.815 66.016 1.00 22.12 248 GLU B CA 1
ATOM 6003 C C . GLU B 1 248 ? -58.278 61.866 66.905 1.00 24.01 248 GLU B C 1
ATOM 6004 O O . GLU B 1 248 ? -57.053 62.021 66.907 1.00 21.66 248 GLU B O 1
ATOM 6010 N N . GLU B 1 249 ? -59.097 62.606 67.668 1.00 23.82 249 GLU B N 1
ATOM 6011 C CA . GLU B 1 249 ? -58.502 63.546 68.628 1.00 24.36 249 GLU B CA 1
ATOM 6012 C C . GLU B 1 249 ? -57.632 62.832 69.640 1.00 23.10 249 GLU B C 1
ATOM 6013 O O . GLU B 1 249 ? -56.539 63.253 70.017 1.00 21.75 249 GLU B O 1
ATOM 6019 N N . PHE B 1 250 ? -58.162 61.702 70.115 1.00 22.06 250 PHE B N 1
ATOM 6020 C CA . PHE B 1 250 ? -57.443 60.973 71.144 1.00 22.96 250 PHE B CA 1
ATOM 6021 C C . PHE B 1 250 ? -56.080 60.506 70.633 1.00 23.46 250 PHE B C 1
ATOM 6022 O O . PHE B 1 250 ? -55.062 60.597 71.327 1.00 21.68 250 PHE B O 1
ATOM 6030 N N . HIS B 1 251 ? -56.071 59.955 69.428 1.00 20.73 251 HIS B N 1
ATOM 6031 C CA . HIS B 1 251 ? -54.853 59.540 68.769 1.00 21.71 251 HIS B CA 1
ATOM 6032 C C . HIS B 1 251 ? -53.872 60.704 68.698 1.00 20.75 251 HIS B C 1
ATOM 6033 O O . HIS B 1 251 ? -52.714 60.536 69.034 1.00 21.32 251 HIS B O 1
ATOM 6040 N N . GLN B 1 252 ? -54.346 61.864 68.275 1.00 19.71 252 GLN B N 1
ATOM 6041 C CA . GLN B 1 252 ? -53.459 63.017 68.075 1.00 20.19 252 GLN B CA 1
ATOM 6042 C C . GLN B 1 252 ? -52.799 63.403 69.387 1.00 21.34 252 GLN B C 1
ATOM 6043 O O . GLN B 1 252 ? -51.589 63.656 69.461 1.00 22.56 252 GLN B O 1
ATOM 6049 N N . THR B 1 253 ? -53.603 63.431 70.440 1.00 20.29 253 THR B N 1
ATOM 6050 C CA . THR B 1 253 ? -53.099 63.766 71.772 1.00 21.73 253 THR B CA 1
ATOM 6051 C C . THR B 1 253 ? -52.102 62.742 72.270 1.00 22.15 253 THR B C 1
ATOM 6052 O O . THR B 1 253 ? -50.993 63.008 72.727 1.00 22.19 253 THR B O 1
ATOM 6056 N N . ALA B 1 254 ? -52.523 61.474 72.172 1.00 21.88 254 ALA B N 1
ATOM 6057 C CA . ALA B 1 254 ? -51.667 60.411 72.690 1.00 21.18 254 ALA B CA 1
ATOM 6058 C C . ALA B 1 254 ? -50.344 60.356 71.959 1.00 20.46 254 ALA B C 1
ATOM 6059 O O . ALA B 1 254 ? -49.344 59.994 72.567 1.00 24.48 254 ALA B O 1
ATOM 6061 N N . LEU B 1 255 ? -50.313 60.689 70.684 1.00 23.26 255 LEU B N 1
ATOM 6062 C CA . LEU B 1 255 ? -49.086 60.557 69.910 1.00 25.73 255 LEU B CA 1
ATOM 6063 C C . LEU B 1 255 ? -48.052 61.571 70.335 1.00 25.81 255 LEU B C 1
ATOM 6064 O O . LEU B 1 255 ? -46.872 61.458 69.976 1.00 31.41 255 LEU B O 1
ATOM 6069 N N . GLU B 1 256 ? -48.427 62.582 71.107 1.00 24.59 256 GLU B N 1
ATOM 6070 C CA . GLU B 1 256 ? -47.470 63.539 71.643 1.00 26.03 256 GLU B CA 1
ATOM 6071 C C . GLU B 1 256 ? -46.729 63.009 72.864 1.00 27.66 256 GLU B C 1
ATOM 6072 O O . GLU B 1 256 ? -45.828 63.677 73.369 1.00 26.90 256 GLU B O 1
ATOM 6078 N N . HIS B 1 257 ? -47.105 61.830 73.357 1.00 26.01 257 HIS B N 1
ATOM 6079 C CA . HIS B 1 257 ? -46.409 61.265 74.524 1.00 24.95 257 HIS B CA 1
ATOM 6080 C C . HIS B 1 257 ? -45.006 60.822 74.151 1.00 24.55 257 HIS B C 1
ATOM 6081 O O . HIS B 1 257 ? -44.797 60.233 73.077 1.00 21.64 257 HIS B O 1
ATOM 6088 N N . PRO B 1 258 ? -43.970 61.101 74.940 1.00 24.26 258 PRO B N 1
ATOM 6089 C CA . PRO B 1 258 ? -42.602 60.697 74.605 1.00 25.31 258 PRO B CA 1
ATOM 6090 C C . PRO B 1 258 ? -42.338 59.230 74.325 1.00 24.91 258 PRO B C 1
ATOM 6091 O O . PRO B 1 258 ? -41.576 58.887 73.414 1.00 24.56 258 PRO B O 1
ATOM 6095 N N . GLU B 1 259 ? -42.873 58.282 75.040 1.00 26.08 259 GLU B N 1
ATOM 6096 C CA . GLU B 1 259 ? -42.936 56.852 74.847 1.00 27.49 259 GLU B CA 1
ATOM 6097 C C . GLU B 1 259 ? -43.523 56.442 73.503 1.00 26.56 259 GLU B C 1
ATOM 6098 O O . GLU B 1 259 ? -43.318 55.294 73.064 1.00 25.66 259 GLU B O 1
ATOM 6104 N N . LEU B 1 260 ? -44.243 57.309 72.792 1.00 25.13 260 LEU B N 1
ATOM 6105 C CA . LEU B 1 260 ? -44.723 56.978 71.447 1.00 21.32 260 LEU B CA 1
ATOM 6106 C C . LEU B 1 260 ? -43.991 57.785 70.387 1.00 22.10 260 LEU B C 1
ATOM 6107 O O . LEU B 1 260 ? -44.430 57.998 69.265 1.00 22.06 260 LEU B O 1
ATOM 6112 N N . SER B 1 261 ? -42.783 58.294 70.716 1.00 25.92 261 SER B N 1
ATOM 6113 C CA . SER B 1 261 ? -42.113 59.192 69.781 1.00 25.60 261 SER B CA 1
ATOM 6114 C C . SER B 1 261 ? -41.623 58.518 68.509 1.00 25.17 261 SER B C 1
ATOM 6115 O O . SER B 1 261 ? -41.678 59.164 67.466 1.00 24.05 261 SER B O 1
ATOM 6118 N N . GLU B 1 262 ? -41.143 57.280 68.577 1.00 25.94 262 GLU B N 1
ATOM 6119 C CA . GLU B 1 262 ? -40.869 56.544 67.342 1.00 28.79 262 GLU B CA 1
ATOM 6120 C C . GLU B 1 262 ? -42.132 56.397 66.495 1.00 26.05 262 GLU B C 1
ATOM 6121 O O . GLU B 1 262 ? -42.130 56.625 65.286 1.00 28.03 262 GLU B O 1
ATOM 6127 N N . LEU B 1 263 ? -43.252 56.040 67.103 1.00 26.51 263 LEU B N 1
ATOM 6128 C CA . LEU B 1 263 ? -44.502 55.963 66.358 1.00 26.37 263 LEU B CA 1
ATOM 6129 C C . LEU B 1 263 ? -44.886 57.283 65.702 1.00 26.39 263 LEU B C 1
ATOM 6130 O O . LEU B 1 263 ? -45.272 57.324 64.529 1.00 26.87 263 LEU B O 1
ATOM 6135 N N . LYS B 1 264 ? -44.773 58.362 66.471 1.00 25.57 264 LYS B N 1
ATOM 6136 C CA . LYS B 1 264 ? -45.177 59.663 65.954 1.00 24.75 264 LYS B CA 1
ATOM 6137 C C . LYS B 1 264 ? -44.412 59.977 64.678 1.00 27.30 264 LYS B C 1
ATOM 6138 O O . LYS B 1 264 ? -44.962 60.514 63.718 1.00 32.76 264 LYS B O 1
ATOM 6144 N N . THR B 1 265 ? -43.139 59.619 64.722 1.00 28.31 265 THR B N 1
ATOM 6145 C CA . THR B 1 265 ? -42.198 59.860 63.629 1.00 31.29 265 THR B CA 1
ATOM 6146 C C . THR B 1 265 ? -42.623 59.156 62.354 1.00 30.42 265 THR B C 1
ATOM 6147 O O . THR B 1 265 ? -42.686 59.750 61.274 1.00 33.14 265 THR B O 1
ATOM 6151 N N . VAL B 1 266 ? -42.930 57.866 62.466 1.00 29.67 266 VAL B N 1
ATOM 6152 C CA . VAL B 1 266 ? -43.266 57.068 61.303 1.00 31.44 266 VAL B CA 1
ATOM 6153 C C . VAL B 1 266 ? -44.693 57.267 60.819 1.00 34.29 266 VAL B C 1
ATOM 6154 O O . VAL B 1 266 ? -45.058 56.901 59.701 1.00 37.43 266 VAL B O 1
ATOM 6158 N N . THR B 1 267 ? -45.511 57.814 61.713 1.00 35.62 267 THR B N 1
ATOM 6159 C CA . THR B 1 267 ? -46.933 57.931 61.393 1.00 37.57 267 THR B CA 1
ATOM 6160 C C . THR B 1 267 ? -47.152 58.702 60.105 1.00 39.89 267 THR B C 1
ATOM 6161 O O . THR B 1 267 ? -47.822 58.230 59.183 1.00 39.06 267 THR B O 1
ATOM 6165 N N . GLY B 1 268 ? -46.557 59.895 60.001 1.00 41.63 268 GLY B N 1
ATOM 6166 C CA . GLY B 1 268 ? -46.730 60.661 58.782 1.00 43.29 268 GLY B CA 1
ATOM 6167 C C . GLY B 1 268 ? -46.153 60.005 57.548 1.00 42.75 268 GLY B C 1
ATOM 6168 O O . GLY B 1 268 ? -46.387 60.470 56.430 1.00 48.01 268 GLY B O 1
ATOM 6169 N N . THR B 1 269 ? -45.403 58.915 57.679 1.00 40.64 269 THR B N 1
ATOM 6170 C CA . THR B 1 269 ? -44.621 58.431 56.545 1.00 38.70 269 THR B CA 1
ATOM 6171 C C . THR B 1 269 ? -45.444 57.563 55.601 1.00 36.24 269 THR B C 1
ATOM 6172 O O . THR B 1 269 ? -45.027 57.341 54.452 1.00 40.07 269 THR B O 1
ATOM 6176 N N . ASN B 1 270 ? -46.596 57.086 56.053 1.00 32.89 270 ASN B N 1
ATOM 6177 C CA . ASN B 1 270 ? -47.495 56.294 55.199 1.00 30.72 270 ASN B CA 1
ATOM 6178 C C . ASN B 1 270 ? -48.945 56.544 55.579 1.00 28.79 270 ASN B C 1
ATOM 6179 O O . ASN B 1 270 ? -49.312 56.570 56.760 1.00 27.10 270 ASN B O 1
ATOM 6184 N N . PRO B 1 271 ? -49.814 56.733 54.593 1.00 28.32 271 PRO B N 1
ATOM 6185 C CA . PRO B 1 271 ? -51.205 57.042 54.916 1.00 29.62 271 PRO B CA 1
ATOM 6186 C C . PRO B 1 271 ? -51.843 55.894 55.697 1.00 26.69 271 PRO B C 1
ATOM 6187 O O . PRO B 1 271 ? -52.781 56.103 56.460 1.00 24.41 271 PRO B O 1
ATOM 6191 N N . VAL B 1 272 ? -51.303 54.698 55.487 1.00 25.78 272 VAL B N 1
ATOM 6192 C CA . VAL B 1 272 ? -51.880 53.560 56.203 1.00 25.39 272 VAL B CA 1
ATOM 6193 C C . VAL B 1 272 ? -51.749 53.730 57.708 1.00 22.35 272 VAL B C 1
ATOM 6194 O O . VAL B 1 272 ? -52.532 53.156 58.463 1.00 22.97 272 VAL B O 1
ATOM 6198 N N . PHE B 1 273 ? -50.783 54.496 58.203 1.00 22.79 273 PHE B N 1
ATOM 6199 C CA . PHE B 1 273 ? -50.569 54.562 59.652 1.00 24.09 273 PHE B CA 1
ATOM 6200 C C . PHE B 1 273 ? -51.341 55.702 60.308 1.00 21.76 273 PHE B C 1
ATOM 6201 O O . PHE B 1 273 ? -51.281 55.945 61.511 1.00 19.75 273 PHE B O 1
ATOM 6209 N N . ALA B 1 274 ? -52.112 56.426 59.510 1.00 20.59 274 ALA B N 1
ATOM 6210 C CA . ALA B 1 274 ? -52.782 57.612 60.030 1.00 21.61 274 ALA B CA 1
ATOM 6211 C C . ALA B 1 274 ? -53.719 57.359 61.195 1.00 20.05 274 ALA B C 1
ATOM 6212 O O . ALA B 1 274 ? -54.302 56.298 61.343 1.00 16.88 274 ALA B O 1
ATOM 6214 N N . GLY B 1 275 ? -53.889 58.353 62.056 1.00 18.27 275 GLY B N 1
ATOM 6215 C CA . GLY B 1 275 ? -54.834 58.286 63.137 1.00 19.54 275 GLY B CA 1
ATOM 6216 C C . GLY B 1 275 ? -56.242 57.960 62.730 1.00 18.71 275 GLY B C 1
ATOM 6217 O O . GLY B 1 275 ? -56.990 57.309 63.479 1.00 20.83 275 GLY B O 1
ATOM 6218 N N . ALA B 1 276 ? -56.655 58.434 61.549 1.00 20.78 276 ALA B N 1
ATOM 6219 C CA . ALA B 1 276 ? -58.022 58.119 61.124 1.00 20.59 276 ALA B CA 1
ATOM 6220 C C . ALA B 1 276 ? -58.180 56.592 60.983 1.00 19.98 276 ALA B C 1
ATOM 6221 O O . ALA B 1 276 ? -59.261 56.084 61.284 1.00 18.54 276 ALA B O 1
ATOM 6223 N N . ASN B 1 277 ? -57.114 55.919 60.565 1.00 19.21 277 ASN B N 1
ATOM 6224 C CA . ASN B 1 277 ? -57.105 54.456 60.433 1.00 18.36 277 ASN B CA 1
ATOM 6225 C C . ASN B 1 277 ? -57.134 53.762 61.789 1.00 18.27 277 ASN B C 1
ATOM 6226 O O . ASN B 1 277 ? -57.838 52.765 62.000 1.00 18.29 277 ASN B O 1
ATOM 6231 N N . TYR B 1 278 ? -56.401 54.289 62.777 1.00 17.42 278 TYR B N 1
ATOM 6232 C CA . TYR B 1 278 ? -56.461 53.759 64.121 1.00 17.70 278 TYR B CA 1
ATOM 6233 C C . TYR B 1 278 ? -57.836 53.913 64.743 1.00 18.68 278 TYR B C 1
ATOM 6234 O O . TYR B 1 278 ? -58.332 53.082 65.488 1.00 16.58 278 TYR B O 1
ATOM 6243 N N . ALA B 1 279 ? -58.443 55.066 64.437 1.00 15.86 279 ALA B N 1
ATOM 6244 C CA . ALA B 1 279 ? -59.759 55.316 65.019 1.00 15.94 279 ALA B CA 1
ATOM 6245 C C . ALA B 1 279 ? -60.823 54.396 64.433 1.00 16.12 279 ALA B C 1
ATOM 6246 O O . ALA B 1 279 ? -61.706 53.901 65.134 1.00 17.65 279 ALA B O 1
ATOM 6248 N N . ALA B 1 280 ? -60.772 54.216 63.125 1.00 17.68 280 ALA B N 1
ATOM 6249 C CA . ALA B 1 280 ? -61.727 53.329 62.468 1.00 15.42 280 ALA B CA 1
ATOM 6250 C C . ALA B 1 280 ? -61.568 51.901 62.966 1.00 17.06 280 ALA B C 1
ATOM 6251 O O . ALA B 1 280 ? -62.558 51.191 63.200 1.00 18.67 280 ALA B O 1
ATOM 6253 N N . TRP B 1 281 ? -60.316 51.487 63.100 1.00 15.46 281 TRP B N 1
ATOM 6254 C CA . TRP B 1 281 ? -60.038 50.143 63.625 1.00 16.57 281 TRP B CA 1
ATOM 6255 C C . TRP B 1 281 ? -60.667 50.014 64.996 1.00 16.87 281 TRP B C 1
ATOM 6256 O O . TRP B 1 281 ? -61.386 49.095 65.348 1.00 16.58 281 TRP B O 1
ATOM 6267 N N . ALA B 1 282 ? -60.405 50.995 65.870 1.00 17.31 282 ALA B N 1
ATOM 6268 C CA . ALA B 1 282 ? -60.906 50.934 67.244 1.00 14.98 282 ALA B CA 1
ATOM 6269 C C . ALA B 1 282 ? -62.418 50.907 67.310 1.00 16.81 282 ALA B C 1
ATOM 6270 O O . ALA B 1 282 ? -63.009 50.138 68.062 1.00 16.25 282 ALA B O 1
ATOM 6272 N N . VAL B 1 283 ? -63.082 51.755 66.515 1.00 17.76 283 VAL B N 1
ATOM 6273 C CA . VAL B 1 283 ? -64.536 51.730 66.463 1.00 18.40 283 VAL B CA 1
ATOM 6274 C C . VAL B 1 283 ? -65.065 50.383 66.004 1.00 17.55 283 VAL B C 1
ATOM 6275 O O . VAL B 1 283 ? -65.988 49.859 66.614 1.00 17.00 283 VAL B O 1
ATOM 6279 N N . ASN B 1 284 ? -64.445 49.844 64.960 1.00 16.54 284 ASN B N 1
ATOM 6280 C CA . ASN B 1 284 ? -64.847 48.542 64.432 1.00 17.23 284 ASN B CA 1
ATOM 6281 C C . ASN B 1 284 ? -64.726 47.445 65.484 1.00 16.40 284 ASN B C 1
ATOM 6282 O O . ASN B 1 284 ? -65.591 46.587 65.627 1.00 18.85 284 ASN B O 1
ATOM 6291 N N . VAL B 1 285 ? -63.635 47.477 66.241 1.00 15.39 285 VAL B N 1
ATOM 6292 C CA . VAL B 1 285 ? -63.440 46.500 67.314 1.00 16.84 285 VAL B CA 1
ATOM 6293 C C . VAL B 1 285 ? -64.575 46.637 68.315 1.00 17.20 285 VAL B C 1
ATOM 6294 O O . VAL B 1 285 ? -65.211 45.679 68.730 1.00 18.97 285 VAL B O 1
ATOM 6298 N N . ALA B 1 286 ? -64.837 47.877 68.744 1.00 16.09 286 ALA B N 1
ATOM 6299 C CA . ALA B 1 286 ? -65.850 48.075 69.762 1.00 17.98 286 ALA B CA 1
ATOM 6300 C C . ALA B 1 286 ? -67.222 47.598 69.290 1.00 17.93 286 ALA B C 1
ATOM 6301 O O . ALA B 1 286 ? -68.004 47.138 70.129 1.00 20.67 286 ALA B O 1
ATOM 6303 N N . GLN B 1 287 ? -67.484 47.726 67.996 1.00 19.66 287 GLN B N 1
ATOM 6304 C CA . GLN B 1 287 ? -68.798 47.341 67.469 1.00 20.34 287 GLN B CA 1
ATOM 6305 C C . GLN B 1 287 ? -69.009 45.840 67.553 1.00 22.31 287 GLN B C 1
ATOM 6306 O O . GLN B 1 287 ? -70.101 45.354 67.843 1.00 24.23 287 GLN B O 1
ATOM 6312 N N . VAL B 1 288 ? -67.959 45.058 67.295 1.00 18.30 288 VAL B N 1
ATOM 6313 C CA . VAL B 1 288 ? -68.142 43.608 67.201 1.00 18.82 288 VAL B CA 1
ATOM 6314 C C . VAL B 1 288 ? -67.843 42.842 68.474 1.00 21.93 288 VAL B C 1
ATOM 6315 O O . VAL B 1 288 ? -68.161 41.651 68.598 1.00 25.52 288 VAL B O 1
ATOM 6319 N N . ILE B 1 289 ? -67.241 43.471 69.468 1.00 19.50 289 ILE B N 1
ATOM 6320 C CA . ILE B 1 289 ? -66.966 42.766 70.716 1.00 21.29 289 ILE B CA 1
ATOM 6321 C C . ILE B 1 289 ? -68.090 43.003 71.715 1.00 24.03 289 ILE B C 1
ATOM 6322 O O . ILE B 1 289 ? -68.226 44.091 72.236 1.00 22.62 289 ILE B O 1
ATOM 6327 N N . ASP B 1 290 ? -68.880 41.958 71.953 1.00 24.83 290 ASP B N 1
ATOM 6328 C CA . ASP B 1 290 ? -69.866 41.983 73.032 1.00 24.80 290 ASP B CA 1
ATOM 6329 C C . ASP B 1 290 ? -69.330 41.264 74.268 1.00 24.31 290 ASP B C 1
ATOM 6330 O O . ASP B 1 290 ? -68.189 40.811 74.296 1.00 23.00 290 ASP B O 1
ATOM 6335 N N . SER B 1 291 ? -70.154 41.187 75.312 1.00 25.38 291 SER B N 1
ATOM 6336 C CA . SER B 1 291 ? -69.641 40.656 76.573 1.00 29.09 291 SER B CA 1
ATOM 6337 C C . SER B 1 291 ? -69.219 39.198 76.450 1.00 26.11 291 SER B C 1
ATOM 6338 O O . SER B 1 291 ? -68.174 38.823 77.005 1.00 32.33 291 SER B O 1
ATOM 6343 N N . GLU B 1 292 ? -69.960 38.395 75.721 1.00 24.12 292 GLU B N 1
ATOM 6344 C CA . GLU B 1 292 ? -69.638 36.982 75.562 1.00 26.80 292 GLU B CA 1
ATOM 6345 C C . GLU B 1 292 ? -68.319 36.866 74.807 1.00 26.38 292 GLU B C 1
ATOM 6346 O O . GLU B 1 292 ? -67.408 36.122 75.189 1.00 32.05 292 GLU B O 1
ATOM 6352 N N . THR B 1 293 ? -68.215 37.640 73.729 1.00 21.85 293 THR B N 1
ATOM 6353 C CA . THR B 1 293 ? -66.952 37.575 72.965 1.00 21.81 293 THR B CA 1
ATOM 6354 C C . THR B 1 293 ? -65.767 38.028 73.781 1.00 23.36 293 THR B C 1
ATOM 6355 O O . THR B 1 293 ? -64.684 37.427 73.724 1.00 25.30 293 THR B O 1
ATOM 6359 N N . ALA B 1 294 ? -65.921 39.114 74.531 1.00 21.02 294 ALA B N 1
ATOM 6360 C CA . ALA B 1 294 ? -64.846 39.710 75.307 1.00 20.36 294 ALA B CA 1
ATOM 6361 C C . ALA B 1 294 ? -64.202 38.742 76.322 1.00 20.88 294 ALA B C 1
ATOM 6362 O O . ALA B 1 294 ? -63.000 38.892 76.597 1.00 23.89 294 ALA B O 1
ATOM 6364 N N . ASP B 1 295 ? -65.036 37.845 76.785 1.00 24.81 295 ASP B N 1
ATOM 6365 C CA . ASP B 1 295 ? -64.830 36.880 77.843 1.00 29.61 295 ASP B CA 1
ATOM 6366 C C . ASP B 1 295 ? -64.130 35.631 77.347 1.00 29.46 295 ASP B C 1
ATOM 6367 O O . ASP B 1 295 ? -63.842 34.720 78.125 1.00 27.47 295 ASP B O 1
ATOM 6372 N N . ASN B 1 296 ? -63.874 35.586 76.041 1.00 28.01 296 ASN B N 1
ATOM 6373 C CA . ASN B 1 296 ? -63.352 34.352 75.435 1.00 25.43 296 ASN B CA 1
ATOM 6374 C C . ASN B 1 296 ? -62.336 34.680 74.354 1.00 23.14 296 ASN B C 1
ATOM 6375 O O . ASN B 1 296 ? -62.630 35.311 73.341 1.00 22.73 296 ASN B O 1
ATOM 6380 N N . LEU B 1 297 ? -61.096 34.267 74.582 1.00 21.20 297 LEU B N 1
ATOM 6381 C CA . LEU B 1 297 ? -60.035 34.638 73.665 1.00 21.35 297 LEU B CA 1
ATOM 6382 C C . LEU B 1 297 ? -60.238 34.023 72.284 1.00 20.26 297 LEU B C 1
ATOM 6383 O O . LEU B 1 297 ? -59.925 34.727 71.323 1.00 19.93 297 LEU B O 1
ATOM 6388 N N . GLU B 1 298 ? -60.734 32.800 72.195 1.00 19.08 298 GLU B N 1
ATOM 6389 C CA . GLU B 1 298 ? -60.965 32.209 70.879 1.00 18.54 298 GLU B CA 1
ATOM 6390 C C . GLU B 1 298 ? -61.977 33.017 70.089 1.00 17.33 298 GLU B C 1
ATOM 6391 O O . GLU B 1 298 ? -61.797 33.327 68.892 1.00 17.17 298 GLU B O 1
ATOM 6397 N N . LYS B 1 299 ? -63.075 33.367 70.733 1.00 19.06 299 LYS B N 1
ATOM 6398 C CA . LYS B 1 299 ? -64.117 34.177 70.062 1.00 18.35 299 LYS B CA 1
ATOM 6399 C C . LYS B 1 299 ? -63.609 35.552 69.725 1.00 16.02 299 LYS B C 1
ATOM 6400 O O . LYS B 1 299 ? -63.914 36.114 68.661 1.00 15.93 299 LYS B O 1
ATOM 6406 N N . THR B 1 300 ? -62.831 36.173 70.616 1.00 16.28 300 THR B N 1
ATOM 6407 C CA . THR B 1 300 ? -62.220 37.461 70.316 1.00 16.19 300 THR B CA 1
ATOM 6408 C C . THR B 1 300 ? -61.401 37.340 69.042 1.00 16.29 300 THR B C 1
ATOM 6409 O O . THR B 1 300 ? -61.478 38.162 68.136 1.00 14.51 300 THR B O 1
ATOM 6413 N N . THR B 1 301 ? -60.587 36.293 68.904 1.00 16.36 301 THR B N 1
ATOM 6414 C CA . THR B 1 301 ? -59.706 36.220 67.729 1.00 15.31 301 THR B CA 1
ATOM 6415 C C . THR B 1 301 ? -60.539 35.986 66.476 1.00 14.46 301 THR B C 1
ATOM 6416 O O . THR B 1 301 ? -60.247 36.546 65.402 1.00 14.41 301 THR B O 1
ATOM 6420 N N . ALA B 1 302 ? -61.571 35.180 66.575 1.00 14.49 302 ALA B N 1
ATOM 6421 C CA . ALA B 1 302 ? -62.460 34.944 65.440 1.00 14.24 302 ALA B CA 1
ATOM 6422 C C . ALA B 1 302 ? -63.059 36.270 64.979 1.00 15.08 302 ALA B C 1
ATOM 6423 O O . ALA B 1 302 ? -63.150 36.521 63.783 1.00 19.68 302 ALA B O 1
ATOM 6425 N N . ALA B 1 303 ? -63.448 37.112 65.946 1.00 15.92 303 ALA B N 1
ATOM 6426 C CA . ALA B 1 303 ? -64.077 38.378 65.537 1.00 16.56 303 ALA B CA 1
ATOM 6427 C C . ALA B 1 303 ? -63.041 39.323 64.938 1.00 15.96 303 ALA B C 1
ATOM 6428 O O . ALA B 1 303 ? -63.263 39.958 63.898 1.00 15.44 303 ALA B O 1
ATOM 6430 N N . LEU B 1 304 ? -61.890 39.492 65.566 1.00 14.58 304 LEU B N 1
ATOM 6431 C CA . LEU B 1 304 ? -60.885 40.446 65.127 1.00 14.19 304 LEU B CA 1
ATOM 6432 C C . LEU B 1 304 ? -60.312 40.024 63.774 1.00 12.56 304 LEU B C 1
ATOM 6433 O O . LEU B 1 304 ? -59.910 40.879 62.995 1.00 14.58 304 LEU B O 1
ATOM 6438 N N . SER B 1 305 ? -60.268 38.704 63.547 1.00 12.44 305 SER B N 1
ATOM 6439 C CA . SER B 1 305 ? -59.569 38.182 62.375 1.00 15.48 305 SER B CA 1
ATOM 6440 C C . SER B 1 305 ? -60.280 38.538 61.080 1.00 14.05 305 SER B C 1
ATOM 6441 O O . SER B 1 305 ? -59.702 38.401 60.012 1.00 15.16 305 SER B O 1
ATOM 6444 N N . ILE B 1 306 ? -61.549 38.946 61.178 1.00 13.02 306 ILE B N 1
ATOM 6445 C CA . ILE B 1 306 ? -62.276 39.209 59.925 1.00 13.58 306 ILE B CA 1
ATOM 6446 C C . ILE B 1 306 ? -62.495 40.695 59.718 1.00 15.07 306 ILE B C 1
ATOM 6447 O O . ILE B 1 306 ? -63.255 41.080 58.837 1.00 16.56 306 ILE B O 1
ATOM 6452 N N . LEU B 1 307 ? -61.854 41.557 60.489 1.00 13.06 307 LEU B N 1
ATOM 6453 C CA . LEU B 1 307 ? -61.945 42.996 60.260 1.00 12.53 307 LEU B CA 1
ATOM 6454 C C . LEU B 1 307 ? -60.959 43.476 59.212 1.00 15.11 307 LEU B C 1
ATOM 6455 O O . LEU B 1 307 ? -59.857 42.931 59.071 1.00 14.72 307 LEU B O 1
ATOM 6460 N N . PRO B 1 308 ? -61.303 44.543 58.479 1.00 14.58 308 PRO B N 1
ATOM 6461 C CA . PRO B 1 308 ? -60.329 45.212 57.630 1.00 16.55 308 PRO B CA 1
ATOM 6462 C C . PRO B 1 308 ? -59.470 46.172 58.442 1.00 17.41 308 PRO B C 1
ATOM 6463 O O . PRO B 1 308 ? -59.767 46.412 59.616 1.00 16.58 308 PRO B O 1
ATOM 6467 N N . GLY B 1 309 ? -58.408 46.704 57.851 1.00 18.31 309 GLY B N 1
ATOM 6468 C CA . GLY B 1 309 ? -57.677 47.750 58.524 1.00 15.97 309 GLY B CA 1
ATOM 6469 C C . GLY B 1 309 ? -56.621 47.324 59.496 1.00 17.65 309 GLY B C 1
ATOM 6470 O O . GLY B 1 309 ? -56.026 48.194 60.132 1.00 17.27 309 GLY B O 1
ATOM 6471 N N . ILE B 1 310 ? -56.349 46.037 59.641 1.00 15.81 310 ILE B N 1
ATOM 6472 C CA . ILE B 1 310 ? -55.340 45.645 60.621 1.00 16.33 310 ILE B CA 1
ATOM 6473 C C . ILE B 1 310 ? -53.932 46.068 60.240 1.00 16.43 310 ILE B C 1
ATOM 6474 O O . ILE B 1 310 ? -53.036 46.224 61.102 1.00 19.09 310 ILE B O 1
ATOM 6479 N N . GLY B 1 311 ? -53.679 46.299 58.964 1.00 17.66 311 GLY B N 1
ATOM 6480 C CA . GLY B 1 311 ? -52.388 46.753 58.504 1.00 17.19 311 GLY B CA 1
ATOM 6481 C C . GLY B 1 311 ? -51.984 48.082 59.142 1.00 20.66 311 GLY B C 1
ATOM 6482 O O . GLY B 1 311 ? -50.795 48.386 59.255 1.00 18.02 311 GLY B O 1
ATOM 6483 N N . SER B 1 312 ? -52.974 48.873 59.557 1.00 20.19 312 SER B N 1
ATOM 6484 C CA . SER B 1 312 ? -52.628 50.152 60.186 1.00 21.11 312 SER B CA 1
ATOM 6485 C C . SER B 1 312 ? -51.919 49.922 61.506 1.00 20.72 312 SER B C 1
ATOM 6486 O O . SER B 1 312 ? -50.838 50.478 61.762 1.00 25.40 312 SER B O 1
ATOM 6491 N N . VAL B 1 313 ? -52.474 49.097 62.389 1.00 16.93 313 VAL B N 1
ATOM 6492 C CA . VAL B 1 313 ? -51.859 48.805 63.673 1.00 17.49 313 VAL B CA 1
ATOM 6493 C C . VAL B 1 313 ? -50.569 48.016 63.508 1.00 19.54 313 VAL B C 1
ATOM 6494 O O . VAL B 1 313 ? -49.612 48.212 64.268 1.00 19.75 313 VAL B O 1
ATOM 6501 N N . MET B 1 314 ? -50.538 47.117 62.521 1.00 18.45 314 MET B N 1
ATOM 6502 C CA . MET B 1 314 ? -49.332 46.322 62.316 1.00 17.40 314 MET B CA 1
ATOM 6503 C C . MET B 1 314 ? -48.259 47.109 61.584 1.00 18.80 314 MET B C 1
ATOM 6504 O O . MET B 1 314 ? -47.105 46.679 61.570 1.00 18.36 314 MET B O 1
ATOM 6509 N N . GLY B 1 315 ? -48.624 48.225 60.933 1.00 18.28 315 GLY B N 1
ATOM 6510 C CA . GLY B 1 315 ? -47.608 48.916 60.156 1.00 20.19 315 GLY B CA 1
ATOM 6511 C C . GLY B 1 315 ? -47.159 48.123 58.954 1.00 20.82 315 GLY B C 1
ATOM 6512 O O . GLY B 1 315 ? -45.980 48.083 58.643 1.00 22.19 315 GLY B O 1
ATOM 6513 N N . ILE B 1 316 ? -48.111 47.499 58.269 1.00 19.37 316 ILE B N 1
ATOM 6514 C CA . ILE B 1 316 ? -47.773 46.731 57.075 1.00 23.03 316 ILE B CA 1
ATOM 6515 C C . ILE B 1 316 ? -48.467 47.359 55.874 1.00 24.07 316 ILE B C 1
ATOM 6516 O O . ILE B 1 316 ? -49.679 47.562 55.815 1.00 25.03 316 ILE B O 1
ATOM 6521 N N . ALA B 1 317 ? -47.652 47.726 54.884 1.00 24.25 317 ALA B N 1
ATOM 6522 C CA . ALA B 1 317 ? -48.197 48.370 53.693 1.00 24.16 317 ALA B CA 1
ATOM 6523 C C . ALA B 1 317 ? -47.234 48.267 52.517 1.00 23.49 317 ALA B C 1
ATOM 6524 O O . ALA B 1 317 ? -46.033 48.220 52.766 1.00 25.48 317 ALA B O 1
ATOM 6526 N N . ASP B 1 318 ? -47.779 48.265 51.312 1.00 25.47 318 ASP B N 1
ATOM 6527 C CA . ASP B 1 318 ? -46.908 48.288 50.134 1.00 27.40 318 ASP B CA 1
ATOM 6528 C C . ASP B 1 318 ? -45.972 47.095 50.074 1.00 28.02 318 ASP B C 1
ATOM 6529 O O . ASP B 1 318 ? -44.907 47.074 49.442 1.00 26.61 318 ASP B O 1
ATOM 6534 N N . GLY B 1 319 ? -46.346 45.996 50.722 1.00 25.65 319 GLY B N 1
ATOM 6535 C CA . GLY B 1 319 ? -45.569 44.778 50.617 1.00 24.32 319 GLY B CA 1
ATOM 6536 C C . GLY B 1 319 ? -44.464 44.654 51.645 1.00 23.40 319 GLY B C 1
ATOM 6537 O O . GLY B 1 319 ? -43.655 43.703 51.552 1.00 25.15 319 GLY B O 1
ATOM 6538 N N . ALA B 1 320 ? -44.427 45.554 52.617 1.00 23.04 320 ALA B N 1
ATOM 6539 C CA . ALA B 1 320 ? -43.404 45.500 53.650 1.00 27.32 320 ALA B CA 1
ATOM 6540 C C . ALA B 1 320 ? -43.970 45.654 55.052 1.00 25.84 320 ALA B C 1
ATOM 6541 O O . ALA B 1 320 ? -44.941 46.350 55.328 1.00 24.59 320 ALA B O 1
ATOM 6543 N N . VAL B 1 321 ? -43.288 44.975 55.966 1.00 25.54 321 VAL B N 1
ATOM 6544 C CA . VAL B 1 321 ? -43.549 45.132 57.390 1.00 24.80 321 VAL B CA 1
ATOM 6545 C C . VAL B 1 321 ? -42.680 46.246 57.950 1.00 27.27 321 VAL B C 1
ATOM 6546 O O . VAL B 1 321 ? -41.484 46.077 58.206 1.00 26.33 321 VAL B O 1
ATOM 6550 N N . HIS B 1 322 ? -43.315 47.401 58.143 1.00 27.74 322 HIS B N 1
ATOM 6551 C CA . HIS B 1 322 ? -42.549 48.559 58.614 1.00 30.78 322 HIS B CA 1
ATOM 6552 C C . HIS B 1 322 ? -42.288 48.490 60.102 1.00 29.34 322 HIS B C 1
ATOM 6553 O O . HIS B 1 322 ? -41.161 48.692 60.573 1.00 27.24 322 HIS B O 1
ATOM 6560 N N . HIS B 1 323 ? -43.329 48.199 60.883 1.00 25.82 323 HIS B N 1
ATOM 6561 C CA . HIS B 1 323 ? -43.121 48.072 62.327 1.00 24.30 323 HIS B CA 1
ATOM 6562 C C . HIS B 1 323 ? -42.429 46.748 62.612 1.00 24.84 323 HIS B C 1
ATOM 6563 O O . HIS B 1 323 ? -43.140 45.762 62.799 1.00 24.81 323 HIS B O 1
ATOM 6570 N N . ASN B 1 324 ? -41.106 46.717 62.615 1.00 25.36 324 ASN B N 1
ATOM 6571 C CA . ASN B 1 324 ? -40.282 45.531 62.610 1.00 27.27 324 ASN B CA 1
ATOM 6572 C C . ASN B 1 324 ? -39.343 45.455 63.807 1.00 28.46 324 ASN B C 1
ATOM 6573 O O . ASN B 1 324 ? -38.356 44.726 63.725 1.00 30.32 324 ASN B O 1
ATOM 6578 N N . THR B 1 325 ? -39.659 46.163 64.875 1.00 26.85 325 THR B N 1
ATOM 6579 C CA . THR B 1 325 ? -38.977 46.039 66.152 1.00 27.96 325 THR B CA 1
ATOM 6580 C C . THR B 1 325 ? -39.983 45.936 67.300 1.00 26.51 325 THR B C 1
ATOM 6581 O O . THR B 1 325 ? -41.131 46.383 67.190 1.00 24.29 325 THR B O 1
ATOM 6585 N N . GLU B 1 326 ? -39.549 45.330 68.398 1.00 21.89 326 GLU B N 1
ATOM 6586 C CA . GLU B 1 326 ? -40.360 45.162 69.582 1.00 22.47 326 GLU B CA 1
ATOM 6587 C C . GLU B 1 326 ? -40.902 46.497 70.083 1.00 23.29 326 GLU B C 1
ATOM 6588 O O . GLU B 1 326 ? -42.029 46.604 70.538 1.00 22.60 326 GLU B O 1
ATOM 6594 N N . GLU B 1 327 ? -40.042 47.515 70.009 1.00 24.52 327 GLU B N 1
ATOM 6595 C CA . GLU B 1 327 ? -40.412 48.809 70.568 1.00 25.42 327 GLU B CA 1
ATOM 6596 C C . GLU B 1 327 ? -41.568 49.472 69.826 1.00 23.37 327 GLU B C 1
ATOM 6597 O O . GLU B 1 327 ? -42.521 49.963 70.416 1.00 23.98 327 GLU B O 1
ATOM 6603 N N . ILE B 1 328 ? -41.451 49.496 68.514 1.00 22.54 328 ILE B N 1
ATOM 6604 C CA . ILE B 1 328 ? -42.430 50.180 67.684 1.00 23.67 328 ILE B CA 1
ATOM 6605 C C . ILE B 1 328 ? -43.702 49.335 67.659 1.00 25.07 328 ILE B C 1
ATOM 6606 O O . ILE B 1 328 ? -44.793 49.905 67.727 1.00 21.08 328 ILE B O 1
ATOM 6611 N N . VAL B 1 329 ? -43.598 48.006 67.609 1.00 23.98 329 VAL B N 1
ATOM 6612 C CA . VAL B 1 329 ? -44.836 47.209 67.720 1.00 21.82 329 VAL B CA 1
ATOM 6613 C C . VAL B 1 329 ? -45.564 47.443 69.020 1.00 22.18 329 VAL B C 1
ATOM 6614 O O . VAL B 1 329 ? -46.797 47.556 69.099 1.00 21.94 329 VAL B O 1
ATOM 6618 N N . ALA B 1 330 ? -44.854 47.531 70.158 1.00 20.03 330 ALA B N 1
ATOM 6619 C CA . ALA B 1 330 ? -45.496 47.773 71.418 1.00 19.07 330 ALA B CA 1
ATOM 6620 C C . ALA B 1 330 ? -46.145 49.166 71.473 1.00 18.58 330 ALA B C 1
ATOM 6621 O O . ALA B 1 330 ? -47.210 49.258 72.082 1.00 19.97 330 ALA B O 1
ATOM 6623 N N . GLN B 1 331 ? -45.461 50.134 70.859 1.00 21.48 331 GLN B N 1
ATOM 6624 C CA . GLN B 1 331 ? -46.042 51.477 70.810 1.00 21.10 331 GLN B CA 1
ATOM 6625 C C . GLN B 1 331 ? -47.371 51.421 70.061 1.00 20.80 331 GLN B C 1
ATOM 6626 O O . GLN B 1 331 ? -48.395 51.975 70.504 1.00 21.22 331 GLN B O 1
ATOM 6632 N N . SER B 1 332 ? -47.347 50.733 68.923 1.00 18.18 332 SER B N 1
ATOM 6633 C CA . SER B 1 332 ? -48.603 50.643 68.154 1.00 18.03 332 SER B CA 1
ATOM 6634 C C . SER B 1 332 ? -49.711 49.909 68.877 1.00 18.48 332 SER B C 1
ATOM 6635 O O . SER B 1 332 ? -50.892 50.321 68.959 1.00 17.82 332 SER B O 1
ATOM 6638 N N . ILE B 1 333 ? -49.428 48.731 69.432 1.00 17.88 333 ILE B N 1
ATOM 6639 C CA . ILE B 1 333 ? -50.389 47.962 70.178 1.00 17.38 333 ILE B CA 1
ATOM 6640 C C . ILE B 1 333 ? -50.908 48.714 71.393 1.00 18.82 333 ILE B C 1
ATOM 6641 O O . ILE B 1 333 ? -52.098 48.702 71.650 1.00 17.55 333 ILE B O 1
ATOM 6646 N N . ALA B 1 334 ? -50.035 49.381 72.140 1.00 18.78 334 ALA B N 1
ATOM 6647 C CA . ALA B 1 334 ? -50.518 50.096 73.302 1.00 19.67 334 ALA B CA 1
ATOM 6648 C C . ALA B 1 334 ? -51.461 51.235 72.896 1.00 16.86 334 ALA B C 1
ATOM 6649 O O . ALA B 1 334 ? -52.517 51.387 73.505 1.00 22.53 334 ALA B O 1
ATOM 6651 N N . LEU B 1 335 ? -51.077 51.989 71.879 1.00 18.36 335 LEU B N 1
ATOM 6652 C CA . LEU B 1 335 ? -51.998 53.063 71.441 1.00 17.97 335 LEU B CA 1
ATOM 6653 C C . LEU B 1 335 ? -53.326 52.472 70.989 1.00 18.84 335 LEU B C 1
ATOM 6654 O O . LEU B 1 335 ? -54.407 53.005 71.307 1.00 18.89 335 LEU B O 1
ATOM 6659 N N . SER B 1 336 ? -53.259 51.372 70.241 1.00 18.06 336 SER B N 1
ATOM 6660 C CA . SER B 1 336 ? -54.516 50.822 69.698 1.00 16.82 336 SER B CA 1
ATOM 6661 C C . SER B 1 336 ? -55.389 50.317 70.817 1.00 17.39 336 SER B C 1
ATOM 6662 O O . SER B 1 336 ? -56.606 50.498 70.921 1.00 17.20 336 SER B O 1
ATOM 6665 N N . SER B 1 337 ? -54.757 49.626 71.778 1.00 18.25 337 SER B N 1
ATOM 6666 C CA . SER B 1 337 ? -55.424 49.156 72.976 1.00 16.52 337 SER B CA 1
ATOM 6667 C C . SER B 1 337 ? -56.066 50.311 73.732 1.00 17.90 337 SER B C 1
ATOM 6668 O O . SER B 1 337 ? -57.232 50.198 74.091 1.00 19.52 337 SER B O 1
ATOM 6671 N N . LEU B 1 338 ? -55.350 51.392 73.952 1.00 17.88 338 LEU B N 1
ATOM 6672 C CA . LEU B 1 338 ? -55.921 52.544 74.662 1.00 19.66 338 LEU B CA 1
ATOM 6673 C C . LEU B 1 338 ? -57.142 53.078 73.909 1.00 18.75 338 LEU B C 1
ATOM 6674 O O . LEU B 1 338 ? -58.157 53.448 74.508 1.00 18.91 338 LEU B O 1
ATOM 6679 N N . MET B 1 339 ? -57.046 53.093 72.579 1.00 15.92 339 MET B N 1
ATOM 6680 C CA . MET B 1 339 ? -58.147 53.614 71.760 1.00 18.39 339 MET B CA 1
ATOM 6681 C C . MET B 1 339 ? -59.361 52.718 71.797 1.00 18.78 339 MET B C 1
ATOM 6682 O O . MET B 1 339 ? -60.517 53.159 71.895 1.00 18.04 339 MET B O 1
ATOM 6687 N N . VAL B 1 340 ? -59.131 51.398 71.729 1.00 17.35 340 VAL B N 1
ATOM 6688 C CA . VAL B 1 340 ? -60.196 50.442 71.938 1.00 15.84 340 VAL B CA 1
ATOM 6689 C C . VAL B 1 340 ? -60.906 50.682 73.261 1.00 15.99 340 VAL B C 1
ATOM 6690 O O . VAL B 1 340 ? -62.127 50.631 73.382 1.00 18.16 340 VAL B O 1
ATOM 6694 N N . ALA B 1 341 ? -60.115 50.937 74.307 1.00 19.24 341 ALA B N 1
ATOM 6695 C CA . ALA B 1 341 ? -60.757 51.194 75.591 1.00 18.96 341 ALA B CA 1
ATOM 6696 C C . ALA B 1 341 ? -61.700 52.409 75.524 1.00 17.47 341 ALA B C 1
ATOM 6697 O O . ALA B 1 341 ? -62.764 52.352 76.150 1.00 20.28 341 ALA B O 1
ATOM 6699 N N . GLN B 1 342 ? -61.294 53.409 74.781 1.00 18.03 342 GLN B N 1
ATOM 6700 C CA . GLN B 1 342 ? -62.091 54.623 74.669 1.00 16.36 342 GLN B CA 1
ATOM 6701 C C . GLN B 1 342 ? -63.312 54.383 73.799 1.00 18.94 342 GLN B C 1
ATOM 6702 O O . GLN B 1 342 ? -64.340 55.011 74.038 1.00 22.59 342 GLN B O 1
ATOM 6708 N N . ALA B 1 343 ? -63.179 53.482 72.827 1.00 17.21 343 ALA B N 1
ATOM 6709 C CA . ALA B 1 343 ? -64.268 53.259 71.900 1.00 18.50 343 ALA B CA 1
ATOM 6710 C C . ALA B 1 343 ? -65.373 52.397 72.493 1.00 19.24 343 ALA B C 1
ATOM 6711 O O . ALA B 1 343 ? -66.510 52.539 72.068 1.00 17.11 343 ALA B O 1
ATOM 6713 N N . ILE B 1 344 ? -65.051 51.489 73.413 1.00 20.67 344 ILE B N 1
ATOM 6714 C CA . ILE B 1 344 ? -66.067 50.592 73.943 1.00 21.14 344 ILE B CA 1
ATOM 6715 C C . ILE B 1 344 ? -67.301 51.285 74.489 1.00 22.60 344 ILE B C 1
ATOM 6716 O O . ILE B 1 344 ? -68.382 50.790 74.147 1.00 23.35 344 ILE B O 1
ATOM 6721 N N . PRO B 1 345 ? -67.234 52.326 75.296 1.00 22.06 345 PRO B N 1
ATOM 6722 C CA . PRO B 1 345 ? -68.467 53.001 75.748 1.00 25.35 345 PRO B CA 1
ATOM 6723 C C . PRO B 1 345 ? -69.218 53.758 74.661 1.00 26.55 345 PRO B C 1
ATOM 6724 O O . PRO B 1 345 ? -70.424 54.011 74.798 1.00 27.50 345 PRO B O 1
ATOM 6728 N N . LEU B 1 346 ? -68.536 54.108 73.583 1.00 22.62 346 LEU B N 1
ATOM 6729 C CA . LEU B 1 346 ? -69.097 54.897 72.486 1.00 19.85 346 LEU B CA 1
ATOM 6730 C C . LEU B 1 346 ? -69.930 54.109 71.498 1.00 22.33 346 LEU B C 1
ATOM 6731 O O . LEU B 1 346 ? -70.884 54.650 70.922 1.00 23.57 346 LEU B O 1
ATOM 6736 N N . VAL B 1 347 ? -69.626 52.838 71.237 1.00 22.87 347 VAL B N 1
ATOM 6737 C CA . VAL B 1 347 ? -70.432 52.102 70.254 1.00 24.65 347 VAL B CA 1
ATOM 6738 C C . VAL B 1 347 ? -70.669 50.678 70.725 1.00 30.37 347 VAL B C 1
ATOM 6739 O O . VAL B 1 347 ? -69.916 50.129 71.533 1.00 33.04 347 VAL B O 1
ATOM 6743 N N . GLY B 1 348 ? -71.724 50.047 70.213 1.00 34.29 348 GLY B N 1
ATOM 6744 C CA . GLY B 1 348 ? -72.029 48.674 70.574 1.00 36.57 348 GLY B CA 1
ATOM 6745 C C . GLY B 1 348 ? -72.416 48.483 72.028 1.00 38.76 348 GLY B C 1
ATOM 6746 O O . GLY B 1 348 ? -72.868 49.397 72.724 1.00 40.95 348 GLY B O 1
ATOM 6747 N N . GLU B 1 349 ? -72.230 47.249 72.475 1.00 38.70 349 GLU B N 1
ATOM 6748 C CA . GLU B 1 349 ? -72.530 46.790 73.821 1.00 41.44 349 GLU B CA 1
ATOM 6749 C C . GLU B 1 349 ? -71.383 47.112 74.764 1.00 41.41 349 GLU B C 1
ATOM 6750 O O . GLU B 1 349 ? -70.204 46.968 74.431 1.00 43.79 349 GLU B O 1
ATOM 6756 N N . LEU B 1 350 ? -71.715 47.567 75.967 1.00 41.46 350 LEU B N 1
ATOM 6757 C CA . LEU B 1 350 ? -70.657 47.883 76.927 1.00 42.42 350 LEU B CA 1
ATOM 6758 C C . LEU B 1 350 ? -70.084 46.611 77.530 1.00 42.66 350 LEU B C 1
ATOM 6759 O O . LEU B 1 350 ? -70.808 45.731 78.015 1.00 44.44 350 LEU B O 1
ATOM 6764 N N . VAL B 1 351 ? -68.760 46.472 77.493 1.00 40.15 351 VAL B N 1
ATOM 6765 C CA A VAL B 1 351 ? -68.115 45.316 78.105 0.60 39.54 351 VAL B CA 1
ATOM 6766 C CA B VAL B 1 351 ? -68.177 45.257 78.072 0.40 39.57 351 VAL B CA 1
ATOM 6767 C C A VAL B 1 351 ? -67.044 45.852 79.056 0.60 39.77 351 VAL B C 1
ATOM 6768 C C B VAL B 1 351 ? -67.235 45.615 79.219 0.40 39.76 351 VAL B C 1
ATOM 6769 O O A VAL B 1 351 ? -66.737 47.042 78.966 0.60 36.16 351 VAL B O 1
ATOM 6770 O O B VAL B 1 351 ? -66.693 46.719 79.243 0.40 37.79 351 VAL B O 1
ATOM 6777 N N A ASP B 1 352 ? -66.557 44.969 79.908 0.60 40.62 352 ASP B N 1
ATOM 6778 N N B ASP B 1 352 ? -67.091 44.675 80.142 0.40 40.50 352 ASP B N 1
ATOM 6779 C CA A ASP B 1 352 ? -65.574 45.266 80.931 0.60 40.49 352 ASP B CA 1
ATOM 6780 C CA B ASP B 1 352 ? -66.366 44.801 81.392 0.40 41.31 352 ASP B CA 1
ATOM 6781 C C A ASP B 1 352 ? -64.249 45.731 80.310 0.60 39.26 352 ASP B C 1
ATOM 6782 C C B ASP B 1 352 ? -64.920 45.254 81.210 0.40 40.19 352 ASP B C 1
ATOM 6783 O O A ASP B 1 352 ? -63.686 45.040 79.454 0.60 37.18 352 ASP B O 1
ATOM 6784 O O B ASP B 1 352 ? -64.297 45.055 80.167 0.40 40.69 352 ASP B O 1
ATOM 6793 N N A ILE B 1 353 ? -63.818 46.889 80.773 0.60 35.43 353 ILE B N 1
ATOM 6794 N N B ILE B 1 353 ? -64.393 45.876 82.265 0.40 37.85 353 ILE B N 1
ATOM 6795 C CA A ILE B 1 353 ? -62.726 47.688 80.251 0.60 33.45 353 ILE B CA 1
ATOM 6796 C CA B ILE B 1 353 ? -63.078 46.494 82.220 0.40 35.32 353 ILE B CA 1
ATOM 6797 C C A ILE B 1 353 ? -61.448 46.858 80.132 0.60 28.93 353 ILE B C 1
ATOM 6798 C C B ILE B 1 353 ? -61.953 45.468 82.146 0.40 31.03 353 ILE B C 1
ATOM 6799 O O A ILE B 1 353 ? -60.650 47.123 79.229 0.60 29.39 353 ILE B O 1
ATOM 6800 O O B ILE B 1 353 ? -61.886 44.514 82.924 0.40 34.92 353 ILE B O 1
ATOM 6809 N N A GLY B 1 354 ? -61.263 45.878 81.006 0.60 27.81 354 GLY B N 1
ATOM 6810 N N B GLY B 1 354 ? -61.059 45.687 81.191 0.40 27.88 354 GLY B N 1
ATOM 6811 C CA A GLY B 1 354 ? -60.096 45.023 81.002 0.60 26.23 354 GLY B CA 1
ATOM 6812 C CA B GLY B 1 354 ? -59.902 44.830 81.034 0.40 26.04 354 GLY B CA 1
ATOM 6813 C C A GLY B 1 354 ? -59.850 44.320 79.682 0.60 23.30 354 GLY B C 1
ATOM 6814 C C B GLY B 1 354 ? -59.755 44.246 79.644 0.40 23.54 354 GLY B C 1
ATOM 6815 O O A GLY B 1 354 ? -58.722 43.905 79.403 0.60 23.43 354 GLY B O 1
ATOM 6816 O O B GLY B 1 354 ? -58.631 43.891 79.278 0.40 23.70 354 GLY B O 1
ATOM 6817 N N A PHE B 1 355 ? -60.894 44.171 78.876 0.60 22.70 355 PHE B N 1
ATOM 6818 N N B PHE B 1 355 ? -60.850 44.142 78.893 0.40 22.62 355 PHE B N 1
ATOM 6819 C CA . PHE B 1 355 ? -60.773 43.564 77.552 1.00 20.48 355 PHE B CA 1
ATOM 6820 C C . PHE B 1 355 ? -59.706 44.232 76.718 1.00 21.20 355 PHE B C 1
ATOM 6821 O O . PHE B 1 355 ? -58.945 43.577 76.010 1.00 18.29 355 PHE B O 1
ATOM 6829 N N . ALA B 1 356 ? -59.667 45.565 76.752 1.00 18.81 356 ALA B N 1
ATOM 6830 C CA . ALA B 1 356 ? -58.755 46.292 75.873 1.00 19.64 356 ALA B CA 1
ATOM 6831 C C . ALA B 1 356 ? -57.295 45.948 76.112 1.00 21.13 356 ALA B C 1
ATOM 6832 O O . ALA B 1 356 ? -56.461 45.916 75.193 1.00 21.54 356 ALA B O 1
ATOM 6834 N N . ALA B 1 357 ? -56.944 45.696 77.372 1.00 22.70 357 ALA B N 1
ATOM 6835 C CA . ALA B 1 357 ? -55.549 45.520 77.722 1.00 23.56 357 ALA B CA 1
ATOM 6836 C C . ALA B 1 357 ? -55.198 44.039 77.825 1.00 23.02 357 ALA B C 1
ATOM 6837 O O . ALA B 1 357 ? -54.006 43.726 77.888 1.00 22.67 357 ALA B O 1
ATOM 6839 N N . TYR B 1 358 ? -56.207 43.182 77.847 1.00 20.87 358 TYR B N 1
ATOM 6840 C CA . TYR B 1 358 ? -55.972 41.752 77.977 1.00 20.61 358 TYR B CA 1
ATOM 6841 C C . TYR B 1 358 ? -56.337 41.020 76.679 1.00 19.67 358 TYR B C 1
ATOM 6842 O O . TYR B 1 358 ? -55.423 40.856 75.867 1.00 19.12 358 TYR B O 1
ATOM 6851 N N . ASN B 1 359 ? -57.553 40.535 76.521 1.00 18.30 359 ASN B N 1
ATOM 6852 C CA . ASN B 1 359 ? -57.856 39.703 75.363 1.00 18.02 359 ASN B CA 1
ATOM 6853 C C . ASN B 1 359 ? -57.629 40.487 74.088 1.00 18.38 359 ASN B C 1
ATOM 6854 O O . ASN B 1 359 ? -57.315 39.860 73.078 1.00 18.29 359 ASN B O 1
ATOM 6859 N N . PHE B 1 360 ? -57.811 41.804 74.084 1.00 18.54 360 PHE B N 1
ATOM 6860 C CA . PHE B 1 360 ? -57.576 42.510 72.817 1.00 16.52 360 PHE B CA 1
ATOM 6861 C C . PHE B 1 360 ? -56.112 42.361 72.441 1.00 17.64 360 PHE B C 1
ATOM 6862 O O . PHE B 1 360 ? -55.709 42.083 71.314 1.00 18.34 360 PHE B O 1
ATOM 6870 N N . VAL B 1 361 ? -55.257 42.576 73.451 1.00 19.06 361 VAL B N 1
ATOM 6871 C CA . VAL B 1 361 ? -53.825 42.517 73.196 1.00 17.07 361 VAL B CA 1
ATOM 6872 C C . VAL B 1 361 ? -53.377 41.085 72.872 1.00 17.64 361 VAL B C 1
ATOM 6873 O O . VAL B 1 361 ? -52.590 40.921 71.923 1.00 16.67 361 VAL B O 1
ATOM 6877 N N . GLU B 1 362 ? -53.852 40.096 73.612 1.00 17.30 362 GLU B N 1
ATOM 6878 C CA . GLU B 1 362 ? -53.402 38.717 73.353 1.00 17.81 362 GLU B CA 1
ATOM 6879 C C . GLU B 1 362 ? -53.836 38.287 71.956 1.00 17.98 362 GLU B C 1
ATOM 6880 O O . GLU B 1 362 ? -53.052 37.677 71.245 1.00 19.04 362 GLU B O 1
ATOM 6886 N N . SER B 1 363 ? -55.057 38.662 71.581 1.00 17.74 363 SER B N 1
ATOM 6887 C CA . SER B 1 363 ? -55.592 38.340 70.254 1.00 18.24 363 SER B CA 1
ATOM 6888 C C . SER B 1 363 ? -54.826 39.051 69.154 1.00 16.26 363 SER B C 1
ATOM 6889 O O . SER B 1 363 ? -54.412 38.416 68.178 1.00 17.67 363 SER B O 1
ATOM 6892 N N . ILE B 1 364 ? -54.640 40.365 69.290 1.00 14.43 364 ILE B N 1
ATOM 6893 C CA . ILE B 1 364 ? -53.984 41.007 68.151 1.00 16.47 364 ILE B CA 1
ATOM 6894 C C . ILE B 1 364 ? -52.536 40.560 68.049 1.00 15.50 364 ILE B C 1
ATOM 6895 O O . ILE B 1 364 ? -52.000 40.454 66.949 1.00 16.14 364 ILE B O 1
ATOM 6900 N N . ILE B 1 365 ? -51.875 40.236 69.163 1.00 15.28 365 ILE B N 1
ATOM 6901 C CA . ILE B 1 365 ? -50.540 39.650 69.104 1.00 15.21 365 ILE B CA 1
ATOM 6902 C C . ILE B 1 365 ? -50.538 38.378 68.256 1.00 15.87 365 ILE B C 1
ATOM 6903 O O . ILE B 1 365 ? -49.662 38.163 67.413 1.00 17.79 365 ILE B O 1
ATOM 6908 N N . ASN B 1 366 ? -51.510 37.528 68.470 1.00 15.65 366 ASN B N 1
ATOM 6909 C CA . ASN B 1 366 ? -51.650 36.317 67.646 1.00 16.60 366 ASN B CA 1
ATOM 6910 C C . ASN B 1 366 ? -51.759 36.676 66.179 1.00 17.33 366 ASN B C 1
ATOM 6911 O O . ASN B 1 366 ? -51.143 36.051 65.288 1.00 18.42 366 ASN B O 1
ATOM 6916 N N . LEU B 1 367 ? -52.564 37.706 65.879 1.00 16.06 367 LEU B N 1
ATOM 6917 C CA . LEU B 1 367 ? -52.737 38.031 64.457 1.00 16.52 367 LEU B CA 1
ATOM 6918 C C . LEU B 1 367 ? -51.490 38.615 63.838 1.00 16.65 367 LEU B C 1
ATOM 6919 O O . LEU B 1 367 ? -51.146 38.369 62.664 1.00 17.69 367 LEU B O 1
ATOM 6924 N N . PHE B 1 368 ? -50.731 39.428 64.566 1.00 16.14 368 PHE B N 1
ATOM 6925 C CA . PHE B 1 368 ? -49.420 39.870 64.121 1.00 14.55 368 PHE B CA 1
ATOM 6926 C C . PHE B 1 368 ? -48.564 38.649 63.768 1.00 17.04 368 PHE B C 1
ATOM 6927 O O . PHE B 1 368 ? -47.882 38.603 62.748 1.00 17.97 368 PHE B O 1
ATOM 6935 N N . GLN B 1 369 ? -48.611 37.660 64.659 1.00 16.54 369 GLN B N 1
ATOM 6936 C CA . GLN B 1 369 ? -47.726 36.501 64.461 1.00 16.68 369 GLN B CA 1
ATOM 6937 C C . GLN B 1 369 ? -48.078 35.789 63.167 1.00 16.10 369 GLN B C 1
ATOM 6938 O O . GLN B 1 369 ? -47.158 35.379 62.428 1.00 17.85 369 GLN B O 1
ATOM 6944 N N . VAL B 1 370 ? -49.383 35.661 62.911 1.00 14.62 370 VAL B N 1
ATOM 6945 C CA . VAL B 1 370 ? -49.840 35.076 61.665 1.00 16.26 370 VAL B CA 1
ATOM 6946 C C . VAL B 1 370 ? -49.340 35.823 60.451 1.00 16.86 370 VAL B C 1
ATOM 6947 O O . VAL B 1 370 ? -48.824 35.251 59.490 1.00 17.31 370 VAL B O 1
ATOM 6951 N N . VAL B 1 371 ? -49.524 37.150 60.445 1.00 16.48 371 VAL B N 1
ATOM 6952 C CA . VAL B 1 371 ? -49.140 37.922 59.277 1.00 16.58 371 VAL B CA 1
ATOM 6953 C C . VAL B 1 371 ? -47.615 38.016 59.140 1.00 17.56 371 VAL B C 1
ATOM 6954 O O . VAL B 1 371 ? -47.113 37.955 58.009 1.00 17.20 371 VAL B O 1
ATOM 6958 N N . HIS B 1 372 ? -46.877 38.136 60.238 1.00 17.33 372 HIS B N 1
ATOM 6959 C CA . HIS B 1 372 ? -45.426 38.130 60.099 1.00 17.39 372 HIS B CA 1
ATOM 6960 C C . HIS B 1 372 ? -44.980 36.802 59.491 1.00 19.79 372 HIS B C 1
ATOM 6961 O O . HIS B 1 372 ? -44.077 36.783 58.666 1.00 20.07 372 HIS B O 1
ATOM 6968 N N . ASN B 1 373 ? -45.594 35.713 59.928 1.00 19.10 373 ASN B N 1
ATOM 6969 C CA . ASN B 1 373 ? -45.208 34.402 59.414 1.00 18.58 373 ASN B CA 1
ATOM 6970 C C . ASN B 1 373 ? -45.371 34.338 57.898 1.00 17.68 373 ASN B C 1
ATOM 6971 O O . ASN B 1 373 ? -44.568 33.765 57.172 1.00 20.43 373 ASN B O 1
ATOM 6976 N N . SER B 1 374 ? -46.423 34.978 57.389 1.00 17.76 374 SER B N 1
ATOM 6977 C CA . SER B 1 374 ? -46.658 35.033 55.961 1.00 17.82 374 SER B CA 1
ATOM 6978 C C . SER B 1 374 ? -45.590 35.835 55.247 1.00 18.27 374 SER B C 1
ATOM 6979 O O . SER B 1 374 ? -45.082 35.432 54.200 1.00 19.76 374 SER B O 1
ATOM 6982 N N . TYR B 1 375 ? -45.254 36.998 55.799 1.00 19.84 375 TYR B N 1
ATOM 6983 C CA . TYR B 1 375 ? -44.240 37.831 55.145 1.00 18.79 375 TYR B CA 1
ATOM 6984 C C . TYR B 1 375 ? -42.852 37.218 55.229 1.00 17.98 375 TYR B C 1
ATOM 6985 O O . TYR B 1 375 ? -41.956 37.553 54.449 1.00 23.57 375 TYR B O 1
ATOM 6994 N N . ASN B 1 376 ? -42.671 36.297 56.164 1.00 18.73 376 ASN B N 1
ATOM 6995 C CA . ASN B 1 376 ? -41.409 35.574 56.346 1.00 21.92 376 ASN B CA 1
ATOM 6996 C C . ASN B 1 376 ? -41.255 34.446 55.328 1.00 23.82 376 ASN B C 1
ATOM 6997 O O . ASN B 1 376 ? -40.157 33.893 55.155 1.00 24.37 376 ASN B O 1
ATOM 7002 N N . ARG B 1 377 ? -42.339 34.111 54.641 1.00 21.06 377 ARG B N 1
ATOM 7003 C CA . ARG B 1 377 ? -42.356 33.102 53.591 1.00 22.65 377 ARG B CA 1
ATOM 7004 C C . ARG B 1 377 ? -42.191 33.699 52.210 1.00 22.59 377 ARG B C 1
ATOM 7005 O O . ARG B 1 377 ? -42.593 34.845 51.950 1.00 25.45 377 ARG B O 1
ATOM 7013 N N . PRO B 1 378 ? -41.662 32.955 51.245 1.00 24.68 378 PRO B N 1
ATOM 7014 C CA A PRO B 1 378 ? -41.630 33.470 49.873 0.73 24.65 378 PRO B CA 1
ATOM 7015 C CA B PRO B 1 378 ? -41.628 33.448 49.868 0.27 24.67 378 PRO B CA 1
ATOM 7016 C C . PRO B 1 378 ? -43.037 33.731 49.359 1.00 24.47 378 PRO B C 1
ATOM 7017 O O . PRO B 1 378 ? -43.992 32.998 49.592 1.00 27.08 378 PRO B O 1
ATOM 7024 N N . ALA B 1 379 ? -43.195 34.823 48.636 1.00 25.50 379 ALA B N 1
ATOM 7025 C CA . ALA B 1 379 ? -44.450 35.224 48.029 1.00 25.25 379 ALA B CA 1
ATOM 7026 C C . ALA B 1 379 ? -44.881 34.266 46.938 1.00 24.51 379 ALA B C 1
ATOM 7027 O O . ALA B 1 379 ? -44.229 34.030 45.923 1.00 26.65 379 ALA B O 1
ATOM 7029 N N . TYR B 1 380 ? -46.064 33.685 47.171 1.00 25.60 380 TYR B N 1
ATOM 7030 C CA . TYR B 1 380 ? -46.623 32.765 46.190 1.00 24.70 380 TYR B CA 1
ATOM 7031 C C . TYR B 1 380 ? -46.943 33.537 44.901 1.00 26.74 380 TYR B C 1
ATOM 7032 O O . TYR B 1 380 ? -47.490 34.638 45.070 1.00 29.46 380 TYR B O 1
ATOM 7041 N N . SER B 1 381 ? -46.583 32.956 43.774 1.00 27.65 381 SER B N 1
ATOM 7042 C CA . SER B 1 381 ? -46.846 33.342 42.399 1.00 31.08 381 SER B CA 1
ATOM 7043 C C . SER B 1 381 ? -47.847 34.501 42.318 1.00 33.60 381 SER B C 1
ATOM 7044 O O . SER B 1 381 ? -49.059 34.300 42.251 1.00 39.16 381 SER B O 1
ATOM 7047 N N . PRO B 1 382 ? -47.322 35.718 42.381 1.00 34.74 382 PRO B N 1
ATOM 7048 C CA . PRO B 1 382 ? -48.091 36.960 42.418 1.00 33.77 382 PRO B CA 1
ATOM 7049 C C . PRO B 1 382 ? -49.091 37.157 41.285 1.00 32.50 382 PRO B C 1
ATOM 7050 O O . PRO B 1 382 ? -50.227 37.639 41.440 1.00 34.28 382 PRO B O 1
ATOM 7054 N N . GLY B 1 383 ? -48.687 36.793 40.064 1.00 29.79 383 GLY B N 1
ATOM 7055 C CA . GLY B 1 383 ? -49.575 37.123 38.966 1.00 28.57 383 GLY B CA 1
ATOM 7056 C C . GLY B 1 383 ? -50.765 36.230 38.757 1.00 27.56 383 GLY B C 1
ATOM 7057 O O . GLY B 1 383 ? -50.704 35.001 38.776 1.00 27.01 383 GLY B O 1
ATOM 7058 N N . HIS B 1 384 ? -51.916 36.848 38.494 1.00 25.47 384 HIS B N 1
ATOM 7059 C CA . HIS B 1 384 ? -53.078 36.072 38.076 1.00 20.85 384 HIS B CA 1
ATOM 7060 C C . HIS B 1 384 ? -52.860 35.502 36.676 1.00 20.68 384 HIS B C 1
ATOM 7061 O O . HIS B 1 384 ? -52.392 36.214 35.775 1.00 22.59 384 HIS B O 1
ATOM 7068 N N . LYS B 1 385 ? -53.193 34.242 36.457 1.00 22.20 385 LYS B N 1
ATOM 7069 C CA . LYS B 1 385 ? -52.920 33.586 35.174 1.00 23.55 385 LYS B CA 1
ATOM 7070 C C . LYS B 1 385 ? -54.151 33.480 34.287 1.00 23.93 385 LYS B C 1
ATOM 7071 O O . LYS B 1 385 ? -54.142 33.074 33.110 1.00 25.07 385 LYS B O 1
ATOM 7077 N N . THR B 1 386 ? -55.282 33.841 34.886 1.00 23.43 386 THR B N 1
ATOM 7078 C CA . THR B 1 386 ? -56.520 34.111 34.151 1.00 21.82 386 THR B CA 1
ATOM 7079 C C . THR B 1 386 ? -57.045 35.445 34.671 1.00 20.38 386 THR B C 1
ATOM 7080 O O . THR B 1 386 ? -56.601 35.928 35.702 1.00 17.52 386 THR B O 1
ATOM 7084 N N . GLN B 1 387 ? -57.983 36.073 33.972 1.00 20.10 387 GLN B N 1
ATOM 7085 C CA . GLN B 1 387 ? -58.391 37.417 34.367 1.00 20.12 387 GLN B CA 1
ATOM 7086 C C . GLN B 1 387 ? -59.114 37.407 35.706 1.00 17.29 387 GLN B C 1
ATOM 7087 O O . GLN B 1 387 ? -60.117 36.726 35.876 1.00 18.71 387 GLN B O 1
ATOM 7093 N N . PRO B 1 388 ? -58.621 38.177 36.665 1.00 17.38 388 PRO B N 1
ATOM 7094 C CA . PRO B 1 388 ? -59.284 38.119 37.964 1.00 18.84 388 PRO B CA 1
ATOM 7095 C C . PRO B 1 388 ? -60.567 38.943 38.025 1.00 18.70 388 PRO B C 1
ATOM 7096 O O . PRO B 1 388 ? -60.806 39.848 37.239 1.00 20.86 388 PRO B O 1
ATOM 7100 N N . PHE B 1 389 ? -61.353 38.554 39.017 1.00 19.44 389 PHE B N 1
ATOM 7101 C CA . PHE B 1 389 ? -62.465 39.377 39.465 1.00 19.57 389 PHE B CA 1
ATOM 7102 C C . PHE B 1 389 ? -62.002 40.226 40.634 1.00 18.87 389 PHE B C 1
ATOM 7103 O O . PHE B 1 389 ? -61.388 39.738 41.583 1.00 18.78 389 PHE B O 1
ATOM 7111 N N . LEU B 1 390 ? -62.243 41.518 40.584 1.00 19.43 390 LEU B N 1
ATOM 7112 C CA . LEU B 1 390 ? -61.708 42.530 41.492 1.00 19.05 390 LEU B CA 1
ATOM 7113 C C . LEU B 1 390 ? -62.832 43.095 42.342 1.00 19.45 390 LEU B C 1
ATOM 7114 O O . LEU B 1 390 ? -63.869 43.534 41.832 1.00 22.64 390 LEU B O 1
ATOM 7119 N N . HIS B 1 391 ? -62.662 43.098 43.652 1.00 20.61 391 HIS B N 1
ATOM 7120 C CA . HIS B 1 391 ? -63.689 43.623 44.541 1.00 20.16 391 HIS B CA 1
ATOM 7121 C C . HIS B 1 391 ? -63.159 43.887 45.944 1.00 20.97 391 HIS B C 1
ATOM 7122 O O . HIS B 1 391 ? -62.531 43.018 46.569 1.00 19.31 391 HIS B O 1
ATOM 7129 N N . ASP B 1 392 ? -63.405 45.094 46.433 1.00 18.44 392 ASP B N 1
ATOM 7130 C CA . ASP B 1 392 ? -63.072 45.543 47.758 1.00 19.45 392 ASP B CA 1
ATOM 7131 C C . ASP B 1 392 ? -61.587 45.344 48.046 1.00 20.79 392 ASP B C 1
ATOM 7132 O O . ASP B 1 392 ? -61.234 45.107 49.206 1.00 23.87 392 ASP B O 1
ATOM 7137 N N . GLY B 1 393 ? -60.716 45.451 47.037 1.00 18.69 393 GLY B N 1
ATOM 7138 C CA . GLY B 1 393 ? -59.289 45.338 47.226 1.00 18.09 393 GLY B CA 1
ATOM 7139 C C . GLY B 1 393 ? -58.757 43.923 46.967 1.00 18.52 393 GLY B C 1
ATOM 7140 O O . GLY B 1 393 ? -57.551 43.805 46.899 1.00 19.66 393 GLY B O 1
ATOM 7141 N N . TYR B 1 394 ? -59.639 42.958 46.863 1.00 19.35 394 TYR B N 1
ATOM 7142 C CA . TYR B 1 394 ? -59.286 41.572 46.592 1.00 18.23 394 TYR B CA 1
ATOM 7143 C C . TYR B 1 394 ? -59.284 41.328 45.087 1.00 19.63 394 TYR B C 1
ATOM 7144 O O . TYR B 1 394 ? -59.982 41.982 44.296 1.00 18.98 394 TYR B O 1
ATOM 7153 N N . ALA B 1 395 ? -58.485 40.346 44.721 1.00 18.13 395 ALA B N 1
ATOM 7154 C CA . ALA B 1 395 ? -58.475 39.850 43.336 1.00 18.31 395 ALA B CA 1
ATOM 7155 C C . ALA B 1 395 ? -58.523 38.323 43.396 1.00 18.45 395 ALA B C 1
ATOM 7156 O O . ALA B 1 395 ? -57.687 37.716 44.092 1.00 20.60 395 ALA B O 1
ATOM 7158 N N . VAL B 1 396 ? -59.462 37.739 42.664 1.00 16.47 396 VAL B N 1
ATOM 7159 C CA . VAL B 1 396 ? -59.567 36.280 42.689 1.00 17.02 396 VAL B CA 1
ATOM 7160 C C . VAL B 1 396 ? -59.594 35.776 41.252 1.00 18.12 396 VAL B C 1
ATOM 7161 O O . VAL B 1 396 ? -60.245 36.409 40.412 1.00 20.10 396 VAL B O 1
ATOM 7165 N N . SER B 1 397 ? -58.918 34.668 40.990 1.00 16.73 397 SER B N 1
ATOM 7166 C CA . SER B 1 397 ? -58.947 34.089 39.644 1.00 15.84 397 SER B CA 1
ATOM 7167 C C . SER B 1 397 ? -58.816 32.579 39.680 1.00 17.64 397 SER B C 1
ATOM 7168 O O . SER B 1 397 ? -58.242 32.013 40.606 1.00 19.09 397 SER B O 1
ATOM 7171 N N . TRP B 1 398 ? -59.340 31.931 38.648 1.00 17.84 398 TRP B N 1
ATOM 7172 C CA . TRP B 1 398 ? -59.069 30.523 38.416 1.00 17.16 398 TRP B CA 1
ATOM 7173 C C . TRP B 1 398 ? -57.592 30.364 38.125 1.00 17.13 398 TRP B C 1
ATOM 7174 O O . TRP B 1 398 ? -57.012 31.148 37.354 1.00 19.13 398 TRP B O 1
ATOM 7185 N N . ASN B 1 399 ? -56.931 29.371 38.723 1.00 15.12 399 ASN B N 1
ATOM 7186 C CA . ASN B 1 399 ? -55.498 29.247 38.513 1.00 17.50 399 ASN B CA 1
ATOM 7187 C C . ASN B 1 399 ? -55.167 28.958 37.056 1.00 18.71 399 ASN B C 1
ATOM 7188 O O . ASN B 1 399 ? -54.154 29.466 36.572 1.00 24.69 399 ASN B O 1
ATOM 7193 N N . THR B 1 400 ? -55.983 28.148 36.440 1.00 18.39 400 THR B N 1
ATOM 7194 C CA . THR B 1 400 ? -55.999 27.807 35.019 1.00 19.69 400 THR B CA 1
ATOM 7195 C C . THR B 1 400 ? -57.434 27.692 34.551 1.00 20.92 400 THR B C 1
ATOM 7196 O O . THR B 1 400 ? -58.328 27.560 35.393 1.00 19.97 400 THR B O 1
ATOM 7200 N N . VAL B 1 401 ? -57.660 27.729 33.236 1.00 21.08 401 VAL B N 1
ATOM 7201 C CA . VAL B 1 401 ? -59.006 27.564 32.703 1.00 22.10 401 VAL B CA 1
ATOM 7202 C C . VAL B 1 401 ? -59.626 26.262 33.151 1.00 20.30 401 VAL B C 1
ATOM 7203 O O . VAL B 1 401 ? -60.794 26.175 33.500 1.00 19.05 401 VAL B O 1
ATOM 7207 N N . GLU B 1 402 ? -58.816 25.180 33.180 1.00 22.12 402 GLU B N 1
ATOM 7208 C CA . GLU B 1 402 ? -59.404 23.900 33.538 1.00 21.94 402 GLU B CA 1
ATOM 7209 C C . GLU B 1 402 ? -59.984 23.890 34.959 1.00 19.87 402 GLU B C 1
ATOM 7210 O O . GLU B 1 402 ? -60.930 23.165 35.234 1.00 19.22 402 GLU B O 1
ATOM 7216 N N . ASP B 1 403 ? -59.417 24.693 35.857 1.00 17.72 403 ASP B N 1
ATOM 7217 C CA . ASP B 1 403 ? -59.899 24.782 37.224 1.00 18.44 403 ASP B CA 1
ATOM 7218 C C . ASP B 1 403 ? -61.334 25.266 37.259 1.00 17.70 403 ASP B C 1
ATOM 7219 O O . ASP B 1 403 ? -62.120 24.920 38.141 1.00 18.30 403 ASP B O 1
ATOM 7224 N N . SER B 1 404 ? -61.743 26.047 36.267 1.00 18.34 404 SER B N 1
ATOM 7225 C CA . SER B 1 404 ? -63.070 26.636 36.219 1.00 19.50 404 SER B CA 1
ATOM 7226 C C . SER B 1 404 ? -64.119 25.670 35.673 1.00 20.46 404 SER B C 1
ATOM 7227 O O . SER B 1 404 ? -65.302 26.032 35.646 1.00 21.63 404 SER B O 1
ATOM 7230 N N . ILE B 1 405 ? -63.699 24.486 35.265 1.00 20.85 405 ILE B N 1
ATOM 7231 C CA . ILE B 1 405 ? -64.555 23.459 34.682 1.00 20.98 405 ILE B CA 1
ATOM 7232 C C . ILE B 1 405 ? -64.786 22.274 35.617 1.00 18.72 405 ILE B C 1
ATOM 7233 O O . ILE B 1 405 ? -63.851 21.714 36.192 1.00 21.32 405 ILE B O 1
ATOM 7238 N N . ILE B 1 406 ? -66.037 21.894 35.760 1.00 20.04 406 ILE B N 1
ATOM 7239 C CA . ILE B 1 406 ? -66.457 20.651 36.381 1.00 19.57 406 ILE B CA 1
ATOM 7240 C C . ILE B 1 406 ? -66.832 19.712 35.220 1.00 23.27 406 ILE B C 1
ATOM 7241 O O . ILE B 1 406 ? -67.823 19.979 34.533 1.00 24.63 406 ILE B O 1
ATOM 7246 N N . ARG B 1 407 ? -66.026 18.682 35.009 1.00 22.81 407 ARG B N 1
ATOM 7247 C CA . ARG B 1 407 ? -66.285 17.711 33.943 1.00 22.72 407 ARG B CA 1
ATOM 7248 C C . ARG B 1 407 ? -67.393 16.761 34.401 1.00 23.64 407 ARG B C 1
ATOM 7249 O O . ARG B 1 407 ? -67.296 16.116 35.444 1.00 24.33 407 ARG B O 1
ATOM 7257 N N . THR B 1 408 ? -68.459 16.736 33.600 1.00 25.83 408 THR B N 1
ATOM 7258 C CA . THR B 1 408 ? -69.662 16.011 33.970 1.00 27.06 408 THR B CA 1
ATOM 7259 C C . THR B 1 408 ? -69.371 14.537 34.209 1.00 25.65 408 THR B C 1
ATOM 7260 O O . THR B 1 408 ? -70.050 13.892 34.997 1.00 28.51 408 THR B O 1
ATOM 7267 N N . GLY B 1 409 ? -68.365 13.965 33.545 1.00 25.69 409 GLY B N 1
ATOM 7268 C CA . GLY B 1 409 ? -68.199 12.535 33.748 1.00 25.59 409 GLY B CA 1
ATOM 7269 C C . GLY B 1 409 ? -66.973 12.242 34.585 1.00 27.79 409 GLY B C 1
ATOM 7270 O O . GLY B 1 409 ? -66.397 11.157 34.462 1.00 29.88 409 GLY B O 1
ATOM 7271 N N . PHE B 1 410 ? -66.563 13.212 35.410 1.00 26.47 410 PHE B N 1
ATOM 7272 C CA . PHE B 1 410 ? -65.309 12.975 36.144 1.00 25.96 410 PHE B CA 1
ATOM 7273 C C . PHE B 1 410 ? -65.477 11.758 37.052 1.00 23.61 410 PHE B C 1
ATOM 7274 O O . PHE B 1 410 ? -66.555 11.442 37.546 1.00 27.34 410 PHE B O 1
ATOM 7282 N N . GLN B 1 411 ? -64.371 11.054 37.279 1.00 21.53 411 GLN B N 1
ATOM 7283 C CA . GLN B 1 411 ? -64.406 9.868 38.116 1.00 23.85 411 GLN B CA 1
ATOM 7284 C C . GLN B 1 411 ? -63.633 10.074 39.407 1.00 19.75 411 GLN B C 1
ATOM 7285 O O . GLN B 1 411 ? -62.558 10.683 39.397 1.00 23.05 411 GLN B O 1
ATOM 7291 N N . GLY B 1 412 ? -64.148 9.600 40.528 1.00 18.94 412 GLY B N 1
ATOM 7292 C CA . GLY B 1 412 ? -63.446 9.642 41.787 1.00 20.14 412 GLY B CA 1
ATOM 7293 C C . GLY B 1 412 ? -63.508 10.966 42.524 1.00 21.37 412 GLY B C 1
ATOM 7294 O O . GLY B 1 412 ? -64.208 11.106 43.534 1.00 20.69 412 GLY B O 1
ATOM 7295 N N . GLU B 1 413 ? -62.740 11.928 42.025 1.00 18.62 413 GLU B N 1
ATOM 7296 C CA . GLU B 1 413 ? -62.606 13.223 42.671 1.00 18.03 413 GLU B CA 1
ATOM 7297 C C . GLU B 1 413 ? -62.111 14.239 41.654 1.00 17.04 413 GLU B C 1
ATOM 7298 O O . GLU B 1 413 ? -61.718 13.880 40.535 1.00 17.58 413 GLU B O 1
ATOM 7304 N N . SER B 1 414 ? -62.159 15.511 42.021 1.00 16.64 414 SER B N 1
ATOM 7305 C CA . SER B 1 414 ? -61.736 16.594 41.138 1.00 17.91 414 SER B CA 1
ATOM 7306 C C . SER B 1 414 ? -61.221 17.736 41.993 1.00 18.73 414 SER B C 1
ATOM 7307 O O . SER B 1 414 ? -61.798 18.042 43.047 1.00 26.37 414 SER B O 1
ATOM 7312 N N . GLY B 1 415 ? -60.151 18.373 41.597 1.00 16.48 415 GLY B N 1
ATOM 7313 C CA . GLY B 1 415 ? -59.453 19.437 42.286 1.00 18.01 415 GLY B CA 1
ATOM 7314 C C . GLY B 1 415 ? -59.367 20.713 41.482 1.00 19.14 415 GLY B C 1
ATOM 7315 O O . GLY B 1 415 ? -59.139 20.734 40.270 1.00 20.26 415 GLY B O 1
ATOM 7316 N N . HIS B 1 416 ? -59.675 21.814 42.177 1.00 17.72 416 HIS B N 1
ATOM 7317 C CA . HIS B 1 416 ? -59.822 23.142 41.588 1.00 16.93 416 HIS B CA 1
ATOM 7318 C C . HIS B 1 416 ? -59.098 24.204 42.392 1.00 16.48 416 HIS B C 1
ATOM 7319 O O . HIS B 1 416 ? -59.388 24.345 43.577 1.00 17.61 416 HIS B O 1
ATOM 7326 N N . ASP B 1 417 ? -58.214 24.923 41.747 1.00 15.06 417 ASP B N 1
ATOM 7327 C CA . ASP B 1 417 ? -57.386 25.931 42.337 1.00 15.00 417 ASP B CA 1
ATOM 7328 C C . ASP B 1 417 ? -57.799 27.355 41.937 1.00 18.65 417 ASP B C 1
ATOM 7329 O O . ASP B 1 417 ? -57.987 27.676 40.761 1.00 16.49 417 ASP B O 1
ATOM 7334 N N . ILE B 1 418 ? -57.880 28.209 42.943 1.00 15.15 418 ILE B N 1
ATOM 7335 C CA . ILE B 1 418 ? -58.249 29.607 42.810 1.00 15.15 418 ILE B CA 1
ATOM 7336 C C . ILE B 1 418 ? -57.228 30.496 43.508 1.00 15.56 418 ILE B C 1
ATOM 7337 O O . ILE B 1 418 ? -56.971 30.310 44.711 1.00 18.26 418 ILE B O 1
ATOM 7342 N N . LYS B 1 419 ? -56.620 31.431 42.794 1.00 14.86 419 LYS B N 1
ATOM 7343 C CA . LYS B 1 419 ? -55.648 32.393 43.282 1.00 13.70 419 LYS B CA 1
ATOM 7344 C C . LYS B 1 419 ? -56.375 33.559 43.977 1.00 16.64 419 LYS B C 1
ATOM 7345 O O . LYS B 1 419 ? -57.295 34.117 43.379 1.00 15.37 419 LYS B O 1
ATOM 7351 N N . ILE B 1 420 ? -55.961 33.860 45.195 1.00 15.77 420 ILE B N 1
ATOM 7352 C CA . ILE B 1 420 ? -56.527 34.987 45.956 1.00 17.25 420 ILE B CA 1
ATOM 7353 C C . ILE B 1 420 ? -55.430 35.932 46.379 1.00 19.72 420 ILE B C 1
ATOM 7354 O O . ILE B 1 420 ? -54.478 35.546 47.043 1.00 17.82 420 ILE B O 1
ATOM 7359 N N . THR B 1 421 ? -55.541 37.202 45.960 1.00 18.73 421 THR B N 1
ATOM 7360 C CA . THR B 1 421 ? -54.621 38.250 46.341 1.00 16.15 421 THR B CA 1
ATOM 7361 C C . THR B 1 421 ? -55.395 39.463 46.853 1.00 17.28 421 THR B C 1
ATOM 7362 O O . THR B 1 421 ? -56.613 39.569 46.774 1.00 18.41 421 THR B O 1
ATOM 7366 N N . ALA B 1 422 ? -54.676 40.424 47.436 1.00 18.59 422 ALA B N 1
ATOM 7367 C CA . ALA B 1 422 ? -55.244 41.735 47.744 1.00 17.41 422 ALA B CA 1
ATOM 7368 C C . ALA B 1 422 ? -54.173 42.769 47.398 1.00 20.27 422 ALA B C 1
ATOM 7369 O O . ALA B 1 422 ? -52.999 42.465 47.264 1.00 19.40 422 ALA B O 1
ATOM 7371 N N . GLU B 1 423 ? -54.643 43.999 47.218 1.00 19.42 423 GLU B N 1
ATOM 7372 C CA . GLU B 1 423 ? -53.826 45.011 46.571 1.00 21.44 423 GLU B CA 1
ATOM 7373 C C . GLU B 1 423 ? -52.735 45.572 47.454 1.00 21.35 423 GLU B C 1
ATOM 7374 O O . GLU B 1 423 ? -51.692 45.993 46.961 1.00 24.12 423 GLU B O 1
ATOM 7380 N N . ASN B 1 424 ? -52.952 45.621 48.769 1.00 20.42 424 ASN B N 1
ATOM 7381 C CA . ASN B 1 424 ? -51.999 46.363 49.587 1.00 22.86 424 ASN B CA 1
ATOM 7382 C C . ASN B 1 424 ? -51.920 45.887 51.021 1.00 21.35 424 ASN B C 1
ATOM 7383 O O . ASN B 1 424 ? -51.085 44.999 51.310 1.00 18.20 424 ASN B O 1
ATOM 7388 N N . THR B 1 425 ? -52.728 46.424 51.936 1.00 18.65 425 THR B N 1
ATOM 7389 C CA . THR B 1 425 ? -52.609 46.012 53.330 1.00 17.89 425 THR B CA 1
ATOM 7390 C C . THR B 1 425 ? -53.254 44.640 53.524 1.00 16.20 425 THR B C 1
ATOM 7391 O O . THR B 1 425 ? -54.040 44.214 52.688 1.00 16.33 425 THR B O 1
ATOM 7395 N N . PRO B 1 426 ? -52.905 43.921 54.584 1.00 17.12 426 PRO B N 1
ATOM 7396 C CA . PRO B 1 426 ? -53.471 42.579 54.789 1.00 18.32 426 PRO B CA 1
ATOM 7397 C C . PRO B 1 426 ? -54.986 42.593 54.954 1.00 17.48 426 PRO B C 1
ATOM 7398 O O . PRO B 1 426 ? -55.477 43.234 55.880 1.00 17.12 426 PRO B O 1
ATOM 7402 N N . LEU B 1 427 ? -55.686 41.869 54.077 1.00 17.20 427 LEU B N 1
ATOM 7403 C CA . LEU B 1 427 ? -57.126 41.708 54.154 1.00 15.73 427 LEU B CA 1
ATOM 7404 C C . LEU B 1 427 ? -57.525 40.260 54.398 1.00 13.79 427 LEU B C 1
ATOM 7405 O O . LEU B 1 427 ? -56.919 39.353 53.845 1.00 14.85 427 LEU B O 1
ATOM 7410 N N . PRO B 1 428 ? -58.499 40.037 55.274 1.00 13.37 428 PRO B N 1
ATOM 7411 C CA . PRO B 1 428 ? -58.814 38.665 55.647 1.00 14.86 428 PRO B CA 1
ATOM 7412 C C . PRO B 1 428 ? -59.683 37.920 54.654 1.00 15.26 428 PRO B C 1
ATOM 7413 O O . PRO B 1 428 ? -60.452 38.496 53.907 1.00 13.41 428 PRO B O 1
ATOM 7417 N N . ILE B 1 429 ? -59.552 36.588 54.740 1.00 14.29 429 ILE B N 1
ATOM 7418 C CA . ILE B 1 429 ? -60.523 35.716 54.091 1.00 15.17 429 ILE B CA 1
ATOM 7419 C C . ILE B 1 429 ? -61.261 34.954 55.171 1.00 17.64 429 ILE B C 1
ATOM 7420 O O . ILE B 1 429 ? -60.678 34.131 55.896 1.00 15.67 429 ILE B O 1
ATOM 7425 N N . ALA B 1 430 ? -62.540 35.270 55.298 1.00 16.31 430 ALA B N 1
ATOM 7426 C CA . ALA B 1 430 ? -63.364 34.700 56.348 1.00 15.52 430 ALA B CA 1
ATOM 7427 C C . ALA B 1 430 ? -63.762 33.280 56.022 1.00 15.67 430 ALA B C 1
ATOM 7428 O O . ALA B 1 430 ? -63.963 32.464 56.917 1.00 18.11 430 ALA B O 1
ATOM 7430 N N . GLY B 1 431 ? -63.879 32.941 54.727 1.00 14.50 431 GLY B N 1
ATOM 7431 C CA . GLY B 1 431 ? -64.277 31.570 54.403 1.00 16.48 431 GLY B CA 1
ATOM 7432 C C . GLY B 1 431 ? -64.683 31.517 52.932 1.00 15.58 431 GLY B C 1
ATOM 7433 O O . GLY B 1 431 ? -64.518 32.524 52.239 1.00 15.84 431 GLY B O 1
ATOM 7434 N N . VAL B 1 432 ? -65.180 30.366 52.518 1.00 14.24 432 VAL B N 1
ATOM 7435 C CA . VAL B 1 432 ? -65.484 30.105 51.115 1.00 15.69 432 VAL B CA 1
ATOM 7436 C C . VAL B 1 432 ? -66.780 29.308 51.051 1.00 16.04 432 VAL B C 1
ATOM 7437 O O . VAL B 1 432 ? -67.191 28.604 51.971 1.00 14.63 432 VAL B O 1
ATOM 7441 N N . LEU B 1 433 ? -67.477 29.490 49.936 1.00 15.47 433 LEU B N 1
ATOM 7442 C CA . LEU B 1 433 ? -68.765 28.909 49.685 1.00 15.57 433 LEU B CA 1
ATOM 7443 C C . LEU B 1 433 ? -68.701 27.990 48.480 1.00 15.36 433 LEU B C 1
ATOM 7444 O O . LEU B 1 433 ? -68.364 28.446 47.382 1.00 17.16 433 LEU B O 1
ATOM 7449 N N . LEU B 1 434 ? -68.991 26.717 48.689 1.00 17.08 434 LEU B N 1
ATOM 7450 C CA . LEU B 1 434 ? -68.713 25.690 47.677 1.00 16.20 434 LEU B CA 1
ATOM 7451 C C . LEU B 1 434 ? -69.992 25.004 47.255 1.00 16.42 434 LEU B C 1
ATOM 7452 O O . LEU B 1 434 ? -70.812 24.636 48.088 1.00 17.88 434 LEU B O 1
ATOM 7457 N N . PRO B 1 435 ? -70.192 24.841 45.961 1.00 18.91 435 PRO B N 1
ATOM 7458 C CA . PRO B 1 435 ? -71.419 24.192 45.473 1.00 21.13 435 PRO B CA 1
ATOM 7459 C C . PRO B 1 435 ? -71.362 22.688 45.639 1.00 21.83 435 PRO B C 1
ATOM 7460 O O . PRO B 1 435 ? -70.303 22.064 45.544 1.00 21.89 435 PRO B O 1
ATOM 7464 N N A THR B 1 436 ? -72.508 22.062 45.891 0.50 20.64 436 THR B N 1
ATOM 7465 N N B THR B 1 436 ? -72.512 22.066 45.880 0.50 20.63 436 THR B N 1
ATOM 7466 C CA A THR B 1 436 ? -72.582 20.614 45.991 0.50 21.36 436 THR B CA 1
ATOM 7467 C CA B THR B 1 436 ? -72.575 20.621 46.017 0.50 21.36 436 THR B CA 1
ATOM 7468 C C A THR B 1 436 ? -73.748 20.089 45.148 0.50 22.31 436 THR B C 1
ATOM 7469 C C B THR B 1 436 ? -73.831 20.068 45.345 0.50 22.28 436 THR B C 1
ATOM 7470 O O A THR B 1 436 ? -74.454 20.895 44.547 0.50 19.22 436 THR B O 1
ATOM 7471 O O B THR B 1 436 ? -74.761 20.832 45.098 0.50 19.81 436 THR B O 1
ATOM 7478 N N A ILE B 1 437 ? -73.897 18.770 45.150 0.50 24.18 437 ILE B N 1
ATOM 7479 N N B ILE B 1 437 ? -73.801 18.773 45.077 0.50 24.06 437 ILE B N 1
ATOM 7480 C CA A ILE B 1 437 ? -75.039 18.064 44.587 0.50 25.00 437 ILE B CA 1
ATOM 7481 C CA B ILE B 1 437 ? -74.929 17.933 44.698 0.50 25.01 437 ILE B CA 1
ATOM 7482 C C A ILE B 1 437 ? -75.394 16.910 45.528 0.50 26.25 437 ILE B C 1
ATOM 7483 C C B ILE B 1 437 ? -74.948 16.783 45.715 0.50 26.53 437 ILE B C 1
ATOM 7484 O O A ILE B 1 437 ? -74.532 16.066 45.780 0.50 28.45 437 ILE B O 1
ATOM 7485 O O B ILE B 1 437 ? -74.523 15.688 45.369 0.50 30.90 437 ILE B O 1
ATOM 7494 N N A PRO B 1 438 ? -76.605 16.901 46.063 0.67 25.83 438 PRO B N 1
ATOM 7495 N N B PRO B 1 438 ? -75.399 17.102 46.921 0.34 26.55 438 PRO B N 1
ATOM 7496 C CA A PRO B 1 438 ? -77.107 15.827 46.920 0.67 27.80 438 PRO B CA 1
ATOM 7497 C CA B PRO B 1 438 ? -75.226 16.332 48.146 0.34 28.70 438 PRO B CA 1
ATOM 7498 C C A PRO B 1 438 ? -76.831 14.440 46.366 0.67 30.52 438 PRO B C 1
ATOM 7499 C C B PRO B 1 438 ? -75.320 14.822 48.056 0.34 32.77 438 PRO B C 1
ATOM 7500 O O A PRO B 1 438 ? -77.233 14.153 45.240 0.67 26.51 438 PRO B O 1
ATOM 7501 O O B PRO B 1 438 ? -74.897 14.146 49.007 0.34 36.63 438 PRO B O 1
ATOM 7508 N N A GLY B 1 439 ? -76.178 13.630 47.185 0.67 32.39 439 GLY B N 1
ATOM 7509 N N B GLY B 1 439 ? -75.831 14.219 46.990 0.34 32.38 439 GLY B N 1
ATOM 7510 C CA A GLY B 1 439 ? -75.809 12.279 46.839 0.67 32.50 439 GLY B CA 1
ATOM 7511 C CA B GLY B 1 439 ? -75.783 12.756 46.949 0.34 32.39 439 GLY B CA 1
ATOM 7512 C C A GLY B 1 439 ? -75.039 12.130 45.547 0.67 32.70 439 GLY B C 1
ATOM 7513 C C B GLY B 1 439 ? -74.794 12.265 45.901 0.34 32.49 439 GLY B C 1
ATOM 7514 O O A GLY B 1 439 ? -75.128 11.092 44.880 0.67 34.97 439 GLY B O 1
ATOM 7515 O O B GLY B 1 439 ? -74.508 11.066 45.809 0.34 34.34 439 GLY B O 1
ATOM 7516 N N A LYS B 1 440 ? -74.255 13.142 45.162 0.50 31.29 440 LYS B N 1
ATOM 7517 N N B LYS B 1 440 ? -74.285 13.211 45.119 0.50 31.25 440 LYS B N 1
ATOM 7518 C CA . LYS B 1 440 ? -73.445 12.965 43.960 1.00 30.13 440 LYS B CA 1
ATOM 7519 C C . LYS B 1 440 ? -72.135 13.737 43.995 1.00 27.68 440 LYS B C 1
ATOM 7520 O O . LYS B 1 440 ? -71.086 13.179 43.653 1.00 24.32 440 LYS B O 1
ATOM 7526 N N . LEU B 1 441 ? -72.188 15.011 44.373 1.00 25.32 441 LEU B N 1
ATOM 7527 C CA . LEU B 1 441 ? -70.998 15.848 44.412 1.00 24.16 441 LEU B CA 1
ATOM 7528 C C . LEU B 1 441 ? -70.807 16.469 45.805 1.00 21.95 441 LEU B C 1
ATOM 7529 O O . LEU B 1 441 ? -71.588 17.341 46.188 1.00 26.42 441 LEU B O 1
ATOM 7534 N N . ASP B 1 442 ? -69.783 15.990 46.499 1.00 18.09 442 ASP B N 1
ATOM 7535 C CA . ASP B 1 442 ? -69.581 16.448 47.868 1.00 20.21 442 ASP B CA 1
ATOM 7536 C C . ASP B 1 442 ? -68.201 17.082 48.049 1.00 18.88 442 ASP B C 1
ATOM 7537 O O . ASP B 1 442 ? -67.262 16.796 47.302 1.00 17.63 442 ASP B O 1
ATOM 7546 N N . VAL B 1 443 ? -68.084 17.968 49.049 1.00 18.19 443 VAL B N 1
ATOM 7547 C CA . VAL B 1 443 ? -66.786 18.565 49.348 1.00 16.84 443 VAL B CA 1
ATOM 7548 C C . VAL B 1 443 ? -65.970 17.561 50.149 1.00 15.94 443 VAL B C 1
ATOM 7549 O O . VAL B 1 443 ? -66.445 17.054 51.164 1.00 15.81 443 VAL B O 1
ATOM 7553 N N . ASN B 1 444 ? -64.746 17.245 49.709 1.00 15.84 444 ASN B N 1
ATOM 7554 C CA . ASN B 1 444 ? -63.791 16.533 50.533 1.00 15.62 444 ASN B CA 1
ATOM 7555 C C . ASN B 1 444 ? -63.243 17.509 51.563 1.00 14.31 444 ASN B C 1
ATOM 7556 O O . ASN B 1 444 ? -62.431 18.386 51.295 1.00 16.05 444 ASN B O 1
ATOM 7561 N N . LYS B 1 445 ? -63.685 17.309 52.812 1.00 16.39 445 LYS B N 1
ATOM 7562 C CA . LYS B 1 445 ? -63.367 18.253 53.873 1.00 16.67 445 LYS B CA 1
ATOM 7563 C C . LYS B 1 445 ? -61.928 18.153 54.376 1.00 15.54 445 LYS B C 1
ATOM 7564 O O . LYS B 1 445 ? -61.481 19.072 55.069 1.00 18.16 445 LYS B O 1
ATOM 7573 N N . SER B 1 446 ? -61.260 17.057 54.028 1.00 15.35 446 SER B N 1
ATOM 7574 C CA . SER B 1 446 ? -59.865 16.841 54.392 1.00 14.94 446 SER B CA 1
ATOM 7575 C C . SER B 1 446 ? -58.915 17.464 53.367 1.00 13.70 446 SER B C 1
ATOM 7576 O O . SER B 1 446 ? -57.849 17.945 53.723 1.00 17.56 446 SER B O 1
ATOM 7579 N N . LYS B 1 447 ? -59.278 17.403 52.084 1.00 14.39 447 LYS B N 1
ATOM 7580 C CA . LYS B 1 447 ? -58.355 17.822 51.024 1.00 13.11 447 LYS B CA 1
ATOM 7581 C C . LYS B 1 447 ? -58.578 19.248 50.550 1.00 12.44 447 LYS B C 1
ATOM 7582 O O . LYS B 1 447 ? -57.736 19.814 49.856 1.00 16.74 447 LYS B O 1
ATOM 7588 N N . THR B 1 448 ? -59.699 19.862 50.941 1.00 15.16 448 THR B N 1
ATOM 7589 C CA . THR B 1 448 ? -59.982 21.255 50.648 1.00 13.62 448 THR B CA 1
ATOM 7590 C C . THR B 1 448 ? -59.207 22.101 51.643 1.00 14.30 448 THR B C 1
ATOM 7591 O O . THR B 1 448 ? -59.210 21.820 52.848 1.00 16.61 448 THR B O 1
ATOM 7595 N N . HIS B 1 449 ? -58.518 23.129 51.206 1.00 13.81 449 HIS B N 1
ATOM 7596 C CA . HIS B 1 449 ? -57.659 23.925 52.059 1.00 14.05 449 HIS B CA 1
ATOM 7597 C C . HIS B 1 449 ? -57.336 25.243 51.370 1.00 13.43 449 HIS B C 1
ATOM 7598 O O . HIS B 1 449 ? -57.636 25.432 50.185 1.00 14.05 449 HIS B O 1
ATOM 7605 N N . ILE B 1 450 ? -56.694 26.128 52.100 1.00 14.67 450 ILE B N 1
ATOM 7606 C CA . ILE B 1 450 ? -56.135 27.360 51.552 1.00 16.68 450 ILE B CA 1
ATOM 7607 C C . ILE B 1 450 ? -54.667 27.433 51.941 1.00 16.23 450 ILE B C 1
ATOM 7608 O O . ILE B 1 450 ? -54.346 27.208 53.120 1.00 16.06 450 ILE B O 1
ATOM 7613 N N . SER B 1 451 ? -53.800 27.690 50.974 1.00 15.00 451 SER B N 1
ATOM 7614 C CA . SER B 1 451 ? -52.374 27.781 51.221 1.00 14.07 451 SER B CA 1
ATOM 7615 C C . SER B 1 451 ? -51.957 29.234 51.059 1.00 17.65 451 SER B C 1
ATOM 7616 O O . SER B 1 451 ? -52.282 29.818 50.016 1.00 16.51 451 SER B O 1
ATOM 7621 N N . VAL B 1 452 ? -51.280 29.788 52.057 1.00 15.09 452 VAL B N 1
ATOM 7622 C CA . VAL B 1 452 ? -50.925 31.197 52.044 1.00 15.47 452 VAL B CA 1
ATOM 7623 C C . VAL B 1 452 ? -49.400 31.303 52.034 1.00 15.59 452 VAL B C 1
ATOM 7624 O O . VAL B 1 452 ? -48.783 30.923 53.046 1.00 15.47 452 VAL B O 1
ATOM 7628 N N . ASN B 1 453 ? -48.832 31.723 50.921 1.00 13.58 453 ASN B N 1
ATOM 7629 C CA . ASN B 1 453 ? -47.384 31.696 50.741 1.00 15.55 453 ASN B CA 1
ATOM 7630 C C . ASN B 1 453 ? -46.825 30.334 51.138 1.00 16.45 453 ASN B C 1
ATOM 7631 O O . ASN B 1 453 ? -45.750 30.261 51.736 1.00 17.12 453 ASN B O 1
ATOM 7636 N N . GLY B 1 454 ? -47.576 29.300 50.763 1.00 15.75 454 GLY B N 1
ATOM 7637 C CA . GLY B 1 454 ? -47.186 27.924 50.983 1.00 16.76 454 GLY B CA 1
ATOM 7638 C C . GLY B 1 454 ? -47.560 27.315 52.311 1.00 16.13 454 GLY B C 1
ATOM 7639 O O . GLY B 1 454 ? -47.367 26.119 52.570 1.00 17.86 454 GLY B O 1
ATOM 7640 N N . ARG B 1 455 ? -48.112 28.113 53.222 1.00 14.20 455 ARG B N 1
ATOM 7641 C CA . ARG B 1 455 ? -48.583 27.603 54.494 1.00 14.33 455 ARG B CA 1
ATOM 7642 C C . ARG B 1 455 ? -49.966 27.008 54.291 1.00 15.69 455 ARG B C 1
ATOM 7643 O O . ARG B 1 455 ? -50.863 27.753 53.922 1.00 14.96 455 ARG B O 1
ATOM 7651 N N . LYS B 1 456 ? -50.162 25.738 54.531 1.00 16.06 456 LYS B N 1
ATOM 7652 C CA . LYS B 1 456 ? -51.389 25.024 54.269 1.00 14.88 456 LYS B CA 1
ATOM 7653 C C . LYS B 1 456 ? -52.293 25.114 55.501 1.00 16.67 456 LYS B C 1
ATOM 7654 O O . LYS B 1 456 ? -51.935 24.699 56.606 1.00 17.77 456 LYS B O 1
ATOM 7660 N N . ILE B 1 457 ? -53.484 25.658 55.277 1.00 14.38 457 ILE B N 1
ATOM 7661 C CA . ILE B 1 457 ? -54.471 25.826 56.327 1.00 15.40 457 ILE B CA 1
ATOM 7662 C C . ILE B 1 457 ? -55.708 24.994 56.054 1.00 15.80 457 ILE B C 1
ATOM 7663 O O . ILE B 1 457 ? -56.361 25.110 54.999 1.00 14.84 457 ILE B O 1
ATOM 7668 N N . ARG B 1 458 ? -56.027 24.097 56.992 1.00 15.64 458 ARG B N 1
ATOM 7669 C CA . ARG B 1 458 ? -57.185 23.242 56.922 1.00 16.00 458 ARG B CA 1
ATOM 7670 C C . ARG B 1 458 ? -58.482 24.031 57.178 1.00 14.82 458 ARG B C 1
ATOM 7671 O O . ARG B 1 458 ? -58.397 25.171 57.638 1.00 19.47 458 ARG B O 1
ATOM 7679 N N . MET B 1 459 ? -59.596 23.427 56.838 1.00 14.44 459 MET B N 1
ATOM 7680 C CA . MET B 1 459 ? -60.886 24.111 56.871 1.00 16.44 459 MET B CA 1
ATOM 7681 C C . MET B 1 459 ? -61.882 23.345 57.714 1.00 16.53 459 MET B C 1
ATOM 7682 O O . MET B 1 459 ? -61.819 22.125 57.817 1.00 20.91 459 MET B O 1
ATOM 7691 N N . ARG B 1 460 ? -62.830 24.057 58.286 1.00 17.01 460 ARG B N 1
ATOM 7692 C CA . ARG B 1 460 ? -63.994 23.499 58.939 1.00 18.23 460 ARG B CA 1
ATOM 7693 C C . ARG B 1 460 ? -65.196 23.869 58.059 1.00 17.72 460 ARG B C 1
ATOM 7694 O O . ARG B 1 460 ? -65.388 25.058 57.814 1.00 18.94 460 ARG B O 1
ATOM 7702 N N . CYS B 1 461 ? -65.879 22.818 57.613 1.00 18.30 461 CYS B N 1
ATOM 7703 C CA . CYS B 1 461 ? -66.974 22.993 56.674 1.00 18.92 461 CYS B CA 1
ATOM 7704 C C . CYS B 1 461 ? -68.313 22.490 57.211 1.00 20.71 461 CYS B C 1
ATOM 7705 O O . CYS B 1 461 ? -68.364 21.500 57.919 1.00 22.93 461 CYS B O 1
ATOM 7708 N N . ARG B 1 462 ? -69.341 23.231 56.796 1.00 21.01 462 ARG B N 1
ATOM 7709 C CA . ARG B 1 462 ? -70.706 22.925 57.141 1.00 20.11 462 ARG B CA 1
ATOM 7710 C C . ARG B 1 462 ? -71.658 23.310 56.011 1.00 20.01 462 ARG B C 1
ATOM 7711 O O . ARG B 1 462 ? -71.416 24.247 55.270 1.00 22.42 462 ARG B O 1
ATOM 7719 N N . ALA B 1 463 ? -72.743 22.555 55.919 1.00 19.97 463 ALA B N 1
ATOM 7720 C CA . ALA B 1 463 ? -73.752 22.835 54.903 1.00 20.82 463 ALA B CA 1
ATOM 7721 C C . ALA B 1 463 ? -74.547 24.081 55.277 1.00 19.20 463 ALA B C 1
ATOM 7722 O O . ALA B 1 463 ? -74.878 24.293 56.448 1.00 25.14 463 ALA B O 1
ATOM 7724 N N . ILE B 1 464 ? -74.842 24.924 54.291 1.00 18.40 464 ILE B N 1
ATOM 7725 C CA . ILE B 1 464 ? -75.734 26.053 54.459 1.00 20.27 464 ILE B CA 1
ATOM 7726 C C . ILE B 1 464 ? -76.808 25.991 53.376 1.00 19.64 464 ILE B C 1
ATOM 7727 O O . ILE B 1 464 ? -76.922 25.000 52.658 1.00 21.15 464 ILE B O 1
ATOM 7732 N N . ASP B 1 465 ? -77.661 26.991 53.219 1.00 20.02 465 ASP B N 1
ATOM 7733 C CA . ASP B 1 465 ? -78.811 26.821 52.353 1.00 20.00 465 ASP B CA 1
ATOM 7734 C C . ASP B 1 465 ? -78.467 26.694 50.872 1.00 21.63 465 ASP B C 1
ATOM 7735 O O . ASP B 1 465 ? -77.554 27.372 50.406 1.00 21.66 465 ASP B O 1
ATOM 7740 N N . GLY B 1 466 ? -79.242 25.873 50.167 1.00 21.59 466 GLY B N 1
ATOM 7741 C CA . GLY B 1 466 ? -79.172 25.833 48.722 1.00 20.41 466 GLY B CA 1
ATOM 7742 C C . GLY B 1 466 ? -78.052 24.997 48.136 1.00 19.93 466 GLY B C 1
ATOM 7743 O O . GLY B 1 466 ? -77.502 25.370 47.094 1.00 21.29 466 GLY B O 1
ATOM 7744 N N . ASP B 1 467 ? -77.747 23.882 48.779 1.00 21.05 467 ASP B N 1
ATOM 7745 C CA . ASP B 1 467 ? -76.705 23.004 48.239 1.00 22.25 467 ASP B CA 1
ATOM 7746 C C . ASP B 1 467 ? -75.371 23.747 48.135 1.00 22.62 467 ASP B C 1
ATOM 7747 O O . ASP B 1 467 ? -74.690 23.821 47.117 1.00 24.27 467 ASP B O 1
ATOM 7752 N N . VAL B 1 468 ? -75.001 24.339 49.268 1.00 19.59 468 VAL B N 1
ATOM 7753 C CA . VAL B 1 468 ? -73.782 25.110 49.398 1.00 18.97 468 VAL B CA 1
ATOM 7754 C C . VAL B 1 468 ? -73.134 24.692 50.714 1.00 20.62 468 VAL B C 1
ATOM 7755 O O . VAL B 1 468 ? -73.824 24.523 51.722 1.00 20.26 468 VAL B O 1
ATOM 7759 N N . THR B 1 469 ? -71.823 24.491 50.655 1.00 17.59 469 THR B N 1
ATOM 7760 C CA . THR B 1 469 ? -71.049 24.177 51.854 1.00 18.45 469 THR B CA 1
ATOM 7761 C C . THR B 1 469 ? -70.145 25.364 52.158 1.00 17.84 469 THR B C 1
ATOM 7762 O O . THR B 1 469 ? -69.430 25.880 51.287 1.00 18.31 469 THR B O 1
ATOM 7766 N N . PHE B 1 470 ? -70.209 25.819 53.405 1.00 17.02 470 PHE B N 1
ATOM 7767 C CA . PHE B 1 470 ? -69.426 26.931 53.884 1.00 17.38 470 PHE B CA 1
ATOM 7768 C C . PHE B 1 470 ? -68.208 26.391 54.628 1.00 16.20 470 PHE B C 1
ATOM 7769 O O . PHE B 1 470 ? -68.383 25.651 55.584 1.00 17.68 470 PHE B O 1
ATOM 7777 N N . CYS B 1 471 ? -67.011 26.744 54.169 1.00 16.13 471 CYS B N 1
ATOM 7778 C CA . CYS B 1 471 ? -65.797 26.317 54.864 1.00 17.14 471 CYS B CA 1
ATOM 7779 C C . CYS B 1 471 ? -65.039 27.518 55.392 1.00 16.45 471 CYS B C 1
ATOM 7780 O O . CYS B 1 471 ? -64.831 28.518 54.688 1.00 18.27 471 CYS B O 1
ATOM 7783 N N . ARG B 1 472 ? -64.611 27.425 56.637 1.00 16.69 472 ARG B N 1
ATOM 7784 C CA . ARG B 1 472 ? -63.846 28.458 57.319 1.00 18.76 472 ARG B CA 1
ATOM 7785 C C . ARG B 1 472 ? -62.410 28.007 57.563 1.00 15.14 472 ARG B C 1
ATOM 7786 O O . ARG B 1 472 ? -62.230 26.863 57.967 1.00 17.21 472 ARG B O 1
ATOM 7801 N N . PRO B 1 473 ? -61.410 28.841 57.377 1.00 16.73 473 PRO B N 1
ATOM 7802 C CA . PRO B 1 473 ? -60.031 28.397 57.673 1.00 15.93 473 PRO B CA 1
ATOM 7803 C C . PRO B 1 473 ? -59.843 28.170 59.164 1.00 15.80 473 PRO B C 1
ATOM 7804 O O . PRO B 1 473 ? -60.416 28.865 59.995 1.00 15.26 473 PRO B O 1
ATOM 7808 N N . LYS B 1 474 ? -59.042 27.160 59.480 1.00 15.98 474 LYS B N 1
ATOM 7809 C CA A LYS B 1 474 ? -58.712 26.813 60.854 0.38 17.91 474 LYS B CA 1
ATOM 7810 C CA B LYS B 1 474 ? -58.727 26.814 60.855 0.62 17.91 474 LYS B CA 1
ATOM 7811 C C A LYS B 1 474 ? -57.568 27.642 61.434 0.38 17.64 474 LYS B C 1
ATOM 7812 C C B LYS B 1 474 ? -57.982 27.964 61.545 0.62 17.68 474 LYS B C 1
ATOM 7813 O O A LYS B 1 474 ? -57.177 27.492 62.597 0.38 20.97 474 LYS B O 1
ATOM 7814 O O B LYS B 1 474 ? -58.404 28.278 62.659 0.62 21.12 474 LYS B O 1
ATOM 7825 N N A SER B 1 475 ? -56.998 28.557 60.667 0.38 16.08 475 SER B N 1
ATOM 7826 N N B SER B 1 475 ? -56.976 28.512 60.869 0.62 15.79 475 SER B N 1
ATOM 7827 C CA A SER B 1 475 ? -56.140 29.609 61.222 0.38 17.06 475 SER B CA 1
ATOM 7828 C CA B SER B 1 475 ? -56.206 29.672 61.331 0.62 17.01 475 SER B CA 1
ATOM 7829 C C . SER B 1 475 ? -56.407 30.870 60.405 1.00 17.61 475 SER B C 1
ATOM 7830 O O . SER B 1 475 ? -56.896 30.727 59.270 1.00 15.80 475 SER B O 1
ATOM 7835 N N . PRO B 1 476 ? -56.135 32.058 60.911 1.00 16.14 476 PRO B N 1
ATOM 7836 C CA . PRO B 1 476 ? -56.518 33.236 60.122 1.00 14.37 476 PRO B CA 1
ATOM 7837 C C . PRO B 1 476 ? -55.802 33.332 58.789 1.00 12.86 476 PRO B C 1
ATOM 7838 O O . PRO B 1 476 ? -54.591 33.173 58.721 1.00 16.95 476 PRO B O 1
ATOM 7842 N N . VAL B 1 477 ? -56.577 33.639 57.752 1.00 11.86 477 VAL B N 1
ATOM 7843 C CA . VAL B 1 477 ? -56.065 33.897 56.429 1.00 13.02 477 VAL B CA 1
ATOM 7844 C C . VAL B 1 477 ? -56.105 35.396 56.102 1.00 13.99 477 VAL B C 1
ATOM 7845 O O . VAL B 1 477 ? -57.173 35.982 56.265 1.00 13.95 477 VAL B O 1
ATOM 7849 N N . TYR B 1 478 ? -54.974 35.936 55.720 1.00 13.88 478 TYR B N 1
ATOM 7850 C CA . TYR B 1 478 ? -54.810 37.283 55.211 1.00 14.30 478 TYR B CA 1
ATOM 7851 C C . TYR B 1 478 ? -54.015 37.240 53.904 1.00 14.74 478 TYR B C 1
ATOM 7852 O O . TYR B 1 478 ? -53.038 36.505 53.797 1.00 16.90 478 TYR B O 1
ATOM 7861 N N . VAL B 1 479 ? -54.427 38.070 52.963 1.00 15.72 479 VAL B N 1
ATOM 7862 C CA . VAL B 1 479 ? -53.744 38.293 51.709 1.00 15.39 479 VAL B CA 1
ATOM 7863 C C . VAL B 1 479 ? -53.465 39.788 51.560 1.00 16.39 479 VAL B C 1
ATOM 7864 O O . VAL B 1 479 ? -54.184 40.572 52.167 1.00 17.69 479 VAL B O 1
ATOM 7868 N N . GLY B 1 480 ? -52.439 40.112 50.803 1.00 15.27 480 GLY B N 1
ATOM 7869 C CA . GLY B 1 480 ? -52.056 41.509 50.577 1.00 15.96 480 GLY B CA 1
ATOM 7870 C C . GLY B 1 480 ? -50.918 41.541 49.582 1.00 16.97 480 GLY B C 1
ATOM 7871 O O . GLY B 1 480 ? -50.622 40.557 48.913 1.00 18.50 480 GLY B O 1
ATOM 7872 N N . ASN B 1 481 ? -50.301 42.730 49.523 1.00 16.13 481 ASN B N 1
ATOM 7873 C CA . ASN B 1 481 ? -49.114 42.839 48.668 1.00 18.10 481 ASN B CA 1
ATOM 7874 C C . ASN B 1 481 ? -48.021 41.987 49.283 1.00 20.24 481 ASN B C 1
ATOM 7875 O O . ASN B 1 481 ? -47.563 42.278 50.394 1.00 21.23 481 ASN B O 1
ATOM 7880 N N . GLY B 1 482 ? -47.623 40.925 48.577 1.00 19.60 482 GLY B N 1
ATOM 7881 C CA . GLY B 1 482 ? -46.581 40.071 49.098 1.00 19.41 482 GLY B CA 1
ATOM 7882 C C . GLY B 1 482 ? -47.074 38.819 49.784 1.00 21.21 482 GLY B C 1
ATOM 7883 O O . GLY B 1 482 ? -46.270 37.964 50.141 1.00 19.59 482 GLY B O 1
ATOM 7884 N N . VAL B 1 483 ? -48.381 38.706 49.974 1.00 20.01 483 VAL B N 1
ATOM 7885 C CA . VAL B 1 483 ? -48.959 37.526 50.640 1.00 20.58 483 VAL B CA 1
ATOM 7886 C C . VAL B 1 483 ? -50.136 37.073 49.809 1.00 16.60 483 VAL B C 1
ATOM 7887 O O . VAL B 1 483 ? -51.194 37.703 49.751 1.00 17.84 483 VAL B O 1
ATOM 7891 N N . HIS B 1 484 ? -49.962 35.942 49.118 1.00 17.78 484 HIS B N 1
ATOM 7892 C CA . HIS B 1 484 ? -50.979 35.462 48.182 1.00 16.25 484 HIS B CA 1
ATOM 7893 C C . HIS B 1 484 ? -51.407 34.052 48.543 1.00 17.44 484 HIS B C 1
ATOM 7894 O O . HIS B 1 484 ? -50.680 33.289 49.172 1.00 16.87 484 HIS B O 1
ATOM 7901 N N . ALA B 1 485 ? -52.630 33.663 48.181 1.00 17.36 485 ALA B N 1
ATOM 7902 C CA . ALA B 1 485 ? -53.124 32.371 48.598 1.00 18.24 485 ALA B CA 1
ATOM 7903 C C . ALA B 1 485 ? -53.570 31.557 47.397 1.00 17.19 485 ALA B C 1
ATOM 7904 O O . ALA B 1 485 ? -53.897 32.104 46.345 1.00 18.42 485 ALA B O 1
ATOM 7906 N N . ASN B 1 486 ? -53.603 30.253 47.620 1.00 16.31 486 ASN B N 1
ATOM 7907 C CA . ASN B 1 486 ? -54.282 29.324 46.745 1.00 14.51 486 ASN B CA 1
ATOM 7908 C C . ASN B 1 486 ? -55.397 28.643 47.526 1.00 16.23 486 ASN B C 1
ATOM 7909 O O . ASN B 1 486 ? -55.129 27.984 48.521 1.00 16.99 486 ASN B O 1
ATOM 7914 N N . LEU B 1 487 ? -56.626 28.806 47.083 1.00 15.30 487 LEU B N 1
ATOM 7915 C CA . LEU B 1 487 ? -57.752 28.032 47.533 1.00 14.94 487 LEU B CA 1
ATOM 7916 C C . LEU B 1 487 ? -57.832 26.746 46.698 1.00 14.93 487 LEU B C 1
ATOM 7917 O O . LEU B 1 487 ? -58.004 26.808 45.479 1.00 14.48 487 LEU B O 1
ATOM 7922 N N . HIS B 1 488 ? -57.661 25.603 47.367 1.00 13.40 488 HIS B N 1
ATOM 7923 C CA . HIS B 1 488 ? -57.777 24.328 46.694 1.00 14.51 488 HIS B CA 1
ATOM 7924 C C . HIS B 1 488 ? -59.071 23.649 47.118 1.00 14.71 488 HIS B C 1
ATOM 7925 O O . HIS B 1 488 ? -59.220 23.285 48.276 1.00 13.73 488 HIS B O 1
ATOM 7932 N N . VAL B 1 489 ? -59.988 23.511 46.166 1.00 14.09 489 VAL B N 1
ATOM 7933 C CA . VAL B 1 489 ? -61.260 22.883 46.407 1.00 15.76 489 VAL B CA 1
ATOM 7934 C C . VAL B 1 489 ? -61.184 21.452 45.933 1.00 15.26 489 VAL B C 1
ATOM 7935 O O . VAL B 1 489 ? -60.879 21.210 44.760 1.00 16.81 489 VAL B O 1
ATOM 7939 N N . ALA B 1 490 ? -61.435 20.510 46.799 1.00 14.29 490 ALA B N 1
ATOM 7940 C CA . ALA B 1 490 ? -61.454 19.103 46.417 1.00 14.43 490 ALA B CA 1
ATOM 7941 C C . ALA B 1 490 ? -62.879 18.566 46.451 1.00 16.17 490 ALA B C 1
ATOM 7942 O O . ALA B 1 490 ? -63.466 18.570 47.533 1.00 16.69 490 ALA B O 1
ATOM 7944 N N . PHE B 1 491 ? -63.407 18.139 45.315 1.00 15.26 491 PHE B N 1
ATOM 7945 C CA . PHE B 1 491 ? -64.732 17.510 45.252 1.00 14.77 491 PHE B CA 1
ATOM 7946 C C . PHE B 1 491 ? -64.555 16.003 45.243 1.00 15.27 491 PHE B C 1
ATOM 7947 O O . PHE B 1 491 ? -63.579 15.503 44.657 1.00 17.17 491 PHE B O 1
ATOM 7955 N N . HIS B 1 492 ? -65.482 15.314 45.868 1.00 16.77 492 HIS B N 1
ATOM 7956 C CA . HIS B 1 492 ? -65.549 13.865 45.897 1.00 18.71 492 HIS B CA 1
ATOM 7957 C C . HIS B 1 492 ? -66.833 13.430 45.196 1.00 20.34 492 HIS B C 1
ATOM 7958 O O . HIS B 1 492 ? -67.898 14.050 45.360 1.00 20.68 492 HIS B O 1
ATOM 7965 N N . ARG B 1 493 ? -66.745 12.382 44.396 1.00 20.93 493 ARG B N 1
ATOM 7966 C CA . ARG B 1 493 ? -67.905 11.832 43.707 1.00 25.22 493 ARG B CA 1
ATOM 7967 C C . ARG B 1 493 ? -68.505 10.707 44.537 1.00 28.23 493 ARG B C 1
ATOM 7968 O O . ARG B 1 493 ? -67.845 9.695 44.818 1.00 23.99 493 ARG B O 1
ATOM 7976 N N . SER B 1 494 ? -69.740 10.907 44.979 1.00 33.51 494 SER B N 1
ATOM 7977 C CA . SER B 1 494 ? -70.403 9.943 45.850 1.00 36.52 494 SER B CA 1
ATOM 7978 C C . SER B 1 494 ? -71.327 9.038 45.032 1.00 38.08 494 SER B C 1
ATOM 7979 O O . SER B 1 494 ? -71.823 8.042 45.553 1.00 43.27 494 SER B O 1
ATOM 7982 N N . SER B 1 495 ? -71.514 9.394 43.769 1.00 40.28 495 SER B N 1
ATOM 7983 C CA . SER B 1 495 ? -72.382 8.673 42.863 1.00 41.64 495 SER B CA 1
ATOM 7984 C C . SER B 1 495 ? -71.904 8.588 41.423 1.00 41.77 495 SER B C 1
ATOM 7985 O O . SER B 1 495 ? -71.482 9.572 40.821 1.00 35.15 495 SER B O 1
ATOM 7988 N N . SER B 1 496 ? -72.005 7.394 40.843 1.00 44.96 496 SER B N 1
ATOM 7989 C CA . SER B 1 496 ? -71.695 7.175 39.439 1.00 48.74 496 SER B CA 1
ATOM 7990 C C . SER B 1 496 ? -72.810 7.730 38.555 1.00 51.13 496 SER B C 1
ATOM 7991 O O . SER B 1 496 ? -72.639 7.912 37.348 1.00 53.55 496 SER B O 1
ATOM 7994 N N . GLU B 1 497 ? -73.942 7.985 39.203 1.00 52.64 497 GLU B N 1
ATOM 7995 C CA . GLU B 1 497 ? -75.110 8.551 38.540 1.00 53.68 497 GLU B CA 1
ATOM 7996 C C . GLU B 1 497 ? -74.667 9.769 37.733 1.00 52.96 497 GLU B C 1
ATOM 7997 O O . GLU B 1 497 ? -73.774 10.511 38.153 1.00 53.85 497 GLU B O 1
ATOM 8003 N N . LYS B 1 498 ? -75.265 9.996 36.566 1.00 52.88 498 LYS B N 1
ATOM 8004 C CA . LYS B 1 498 ? -74.818 11.108 35.728 1.00 54.19 498 LYS B CA 1
ATOM 8005 C C . LYS B 1 498 ? -74.853 12.451 36.460 1.00 54.42 498 LYS B C 1
ATOM 8006 O O . LYS B 1 498 ? -75.616 12.622 37.412 1.00 56.07 498 LYS B O 1
ATOM 8008 N N . ILE B 1 499 ? -74.040 13.389 35.999 1.00 54.00 499 ILE B N 1
ATOM 8009 C CA . ILE B 1 499 ? -74.049 14.759 36.483 1.00 54.14 499 ILE B CA 1
ATOM 8010 C C . ILE B 1 499 ? -74.501 15.699 35.367 1.00 53.52 499 ILE B C 1
ATOM 8011 O O . ILE B 1 499 ? -73.812 15.960 34.379 1.00 47.16 499 ILE B O 1
ATOM 8016 N N . HIS B 1 500 ? -75.707 16.232 35.552 1.00 53.33 500 HIS B N 1
ATOM 8017 C CA . HIS B 1 500 ? -76.212 17.076 34.469 1.00 54.49 500 HIS B CA 1
ATOM 8018 C C . HIS B 1 500 ? -75.935 18.556 34.678 1.00 54.44 500 HIS B C 1
ATOM 8019 O O . HIS B 1 500 ? -76.245 19.153 35.713 1.00 49.17 500 HIS B O 1
ATOM 8026 N N . SER B 1 501 ? -75.365 19.179 33.657 1.00 55.51 501 SER B N 1
ATOM 8027 C CA . SER B 1 501 ? -75.097 20.599 33.549 1.00 57.13 501 SER B CA 1
ATOM 8028 C C . SER B 1 501 ? -76.178 21.487 34.159 1.00 56.07 501 SER B C 1
ATOM 8029 O O . SER B 1 501 ? -75.856 22.584 34.650 1.00 61.30 501 SER B O 1
ATOM 8032 N N . ASN B 1 502 ? -77.435 21.087 34.146 1.00 53.22 502 ASN B N 1
ATOM 8033 C CA . ASN B 1 502 ? -78.552 21.805 34.708 1.00 51.10 502 ASN B CA 1
ATOM 8034 C C . ASN B 1 502 ? -78.855 21.468 36.163 1.00 46.57 502 ASN B C 1
ATOM 8035 O O . ASN B 1 502 ? -79.761 22.065 36.750 1.00 44.05 502 ASN B O 1
ATOM 8040 N N . GLU B 1 503 ? -78.129 20.521 36.740 1.00 41.80 503 GLU B N 1
ATOM 8041 C CA . GLU B 1 503 ? -78.500 19.858 37.976 1.00 40.15 503 GLU B CA 1
ATOM 8042 C C . GLU B 1 503 ? -78.033 20.523 39.255 1.00 40.00 503 GLU B C 1
ATOM 8043 O O . GLU B 1 503 ? -78.536 20.289 40.353 1.00 44.33 503 GLU B O 1
ATOM 8049 N N . ILE B 1 504 ? -77.026 21.380 39.14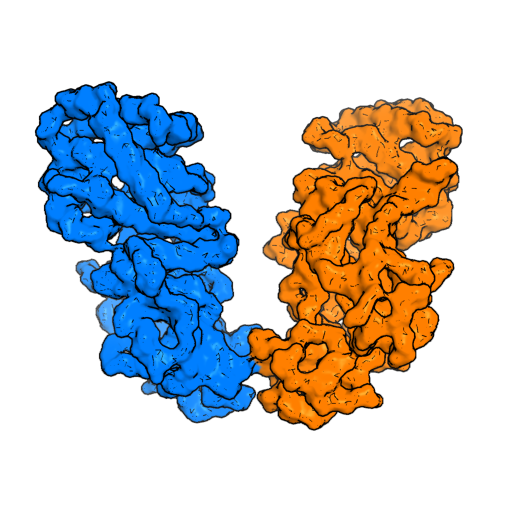2 1.00 39.07 504 ILE B N 1
ATOM 8050 C CA . ILE B 1 504 ? -76.471 21.972 40.350 1.00 37.43 504 ILE B CA 1
ATOM 8051 C C . ILE B 1 504 ? -77.175 23.263 40.717 1.00 35.00 504 ILE B C 1
ATOM 8052 O O . ILE B 1 504 ? -77.389 24.147 39.891 1.00 31.87 504 ILE B O 1
ATOM 8057 N N . SER B 1 505 ? -77.552 23.395 41.984 1.00 34.51 505 SER B N 1
ATOM 8058 C CA . SER B 1 505 ? -78.258 24.602 42.424 1.00 32.68 505 SER B CA 1
ATOM 8059 C C . SER B 1 505 ? -77.359 25.822 42.288 1.00 33.72 505 SER B C 1
ATOM 8060 O O . SER B 1 505 ? -77.725 26.871 41.754 1.00 36.49 505 SER B O 1
ATOM 8063 N N . SER B 1 506 ? -76.123 25.701 42.790 1.00 32.86 506 SER B N 1
ATOM 8064 C CA . SER B 1 506 ? -75.258 26.873 42.627 1.00 31.95 506 SER B CA 1
ATOM 8065 C C . SER B 1 506 ? -74.202 26.556 41.584 1.00 35.18 506 SER B C 1
ATOM 8066 O O . SER B 1 506 ? -73.678 25.442 41.515 1.00 35.10 506 SER B O 1
ATOM 8069 N N . ASP B 1 507 ? -73.907 27.555 40.760 1.00 36.61 507 ASP B N 1
ATOM 8070 C CA . ASP B 1 507 ? -72.815 27.335 39.809 1.00 37.75 507 ASP B CA 1
ATOM 8071 C C . ASP B 1 507 ? -71.592 28.182 40.107 1.00 34.86 507 ASP B C 1
ATOM 8072 O O . ASP B 1 507 ? -70.751 28.384 39.232 1.00 33.54 507 ASP B O 1
ATOM 8077 N N . SER B 1 508 ? -71.422 28.711 41.319 1.00 32.52 508 SER B N 1
ATOM 8078 C CA . SER B 1 508 ? -70.208 29.505 41.551 1.00 29.49 508 SER B CA 1
ATOM 8079 C C . SER B 1 508 ? -69.497 29.108 42.841 1.00 26.40 508 SER B C 1
ATOM 8080 O O . SER B 1 508 ? -70.085 28.461 43.707 1.00 25.35 508 SER B O 1
ATOM 8083 N N . ILE B 1 509 ? -68.234 29.519 42.945 1.00 24.98 509 ILE B N 1
ATOM 8084 C CA . ILE B 1 509 ? -67.505 29.465 44.222 1.00 23.15 509 ILE B CA 1
ATOM 8085 C C . ILE B 1 509 ? -67.486 30.882 44.792 1.00 20.44 509 ILE B C 1
ATOM 8086 O O . ILE B 1 509 ? -67.178 31.851 44.105 1.00 22.44 509 ILE B O 1
ATOM 8091 N N . GLY B 1 510 ? -67.820 31.022 46.065 1.00 19.68 510 GLY B N 1
ATOM 8092 C CA . GLY B 1 510 ? -67.864 32.316 46.727 1.00 19.46 510 GLY B CA 1
ATOM 8093 C C . GLY B 1 510 ? -66.664 32.456 47.662 1.00 18.90 510 GLY B C 1
ATOM 8094 O O . GLY B 1 510 ? -66.296 31.491 48.330 1.00 19.82 510 GLY B O 1
ATOM 8095 N N . VAL B 1 511 ? -66.074 33.622 47.666 1.00 16.52 511 VAL B N 1
ATOM 8096 C CA . VAL B 1 511 ? -64.992 33.943 48.599 1.00 16.25 511 VAL B CA 1
ATOM 8097 C C . VAL B 1 511 ? -65.479 35.068 49.508 1.00 17.36 511 VAL B C 1
ATOM 8098 O O . VAL B 1 511 ? -65.932 36.104 49.009 1.00 16.75 511 VAL B O 1
ATOM 8102 N N . LEU B 1 512 ? -65.428 34.856 50.823 1.00 14.93 512 LEU B N 1
ATOM 8103 C CA . LEU B 1 512 ? -65.848 35.895 51.748 1.00 13.76 512 LEU B CA 1
ATOM 8104 C C . LEU B 1 512 ? -64.649 36.631 52.329 1.00 16.08 512 LEU B C 1
ATOM 8105 O O . LEU B 1 512 ? -63.757 35.956 52.846 1.00 15.74 512 LEU B O 1
ATOM 8110 N N . GLY B 1 513 ? -64.650 37.949 52.257 1.00 15.49 513 GLY B N 1
ATOM 8111 C CA . GLY B 1 513 ? -63.570 38.748 52.837 1.00 15.42 513 GLY B CA 1
ATOM 8112 C C . GLY B 1 513 ? -64.043 39.429 54.113 1.00 14.86 513 GLY B C 1
ATOM 8113 O O . GLY B 1 513 ? -64.812 38.851 54.885 1.00 14.93 513 GLY B O 1
ATOM 8114 N N . TYR B 1 514 ? -63.543 40.650 54.297 1.00 15.06 514 TYR B N 1
ATOM 8115 C CA . TYR B 1 514 ? -63.700 41.343 55.575 1.00 14.67 514 TYR B CA 1
ATOM 8116 C C . TYR B 1 514 ? -65.151 41.706 55.873 1.00 17.13 514 TYR B C 1
ATOM 8117 O O . TYR B 1 514 ? -65.972 41.846 54.981 1.00 17.80 514 TYR B O 1
ATOM 8126 N N . GLN B 1 515 ? -65.405 41.844 57.171 1.00 18.43 515 GLN B N 1
ATOM 8127 C CA . GLN B 1 515 ? -66.712 42.290 57.660 1.00 22.06 515 GLN B CA 1
ATOM 8128 C C . GLN B 1 515 ? -66.788 43.804 57.531 1.00 25.07 515 GLN B C 1
ATOM 8129 O O . GLN B 1 515 ? -65.879 44.502 57.996 1.00 22.73 515 GLN B O 1
ATOM 8135 N N . LYS B 1 516 ? -67.836 44.296 56.885 1.00 26.67 516 LYS B N 1
ATOM 8136 C CA . LYS B 1 516 ? -68.054 45.720 56.647 1.00 26.61 516 LYS B CA 1
ATOM 8137 C C . LYS B 1 516 ? -69.493 46.102 56.963 1.00 24.56 516 LYS B C 1
ATOM 8138 O O . LYS B 1 516 ? -70.361 45.248 57.112 1.00 24.36 516 LYS B O 1
ATOM 8144 N N . THR B 1 517 ? -69.798 47.400 57.089 1.00 28.42 517 THR B N 1
ATOM 8145 C CA . THR B 1 517 ? -71.175 47.747 57.446 1.00 30.23 517 THR B CA 1
ATOM 8146 C C . THR B 1 517 ? -71.993 48.073 56.196 1.00 29.21 517 THR B C 1
ATOM 8147 O O . THR B 1 517 ? -71.548 48.903 55.413 1.00 27.62 517 THR B O 1
ATOM 8151 N N . VAL B 1 518 ? -73.134 47.404 56.048 1.00 30.91 518 VAL B N 1
ATOM 8152 C CA . VAL B 1 518 ? -74.076 47.669 54.965 1.00 30.68 518 VAL B CA 1
ATOM 8153 C C . VAL B 1 518 ? -75.467 47.822 55.575 1.00 32.65 518 VAL B C 1
ATOM 8154 O O . VAL B 1 518 ? -75.970 46.913 56.242 1.00 30.61 518 VAL B O 1
ATOM 8158 N N . ASP B 1 519 ? -76.093 48.985 55.368 1.00 33.69 519 ASP B N 1
ATOM 8159 C CA . ASP B 1 519 ? -77.434 49.157 55.917 1.00 36.10 519 ASP B CA 1
ATOM 8160 C C . ASP B 1 519 ? -77.423 49.107 57.447 1.00 35.73 519 ASP B C 1
ATOM 8161 O O . ASP B 1 519 ? -78.373 48.551 58.001 1.00 38.60 519 ASP B O 1
ATOM 8166 N N . HIS B 1 520 ? -76.390 49.672 58.047 1.00 36.21 520 HIS B N 1
ATOM 8167 C CA . HIS B 1 520 ? -76.082 49.677 59.470 1.00 37.89 520 HIS B CA 1
ATOM 8168 C C . HIS B 1 520 ? -76.038 48.247 60.002 1.00 35.25 520 HIS B C 1
ATOM 8169 O O . HIS B 1 520 ? -76.365 47.945 61.147 1.00 35.41 520 HIS B O 1
ATOM 8176 N N . THR B 1 521 ? -75.622 47.304 59.151 1.00 33.34 521 THR B N 1
ATOM 8177 C CA . THR B 1 521 ? -75.515 45.906 59.556 1.00 32.29 521 THR B CA 1
ATOM 8178 C C . THR B 1 521 ? -74.156 45.355 59.132 1.00 28.69 521 THR B C 1
ATOM 8179 O O . THR B 1 521 ? -73.651 45.814 58.107 1.00 32.24 521 THR B O 1
ATOM 8183 N N . LYS B 1 522 ? -73.606 44.425 59.904 1.00 26.48 522 LYS B N 1
ATOM 8184 C CA . LYS B 1 522 ? -72.341 43.804 59.511 1.00 27.39 522 LYS B CA 1
ATOM 8185 C C . LYS B 1 522 ? -72.544 42.581 58.604 1.00 25.80 522 LYS B C 1
ATOM 8186 O O . LYS B 1 522 ? -73.287 41.643 58.918 1.00 26.63 522 LYS B O 1
ATOM 8192 N N . VAL B 1 523 ? -71.852 42.608 57.479 1.00 22.62 523 VAL B N 1
ATOM 8193 C CA . VAL B 1 523 ? -71.865 41.617 56.426 1.00 21.07 523 VAL B CA 1
ATOM 8194 C C . VAL B 1 523 ? -70.412 41.393 56.001 1.00 18.09 523 VAL B C 1
ATOM 8195 O O . VAL B 1 523 ? -69.563 42.259 56.215 1.00 23.54 523 VAL B O 1
ATOM 8199 N N . ASN B 1 524 ? -70.101 40.287 55.360 1.00 17.20 524 ASN B N 1
ATOM 8200 C CA . ASN B 1 524 ? -68.789 40.069 54.814 1.00 18.86 524 ASN B CA 1
ATOM 8201 C C . ASN B 1 524 ? -68.802 40.439 53.329 1.00 18.69 524 ASN B C 1
ATOM 8202 O O . ASN B 1 524 ? -69.774 40.118 52.642 1.00 20.14 524 ASN B O 1
ATOM 8207 N N . SER B 1 525 ? -67.714 41.056 52.914 1.00 17.77 525 SER B N 1
ATOM 8208 C CA . SER B 1 525 ? -67.435 41.256 51.492 1.00 18.51 525 SER B CA 1
ATOM 8209 C C . SER B 1 525 ? -67.528 39.917 50.774 1.00 18.53 525 SER B C 1
ATOM 8210 O O . SER B 1 525 ? -67.069 38.912 51.335 1.00 17.22 525 SER B O 1
ATOM 8213 N N . LYS B 1 526 ? -68.089 39.817 49.569 1.00 16.72 526 LYS B N 1
ATOM 8214 C CA . LYS B 1 526 ? -68.264 38.579 48.846 1.00 18.10 526 LYS B CA 1
ATOM 8215 C C . LYS B 1 526 ? -67.838 38.756 47.392 1.00 17.38 526 LYS B C 1
ATOM 8216 O O . LYS B 1 526 ? -68.146 39.754 46.743 1.00 23.41 526 LYS B O 1
ATOM 8222 N N . LEU B 1 527 ? -67.103 37.798 46.869 1.00 19.10 527 LEU B N 1
ATOM 8223 C CA . LEU B 1 527 ? -66.644 37.760 45.499 1.00 19.86 527 LEU B CA 1
ATOM 8224 C C . LEU B 1 527 ? -66.946 36.361 44.966 1.00 20.89 527 LEU B C 1
ATOM 8225 O O . LEU B 1 527 ? -66.760 35.371 45.671 1.00 19.99 527 LEU B O 1
ATOM 8230 N N . SER B 1 528 ? -67.417 36.251 43.738 1.00 22.70 528 SER B N 1
ATOM 8231 C CA . SER B 1 528 ? -67.759 34.939 43.192 1.00 23.24 528 SER B CA 1
ATOM 8232 C C . SER B 1 528 ? -67.034 34.668 41.869 1.00 23.84 528 SER B C 1
ATOM 8233 O O . SER B 1 528 ? -66.720 35.575 41.110 1.00 25.85 528 SER B O 1
ATOM 8236 N N . LEU B 1 529 ? -66.776 33.396 41.635 1.00 21.86 529 LEU B N 1
ATOM 8237 C CA . LEU B 1 529 ? -66.225 32.854 40.404 1.00 20.68 529 LEU B CA 1
ATOM 8238 C C . LEU B 1 529 ? -67.178 31.803 39.872 1.00 24.27 529 LEU B C 1
ATOM 8239 O O . LEU B 1 529 ? -67.680 30.946 40.595 1.00 27.30 529 LEU B O 1
ATOM 8244 N N . PHE B 1 530 ? -67.486 31.843 38.572 1.00 24.08 530 PHE B N 1
ATOM 8245 C CA . PHE B 1 530 ? -68.455 30.899 38.035 1.00 24.21 530 PHE B CA 1
ATOM 8246 C C . PHE B 1 530 ? -67.798 29.714 37.345 1.00 22.69 530 PHE B C 1
ATOM 8247 O O . PHE B 1 530 ? -66.854 29.863 36.568 1.00 25.06 530 PHE B O 1
ATOM 8255 N N . PHE B 1 531 ? -68.311 28.540 37.671 1.00 25.32 531 PHE B N 1
ATOM 8256 C CA . PHE B 1 531 ? -67.901 27.283 37.078 1.00 28.68 531 PHE B CA 1
ATOM 8257 C C . PHE B 1 531 ? -68.543 27.101 35.704 1.00 29.26 531 PHE B C 1
ATOM 8258 O O . PHE B 1 531 ? -69.653 27.595 35.519 1.00 29.05 531 PHE B O 1
ATOM 8266 N N . GLU B 1 532 ? -67.867 26.379 34.823 1.00 29.90 532 GLU B N 1
ATOM 8267 C CA . GLU B 1 532 ? -68.506 25.918 33.590 1.00 33.36 532 GLU B CA 1
ATOM 8268 C C . GLU B 1 532 ? -68.642 24.406 33.726 1.00 33.02 532 GLU B C 1
ATOM 8269 O O . GLU B 1 532 ? -67.644 23.747 34.041 1.00 29.44 532 GLU B O 1
ATOM 8275 N N . ILE B 1 533 ? -69.824 23.870 33.513 1.00 33.34 533 ILE B N 1
ATOM 8276 C CA . ILE B 1 533 ? -69.991 22.429 33.599 1.00 35.86 533 ILE B CA 1
ATOM 8277 C C . ILE B 1 533 ? -70.238 21.858 32.209 1.00 36.80 533 ILE B C 1
ATOM 8278 O O . ILE B 1 533 ? -71.120 22.341 31.505 1.00 39.21 533 ILE B O 1
ATOM 8283 N N . LYS B 1 534 ? -69.447 20.858 31.863 1.00 36.65 534 LYS B N 1
ATOM 8284 C CA . LYS B 1 534 ? -69.511 20.242 30.549 1.00 37.03 534 LYS B CA 1
ATOM 8285 C C . LYS B 1 534 ? -68.786 18.910 30.561 1.00 35.51 534 LYS B C 1
ATOM 8286 O O . LYS B 1 534 ? -68.004 18.658 31.475 1.00 31.71 534 LYS B O 1
ATOM 8292 N N . SER B 1 535 ? -69.013 18.067 29.562 1.00 35.81 535 SER B N 1
ATOM 8293 C CA . SER B 1 535 ? -68.235 16.830 29.471 1.00 37.51 535 SER B CA 1
ATOM 8294 C C . SER B 1 535 ? -66.759 17.111 29.240 1.00 36.73 535 SER B C 1
ATOM 8295 O O . SER B 1 535 ? -65.918 16.225 29.496 1.00 32.49 535 SER B O 1
#

Sequence (1042 aa):
GADDVVDSSKSFVMENFSSYHGTKPGYVDSIQKGIQKPKSGTQGNYDDDWKGFYSTDNKYDAAGYSVDNENPLSGKAGGVVKVTYPGLTKVLALKVDNAETIKKELGLSLTEPLMEQVGTEEFIKRFGDGASRVVLSLPFAEGSSSVEYINNWEQAKALSVELEINFETRGKRGQDAMYEYMAQACCAACCINLDWDVIRDKTKTKIESLKEHGPIKNKMSESPNKTVSEEKAKQYLEEFHQTALEHPPELSELKTVTGTNPVFAGANYAAWAVNVAQVIDSETADNLEKTTAALSILPGIGSVMGIADGAVHHNTEEIVAQSIALSSLMVAQAIPLVGELIGFAAYNFVESIINLFQVVHNSYNRPPAYSPGHKTQPFLHDGYAVSWNTVEDSIIRTGFQGESGHDIKITAENTPLPIAGVLLPTTIIPPGGKLDVNKSKTHISVNGRKIRMRCRAIDGDVTFCRPKKSSPVYVGNGVHANLHVAFHRSSSEKIHSNEISSDSIGVLGYQKTVDHTKVNSKLSLFFEIKSGADDVVDSSKSFVMENFSSYHGTKPGYVDSIQKGIQKPKSGTQGNYDDDWKGFYSTDNKYDAAGYSVDNENPLSGKAGGVVKVTYPGLTKVLALKVDNAETIKKELGLSLTEPLMEQVGTEEFIKRFGDGASRVVLSLPFAEGSSSVEYINNWEQAKALSVELEINFETRGKRGQDAMYEYMAQACCAACCINLDWDVIRDKTKTKIESLKEHGPIKNKMSESPNKTVSEEKAKQYLEEFHQTALEHPELSELKTVTGTNPVFAGANYAAWAVNVAQVIDSETADNLEKTTAALSILPGIGSVMGIADGAVHHNTEEIVAQSIALSSLMVAQAIPLVGELVVDDIIGGFAAYNFVESIINLFQVVHNSYNRPPAYSPGHKTQPFLHDGYAVSWNTVEDSIIRTGFQGESGHDIKITAENTPLPIAGVLLPTTIIPPGGKLDVNKSKTHISVNGRKIRMRCRAIDGDVTFCRPKKSSPVYVGNGVHANLHVAFHRSSSEKIHSNEISSDSIGVLGYQKTVDHTKVNSKLSLFFEIKS

Nearest PDB structures (foldseek):
  1f0l-assembly2_B  TM=1.002E+00  e=0.000E+00  Corynebacterium diphtheriae
  7rrw-assembly1_A  TM=9.850E-01  e=1.248E-91  Corynebacterium diphtheriae
  5i82-assembly2_C  TM=7.121E-01  e=3.600E-92  Corynebacterium diphtheriae
  7o4w-assembly1_A-2  TM=7.114E-01  e=3.411E-92  Corynebacterium diphtheriae
  7k7d-assembly1_A  TM=7.197E-01  e=1.806E-89  Corynebacterium diphtheriae

B-factor: mean 27.25, std 9.99, range [11.86, 72.82]

GO terms:
  GO:0047286 NAD+-diphthamide ADP-ribosyltransferase activity (F, EXP)
  GO:0005576 extracellular region (C, TAS)
  GO:0008320 transmembrane protein transporter activity (F, TAS)
  GO:0005886 plasma membrane (C, TAS)
  GO:0042802 identical protein binding (F, IPI)

InterPro domains:
  IPR000512 Diphtheria toxin (NAD+-dipthamide ADP-ribosyltransferase) [PIRSF000490] (8-567)
  IPR000512 Diphtheria toxin (NAD+-dipthamide ADP-ribosyltransferase) [PR00769] (44-62)
  IPR000512 Diphtheria toxin (NAD+-dipthamide ADP-ribosyltransferase) [PR00769] (69-91)
  IPR000512 Diphtheria toxin (NAD+-dipthamide ADP-ribosyltransferase) [PR00769] (107-129)
  IPR000512 Diphtheria toxin (NAD+-dipthamide ADP-ribosyltransferase) [PR00769] (145-165)
  IPR000512 Diphtheria toxin (NAD+-dipthamide ADP-ribosyltransferase) [PR00769] (166-188)
  IPR000512 Diphtheria toxin (NAD+-dipthamide ADP-ribosyltransferase) [PR00769] (198-220)
  IPR000512 Diphtheria toxin (NAD+-dipthamide ADP-ribosyltransferase) [PR00769] (304-323)
  IPR000512 Diphtheria toxin (NAD+-dipthamide ADP-ribosyltransferase) [PR00769] (333-355)
  IPR000512 Diphtheria toxin (NAD+-dipthamide ADP-ribosyltransferase) [PR00769] (360-383)
  IPR000512 Diphtheria toxin (NAD+-dipthamide ADP-ribosyltransferase) [PR00769] (398-418)
  IPR022404 Diphtheria toxin, receptor-binding domain [PF01324] (413-566)
  IPR022406 Diphtheria toxin, catalytic domain [PF02763] (33-219)
  IPR036799 Diphtheria toxin, receptor-binding domain superfamily [G3DSA:2.60.40.700] (412-565)
  IPR036799 Diphtheria toxin, receptor-binding domain superfamily [SSF49380] (413-567)
  IPR036801 Diphtheria toxin, translocation domain superfamily [SSF56845] (233-412)

Foldseek 3Di:
DLVVWWDVVQKDKDAFDKFKAFAEAPCLVVCQVFFAQDPDDQCQFPDQLQRFDKTKRDQLLNQLPFFDLVQLAFGEGFAMKMKTAHWMEIETETPDPFSQVVCVVVVHDNPHRNLQVQADPVVCVVRVPPTPGYWYWYQQDFLDPMIMIGHRRVSRRNIRMGGPDTQCVVVDHTHLSSLQVSCVVLCAFRADVVLLLVLLVVLLVVQCPDDQLVVLLVPAPLAADDLVSQLVSQLVSLVRSCVDPLNVVVVVCQVVDVLQHSSLLSVLLQQLLQQQAAVQLVDLSSSLLSSLQAPSLCNLQVFKDQDRPQRYSSNNSSSLNSSLNSNCSNNRHRHPYPDSSSPSVSSSSVSVSSVVSSLSSAFFRPPDQPDAWDDDPQKTKDWNDVVLQEDEQQDPFKDKTKMKMAGEIGKWWWFKKKAAADVQFKDWTQAPWFKAKSRNTWGWDWDDDPQRIIIIGTSYIDIHHNRIMMMGMTMMGTNDNPTDDQPRTRDFKMKIWIHWDDDPNDTDTTIDIDGHGYYD/DLVVWWDPVPKDKDAFDKFKAFAEAPCLVVCLVFQAQDPDDQCQFPDQLQRFDKTKRDQLLNQLPFFDLVQLAFGEGFAMKMKTAHGMEIETETPDDFQQVNCVVVVHDNPDRNLQVQADPVNCVVRVPPTPGYWYWYQQDFLDPMIMIGHRRVSRRRIRMDGPDTQVVVVDHTHLSSLQVSCVVLCHQRADVVLLLVLLVVLLVVLCPDPQLVVLLVVAPLAADDLVVQLVSQLVNLVSSCPDPLNVVVVVCQVVDVLQHSSLLSNLLLQLLAQDAAVQLVDLSSSLLSSLQAPSLCNLQVFKPLDRPQRYSSNNSSSLNSSLSSNVSNNNHYHHHYDPDSSSPSVSSNVSSVSSVVSSLSSAFFRPPDQPDAWDDDPQKTKAWNDPVLQEDEFQDPFKDKTKMKMAGEIGWWWWFWKKAAAPVQFKAWTQSPWFKAKSRNTWGWDWDDDPFRIIIIGTSYIDIHHNRIMMMGMTMIGTNDSPTGDQVRIRDFKMKIWIHWDADPNHTDTTIDIDGHGYYD

CATH classification: 3.90.175.10 (+2 more: 1.10.490.40, 2.60.40.700)